Protein AF-A0A818SG12-F1 (afdb_monomer_lite)

Structure (mmCIF, N/CA/C/O backbone):
data_AF-A0A818SG12-F1
#
_entry.id   AF-A0A818SG12-F1
#
loop_
_atom_site.group_PDB
_atom_site.id
_atom_site.type_symbol
_atom_site.label_atom_id
_atom_site.label_alt_id
_atom_site.label_comp_id
_atom_site.label_asym_id
_atom_site.label_entity_id
_atom_site.label_seq_id
_atom_site.pdbx_PDB_ins_code
_atom_site.Cartn_x
_atom_site.Cartn_y
_atom_site.Cartn_z
_atom_site.occupancy
_atom_site.B_iso_or_equiv
_atom_site.auth_seq_id
_atom_site.auth_comp_id
_atom_site.auth_asym_id
_atom_site.auth_atom_id
_atom_site.pdbx_PDB_model_num
ATOM 1 N N . MET A 1 1 ? -5.123 -73.153 -20.777 1.00 33.03 1 MET A N 1
ATOM 2 C CA . MET A 1 1 ? -4.351 -72.744 -19.583 1.00 33.03 1 MET A CA 1
ATOM 3 C C . MET A 1 1 ? -4.732 -71.310 -19.245 1.00 33.03 1 MET A C 1
ATOM 5 O O . MET A 1 1 ? -4.840 -70.507 -20.161 1.00 33.03 1 MET A O 1
ATOM 9 N N . ALA A 1 2 ? -5.073 -71.072 -17.976 1.00 29.42 2 ALA A N 1
ATOM 10 C CA . ALA A 1 2 ? -5.719 -69.883 -17.397 1.00 29.42 2 ALA A CA 1
ATOM 11 C C . ALA A 1 2 ? -5.057 -68.535 -17.763 1.00 29.42 2 ALA A C 1
ATOM 13 O O . ALA A 1 2 ? -3.862 -68.502 -18.013 1.00 29.42 2 ALA A O 1
ATOM 14 N N . GLY A 1 3 ? -5.709 -67.370 -17.777 1.00 28.95 3 GLY A N 1
ATOM 15 C CA . GLY A 1 3 ? -7.097 -66.955 -17.564 1.00 28.95 3 GLY A CA 1
ATOM 16 C C . GLY A 1 3 ? -7.176 -65.451 -17.896 1.00 28.95 3 GLY A C 1
ATOM 17 O O . GLY A 1 3 ? -6.284 -64.692 -17.527 1.00 28.95 3 GLY A O 1
ATOM 18 N N . ARG A 1 4 ? -8.196 -65.013 -18.645 1.00 26.95 4 ARG A N 1
ATOM 19 C CA . ARG A 1 4 ? -8.457 -63.597 -18.974 1.00 26.95 4 ARG A CA 1
ATOM 20 C C . ARG A 1 4 ? -9.936 -63.304 -18.742 1.00 26.95 4 ARG A C 1
ATOM 22 O O . ARG A 1 4 ? -10.779 -63.873 -19.428 1.00 26.95 4 ARG A O 1
ATOM 29 N N . PHE A 1 5 ? -10.240 -62.400 -17.815 1.00 28.48 5 PHE A N 1
ATOM 30 C CA . PHE A 1 5 ? -11.577 -61.830 -17.652 1.00 28.48 5 PHE A CA 1
ATOM 31 C C . PHE A 1 5 ? -11.715 -60.564 -18.513 1.00 28.48 5 PHE A C 1
ATOM 33 O O . PHE A 1 5 ? -11.070 -59.548 -18.269 1.00 28.48 5 PHE A O 1
ATOM 40 N N . ARG A 1 6 ? -12.593 -60.639 -19.517 1.00 26.92 6 ARG A N 1
ATOM 41 C CA . ARG A 1 6 ? -13.342 -59.520 -20.107 1.00 26.92 6 ARG A CA 1
ATOM 42 C C . ARG A 1 6 ? -14.792 -59.996 -20.195 1.00 26.92 6 ARG A C 1
ATOM 44 O O . ARG A 1 6 ? -15.072 -60.935 -20.932 1.00 26.92 6 ARG A O 1
ATOM 51 N N . GLY A 1 7 ? -15.690 -59.388 -19.423 1.00 27.33 7 GLY A N 1
ATOM 52 C CA . GLY A 1 7 ? -17.123 -59.679 -19.459 1.00 27.33 7 GLY A CA 1
ATOM 53 C C . GLY A 1 7 ? -17.839 -58.796 -20.479 1.00 27.33 7 GLY A C 1
ATOM 54 O O . GLY A 1 7 ? -17.848 -57.576 -20.343 1.00 27.33 7 GLY A O 1
ATOM 55 N N . GLN A 1 8 ? -18.418 -59.430 -21.498 1.00 23.53 8 GLN A N 1
ATOM 56 C CA . GLN A 1 8 ? -19.364 -58.863 -22.460 1.00 23.53 8 GLN A CA 1
ATOM 57 C C . GLN A 1 8 ? -20.815 -59.202 -22.067 1.00 23.53 8 GLN A C 1
ATOM 59 O O . GLN A 1 8 ? -21.089 -60.211 -21.428 1.00 23.53 8 GLN A O 1
ATOM 64 N N . ARG A 1 9 ? -21.723 -58.340 -22.536 1.00 24.53 9 ARG A N 1
ATOM 65 C CA . ARG A 1 9 ? -23.198 -58.408 -22.545 1.00 24.53 9 ARG A CA 1
ATOM 66 C C . ARG A 1 9 ? -23.800 -59.720 -23.092 1.00 24.53 9 ARG A C 1
ATOM 68 O O . ARG A 1 9 ? -23.300 -60.215 -24.098 1.00 24.53 9 ARG A O 1
ATOM 75 N N . ARG A 1 10 ? -24.995 -60.104 -22.596 1.00 24.92 10 ARG A N 1
ATOM 76 C CA . ARG A 1 10 ? -26.234 -60.441 -23.370 1.00 24.92 10 ARG A CA 1
ATOM 77 C C . ARG A 1 10 ? -27.407 -60.801 -22.428 1.00 24.92 10 ARG A C 1
ATOM 79 O O . ARG A 1 10 ? -27.188 -61.557 -21.497 1.00 24.92 10 ARG A O 1
ATOM 86 N N . GLN A 1 11 ? -28.538 -60.076 -22.529 1.00 23.86 11 GLN A N 1
ATOM 87 C CA . GLN A 1 11 ? -29.882 -60.474 -23.052 1.00 23.86 11 GLN A CA 1
ATOM 88 C C . GLN A 1 11 ? -30.664 -61.425 -22.112 1.00 23.86 11 GLN A C 1
ATOM 90 O O . GLN A 1 11 ? -30.078 -62.344 -21.568 1.00 23.86 11 GLN A O 1
ATOM 95 N N . ILE A 1 12 ? -31.969 -61.264 -21.844 1.00 25.42 12 ILE A N 1
ATOM 96 C CA . ILE A 1 12 ? -33.128 -61.375 -22.760 1.00 25.42 12 ILE A CA 1
ATOM 97 C C . ILE A 1 12 ? -34.380 -60.708 -22.121 1.00 25.42 12 ILE A C 1
ATOM 99 O O . ILE A 1 12 ? -34.505 -60.649 -20.901 1.00 25.42 12 ILE A O 1
ATOM 103 N N . SER A 1 13 ? -35.299 -60.227 -22.964 1.00 23.70 13 SER A N 1
ATOM 104 C CA . SER A 1 13 ? -36.635 -59.674 -22.680 1.00 23.70 13 SER A CA 1
ATOM 105 C C . SER A 1 13 ? -37.729 -60.732 -22.440 1.00 23.70 13 SER A C 1
ATOM 107 O O . SER A 1 13 ? -37.695 -61.785 -23.069 1.00 23.70 13 SER A O 1
ATOM 109 N N . ASN A 1 14 ? -38.758 -60.409 -21.639 1.00 24.88 14 ASN A N 1
ATOM 110 C CA . ASN A 1 14 ? -40.188 -60.395 -22.032 1.00 24.88 14 ASN A CA 1
ATOM 111 C C . ASN A 1 14 ? -41.116 -60.250 -20.810 1.00 24.88 14 ASN A C 1
ATOM 113 O O . ASN A 1 14 ? -40.944 -60.953 -19.820 1.00 24.88 14 ASN A O 1
ATOM 117 N N . GLY A 1 15 ? -42.146 -59.403 -20.935 1.00 23.48 15 GLY A N 1
ATOM 118 C CA . GLY A 1 15 ? -43.311 -59.390 -20.042 1.00 23.48 15 GLY A CA 1
ATOM 119 C C . GLY A 1 15 ? -43.938 -58.007 -19.855 1.00 23.48 15 GLY A C 1
ATOM 120 O O . GLY A 1 15 ? -43.649 -57.329 -18.879 1.00 23.48 15 GLY A O 1
ATOM 121 N N . THR A 1 16 ? -44.780 -57.587 -20.797 1.00 26.23 16 THR A N 1
ATOM 122 C CA . THR A 1 16 ? -45.666 -56.411 -20.721 1.00 26.23 16 THR A CA 1
ATOM 123 C C . THR A 1 16 ? -47.009 -56.767 -20.076 1.00 26.23 16 THR A C 1
ATOM 125 O O . THR A 1 16 ? -47.623 -57.724 -20.538 1.00 26.23 16 THR A O 1
ATOM 128 N N . SER A 1 17 ? -47.490 -55.961 -19.120 1.00 24.23 17 SER A N 1
ATOM 129 C CA . SER A 1 17 ? -48.916 -55.614 -18.879 1.00 24.23 17 SER A CA 1
ATOM 130 C C . SER A 1 17 ? -49.004 -54.776 -17.591 1.00 24.23 17 SER A C 1
ATOM 132 O O . SER A 1 17 ? -48.607 -55.247 -16.532 1.00 24.23 17 SER A O 1
ATOM 134 N N . GLU A 1 18 ? -49.227 -53.467 -17.694 1.00 25.42 18 GLU A N 1
ATOM 135 C CA . GLU A 1 18 ? -50.519 -52.787 -17.462 1.00 25.42 18 GLU A CA 1
ATOM 136 C C . GLU A 1 18 ? -50.783 -52.377 -15.997 1.00 25.42 18 GLU A C 1
ATOM 138 O O . GLU A 1 18 ? -50.885 -53.204 -15.103 1.00 25.42 18 GLU A O 1
ATOM 143 N N . ASN A 1 19 ? -50.928 -51.055 -15.834 1.00 26.36 19 ASN A N 1
ATOM 144 C CA . ASN A 1 19 ? -51.823 -50.307 -14.943 1.00 26.36 19 ASN A CA 1
ATOM 145 C C . ASN A 1 19 ? -51.876 -50.629 -13.441 1.00 26.36 19 ASN A C 1
ATOM 147 O O . ASN A 1 19 ? -52.519 -51.583 -13.023 1.00 26.36 19 ASN A O 1
ATOM 151 N N . HIS A 1 20 ? -51.418 -49.669 -12.629 1.00 25.19 20 HIS A N 1
ATOM 152 C CA . HIS A 1 20 ? -52.042 -49.396 -11.333 1.00 25.19 20 HIS A CA 1
ATOM 153 C C . HIS A 1 20 ? -52.131 -47.888 -11.059 1.00 25.19 20 HIS A C 1
ATOM 155 O O . HIS A 1 20 ? -51.205 -47.268 -10.540 1.00 25.19 20 HIS A O 1
ATOM 161 N N . GLU A 1 21 ? -53.289 -47.318 -11.401 1.00 24.94 21 GLU A N 1
ATOM 162 C CA . GLU A 1 21 ? -53.890 -46.224 -10.640 1.00 24.94 21 GLU A CA 1
ATOM 163 C C . GLU A 1 21 ? -54.615 -46.790 -9.406 1.00 24.94 21 GLU A C 1
ATOM 165 O O . GLU A 1 21 ? -55.216 -47.862 -9.465 1.00 24.94 21 GLU A O 1
ATOM 170 N N . ALA A 1 22 ? -54.569 -45.991 -8.335 1.00 29.05 22 ALA A N 1
ATOM 171 C CA . ALA A 1 22 ? -55.430 -45.959 -7.151 1.00 29.05 22 ALA A CA 1
ATOM 172 C C . ALA A 1 22 ? -55.524 -47.216 -6.257 1.00 29.05 22 ALA A C 1
ATOM 174 O O . ALA A 1 22 ? -56.206 -48.183 -6.575 1.00 29.05 22 ALA A O 1
ATOM 175 N N . ASN A 1 23 ? -54.984 -47.115 -5.032 1.00 23.58 23 ASN A N 1
ATOM 176 C CA . ASN A 1 23 ? -55.841 -47.103 -3.837 1.00 23.58 23 ASN A CA 1
ATOM 177 C C . ASN A 1 23 ? -55.092 -46.774 -2.529 1.00 23.58 23 ASN A C 1
ATOM 179 O O . ASN A 1 23 ? -54.107 -47.408 -2.171 1.00 23.58 23 ASN A O 1
ATOM 183 N N . SER A 1 24 ? -55.667 -45.793 -1.824 1.00 25.17 24 SER A N 1
ATOM 184 C CA . SER A 1 24 ? -55.776 -45.631 -0.364 1.00 25.17 24 SER A CA 1
ATOM 185 C C . SER A 1 24 ? -54.529 -45.725 0.531 1.00 25.17 24 SER A C 1
ATOM 187 O O . SER A 1 24 ? -53.990 -46.792 0.811 1.00 25.17 24 SER A O 1
ATOM 189 N N . SER A 1 25 ? -54.215 -44.565 1.101 1.00 26.88 25 SER A N 1
ATOM 190 C CA . SER A 1 25 ? -53.405 -44.272 2.284 1.00 26.88 25 SER A CA 1
ATOM 191 C C . SER A 1 25 ? -53.577 -45.256 3.457 1.00 26.88 25 SER A C 1
ATOM 193 O O . SER A 1 25 ? -54.715 -45.544 3.835 1.00 26.88 25 SER A O 1
ATOM 195 N N . PRO A 1 26 ? -52.492 -45.628 4.165 1.00 26.14 26 PRO A N 1
ATOM 196 C CA . PRO A 1 26 ? -52.536 -45.915 5.590 1.00 26.14 26 PRO A CA 1
ATOM 197 C C . PRO A 1 26 ? -52.293 -44.626 6.392 1.00 26.14 26 PRO A C 1
ATOM 199 O O . PRO A 1 26 ? -51.468 -43.781 6.048 1.00 26.14 26 PRO A O 1
ATOM 202 N N . SER A 1 27 ? -53.064 -44.487 7.461 1.00 24.92 27 SER A N 1
ATOM 203 C CA . SER A 1 27 ? -53.166 -43.351 8.373 1.00 24.92 27 SER A CA 1
ATOM 204 C C . SER A 1 27 ? -51.840 -42.868 8.972 1.00 24.92 27 SER A C 1
ATOM 206 O O . SER A 1 27 ? -51.084 -43.629 9.578 1.00 24.92 27 SER A O 1
ATOM 208 N N . VAL A 1 28 ? -51.643 -41.553 8.884 1.00 31.89 28 VAL A N 1
ATOM 209 C CA . VAL A 1 28 ? -50.685 -40.743 9.643 1.00 31.89 28 VAL A CA 1
ATOM 210 C C . VAL A 1 28 ? -51.095 -40.751 11.118 1.00 31.89 28 VAL A C 1
ATOM 212 O O . VAL A 1 28 ? -51.988 -40.002 11.499 1.00 31.89 28 VAL A O 1
ATOM 215 N N . SER A 1 29 ? -50.507 -41.603 11.961 1.00 32.22 29 SER A N 1
ATOM 216 C CA . SER A 1 29 ? -50.737 -41.477 13.413 1.00 32.22 29 SER A CA 1
ATOM 217 C C . SER A 1 29 ? -49.637 -42.010 14.336 1.00 32.22 29 SER A C 1
ATOM 219 O O . SER A 1 29 ? -49.932 -42.226 15.502 1.00 32.22 29 SER A O 1
ATOM 221 N N . ASN A 1 30 ? -48.394 -42.244 13.888 1.00 31.06 30 ASN A N 1
ATOM 222 C CA . ASN A 1 30 ? -47.340 -42.735 14.804 1.00 31.06 30 ASN A CA 1
ATOM 223 C C . ASN A 1 30 ? -45.889 -42.347 14.437 1.00 31.06 30 ASN A C 1
ATOM 225 O O . ASN A 1 30 ? -44.949 -43.053 14.797 1.00 31.06 30 ASN A O 1
ATOM 229 N N . TYR A 1 31 ? -45.670 -41.226 13.743 1.00 33.19 31 TYR A N 1
ATOM 230 C CA . TYR A 1 31 ? -44.315 -40.707 13.504 1.00 33.19 31 TYR A CA 1
ATOM 231 C C . TYR A 1 31 ? -43.999 -39.617 14.541 1.00 33.19 31 TYR A C 1
ATOM 233 O O . TYR A 1 31 ? -44.421 -38.478 14.375 1.00 33.19 31 TYR A O 1
ATOM 241 N N . ASN A 1 32 ? -43.295 -39.965 15.626 1.00 41.62 32 ASN A N 1
ATOM 242 C CA . ASN A 1 32 ? -42.761 -38.999 16.595 1.00 41.62 32 ASN A CA 1
ATOM 243 C C . ASN A 1 32 ? -41.218 -38.978 16.495 1.00 41.62 32 ASN A C 1
ATOM 245 O O . ASN A 1 32 ? -40.560 -39.826 17.106 1.00 41.62 32 ASN A O 1
ATOM 249 N N . PRO A 1 33 ? -40.622 -38.048 15.719 1.00 43.25 33 PRO A N 1
ATOM 250 C CA . PRO A 1 33 ? -39.171 -37.956 15.523 1.00 43.25 33 PRO A CA 1
ATOM 251 C C . PRO A 1 33 ? -38.395 -37.776 16.837 1.00 43.25 33 PRO A C 1
ATOM 253 O O . PRO A 1 33 ? -37.299 -38.311 16.990 1.00 43.25 33 PRO A O 1
ATOM 256 N N . ILE A 1 34 ? -38.993 -37.096 17.822 1.00 42.81 34 ILE A N 1
ATOM 257 C CA . ILE A 1 34 ? -38.383 -36.795 19.128 1.00 42.81 34 ILE A CA 1
ATOM 258 C C . ILE A 1 34 ? -38.170 -38.078 19.950 1.00 42.81 34 ILE A C 1
ATOM 260 O O . ILE A 1 34 ? -37.162 -38.222 20.642 1.00 42.81 34 ILE A O 1
ATOM 264 N N . ALA A 1 35 ? -39.059 -39.067 19.813 1.00 41.09 35 ALA A N 1
ATOM 265 C CA . ALA A 1 35 ? -38.929 -40.355 20.495 1.00 41.09 35 ALA A CA 1
ATOM 266 C C . ALA A 1 35 ? -37.775 -41.222 19.948 1.00 41.09 35 ALA A C 1
ATOM 268 O O . ALA A 1 35 ? -37.229 -42.041 20.690 1.00 41.09 35 ALA A O 1
ATOM 269 N N . MET A 1 36 ? -37.379 -41.043 18.680 1.00 41.19 36 MET A N 1
ATOM 270 C CA . MET A 1 36 ? -36.192 -41.701 18.113 1.00 41.19 36 MET A CA 1
ATOM 271 C C . MET A 1 36 ? -34.887 -40.993 18.500 1.00 41.19 36 MET A C 1
ATOM 273 O O . MET A 1 36 ? -33.895 -41.672 18.756 1.00 41.19 36 MET A O 1
ATOM 277 N N . ILE A 1 37 ? -34.902 -39.661 18.626 1.00 42.12 37 ILE A N 1
ATOM 278 C CA . ILE A 1 37 ? -33.740 -38.852 19.044 1.00 42.12 37 ILE A CA 1
ATOM 279 C C . ILE A 1 37 ? -33.263 -39.238 20.459 1.00 42.12 37 ILE A C 1
ATOM 281 O O . ILE A 1 37 ? -32.062 -39.332 20.707 1.00 42.12 37 ILE A O 1
ATOM 285 N N . ASN A 1 38 ? -34.187 -39.574 21.366 1.00 41.81 38 ASN A N 1
ATOM 286 C CA . ASN A 1 38 ? -33.876 -39.942 22.755 1.00 41.81 38 ASN A CA 1
ATOM 287 C C . ASN A 1 38 ? -33.104 -41.268 22.935 1.00 41.81 38 ASN A C 1
ATOM 289 O O . ASN A 1 38 ? -32.695 -41.572 24.055 1.00 41.81 38 ASN A O 1
ATOM 293 N N . LYS A 1 39 ? -32.914 -42.087 21.888 1.00 42.59 39 LYS A N 1
ATOM 294 C CA . LYS A 1 39 ? -32.342 -43.442 22.026 1.00 42.59 39 LYS A CA 1
ATOM 295 C C . LYS A 1 39 ? -30.838 -43.567 21.742 1.00 42.59 39 LYS A C 1
ATOM 297 O O . LYS A 1 39 ? -30.300 -44.642 21.988 1.00 42.59 39 LYS A O 1
ATOM 302 N N . GLU A 1 40 ? -30.156 -42.520 21.265 1.00 44.38 40 GLU A N 1
ATOM 303 C CA . GLU A 1 40 ? -28.771 -42.646 20.758 1.00 44.38 40 GLU A CA 1
ATOM 304 C C . GLU A 1 40 ? -27.755 -41.583 21.224 1.00 44.38 40 GLU A C 1
ATOM 306 O O . GLU A 1 40 ? -26.597 -41.646 20.811 1.00 44.38 40 GLU A O 1
ATOM 311 N N . ILE A 1 41 ? -28.119 -40.609 22.064 1.00 48.19 41 ILE A N 1
ATOM 312 C CA . ILE A 1 41 ? -27.228 -39.470 22.353 1.00 48.19 41 ILE A CA 1
ATOM 313 C C . ILE A 1 41 ? -26.537 -39.628 23.716 1.00 48.19 41 ILE A C 1
ATOM 315 O O . ILE A 1 41 ? -27.154 -39.471 24.766 1.00 48.19 41 ILE A O 1
ATOM 319 N N . ASN A 1 42 ? -25.229 -39.904 23.696 1.00 53.75 42 ASN A N 1
ATOM 320 C CA . ASN A 1 42 ? -24.347 -39.758 24.858 1.00 53.75 42 ASN A CA 1
ATOM 321 C C . ASN A 1 42 ? -24.024 -38.258 25.028 1.00 53.75 42 ASN A C 1
ATOM 323 O O . ASN A 1 42 ? -23.315 -37.682 24.203 1.00 53.75 42 ASN A O 1
ATOM 327 N N . GLY A 1 43 ? -24.554 -37.610 26.072 1.00 51.44 43 GLY A N 1
ATOM 328 C CA . GLY A 1 43 ? -24.466 -36.148 26.256 1.00 51.44 43 GLY A CA 1
ATOM 329 C C . GLY A 1 43 ? -23.039 -35.580 26.336 1.00 51.44 43 GLY A C 1
ATOM 330 O O . GLY A 1 43 ? -22.792 -34.461 25.888 1.00 51.44 43 GLY A O 1
ATOM 331 N N . GLU A 1 44 ? -22.074 -36.368 26.820 1.00 53.97 44 GLU A N 1
ATOM 332 C CA . GLU A 1 44 ? -20.667 -35.957 26.965 1.00 53.97 44 GLU A CA 1
ATOM 333 C C . GLU A 1 44 ? -19.959 -35.766 25.604 1.00 53.97 44 GLU A C 1
ATOM 335 O O . GLU A 1 44 ? -19.228 -34.793 25.402 1.00 53.97 44 GLU A O 1
ATOM 340 N N . ASP A 1 45 ? -20.221 -36.651 24.633 1.00 57.78 45 ASP A N 1
ATOM 341 C CA . ASP A 1 45 ? -19.596 -36.609 23.301 1.00 57.78 45 ASP A CA 1
ATOM 342 C C . ASP A 1 45 ? -20.125 -35.429 22.470 1.00 57.78 45 ASP A C 1
ATOM 344 O O . ASP A 1 45 ? -19.361 -34.728 21.796 1.00 57.78 45 ASP A O 1
ATOM 348 N N . CYS A 1 46 ? -21.431 -35.153 22.564 1.00 54.69 46 CYS A N 1
ATOM 349 C CA . CYS A 1 46 ? -22.056 -33.994 21.926 1.00 54.69 46 CYS A CA 1
ATOM 350 C C . CYS A 1 46 ? -21.529 -32.673 22.499 1.00 54.69 46 CYS A C 1
ATOM 352 O O . CYS A 1 46 ? -21.260 -31.747 21.734 1.00 54.69 46 CYS A O 1
ATOM 354 N N . ARG A 1 47 ? -21.302 -32.597 23.814 1.00 59.34 47 ARG A N 1
ATOM 355 C CA . ARG A 1 47 ? -20.731 -31.414 24.469 1.00 59.34 47 ARG A CA 1
ATOM 356 C C . ARG A 1 47 ? -19.306 -31.120 23.991 1.00 59.34 47 ARG A C 1
ATOM 358 O O . ARG A 1 47 ? -19.000 -29.984 23.633 1.00 59.34 47 ARG A O 1
ATOM 365 N N . GLN A 1 48 ? -18.447 -32.135 23.886 1.00 62.28 48 GLN A N 1
ATOM 366 C CA . GLN A 1 48 ? -17.091 -31.957 23.344 1.00 62.28 48 GLN A CA 1
ATOM 367 C C . GLN A 1 48 ? -17.090 -31.541 21.864 1.00 62.28 48 GLN A C 1
ATOM 369 O O . GLN A 1 48 ? -16.249 -30.742 21.440 1.00 62.28 48 GLN A O 1
ATOM 374 N N . LEU A 1 49 ? -18.028 -32.067 21.070 1.00 62.22 49 LEU A N 1
ATOM 375 C CA . LEU A 1 49 ? -18.229 -31.669 19.675 1.00 62.22 49 LEU A CA 1
ATOM 376 C C . LEU A 1 49 ? -18.667 -30.203 19.561 1.00 62.22 49 LEU A C 1
ATOM 378 O O . LEU A 1 49 ? -18.092 -29.472 18.756 1.00 62.22 49 LEU A O 1
ATOM 382 N N . LEU A 1 50 ? -19.613 -29.758 20.391 1.00 60.88 50 LEU A N 1
ATOM 383 C CA . LEU A 1 50 ? -20.077 -28.367 20.444 1.00 60.88 50 LEU A CA 1
ATOM 384 C C . LEU A 1 50 ? -18.946 -27.397 20.802 1.00 60.88 50 LEU A C 1
ATOM 386 O O . LEU A 1 50 ? -18.749 -26.410 20.095 1.00 60.88 50 LEU A O 1
ATOM 390 N N . MET A 1 51 ? -18.130 -27.720 21.812 1.00 62.94 51 MET A N 1
ATOM 391 C CA . MET A 1 51 ? -16.974 -26.892 22.183 1.00 62.94 51 MET A CA 1
ATOM 392 C C . MET A 1 51 ? -15.970 -26.746 21.025 1.00 62.94 51 MET A C 1
ATOM 394 O O . MET A 1 51 ? -15.467 -25.650 20.763 1.00 62.94 51 MET A O 1
ATOM 398 N N . LYS A 1 52 ? -15.699 -27.829 20.283 1.00 65.19 52 LYS A N 1
ATOM 399 C CA . LYS A 1 52 ? -14.804 -27.795 19.112 1.00 65.19 52 LYS A CA 1
ATOM 400 C C . LYS A 1 52 ? -15.403 -27.001 17.951 1.00 65.19 52 LYS A C 1
ATOM 402 O O . LYS A 1 52 ? -14.701 -26.186 17.356 1.00 65.19 52 LYS A O 1
ATOM 407 N N . VAL A 1 53 ? -16.690 -27.196 17.659 1.00 64.75 53 VAL A N 1
ATOM 408 C CA . VAL A 1 53 ? -17.423 -26.438 16.629 1.00 64.75 53 VAL A CA 1
ATOM 409 C C . VAL A 1 53 ? -17.402 -24.945 16.944 1.00 64.75 53 VAL A C 1
ATOM 411 O O . VAL A 1 53 ? -17.139 -24.142 16.055 1.00 64.75 53 VAL A O 1
ATOM 414 N N . ASP A 1 54 ? -17.591 -24.567 18.205 1.00 61.38 54 ASP A N 1
ATOM 415 C CA . ASP A 1 54 ? -17.544 -23.175 18.646 1.00 61.38 54 ASP A CA 1
ATOM 416 C C . ASP A 1 54 ? -16.164 -22.539 18.495 1.00 61.38 54 ASP A C 1
ATOM 418 O O . ASP A 1 54 ? -16.072 -21.387 18.078 1.00 61.38 54 ASP A O 1
ATOM 422 N N . THR A 1 55 ? -15.094 -23.290 18.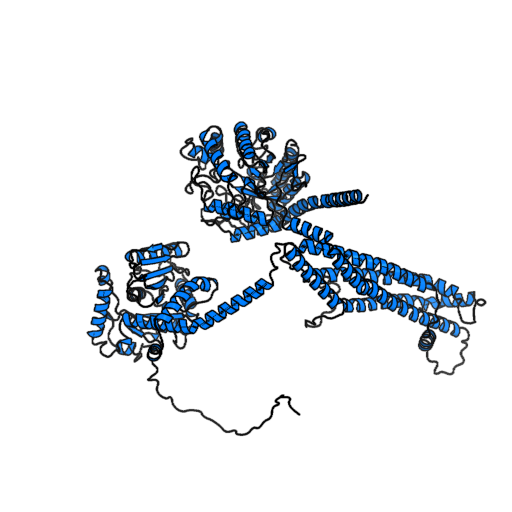771 1.00 65.44 55 THR A N 1
ATOM 423 C CA . THR A 1 55 ? -13.718 -22.814 18.540 1.00 65.44 55 THR A CA 1
ATOM 424 C C . THR A 1 55 ? -13.462 -22.586 17.045 1.00 65.44 55 THR A C 1
ATOM 426 O O . THR A 1 55 ? -12.736 -21.678 16.654 1.00 65.44 55 THR A O 1
ATOM 429 N N . MET A 1 56 ? -14.091 -23.397 16.188 1.00 63.97 56 MET A N 1
ATOM 430 C CA . MET A 1 56 ? -13.962 -23.302 14.734 1.00 63.97 56 MET A CA 1
ATOM 431 C C . MET A 1 56 ? -14.942 -22.309 14.092 1.00 63.97 56 MET A C 1
ATOM 433 O O . MET A 1 56 ? -14.712 -21.921 12.950 1.00 63.97 56 MET A O 1
ATOM 437 N N . ARG A 1 57 ? -16.007 -21.869 14.784 1.00 67.81 57 ARG A N 1
ATOM 438 C CA . ARG A 1 57 ? -17.061 -20.984 14.235 1.00 67.81 57 ARG A CA 1
ATOM 439 C C . ARG A 1 57 ? -16.495 -19.732 13.585 1.00 67.81 57 ARG A C 1
ATOM 441 O O . ARG A 1 57 ? -16.946 -19.355 12.511 1.00 67.81 57 ARG A O 1
ATOM 448 N N . GLU A 1 58 ? -15.529 -19.087 14.229 1.00 60.91 58 GLU A N 1
ATOM 449 C CA . GLU A 1 58 ? -14.936 -17.845 13.727 1.00 60.91 58 GLU A CA 1
ATOM 450 C C . GLU A 1 58 ? -14.152 -18.067 12.432 1.00 60.91 58 GLU A C 1
ATOM 452 O O . GLU A 1 58 ? -14.362 -17.358 11.451 1.00 60.91 58 GLU A O 1
ATOM 457 N N . ILE A 1 59 ? -13.333 -19.120 12.395 1.00 64.38 59 ILE A N 1
ATOM 458 C CA . ILE A 1 59 ? -12.555 -19.511 11.213 1.00 64.38 59 ILE A CA 1
ATOM 459 C C . ILE A 1 59 ? -13.494 -19.927 10.072 1.00 64.38 59 ILE A C 1
ATOM 461 O O . ILE A 1 59 ? -13.326 -19.508 8.930 1.00 64.38 59 ILE A O 1
ATOM 465 N N . LEU A 1 60 ? -14.528 -20.713 10.379 1.00 67.81 60 LEU A N 1
ATOM 466 C CA . LEU A 1 60 ? -15.514 -21.163 9.398 1.00 67.81 60 LEU A CA 1
ATOM 467 C C . LEU A 1 60 ? -16.340 -19.994 8.841 1.00 67.81 60 LEU A C 1
ATOM 469 O O . LEU A 1 60 ? -16.629 -19.983 7.646 1.00 67.81 60 LEU A O 1
ATOM 473 N N . ARG A 1 61 ? -16.653 -18.976 9.657 1.00 65.56 61 ARG A N 1
ATOM 474 C CA . ARG A 1 61 ? -17.313 -17.741 9.200 1.00 65.56 61 ARG A CA 1
ATOM 475 C C . ARG A 1 61 ? -16.446 -16.938 8.236 1.00 65.56 61 ARG A C 1
ATOM 477 O O . ARG A 1 61 ? -16.965 -16.516 7.204 1.00 65.56 61 ARG A O 1
ATOM 484 N N . LEU A 1 62 ? -15.149 -16.780 8.518 1.00 59.56 62 LEU A N 1
ATOM 485 C CA . LEU A 1 62 ? -14.202 -16.141 7.589 1.00 59.56 62 LEU A CA 1
ATOM 486 C C . LEU A 1 62 ? -14.178 -16.862 6.232 1.00 59.56 62 LEU A C 1
ATOM 488 O O . LEU A 1 62 ? -14.174 -16.229 5.179 1.00 59.56 62 LEU A O 1
ATOM 492 N N . GLU A 1 63 ? -14.279 -18.191 6.258 1.00 63.44 63 GLU A N 1
ATOM 493 C CA . GLU A 1 63 ? -14.302 -19.038 5.066 1.00 63.44 63 GLU A CA 1
ATOM 494 C C . GLU A 1 63 ? -15.690 -19.195 4.414 1.00 63.44 63 GLU A C 1
ATOM 496 O O . GLU A 1 63 ? -15.822 -19.944 3.439 1.00 63.44 63 GLU A O 1
ATOM 501 N N . LYS A 1 64 ? -16.721 -18.480 4.893 1.00 65.25 64 LYS A N 1
ATOM 502 C CA . LYS A 1 64 ? -18.121 -18.559 4.420 1.00 65.25 64 LYS A CA 1
ATOM 503 C C . LYS A 1 64 ? -18.743 -19.961 4.534 1.00 65.25 64 LYS A C 1
ATOM 505 O O . LYS A 1 64 ? -19.544 -20.369 3.692 1.00 65.25 64 LYS A O 1
ATOM 510 N N . ILE A 1 65 ? -18.375 -20.715 5.565 1.00 66.69 65 ILE A N 1
ATOM 511 C CA . ILE A 1 65 ? -18.927 -22.037 5.872 1.00 66.69 65 ILE A CA 1
ATOM 512 C C . ILE A 1 65 ? -19.916 -21.893 7.036 1.00 66.69 65 ILE A C 1
ATOM 514 O O . ILE A 1 65 ? -19.519 -21.712 8.186 1.00 66.69 65 ILE A O 1
ATOM 518 N N . SER A 1 66 ? -21.216 -21.952 6.732 1.00 60.91 66 SER A N 1
ATOM 519 C CA . SER A 1 66 ? -22.289 -21.788 7.722 1.00 60.91 66 SER A CA 1
ATOM 520 C C . SER A 1 66 ? -22.416 -23.005 8.640 1.00 60.91 66 SER A C 1
ATOM 522 O O . SER A 1 66 ? -22.343 -24.150 8.188 1.00 60.91 66 SER A O 1
ATOM 524 N N . LEU A 1 67 ? -22.654 -22.754 9.927 1.00 67.44 67 LEU A N 1
ATOM 525 C CA . LEU A 1 67 ? -22.964 -23.780 10.920 1.00 67.44 67 LEU A CA 1
ATOM 526 C C . LEU A 1 67 ? -24.466 -23.795 11.236 1.00 67.44 67 LEU A C 1
ATOM 528 O O . LEU A 1 67 ? -25.160 -22.821 10.942 1.00 67.44 67 LEU A O 1
ATOM 532 N N . PRO A 1 68 ? -24.995 -24.887 11.813 1.00 69.50 68 PRO A N 1
ATOM 533 C CA . PRO A 1 68 ? -26.385 -24.926 12.248 1.00 69.50 68 PRO A CA 1
ATOM 534 C C . PRO A 1 68 ? -26.643 -23.913 13.364 1.00 69.50 68 PRO A C 1
ATOM 536 O O . PRO A 1 68 ? -25.954 -23.899 14.390 1.00 69.50 68 PRO A O 1
ATOM 539 N N . GLU A 1 69 ? -27.649 -23.074 13.154 1.00 80.00 69 GLU A N 1
ATOM 540 C CA . GLU A 1 69 ? -28.067 -22.011 14.066 1.00 80.00 69 GLU A CA 1
ATOM 541 C C . GLU A 1 69 ? -29.594 -22.037 14.190 1.00 80.00 69 GLU A C 1
ATOM 543 O O . GLU A 1 69 ? -30.299 -22.350 13.225 1.00 80.00 69 GLU A O 1
ATOM 548 N N . ILE A 1 70 ? -30.104 -21.736 15.387 1.00 91.12 70 ILE A N 1
ATOM 549 C CA . ILE A 1 70 ? -31.539 -21.569 15.624 1.00 91.12 70 ILE A CA 1
ATOM 550 C C . ILE A 1 70 ? -31.854 -20.080 15.514 1.00 91.12 70 ILE A C 1
ATOM 552 O O . ILE A 1 70 ? -31.407 -19.278 16.332 1.00 91.12 70 ILE A O 1
ATOM 556 N N . VAL A 1 71 ? -32.627 -19.713 14.503 1.00 93.12 71 VAL A N 1
ATOM 557 C CA . VAL A 1 71 ? -32.995 -18.336 14.180 1.00 93.12 71 VAL A CA 1
ATOM 558 C C . VAL A 1 71 ? -34.378 -18.048 14.748 1.00 93.12 71 VAL A C 1
ATOM 560 O O . VAL A 1 71 ? -35.339 -18.753 14.443 1.00 93.12 71 VAL A O 1
ATOM 563 N N . VAL A 1 72 ? -34.493 -17.013 15.574 1.00 94.69 72 VAL A N 1
ATOM 564 C CA . VAL A 1 72 ? -35.744 -16.628 16.229 1.00 94.69 72 VAL A CA 1
ATOM 565 C C . VAL A 1 72 ? -36.420 -15.519 15.434 1.00 94.69 72 VAL A C 1
ATOM 567 O O . VAL A 1 72 ? -35.858 -14.440 15.241 1.00 94.69 72 VAL A O 1
ATOM 570 N N . VAL A 1 73 ? -37.647 -15.781 14.985 1.00 93.88 73 VAL A N 1
ATOM 571 C CA . VAL A 1 73 ? -38.430 -14.875 14.135 1.00 93.88 73 VAL A CA 1
ATOM 572 C C . VAL A 1 73 ? -39.850 -14.711 14.662 1.00 93.88 73 VAL A C 1
ATOM 574 O O . VAL A 1 73 ? -40.424 -15.607 15.280 1.00 93.88 73 VAL A O 1
ATOM 577 N N . GLY A 1 74 ? -40.446 -13.553 14.407 1.00 91.69 74 GLY A N 1
ATOM 578 C CA . GLY A 1 74 ? -41.826 -13.263 14.775 1.00 91.69 74 GLY A CA 1
ATOM 579 C C . GLY A 1 74 ? -42.197 -11.819 14.463 1.00 91.69 74 GLY A C 1
ATOM 580 O O . GLY A 1 74 ? -41.327 -10.984 14.199 1.00 91.69 74 GLY A O 1
ATOM 581 N N . ASP A 1 75 ? -43.492 -11.523 14.500 1.00 88.88 75 ASP A N 1
ATOM 582 C CA . ASP A 1 75 ? -43.984 -10.160 14.290 1.00 88.88 75 ASP A CA 1
ATOM 583 C C . ASP A 1 75 ? -43.570 -9.240 15.455 1.00 88.88 75 ASP A C 1
ATOM 585 O O . ASP A 1 75 ? -43.209 -9.686 16.550 1.00 88.88 75 ASP A O 1
ATOM 589 N N . GLN A 1 76 ? -43.605 -7.924 15.252 1.00 85.38 76 GLN A N 1
ATOM 590 C CA . GLN A 1 76 ? -43.286 -6.976 16.319 1.00 85.38 76 GLN A CA 1
ATOM 591 C C . GLN A 1 76 ? -44.230 -7.163 17.527 1.00 85.38 76 GLN A C 1
ATOM 593 O O . GLN A 1 76 ? -45.438 -7.353 17.390 1.00 85.38 76 GLN A O 1
ATOM 598 N N . SER A 1 77 ? -43.677 -7.091 18.743 1.00 82.62 77 SER A N 1
ATOM 599 C CA . SER A 1 77 ? -44.433 -7.131 20.008 1.00 82.62 77 SER A CA 1
ATOM 600 C C . SER A 1 77 ? -45.182 -8.441 20.305 1.00 82.62 77 SER A C 1
ATOM 602 O O . SER A 1 77 ? -46.075 -8.469 21.157 1.00 82.62 77 SER A O 1
ATOM 604 N N . VAL A 1 78 ? -44.795 -9.559 19.683 1.00 85.56 78 VAL A N 1
ATOM 605 C CA . VAL A 1 78 ? -45.352 -10.898 19.971 1.00 85.56 78 VAL A CA 1
ATOM 606 C C . VAL A 1 78 ? -44.791 -11.557 21.234 1.00 85.56 78 VAL A C 1
ATOM 608 O O . VAL A 1 78 ? -45.350 -12.542 21.696 1.00 85.56 78 VAL A O 1
ATOM 611 N N . GLY A 1 79 ? -43.734 -11.009 21.839 1.00 85.06 79 GLY A N 1
ATOM 612 C CA . GLY A 1 79 ? -43.087 -11.588 23.028 1.00 85.06 79 GLY A CA 1
ATOM 613 C C . GLY A 1 79 ? -41.796 -12.359 22.738 1.00 85.06 79 GLY A C 1
ATOM 614 O O . GLY A 1 79 ? -41.379 -13.167 23.558 1.00 85.06 79 GLY A O 1
ATOM 615 N N . LYS A 1 80 ? -41.152 -12.095 21.595 1.00 89.44 80 LYS A N 1
ATOM 616 C CA . LYS A 1 80 ? -39.865 -12.683 21.194 1.00 89.44 80 LYS A CA 1
ATOM 617 C C . LYS A 1 80 ? -38.778 -12.531 22.265 1.00 89.44 80 LYS A C 1
ATOM 619 O O . LYS A 1 80 ? -38.240 -13.529 22.729 1.00 89.44 80 LYS A O 1
ATOM 624 N N . SER A 1 81 ? -38.526 -11.301 22.722 1.00 88.00 81 SER A N 1
ATOM 625 C CA . SER A 1 81 ? -37.546 -11.038 23.785 1.00 88.00 81 SER A CA 1
ATOM 626 C C . SER A 1 81 ? -37.920 -11.741 25.089 1.00 88.00 81 SER A C 1
ATOM 628 O O . SER A 1 81 ? -37.056 -12.311 25.732 1.00 88.00 81 SER A O 1
ATOM 630 N N . SER A 1 82 ? -39.208 -11.804 25.443 1.00 88.81 82 SER A N 1
ATOM 631 C CA . SER A 1 82 ? -39.659 -12.496 26.657 1.00 88.81 82 SER A CA 1
ATOM 632 C C . SER A 1 82 ? -39.415 -14.008 26.613 1.00 88.81 82 SER A C 1
ATOM 634 O O . SER A 1 82 ? -39.073 -14.588 27.637 1.00 88.81 82 SER A O 1
ATOM 636 N N . ILE A 1 83 ? -39.537 -14.639 25.439 1.00 90.62 83 ILE A N 1
ATOM 637 C CA . ILE A 1 83 ? -39.175 -16.052 25.263 1.00 90.62 83 ILE A CA 1
ATOM 638 C C . ILE A 1 83 ? -37.662 -16.243 25.375 1.00 90.62 83 ILE A C 1
ATOM 640 O O . ILE A 1 83 ? -37.216 -17.172 26.041 1.00 90.62 83 ILE A O 1
ATOM 644 N N . LEU A 1 84 ? -36.865 -15.356 24.776 1.00 90.69 84 LEU A N 1
ATOM 645 C CA . LEU A 1 84 ? -35.408 -15.405 24.907 1.00 90.69 84 LEU A CA 1
ATOM 646 C C . LEU A 1 84 ? -34.961 -15.226 26.359 1.00 90.69 84 LEU A C 1
ATOM 648 O O . LEU A 1 84 ? -34.085 -15.957 26.811 1.00 90.69 84 LEU A O 1
ATOM 652 N N . GLU A 1 85 ? -35.586 -14.318 27.108 1.00 89.69 85 GLU A N 1
ATOM 653 C CA . GLU A 1 85 ? -35.372 -14.152 28.548 1.00 89.69 85 GLU A CA 1
ATOM 654 C C . GLU A 1 85 ? -35.768 -15.424 29.321 1.00 89.69 85 GLU A C 1
ATOM 656 O O . GLU A 1 85 ? -35.039 -15.848 30.212 1.00 89.69 85 GLU A O 1
ATOM 661 N N . ALA A 1 86 ? -36.884 -16.076 28.972 1.00 87.69 86 ALA A N 1
ATOM 662 C CA . ALA A 1 86 ? -37.306 -17.329 29.604 1.00 87.69 86 ALA A CA 1
ATOM 663 C C . ALA A 1 86 ? -36.325 -18.486 29.334 1.00 87.69 86 ALA A C 1
ATOM 665 O O . ALA A 1 86 ? -36.066 -19.293 30.227 1.00 87.69 86 ALA A O 1
ATOM 666 N N . ILE A 1 87 ? -35.750 -18.539 28.126 1.00 88.19 87 ILE A N 1
ATOM 667 C CA . ILE A 1 87 ? -34.749 -19.539 27.730 1.00 88.19 87 ILE A CA 1
ATOM 668 C C . ILE A 1 87 ? -33.399 -19.276 28.410 1.00 88.19 87 ILE A C 1
ATOM 670 O O . ILE A 1 87 ? -32.783 -20.186 28.958 1.00 88.19 87 ILE A O 1
ATOM 674 N N . SER A 1 88 ? -32.930 -18.031 28.379 1.00 87.06 88 SER A N 1
ATOM 675 C CA . SER A 1 88 ? -31.585 -17.659 28.833 1.00 87.06 88 SER A CA 1
ATOM 676 C C . SER A 1 88 ? -31.505 -17.334 30.326 1.00 87.06 88 SER A C 1
ATOM 678 O O . SER A 1 88 ? -30.436 -17.413 30.937 1.00 87.06 88 SER A O 1
ATOM 680 N N . GLY A 1 89 ? -32.625 -16.973 30.952 1.00 86.75 89 GLY A N 1
ATOM 681 C CA . GLY A 1 89 ? -32.692 -16.494 32.331 1.00 86.75 89 GLY A CA 1
ATOM 682 C C . GLY A 1 89 ? -31.898 -15.206 32.564 1.00 86.75 89 GLY A C 1
ATOM 683 O O . GLY A 1 89 ? -31.335 -15.044 33.646 1.00 86.75 89 GLY A O 1
ATOM 684 N N . ILE A 1 90 ? -31.751 -14.365 31.541 1.00 88.56 90 ILE A N 1
ATOM 685 C CA . ILE A 1 90 ? -31.185 -13.013 31.629 1.00 88.56 90 ILE A CA 1
ATOM 686 C C . ILE A 1 90 ? -32.206 -12.009 31.114 1.00 88.56 90 ILE A C 1
ATOM 688 O O . ILE A 1 90 ? -33.124 -12.376 30.381 1.00 88.56 90 ILE A O 1
ATOM 692 N N . GLU A 1 91 ? -32.049 -10.746 31.489 1.00 88.00 91 GLU A N 1
ATOM 693 C CA . GLU A 1 91 ? -32.892 -9.674 30.973 1.00 88.00 91 GLU A CA 1
ATOM 694 C C . GLU A 1 91 ? -32.317 -9.136 29.663 1.00 88.00 91 GLU A C 1
ATOM 696 O O . GLU A 1 91 ? -31.107 -8.961 29.515 1.00 88.00 91 GLU A O 1
ATOM 701 N N . LEU A 1 92 ? -33.198 -8.891 28.696 1.00 88.25 92 LEU A N 1
ATOM 702 C CA . LEU A 1 92 ? -32.863 -8.274 27.419 1.00 88.25 92 LEU A CA 1
ATOM 703 C C . LEU A 1 92 ? -33.487 -6.878 27.367 1.00 88.25 92 LEU A C 1
ATOM 705 O O . LEU A 1 92 ? -34.479 -6.623 28.057 1.00 88.25 92 LEU A O 1
ATOM 709 N N . PRO A 1 93 ? -32.930 -5.950 26.570 1.00 83.31 93 PRO A N 1
ATOM 710 C CA . PRO A 1 93 ? -33.480 -4.608 26.498 1.00 83.31 93 PRO A CA 1
ATOM 711 C C . PRO A 1 93 ? -34.930 -4.627 26.010 1.00 83.31 93 PRO A C 1
ATOM 713 O O . PRO A 1 93 ? -35.340 -5.489 25.225 1.00 83.31 93 PRO A O 1
ATOM 716 N N . ARG A 1 94 ? -35.706 -3.653 26.497 1.00 73.44 94 ARG A N 1
ATOM 717 C CA . ARG A 1 94 ? -37.110 -3.429 26.144 1.00 73.44 94 ARG A CA 1
ATOM 718 C C . ARG A 1 94 ? -37.308 -1.967 25.763 1.00 73.44 94 ARG A C 1
ATOM 720 O O . ARG A 1 94 ? -36.878 -1.075 26.485 1.00 73.44 94 ARG A O 1
ATOM 727 N N . ALA A 1 95 ? -37.977 -1.724 24.643 1.00 62.25 95 ALA A N 1
ATOM 728 C CA . ALA A 1 95 ? -38.308 -0.389 24.156 1.00 62.25 95 ALA A CA 1
ATOM 729 C C . ALA A 1 95 ? -39.724 -0.380 23.563 1.00 62.25 95 ALA A C 1
ATOM 731 O O . ALA A 1 95 ? -40.218 -1.416 23.120 1.00 62.25 95 ALA A O 1
ATOM 732 N N . GLN A 1 96 ? -40.366 0.795 23.530 1.00 52.69 96 GLN A N 1
ATOM 733 C CA . GLN A 1 96 ? -41.676 0.975 22.880 1.00 52.69 96 GLN A CA 1
ATOM 734 C C . GLN A 1 96 ? -41.606 0.807 21.344 1.00 52.69 96 GLN A C 1
ATOM 736 O O . GLN A 1 96 ? -42.609 0.457 20.725 1.00 52.69 96 GLN A O 1
ATOM 741 N N . ASN A 1 97 ? -40.420 0.987 20.744 1.00 60.59 97 ASN A N 1
ATOM 742 C CA . ASN A 1 97 ? -40.153 0.854 19.301 1.00 60.59 97 ASN A CA 1
ATOM 743 C C . ASN A 1 97 ? -39.519 -0.516 18.959 1.00 60.59 97 ASN A C 1
ATOM 745 O O . ASN A 1 97 ? -39.493 -1.413 19.802 1.00 60.59 97 ASN A O 1
ATOM 749 N N . ILE A 1 98 ? -39.013 -0.721 17.728 1.00 60.28 98 ILE A N 1
ATOM 750 C CA . ILE A 1 98 ? -38.265 -1.947 17.378 1.00 60.28 98 ILE A CA 1
ATOM 751 C C . ILE A 1 98 ? -37.076 -2.072 18.340 1.00 60.28 98 ILE A C 1
ATOM 753 O O . ILE A 1 98 ? -36.120 -1.307 18.257 1.00 60.28 98 ILE A O 1
ATOM 757 N N . CYS A 1 99 ? -37.163 -3.017 19.275 1.00 68.62 99 CYS A N 1
ATOM 758 C CA . CYS A 1 99 ? -36.172 -3.151 20.335 1.00 68.62 99 CYS A CA 1
ATOM 759 C C . CYS A 1 99 ? -34.894 -3.843 19.840 1.00 68.62 99 CYS A C 1
ATOM 761 O O . CYS A 1 99 ? -33.792 -3.350 20.063 1.00 68.62 99 CYS A O 1
ATOM 763 N N . THR A 1 100 ? -35.042 -4.949 19.105 1.00 75.75 100 THR A N 1
ATOM 764 C CA . THR A 1 100 ? -33.933 -5.631 18.423 1.00 75.75 100 THR A CA 1
ATOM 765 C C . THR A 1 100 ? -33.718 -4.968 17.059 1.00 75.75 100 THR A C 1
ATOM 767 O O . THR A 1 100 ? -34.479 -5.239 16.132 1.00 75.75 100 THR A O 1
ATOM 770 N N . ARG A 1 101 ? -32.726 -4.075 16.927 1.00 83.50 101 ARG A N 1
ATOM 771 C CA . ARG A 1 101 ? -32.392 -3.406 15.645 1.00 83.50 101 ARG A CA 1
ATOM 772 C C . ARG A 1 101 ? -31.210 -4.035 14.900 1.00 83.50 101 ARG A C 1
ATOM 774 O O . ARG A 1 101 ? -30.996 -3.730 13.733 1.00 83.50 101 ARG A O 1
ATOM 781 N N . CYS A 1 102 ? -30.482 -4.935 15.546 1.00 87.19 102 CYS A N 1
ATOM 782 C CA . CYS A 1 102 ? -29.382 -5.699 14.964 1.00 87.19 102 CYS A CA 1
ATOM 783 C C . CYS A 1 102 ? -29.608 -7.182 15.289 1.00 87.19 102 CYS A C 1
ATOM 785 O O . CYS A 1 102 ? -30.162 -7.457 16.357 1.00 87.19 102 CYS A O 1
ATOM 787 N N . PRO A 1 103 ? -29.185 -8.134 14.440 1.00 91.62 103 PRO A N 1
ATOM 788 C CA . PRO A 1 103 ? -29.135 -9.539 14.823 1.00 91.62 103 PRO A CA 1
ATOM 789 C C . PRO A 1 103 ? -28.368 -9.720 16.143 1.00 91.62 103 PRO A C 1
ATOM 791 O O . PRO A 1 103 ? -27.244 -9.237 16.270 1.00 91.62 103 PRO A O 1
ATOM 794 N N . LEU A 1 104 ? -28.958 -10.395 17.129 1.00 92.69 104 LEU A N 1
ATOM 795 C CA . LEU A 1 104 ? -28.308 -10.703 18.406 1.00 92.69 104 LEU A CA 1
ATOM 796 C C . LEU A 1 104 ? -28.061 -12.208 18.487 1.00 92.69 104 LEU A C 1
ATOM 798 O O . LEU A 1 104 ? -28.990 -12.995 18.640 1.00 92.69 104 LEU A O 1
ATOM 802 N N . GLU A 1 105 ? -26.798 -12.608 18.399 1.00 91.62 105 GLU A N 1
ATOM 803 C CA . GLU A 1 105 ? -26.394 -13.992 18.606 1.00 91.62 105 GLU A CA 1
ATOM 804 C C . GLU A 1 105 ? -26.165 -14.238 20.100 1.00 91.62 105 GLU A C 1
ATOM 806 O O . GLU A 1 105 ? -25.133 -13.859 20.660 1.00 91.62 105 GLU A O 1
ATOM 811 N N . LEU A 1 106 ? -27.148 -14.873 20.735 1.00 91.44 106 LEU A N 1
ATOM 812 C CA . LEU A 1 106 ? -27.153 -15.240 22.142 1.00 91.44 106 LEU A CA 1
ATOM 813 C C . LEU A 1 106 ? -26.671 -16.683 22.315 1.00 91.44 106 LEU A C 1
ATOM 815 O O . LEU A 1 106 ? -27.301 -17.633 21.845 1.00 91.44 106 LEU A O 1
ATOM 819 N N . ARG A 1 107 ? -25.562 -16.849 23.030 1.00 88.69 107 ARG A N 1
ATOM 820 C CA . ARG A 1 107 ? -24.966 -18.146 23.351 1.00 88.69 107 ARG A CA 1
ATOM 821 C C . ARG A 1 107 ? -25.061 -18.403 24.844 1.00 88.69 107 ARG A C 1
ATOM 823 O O . ARG A 1 107 ? -24.581 -17.604 25.639 1.00 88.69 107 ARG A O 1
ATOM 830 N N . MET A 1 108 ? -25.634 -19.535 25.215 1.00 87.75 108 MET A N 1
ATOM 831 C CA . MET A 1 108 ? -25.647 -20.032 26.584 1.00 87.75 108 MET A CA 1
ATOM 832 C C . MET A 1 108 ? -24.563 -21.092 26.719 1.00 87.75 108 MET A C 1
ATOM 834 O O . MET A 1 108 ? -24.542 -22.037 25.929 1.00 87.75 108 MET A O 1
ATOM 838 N N . LYS A 1 109 ? -23.672 -20.925 27.696 1.00 84.94 109 LYS A N 1
ATOM 839 C CA . LYS A 1 109 ? -22.587 -21.863 27.984 1.00 84.94 109 LYS A CA 1
ATOM 840 C C . LYS A 1 109 ? -22.551 -22.251 29.449 1.00 84.94 109 LYS A C 1
ATOM 842 O O . LYS A 1 109 ? -22.851 -21.443 30.330 1.00 84.94 109 LYS A O 1
ATOM 847 N N . SER A 1 110 ? -22.108 -23.474 29.711 1.00 80.94 110 SER A N 1
ATOM 848 C CA . SER A 1 110 ? -21.740 -23.881 31.065 1.00 80.94 110 SER A CA 1
ATOM 849 C C . SER A 1 110 ? -20.508 -23.100 31.537 1.00 80.94 110 SER A C 1
ATOM 851 O O . SER A 1 110 ? -19.470 -23.072 30.871 1.00 80.94 110 SER A O 1
ATOM 853 N N . ALA A 1 111 ? -20.622 -22.454 32.695 1.00 79.25 111 ALA A N 1
ATOM 854 C CA . ALA A 1 111 ? -19.503 -21.801 33.360 1.00 79.25 111 ALA A CA 1
ATOM 855 C C . ALA A 1 111 ? -18.524 -22.849 33.936 1.00 79.25 111 ALA A C 1
ATOM 857 O O . ALA A 1 111 ? -18.964 -23.916 34.375 1.00 79.25 111 ALA A O 1
ATOM 858 N N . PRO A 1 112 ? -17.206 -22.566 33.977 1.00 79.19 112 PRO A N 1
ATOM 859 C CA . PRO A 1 112 ? -16.246 -23.383 34.717 1.00 79.19 112 PRO A CA 1
ATOM 860 C C . PRO A 1 112 ? -16.696 -23.643 36.170 1.00 79.19 112 PRO A C 1
ATOM 862 O O . PRO A 1 112 ? -17.246 -22.718 36.780 1.00 79.19 112 PRO A O 1
ATOM 865 N N . PRO A 1 113 ? -16.416 -24.832 36.750 1.00 72.12 113 PRO A N 1
ATOM 866 C CA . PRO A 1 113 ? -16.930 -25.250 38.064 1.00 72.12 113 PRO A CA 1
ATOM 867 C C . PRO A 1 113 ? -16.715 -24.235 39.199 1.00 72.12 113 PRO A C 1
ATOM 869 O O . PRO A 1 113 ? -17.562 -24.105 40.078 1.00 72.12 113 PRO A O 1
ATOM 872 N N . ASP A 1 114 ? -15.619 -23.473 39.136 1.00 75.88 114 ASP A N 1
ATOM 873 C CA . ASP A 1 114 ? -15.199 -22.525 40.176 1.00 75.88 114 ASP A CA 1
ATOM 874 C C . ASP A 1 114 ? -15.550 -21.054 39.868 1.00 75.88 114 ASP A C 1
ATOM 876 O O . ASP A 1 114 ? -15.143 -20.144 40.591 1.00 75.88 114 ASP A O 1
ATOM 880 N N . SER A 1 115 ? -16.293 -20.779 38.791 1.00 76.62 115 SER A N 1
ATOM 881 C CA . SER A 1 115 ? -16.600 -19.411 38.344 1.00 76.62 115 SER A CA 1
ATOM 882 C C . SER A 1 115 ? -18.052 -19.018 38.624 1.00 76.62 115 SER A C 1
ATOM 884 O O . SER A 1 115 ? -18.962 -19.822 38.458 1.00 76.62 115 SER A O 1
ATOM 886 N N . ALA A 1 116 ? -18.296 -17.792 39.104 1.00 83.62 116 ALA A N 1
ATOM 887 C CA . ALA A 1 116 ? -19.645 -17.208 39.155 1.00 83.62 116 ALA A CA 1
ATOM 888 C C . ALA A 1 116 ? -20.196 -16.965 37.747 1.00 83.62 116 ALA A C 1
ATOM 890 O O . ALA A 1 116 ? -19.409 -16.887 36.809 1.00 83.62 116 ALA A O 1
ATOM 891 N N . ASP A 1 117 ? -21.516 -16.847 37.609 1.00 89.12 117 ASP A N 1
ATOM 892 C CA . ASP A 1 117 ? -22.142 -16.531 36.326 1.00 89.12 117 ASP A CA 1
ATOM 893 C C . ASP A 1 117 ? -21.602 -15.196 35.782 1.00 89.12 117 ASP A C 1
ATOM 895 O O . ASP A 1 117 ? -21.445 -14.229 36.526 1.00 89.12 117 ASP A O 1
ATOM 899 N N . TYR A 1 118 ? -21.292 -15.144 34.487 1.00 92.12 118 TYR A N 1
ATOM 900 C CA . TYR A 1 118 ? -20.779 -13.943 33.818 1.00 92.12 118 TYR A CA 1
ATOM 901 C C . TYR A 1 118 ? -21.187 -13.933 32.345 1.00 92.12 118 TYR A C 1
ATOM 903 O O . TYR A 1 118 ? -21.620 -14.950 31.804 1.00 92.12 118 TYR A O 1
ATOM 911 N N . ALA A 1 119 ? -21.027 -12.800 31.667 1.00 93.06 119 ALA A N 1
ATOM 912 C CA . ALA A 1 119 ? -21.257 -12.693 30.232 1.00 93.06 119 ALA A CA 1
ATOM 913 C C . ALA A 1 119 ? -20.047 -12.094 29.508 1.00 93.06 119 ALA A C 1
ATOM 915 O O . ALA A 1 119 ? -19.258 -11.359 30.100 1.00 93.06 119 ALA A O 1
ATOM 916 N N . THR A 1 120 ? -19.909 -12.381 28.218 1.00 93.44 120 THR A N 1
ATOM 917 C CA . THR A 1 120 ? -19.059 -11.616 27.302 1.00 93.44 120 THR A CA 1
ATOM 918 C C . THR A 1 120 ? -19.903 -11.048 26.175 1.00 93.44 120 THR A C 1
ATOM 920 O O . THR A 1 120 ? -20.817 -11.709 25.677 1.00 93.44 120 THR A O 1
ATOM 923 N N . ILE A 1 121 ? -19.625 -9.807 25.790 1.00 93.88 121 ILE A N 1
ATOM 924 C CA . ILE A 1 121 ? -20.342 -9.113 24.722 1.00 93.88 121 ILE A CA 1
ATOM 925 C C . ILE A 1 121 ? -19.370 -8.351 23.831 1.00 93.88 121 ILE A C 1
ATOM 927 O O . ILE A 1 121 ? -18.427 -7.736 24.326 1.00 93.88 121 ILE A O 1
ATOM 931 N N . ARG A 1 122 ? -19.601 -8.399 22.518 1.00 92.38 122 ARG A N 1
ATOM 932 C CA . ARG A 1 122 ? -18.823 -7.665 21.512 1.00 92.38 122 ARG A CA 1
ATOM 933 C C . ARG A 1 122 ? -19.666 -7.332 20.284 1.00 92.38 122 ARG A C 1
ATOM 935 O O . ARG A 1 122 ? -20.623 -8.046 19.966 1.00 92.38 122 ARG A O 1
ATOM 942 N N . CYS A 1 123 ? -19.260 -6.307 19.545 1.00 89.94 123 CYS A N 1
ATOM 943 C CA . CYS A 1 123 ? -19.769 -6.021 18.205 1.00 89.94 123 CYS A CA 1
ATOM 944 C C . CYS A 1 123 ? -18.682 -5.371 17.340 1.00 89.94 123 CYS A C 1
ATOM 946 O O . CYS A 1 123 ? -17.612 -5.028 17.827 1.00 89.94 123 CYS A O 1
ATOM 948 N N . GLU A 1 124 ? -18.927 -5.199 16.042 1.00 85.06 124 GLU A N 1
ATOM 949 C CA . GLU A 1 124 ? -17.977 -4.486 15.180 1.00 85.06 124 GLU A CA 1
ATOM 950 C C . GLU A 1 124 ? -17.735 -3.065 15.718 1.00 85.06 124 GLU A C 1
ATOM 952 O O . GLU A 1 124 ? -18.696 -2.336 15.956 1.00 85.06 124 GLU A O 1
ATOM 957 N N . GLY A 1 125 ? -16.468 -2.703 15.943 1.00 81.19 125 GLY A N 1
ATOM 958 C CA . GLY A 1 125 ? -16.073 -1.413 16.522 1.00 81.19 125 GLY A CA 1
ATOM 959 C C . GLY A 1 125 ? -16.085 -1.336 18.057 1.00 81.19 125 GLY A C 1
ATOM 960 O O . GLY A 1 125 ? -15.628 -0.330 18.595 1.00 81.19 125 GLY A O 1
ATOM 961 N N . ILE A 1 126 ? -16.547 -2.378 18.766 1.00 86.25 126 ILE A N 1
ATOM 962 C CA . ILE A 1 126 ? -16.481 -2.487 20.234 1.00 86.25 126 ILE A CA 1
ATOM 963 C C . ILE A 1 126 ? -15.842 -3.828 20.613 1.00 86.25 126 ILE A C 1
ATOM 965 O O . ILE A 1 126 ? -16.439 -4.891 20.413 1.00 86.25 126 ILE A O 1
ATOM 969 N N . ASP A 1 127 ? -14.642 -3.763 21.194 1.00 84.06 127 ASP A N 1
ATOM 970 C CA . ASP A 1 127 ? -13.907 -4.937 21.673 1.00 84.06 127 ASP A CA 1
ATOM 971 C C . ASP A 1 127 ? -14.688 -5.734 22.727 1.00 84.06 127 ASP A C 1
ATOM 973 O O . ASP A 1 127 ? -15.589 -5.226 23.401 1.00 84.06 127 ASP A O 1
ATOM 977 N N . GLU A 1 128 ? -14.329 -7.012 22.876 1.00 88.56 128 GLU A N 1
ATOM 978 C CA . GLU A 1 128 ? -15.003 -7.910 23.809 1.00 88.56 128 GLU A CA 1
ATOM 979 C C . GLU A 1 128 ? -14.885 -7.435 25.258 1.00 88.56 128 GLU A C 1
ATOM 981 O O . GLU A 1 128 ? -13.796 -7.263 25.805 1.00 88.56 128 GLU A O 1
ATOM 986 N N . ALA A 1 129 ? -16.041 -7.268 25.898 1.00 89.00 129 ALA A N 1
ATOM 987 C CA . ALA A 1 129 ? -16.154 -6.874 27.288 1.00 89.00 129 ALA A CA 1
ATOM 988 C C . ALA A 1 129 ? -16.740 -8.007 28.127 1.00 89.00 129 ALA A C 1
ATOM 990 O O . ALA A 1 129 ? -17.758 -8.606 27.772 1.00 89.00 129 ALA A O 1
ATOM 991 N N . ARG A 1 130 ? -16.120 -8.261 29.281 1.00 92.94 130 ARG A N 1
ATOM 992 C CA . ARG A 1 130 ? -16.628 -9.191 30.290 1.00 92.94 130 ARG A CA 1
ATOM 993 C C . ARG A 1 130 ? -17.545 -8.458 31.270 1.00 92.94 130 ARG A C 1
ATOM 995 O O . ARG A 1 130 ? -17.120 -7.498 31.904 1.00 92.94 130 ARG A O 1
ATOM 1002 N N . LEU A 1 131 ? -18.764 -8.960 31.427 1.00 91.75 131 LEU A N 1
ATOM 1003 C CA . LEU A 1 131 ? -19.764 -8.496 32.384 1.00 91.75 131 LEU A CA 1
ATOM 1004 C C . LEU A 1 131 ? -19.839 -9.497 33.538 1.00 91.75 131 LEU A C 1
ATOM 1006 O O . LEU A 1 131 ? -20.255 -10.638 33.343 1.00 91.75 131 LEU A O 1
ATOM 1010 N N . ASN A 1 132 ? -19.406 -9.090 34.730 1.00 90.88 132 ASN A N 1
ATOM 1011 C CA . ASN A 1 132 ? -19.525 -9.929 35.929 1.00 90.88 132 ASN A CA 1
ATOM 1012 C C . ASN A 1 132 ? -20.903 -9.789 36.595 1.00 90.88 132 ASN A C 1
ATOM 1014 O O . ASN A 1 132 ? -21.302 -10.680 37.338 1.00 90.88 132 ASN A O 1
ATOM 1018 N N . ASP A 1 133 ? -21.624 -8.697 36.321 1.00 88.69 133 ASP A N 1
ATOM 1019 C CA . ASP A 1 133 ? -23.026 -8.527 36.691 1.00 88.69 133 ASP A CA 1
ATOM 1020 C C . ASP A 1 133 ? -23.911 -8.681 35.444 1.00 88.69 133 ASP A C 1
ATOM 1022 O O . ASP A 1 133 ? -23.800 -7.927 34.476 1.00 88.69 133 ASP A O 1
ATOM 1026 N N . LEU A 1 134 ? -24.801 -9.678 35.460 1.00 88.38 134 LEU A N 1
ATOM 1027 C CA . LEU A 1 134 ? -25.724 -9.939 34.354 1.00 88.38 134 LEU A CA 1
ATOM 1028 C C . LEU A 1 134 ? -26.809 -8.855 34.227 1.00 88.38 134 LEU A C 1
ATOM 1030 O O . LEU A 1 134 ? -27.445 -8.766 33.176 1.00 88.38 134 LEU A O 1
ATOM 1034 N N . SER A 1 135 ? -27.017 -8.026 35.257 1.00 86.62 135 SER A N 1
ATOM 1035 C CA . SER A 1 135 ? -27.965 -6.905 35.221 1.00 86.62 135 SER A CA 1
ATOM 1036 C C . SER A 1 135 ? -27.540 -5.793 34.248 1.00 86.62 135 SER A C 1
ATOM 1038 O O . SER A 1 135 ? -28.380 -5.030 33.774 1.00 86.62 135 SER A O 1
ATOM 1040 N N . GLU A 1 136 ? -26.257 -5.743 33.869 1.00 89.94 136 GLU A N 1
ATOM 1041 C CA . GLU A 1 136 ? -25.710 -4.768 32.917 1.00 89.94 136 GLU A CA 1
ATOM 1042 C C . GLU A 1 136 ? -25.990 -5.128 31.446 1.00 89.94 136 GLU A C 1
ATOM 1044 O O . GLU A 1 136 ? -25.846 -4.284 30.555 1.00 89.94 136 GLU A O 1
ATOM 1049 N N . ILE A 1 137 ? -26.411 -6.368 31.164 1.00 92.38 137 ILE A N 1
ATOM 1050 C CA . ILE A 1 137 ? -26.610 -6.867 29.795 1.00 92.38 137 ILE A CA 1
ATOM 1051 C C . ILE A 1 137 ? -27.561 -5.978 28.973 1.00 92.38 137 ILE A C 1
ATOM 1053 O O . ILE A 1 137 ? -27.182 -5.611 27.857 1.00 92.38 137 ILE A O 1
ATOM 1057 N N . PRO A 1 138 ? -28.749 -5.566 29.467 1.00 90.50 138 PRO A N 1
ATOM 1058 C CA . PRO A 1 138 ? -29.654 -4.708 28.705 1.00 90.50 138 PRO A CA 1
ATOM 1059 C C . PRO A 1 138 ? -29.011 -3.396 28.250 1.00 90.50 138 PRO A C 1
ATOM 1061 O O . PRO A 1 138 ? -29.172 -2.996 27.095 1.00 90.50 138 PRO A O 1
ATOM 1064 N N . LEU A 1 139 ? -28.253 -2.746 29.140 1.00 89.75 139 LEU A N 1
ATOM 1065 C CA . LEU A 1 139 ? -27.564 -1.489 28.849 1.00 89.75 139 LEU A CA 1
ATOM 1066 C C . LEU A 1 139 ? -26.485 -1.697 27.785 1.00 89.75 139 LEU A C 1
ATOM 1068 O O . LEU A 1 139 ? -26.422 -0.947 26.811 1.00 89.75 139 LEU A O 1
ATOM 1072 N N . ARG A 1 140 ? -25.685 -2.756 27.925 1.00 90.56 140 ARG A N 1
ATOM 1073 C CA . ARG A 1 140 ? -24.568 -3.045 27.021 1.00 90.56 140 ARG A CA 1
ATOM 1074 C C . ARG A 1 140 ? -25.025 -3.480 25.628 1.00 90.56 140 ARG A C 1
ATOM 1076 O O . ARG A 1 140 ? -24.434 -3.075 24.628 1.00 90.56 140 ARG A O 1
ATOM 1083 N N . VAL A 1 141 ? -26.116 -4.245 25.542 1.00 91.81 141 VAL A N 1
ATOM 1084 C CA . VAL A 1 141 ? -26.757 -4.591 24.262 1.00 91.81 141 VAL A CA 1
ATOM 1085 C C . VAL A 1 141 ? -27.301 -3.335 23.580 1.00 91.81 141 VAL A C 1
ATOM 1087 O O . VAL A 1 141 ? -27.138 -3.182 22.368 1.00 91.81 141 VAL A O 1
ATOM 1090 N N . MET A 1 142 ? -27.901 -2.406 24.332 1.00 88.50 142 MET A N 1
ATOM 1091 C CA . MET A 1 142 ? -28.370 -1.129 23.783 1.00 88.50 142 MET A CA 1
ATOM 1092 C C . MET A 1 142 ? -27.227 -0.244 23.290 1.00 88.50 142 MET A C 1
ATOM 1094 O O . MET A 1 142 ? -27.360 0.360 22.228 1.00 88.50 142 MET A O 1
ATOM 1098 N N . GLU A 1 143 ? -26.106 -0.198 24.010 1.00 89.19 143 GLU A N 1
ATOM 1099 C CA . GLU A 1 143 ? -24.899 0.519 23.590 1.00 89.19 143 GLU A CA 1
ATOM 1100 C C . GLU A 1 143 ? -24.365 -0.023 22.256 1.00 89.19 143 GLU A C 1
ATOM 1102 O O . GLU A 1 143 ? -24.207 0.741 21.303 1.00 89.19 143 GLU A O 1
ATOM 1107 N N . CYS A 1 144 ? -24.195 -1.346 22.144 1.00 90.31 144 CYS A N 1
ATOM 1108 C CA . CYS A 1 144 ? -23.768 -1.997 20.902 1.00 90.31 144 CYS A CA 1
ATOM 1109 C C . CYS A 1 144 ? -24.767 -1.750 19.762 1.00 90.31 144 CYS A C 1
ATOM 1111 O O . CYS A 1 144 ? -24.380 -1.452 18.635 1.00 90.31 144 CYS A O 1
ATOM 1113 N N . THR A 1 145 ? -26.068 -1.824 20.054 1.00 88.81 145 THR A N 1
ATOM 1114 C CA . THR A 1 145 ? -27.124 -1.559 19.066 1.00 88.81 145 THR A CA 1
ATOM 1115 C C . THR A 1 145 ? -27.030 -0.129 18.540 1.00 88.81 145 THR A C 1
ATOM 1117 O O . THR A 1 145 ? -27.001 0.083 17.334 1.00 88.81 145 THR A O 1
ATOM 1120 N N . ASN A 1 146 ? -26.936 0.851 19.438 1.00 87.50 146 ASN A N 1
ATOM 1121 C CA . ASN A 1 146 ? -26.823 2.268 19.101 1.00 87.50 146 ASN A CA 1
ATOM 1122 C C . ASN A 1 146 ? -25.556 2.580 18.299 1.00 87.50 146 ASN A C 1
ATOM 1124 O O . ASN A 1 146 ? -25.613 3.365 17.352 1.00 87.50 146 ASN A O 1
ATOM 1128 N N . HIS A 1 147 ? -24.438 1.938 18.644 1.00 88.56 147 HIS A N 1
ATOM 1129 C CA . HIS A 1 147 ? -23.186 2.040 17.905 1.00 88.56 147 HIS A CA 1
ATOM 1130 C C . HIS A 1 147 ? -23.342 1.531 16.465 1.00 88.56 147 HIS A C 1
ATOM 1132 O O . HIS A 1 147 ? -23.054 2.255 15.513 1.00 88.56 147 HIS A O 1
ATOM 1138 N N . LEU A 1 148 ? -23.880 0.319 16.294 1.00 87.31 148 LEU A N 1
ATOM 1139 C CA . LEU A 1 148 ? -24.040 -0.317 14.984 1.00 87.31 148 LEU A CA 1
ATOM 1140 C C . LEU A 1 148 ? -25.084 0.357 14.085 1.00 87.31 148 LEU A C 1
ATOM 1142 O O . LEU A 1 148 ? -24.996 0.230 12.862 1.00 87.31 148 LEU A O 1
ATOM 1146 N N . THR A 1 149 ? -26.079 1.038 14.661 1.00 82.50 149 THR A N 1
ATOM 1147 C CA . THR A 1 149 ? -27.121 1.757 13.907 1.00 82.50 149 THR A CA 1
ATOM 1148 C C . THR A 1 149 ? -26.875 3.266 13.819 1.00 82.50 149 THR A C 1
ATOM 1150 O O . THR A 1 149 ? -27.705 3.980 13.257 1.00 82.50 149 THR A O 1
ATOM 1153 N N . GLY A 1 150 ? -25.772 3.782 14.378 1.00 74.94 150 GLY A N 1
ATOM 1154 C CA . GLY A 1 150 ? -25.448 5.214 14.377 1.00 74.94 150 GLY A CA 1
ATOM 1155 C C . GLY A 1 150 ? -26.480 6.084 15.106 1.00 74.94 150 GLY A C 1
ATOM 1156 O O . GLY A 1 150 ? -26.769 7.191 14.662 1.00 74.94 150 GLY A O 1
ATOM 1157 N N . ASN A 1 151 ? -27.090 5.570 16.181 1.00 65.44 151 ASN A N 1
ATOM 1158 C CA . ASN A 1 151 ? -28.222 6.177 16.903 1.00 65.44 151 ASN A CA 1
ATOM 1159 C C . ASN A 1 151 ? -29.499 6.415 16.064 1.00 65.44 151 ASN A C 1
ATOM 1161 O O . ASN A 1 151 ? -30.447 7.027 16.555 1.00 65.44 151 ASN A O 1
ATOM 1165 N N . LEU A 1 152 ? -29.576 5.905 14.830 1.00 62.06 152 LEU A N 1
ATOM 1166 C CA . LEU A 1 152 ? -30.763 6.010 13.976 1.00 62.06 152 LEU A CA 1
ATOM 1167 C C . LEU A 1 152 ? -31.820 4.953 14.346 1.00 62.06 152 LEU A C 1
ATOM 1169 O O . LEU A 1 152 ? -31.515 3.912 14.933 1.00 62.06 152 LEU A O 1
ATOM 1173 N N . VAL A 1 153 ? -33.077 5.183 13.950 1.00 67.56 153 VAL A N 1
ATOM 1174 C CA . VAL A 1 153 ? -34.209 4.244 14.145 1.00 67.56 153 VAL A CA 1
ATOM 1175 C C . VAL A 1 153 ? -34.144 3.033 13.183 1.00 67.56 153 VAL A C 1
ATOM 1177 O O . VAL A 1 153 ? -35.001 2.148 13.224 1.00 67.56 153 VAL A O 1
ATOM 1180 N N . ASN A 1 154 ? -33.125 2.985 12.320 1.00 73.88 154 ASN A N 1
ATOM 1181 C CA . ASN A 1 154 ? -32.906 1.939 11.320 1.00 73.88 154 ASN A CA 1
ATOM 1182 C C . ASN A 1 154 ? -32.280 0.667 11.915 1.00 73.88 154 ASN A C 1
ATOM 1184 O O . ASN A 1 154 ? -31.794 0.663 13.047 1.00 73.88 154 ASN A O 1
ATOM 1188 N N . ILE A 1 155 ? -32.307 -0.414 11.133 1.00 83.38 155 ILE A N 1
ATOM 1189 C CA . ILE A 1 155 ? -31.689 -1.702 11.472 1.00 83.38 155 ILE A CA 1
ATOM 1190 C C . ILE A 1 155 ? -30.281 -1.814 10.878 1.00 83.38 155 ILE A C 1
ATOM 1192 O O . ILE A 1 155 ? -29.964 -1.145 9.895 1.00 83.38 155 ILE A O 1
ATOM 1196 N N . SER A 1 156 ? -29.448 -2.680 11.452 1.00 86.12 156 SER A N 1
ATOM 1197 C CA . SER A 1 156 ? -28.126 -3.032 10.922 1.00 86.12 156 SER A CA 1
ATOM 1198 C C . SER A 1 156 ? -28.057 -4.528 10.640 1.00 86.12 156 SER A C 1
ATOM 1200 O O . SER A 1 156 ? -28.603 -5.329 11.395 1.00 86.12 156 SER A O 1
ATOM 1202 N N . SER A 1 157 ? -27.364 -4.924 9.571 1.00 86.31 157 SER A N 1
ATOM 1203 C CA . SER A 1 157 ? -27.080 -6.335 9.276 1.00 86.31 157 SER A CA 1
ATOM 1204 C C . SER A 1 157 ? -25.908 -6.896 10.086 1.00 86.31 157 SER A C 1
ATOM 1206 O O . SER A 1 157 ? -25.640 -8.095 10.030 1.00 86.31 157 SER A O 1
ATOM 1208 N N . LYS A 1 158 ? -25.190 -6.039 10.820 1.00 88.88 158 LYS A N 1
ATOM 1209 C CA . LYS A 1 158 ? -24.040 -6.417 11.645 1.00 88.88 158 LYS A CA 1
ATOM 1210 C C . LYS A 1 158 ? -24.524 -7.032 12.968 1.00 88.88 158 LYS A C 1
ATOM 1212 O O . LYS A 1 158 ? -25.340 -6.403 13.643 1.00 88.88 158 LYS A O 1
ATOM 1217 N N . PRO A 1 159 ? -24.058 -8.234 13.354 1.00 89.69 159 PRO A N 1
ATOM 1218 C CA . PRO A 1 159 ? -24.529 -8.905 14.560 1.00 89.69 159 PRO A CA 1
ATOM 1219 C C . PRO A 1 159 ? -23.870 -8.376 15.845 1.00 89.69 159 PRO A C 1
ATOM 1221 O O . PRO A 1 159 ? -22.724 -7.925 15.843 1.00 89.69 159 PRO A O 1
ATOM 1224 N N . ILE A 1 160 ? -24.588 -8.506 16.961 1.00 93.00 160 ILE A N 1
ATOM 1225 C CA . ILE A 1 160 ? -24.059 -8.394 18.326 1.00 93.00 160 ILE A CA 1
ATOM 1226 C C . ILE A 1 160 ? -23.849 -9.813 18.851 1.00 93.00 160 ILE A C 1
ATOM 1228 O O . ILE A 1 160 ? -24.758 -10.641 18.773 1.00 93.00 160 ILE A O 1
ATOM 1232 N N . PHE A 1 161 ? -22.672 -10.098 19.401 1.00 91.81 161 PHE A N 1
ATOM 1233 C CA . PHE A 1 161 ? -22.362 -11.405 19.975 1.00 91.81 161 PHE A CA 1
ATOM 1234 C C . PHE A 1 161 ? -22.433 -11.318 21.496 1.00 91.81 161 PHE A C 1
ATOM 1236 O O . PHE A 1 161 ? -21.665 -10.568 22.093 1.00 91.81 161 PHE A O 1
ATOM 1243 N N . LEU A 1 162 ? -23.330 -12.089 22.115 1.00 93.69 162 LEU A N 1
ATOM 1244 C CA . LEU A 1 162 ? -23.513 -12.161 23.565 1.00 93.69 162 LEU A CA 1
ATOM 1245 C C . LEU A 1 162 ? -23.385 -13.617 24.022 1.00 93.69 162 LEU A C 1
ATOM 1247 O O . LEU A 1 162 ? -24.199 -14.460 23.654 1.00 93.69 162 LEU A O 1
ATOM 1251 N N . THR A 1 163 ? -22.383 -13.916 24.845 1.00 91.44 163 THR A N 1
ATOM 1252 C CA . THR A 1 163 ? -22.206 -15.241 25.455 1.00 91.44 163 THR A CA 1
ATOM 1253 C C . THR A 1 163 ? -22.435 -15.151 26.955 1.00 91.44 163 THR A C 1
ATOM 1255 O O . THR A 1 163 ? -21.746 -14.400 27.633 1.00 91.44 163 THR A O 1
ATOM 1258 N N . VAL A 1 164 ? -23.379 -15.922 27.485 1.00 91.19 164 VAL A N 1
ATOM 1259 C CA . VAL A 1 164 ? -23.711 -15.997 28.910 1.00 91.19 164 VAL A CA 1
ATOM 1260 C C . VAL A 1 164 ? -23.216 -17.330 29.460 1.00 91.19 164 VAL A C 1
ATOM 1262 O O . VAL A 1 164 ? -23.612 -18.392 28.982 1.00 91.19 164 VAL A O 1
ATOM 1265 N N . TYR A 1 165 ? -22.370 -17.270 30.481 1.00 89.19 165 TYR A N 1
ATOM 1266 C CA . TYR A 1 165 ? -21.814 -18.417 31.185 1.00 89.19 165 TYR A CA 1
ATOM 1267 C C . TYR A 1 165 ? -22.566 -18.604 32.501 1.00 89.19 165 TYR A C 1
ATOM 1269 O O . TYR A 1 165 ? -22.538 -17.708 33.344 1.00 89.19 165 TYR A O 1
ATOM 1277 N N . LYS A 1 166 ? -23.229 -19.753 32.686 1.00 85.50 166 LYS A N 1
ATOM 1278 C CA . LYS A 1 166 ? -23.940 -20.086 33.933 1.00 85.50 166 LYS A CA 1
ATOM 1279 C C . LYS A 1 166 ? -23.541 -21.441 34.499 1.00 85.50 166 LYS A C 1
ATOM 1281 O O . LYS A 1 166 ? -23.277 -22.369 33.734 1.00 85.50 166 LYS A O 1
ATOM 1286 N N . ARG A 1 167 ? -23.532 -21.582 35.828 1.00 77.56 167 ARG A N 1
ATOM 1287 C CA . ARG A 1 167 ? -23.223 -22.869 36.493 1.00 77.56 167 ARG A CA 1
ATOM 1288 C C . ARG A 1 167 ? -24.299 -23.932 36.281 1.00 77.56 167 ARG A C 1
ATOM 1290 O O . ARG A 1 167 ? -23.972 -25.092 36.057 1.00 77.56 167 ARG A O 1
ATOM 1297 N N . ASP A 1 168 ? -25.564 -23.520 36.300 1.00 68.69 168 ASP A N 1
ATOM 1298 C CA . ASP A 1 168 ? -26.724 -24.425 36.313 1.00 68.69 168 ASP A CA 1
ATOM 1299 C C . ASP A 1 168 ? -27.213 -24.818 34.904 1.00 68.69 168 ASP A C 1
ATOM 1301 O O . ASP A 1 168 ? -28.346 -25.265 34.727 1.00 68.69 168 ASP A O 1
ATOM 1305 N N . ILE A 1 169 ? -26.381 -24.622 33.875 1.00 68.25 169 ILE A N 1
ATOM 1306 C CA . ILE A 1 169 ? -26.688 -25.012 32.494 1.00 68.25 169 ILE A CA 1
ATOM 1307 C C . ILE A 1 169 ? -25.929 -26.290 32.153 1.00 68.25 169 ILE A C 1
ATOM 1309 O O . ILE A 1 169 ? -24.700 -26.336 32.205 1.00 68.25 169 ILE A O 1
ATOM 1313 N N . HIS A 1 170 ? -26.679 -27.327 31.784 1.00 59.41 170 HIS A N 1
ATOM 1314 C CA . HIS A 1 170 ? -26.127 -28.639 31.450 1.00 59.41 170 HIS A CA 1
ATOM 1315 C C . HIS A 1 170 ? -25.729 -28.776 29.971 1.00 59.41 170 HIS A C 1
ATOM 1317 O O . HIS A 1 170 ? -24.792 -29.521 29.682 1.00 59.41 170 HIS A O 1
ATOM 1323 N N . ASP A 1 171 ? -26.351 -27.999 29.075 1.00 69.94 171 ASP A N 1
ATOM 1324 C CA . ASP A 1 171 ? -26.148 -28.063 27.625 1.00 69.94 171 ASP A CA 1
ATOM 1325 C C . ASP A 1 171 ? -25.989 -26.670 26.999 1.00 69.94 171 ASP A C 1
ATOM 1327 O O . ASP A 1 171 ? -26.734 -25.740 27.317 1.00 69.94 171 ASP A O 1
ATOM 1331 N N . ASP A 1 172 ? -25.033 -26.538 26.079 1.00 78.25 172 ASP A N 1
ATOM 1332 C CA . ASP A 1 172 ? -24.803 -25.296 25.340 1.00 78.25 172 ASP A CA 1
ATOM 1333 C C . ASP A 1 172 ? -25.927 -25.069 24.312 1.00 78.25 172 ASP A C 1
ATOM 1335 O O . ASP A 1 172 ? -26.310 -25.985 23.580 1.00 78.25 172 ASP A O 1
ATOM 1339 N N . LEU A 1 173 ? -26.432 -23.834 24.225 1.00 84.75 173 LEU A N 1
ATOM 1340 C CA . LEU A 1 173 ? -27.501 -23.443 23.298 1.00 84.75 173 LEU A CA 1
ATOM 1341 C C . LEU A 1 173 ? -27.126 -22.155 22.560 1.00 84.75 173 LEU A C 1
ATOM 1343 O O . LEU A 1 173 ? -26.649 -21.199 23.169 1.00 84.75 173 LEU A O 1
ATOM 1347 N N . THR A 1 174 ? -27.345 -22.101 21.244 1.00 86.31 174 THR A N 1
ATOM 1348 C CA . THR A 1 174 ? -27.107 -20.890 20.432 1.00 86.31 174 THR A CA 1
ATOM 1349 C C . THR A 1 174 ? -28.373 -20.452 19.712 1.00 86.31 174 THR A C 1
ATOM 1351 O O . THR A 1 174 ? -28.949 -21.225 18.948 1.00 86.31 174 THR A O 1
ATOM 1354 N N . LEU A 1 175 ? -28.766 -19.198 19.928 1.00 90.75 175 LEU A N 1
ATOM 1355 C CA . LEU A 1 175 ? -29.948 -18.571 19.343 1.00 90.75 175 LEU A CA 1
ATOM 1356 C C . LEU A 1 175 ? -29.545 -17.282 18.622 1.00 90.75 175 LEU A C 1
ATOM 1358 O O . LEU A 1 175 ? -28.767 -16.493 19.150 1.00 90.75 175 LEU A O 1
ATOM 1362 N N . VAL A 1 176 ? -30.103 -17.044 17.440 1.00 91.69 176 VAL A N 1
ATOM 1363 C CA . VAL A 1 176 ? -29.934 -15.796 16.688 1.00 91.69 176 VAL A CA 1
ATOM 1364 C C . VAL A 1 176 ? -31.261 -15.051 16.698 1.00 91.69 176 VAL A C 1
ATOM 1366 O O . VAL A 1 176 ? -32.211 -15.455 16.033 1.00 91.69 176 VAL A O 1
ATOM 1369 N N . ASP A 1 177 ? -31.341 -13.975 17.472 1.00 92.50 177 ASP A N 1
ATOM 1370 C CA . ASP A 1 177 ? -32.513 -13.111 17.541 1.00 92.50 177 ASP A CA 1
ATOM 1371 C C . ASP A 1 177 ? -32.502 -12.090 16.403 1.00 92.50 177 ASP A C 1
ATOM 1373 O O . ASP A 1 177 ? -31.560 -11.305 16.280 1.00 92.50 177 ASP A O 1
ATOM 1377 N N . LEU A 1 178 ? -33.554 -12.072 15.585 1.00 91.75 178 LEU A N 1
ATOM 1378 C CA . LEU A 1 178 ? -33.699 -11.112 14.491 1.00 91.75 178 LEU A CA 1
ATOM 1379 C C . LEU A 1 178 ? -34.685 -9.984 14.842 1.00 91.75 178 LEU A C 1
ATOM 1381 O O . LEU A 1 178 ? -35.557 -10.156 15.703 1.00 91.75 178 LEU A O 1
ATOM 1385 N N . PRO A 1 179 ? -34.584 -8.814 14.178 1.00 89.19 179 PRO A N 1
ATOM 1386 C CA . PRO A 1 179 ? -35.594 -7.765 14.285 1.00 89.19 179 PRO A CA 1
ATOM 1387 C C . PRO A 1 179 ? -37.013 -8.284 14.003 1.00 89.19 179 PRO A C 1
ATOM 1389 O O . PRO A 1 179 ? -37.231 -9.087 13.098 1.00 89.19 179 PRO A O 1
ATOM 1392 N N . GLY A 1 180 ? -37.991 -7.828 14.791 1.00 88.56 180 GLY A N 1
ATOM 1393 C CA . GLY A 1 180 ? -39.388 -8.247 14.636 1.00 88.56 180 GLY A CA 1
ATOM 1394 C C . GLY A 1 180 ? -40.039 -7.640 13.393 1.00 88.56 180 GLY A C 1
ATOM 1395 O O . GLY A 1 180 ? -39.843 -6.459 13.112 1.00 88.56 180 GLY A O 1
ATOM 1396 N N . ILE A 1 181 ? -40.848 -8.423 12.677 1.00 87.69 181 ILE A N 1
ATOM 1397 C CA . ILE A 1 181 ? -41.478 -7.995 11.420 1.00 87.69 181 ILE A CA 1
ATOM 1398 C C . ILE A 1 181 ? -42.500 -6.883 11.707 1.00 87.69 181 ILE A C 1
ATOM 1400 O O . ILE A 1 181 ? -43.435 -7.080 12.487 1.00 87.69 181 ILE A O 1
ATOM 1404 N N . THR A 1 182 ? -42.338 -5.713 11.079 1.00 82.69 182 THR A N 1
ATOM 1405 C CA . THR A 1 182 ? -43.242 -4.563 11.240 1.00 82.69 182 THR A CA 1
ATOM 1406 C C . THR A 1 182 ? -43.717 -4.008 9.904 1.00 82.69 182 THR A C 1
ATOM 1408 O O . THR A 1 182 ? -42.956 -3.944 8.943 1.00 82.69 182 THR A O 1
ATOM 1411 N N . ARG A 1 183 ? -44.994 -3.609 9.839 1.00 72.06 183 ARG A N 1
ATOM 1412 C CA . ARG A 1 183 ? -45.636 -3.041 8.635 1.00 72.06 183 ARG A CA 1
ATOM 1413 C C . ARG A 1 183 ? -45.880 -1.535 8.739 1.00 72.06 183 ARG A C 1
ATOM 1415 O O . ARG A 1 183 ? -46.262 -0.907 7.758 1.00 72.06 183 ARG A O 1
ATOM 1422 N N . THR A 1 184 ? -45.697 -0.964 9.924 1.00 66.88 184 THR A N 1
ATOM 1423 C CA . THR A 1 184 ? -45.934 0.453 10.207 1.00 66.88 184 THR A CA 1
ATOM 1424 C C . THR A 1 184 ? -44.599 1.174 10.292 1.00 66.88 184 THR A C 1
ATOM 1426 O O . THR A 1 184 ? -43.814 0.903 11.198 1.00 66.88 184 THR A O 1
ATOM 1429 N N . GLN A 1 185 ? -44.349 2.085 9.353 1.00 61.50 185 GLN A N 1
ATOM 1430 C CA . GLN A 1 185 ? -43.178 2.959 9.382 1.00 61.50 185 GLN A CA 1
ATOM 1431 C C . GLN A 1 185 ? -43.342 3.987 10.504 1.00 61.50 185 GLN A C 1
ATOM 1433 O O . GLN A 1 185 ? -44.344 4.702 10.550 1.00 61.50 185 GLN A O 1
ATOM 1438 N N . MET A 1 186 ? -42.369 4.050 11.410 1.00 67.69 186 MET A N 1
ATOM 1439 C CA . MET A 1 186 ? -42.273 5.131 12.392 1.00 67.69 186 MET A CA 1
ATOM 1440 C C . MET A 1 186 ? -41.501 6.320 11.806 1.00 67.69 186 MET A C 1
ATOM 1442 O O . MET A 1 186 ? -40.689 6.161 10.893 1.00 67.69 186 MET A O 1
ATOM 1446 N N . GLU A 1 187 ? -41.745 7.518 12.335 1.00 62.06 187 GLU A N 1
ATOM 1447 C CA . GLU A 1 187 ? -41.056 8.742 11.918 1.00 62.06 187 GLU A CA 1
ATOM 1448 C C . GLU A 1 187 ? -39.529 8.582 12.093 1.00 62.06 187 GLU A C 1
ATOM 1450 O O . GLU A 1 187 ? -39.050 8.231 13.172 1.00 62.06 187 GLU A O 1
ATOM 1455 N N . GLY A 1 188 ? -38.763 8.763 11.009 1.00 63.84 188 GLY A N 1
ATOM 1456 C CA . GLY A 1 188 ? -37.303 8.582 10.989 1.00 63.84 188 GLY A CA 1
ATOM 1457 C C . GLY A 1 188 ? -36.785 7.186 10.597 1.00 63.84 188 GLY A C 1
ATOM 1458 O O . GLY A 1 188 ? -35.568 7.005 10.541 1.00 63.84 188 GLY A O 1
ATOM 1459 N N . GLN A 1 189 ? -37.654 6.209 10.305 1.00 67.94 189 GLN A N 1
ATOM 1460 C CA . GLN A 1 189 ? -37.250 4.910 9.737 1.00 67.94 189 GLN A CA 1
ATOM 1461 C C . GLN A 1 189 ? -37.164 4.943 8.205 1.00 67.94 189 GLN A C 1
ATOM 1463 O O . GLN A 1 189 ? -37.918 5.654 7.543 1.00 67.94 189 GLN A O 1
ATOM 1468 N N . SER A 1 190 ? -36.266 4.133 7.635 1.00 71.88 190 SER A N 1
ATOM 1469 C CA . SER A 1 190 ? -36.155 3.949 6.184 1.00 71.88 190 SER A CA 1
ATOM 1470 C C . SER A 1 190 ? -37.486 3.476 5.580 1.00 71.88 190 SER A C 1
ATOM 1472 O O . SER A 1 190 ? -38.129 2.583 6.147 1.00 71.88 190 SER A O 1
ATOM 1474 N N . PRO A 1 191 ? -37.880 3.973 4.390 1.00 76.06 191 PRO A N 1
ATOM 1475 C CA . PRO A 1 191 ? -39.050 3.461 3.685 1.00 76.06 191 PRO A CA 1
ATOM 1476 C C . PRO A 1 191 ? -38.939 1.962 3.343 1.00 76.06 191 PRO A C 1
ATOM 1478 O O . PRO A 1 191 ? -39.962 1.318 3.112 1.00 76.06 191 PRO A O 1
ATOM 1481 N N . THR A 1 192 ? -37.726 1.397 3.351 1.00 82.50 192 THR A N 1
ATOM 1482 C CA . THR A 1 192 ? -37.443 -0.013 3.039 1.00 82.50 192 THR A CA 1
ATOM 1483 C C . THR A 1 192 ? -37.375 -0.942 4.250 1.00 82.50 192 THR A C 1
ATOM 1485 O O . THR A 1 192 ? -37.090 -2.124 4.084 1.00 82.50 192 THR A O 1
ATOM 1488 N N . ILE A 1 193 ? -37.669 -0.459 5.465 1.00 83.44 193 ILE A N 1
ATOM 1489 C CA . ILE A 1 193 ? -37.443 -1.211 6.713 1.00 83.44 193 ILE A CA 1
ATOM 1490 C C . ILE A 1 193 ? -38.050 -2.623 6.707 1.00 83.44 193 ILE A C 1
ATOM 1492 O O . ILE A 1 193 ? -37.446 -3.566 7.209 1.00 83.44 193 ILE A O 1
ATOM 1496 N N . TYR A 1 194 ? -39.225 -2.791 6.094 1.00 86.50 194 TYR A N 1
ATOM 1497 C CA . TYR A 1 194 ? -39.849 -4.100 5.932 1.00 86.50 194 TYR A CA 1
ATOM 1498 C C . TYR A 1 194 ? -39.004 -5.028 5.049 1.00 86.50 194 TYR A C 1
ATOM 1500 O O . TYR A 1 194 ? -38.731 -6.158 5.452 1.00 86.50 194 TYR A O 1
ATOM 1508 N N . GLN A 1 195 ? -38.564 -4.561 3.872 1.00 88.25 195 GLN A N 1
ATOM 1509 C CA . GLN A 1 195 ? -37.697 -5.352 2.993 1.00 88.25 195 GLN A CA 1
ATOM 1510 C C . GLN A 1 195 ? -36.351 -5.653 3.650 1.00 88.25 195 GLN A C 1
ATOM 1512 O O . GLN A 1 195 ? -35.845 -6.756 3.482 1.00 88.25 195 GLN A O 1
ATOM 1517 N N . ASP A 1 196 ? -35.805 -4.719 4.426 1.00 86.81 196 ASP A N 1
ATOM 1518 C CA . ASP A 1 196 ? -34.527 -4.904 5.108 1.00 86.81 196 ASP A CA 1
ATOM 1519 C C . ASP A 1 196 ? -34.632 -6.010 6.178 1.00 86.81 196 ASP A C 1
ATOM 1521 O O . ASP A 1 196 ? -33.789 -6.905 6.227 1.00 86.81 196 ASP A O 1
ATOM 1525 N N . ILE A 1 197 ? -35.711 -6.030 6.978 1.00 88.88 197 ILE A N 1
ATOM 1526 C CA . ILE A 1 197 ? -35.971 -7.100 7.963 1.00 88.88 197 ILE A CA 1
ATOM 1527 C C . ILE A 1 197 ? -36.188 -8.445 7.263 1.00 88.88 197 ILE A C 1
ATOM 1529 O O . ILE A 1 197 ? -35.616 -9.455 7.676 1.00 88.88 197 ILE A O 1
ATOM 1533 N N . VAL A 1 198 ? -36.994 -8.472 6.197 1.00 90.44 198 VAL A N 1
ATOM 1534 C CA . VAL A 1 198 ? -37.222 -9.695 5.412 1.00 90.44 198 VAL A CA 1
ATOM 1535 C C . VAL A 1 198 ? -35.911 -10.197 4.808 1.00 90.44 198 VAL A C 1
ATOM 1537 O O . VAL A 1 198 ? -35.636 -11.387 4.900 1.00 90.44 198 VAL A O 1
ATOM 1540 N N . GLY A 1 199 ? -35.066 -9.311 4.278 1.00 89.94 199 GLY A N 1
ATOM 1541 C CA . GLY A 1 199 ? -33.755 -9.656 3.729 1.00 89.94 199 GLY A CA 1
ATOM 1542 C C . GLY A 1 199 ? -32.812 -10.269 4.766 1.00 89.94 199 GLY A C 1
ATOM 1543 O O . GLY A 1 199 ? -32.109 -11.230 4.453 1.00 89.94 199 GLY A O 1
ATOM 1544 N N . LEU A 1 200 ? -32.839 -9.789 6.016 1.00 89.69 200 LEU A N 1
ATOM 1545 C CA . LEU A 1 200 ? -32.103 -10.416 7.122 1.00 89.69 200 LEU A CA 1
ATOM 1546 C C . LEU A 1 200 ? -32.621 -11.829 7.423 1.00 89.69 200 LEU A C 1
ATOM 1548 O O . LEU A 1 200 ? -31.824 -12.753 7.577 1.00 89.69 200 LEU A O 1
ATOM 1552 N N . ILE A 1 201 ? -33.946 -12.011 7.469 1.00 90.94 201 ILE A N 1
ATOM 1553 C CA . ILE A 1 201 ? -34.566 -13.325 7.701 1.00 90.94 201 ILE A CA 1
ATOM 1554 C C . ILE A 1 201 ? -34.223 -14.287 6.558 1.00 90.94 201 ILE A C 1
ATOM 1556 O O . ILE A 1 201 ? -33.736 -15.386 6.815 1.00 90.94 201 ILE A O 1
ATOM 1560 N N . GLU A 1 202 ? -34.426 -13.888 5.301 1.00 91.12 202 GLU A N 1
ATOM 1561 C CA . GLU A 1 202 ? -34.108 -14.710 4.127 1.00 91.12 202 GLU A CA 1
ATOM 1562 C C . GLU A 1 202 ? -32.614 -15.067 4.080 1.00 91.12 202 GLU A C 1
ATOM 1564 O O . GLU A 1 202 ? -32.270 -16.215 3.797 1.00 91.12 202 GLU A O 1
ATOM 1569 N N . GLY A 1 203 ? -31.734 -14.124 4.438 1.00 87.44 203 GLY A N 1
ATOM 1570 C CA . GLY A 1 203 ? -30.289 -14.331 4.514 1.00 87.44 203 GLY A CA 1
ATOM 1571 C C . GLY A 1 203 ? -29.876 -15.448 5.477 1.00 87.44 203 GLY A C 1
ATOM 1572 O O . GLY A 1 203 ? -28.946 -16.197 5.175 1.00 87.44 203 GLY A O 1
ATOM 1573 N N . CYS A 1 204 ? -30.595 -15.609 6.591 1.00 85.75 204 CYS A N 1
ATOM 1574 C CA . CYS A 1 204 ? -30.379 -16.702 7.538 1.00 85.75 204 CYS A CA 1
ATOM 1575 C C . CYS A 1 204 ? -31.096 -17.995 7.112 1.00 85.75 204 CYS A C 1
ATOM 1577 O O . CYS A 1 204 ? -30.503 -19.073 7.129 1.00 85.75 204 CYS A O 1
ATOM 1579 N N . VAL A 1 205 ? -32.369 -17.904 6.714 1.00 87.19 205 VAL A N 1
ATOM 1580 C CA . VAL A 1 205 ? -33.241 -19.068 6.476 1.00 87.19 205 VAL A CA 1
ATOM 1581 C C . VAL A 1 205 ? -32.914 -19.789 5.165 1.00 87.19 205 VAL A C 1
ATOM 1583 O O . VAL A 1 205 ? -33.167 -20.988 5.061 1.00 87.19 205 VAL A O 1
ATOM 1586 N N . GLN A 1 206 ? -32.292 -19.133 4.182 1.00 86.81 206 GLN A N 1
ATOM 1587 C CA . GLN A 1 206 ? -31.834 -19.789 2.947 1.00 86.81 206 GLN A CA 1
ATOM 1588 C C . GLN A 1 206 ? -30.840 -20.938 3.189 1.00 86.81 206 GLN A C 1
ATOM 1590 O O . GLN A 1 206 ? -30.708 -21.826 2.350 1.00 86.81 206 GLN A O 1
ATOM 1595 N N . HIS A 1 207 ? -30.134 -20.937 4.323 1.00 83.12 207 HIS A N 1
ATOM 1596 C CA . HIS A 1 207 ? -29.211 -22.007 4.673 1.00 83.12 207 HIS A CA 1
ATOM 1597 C C . HIS A 1 207 ? -29.982 -23.236 5.172 1.00 83.12 207 HIS A C 1
ATOM 1599 O O . HIS A 1 207 ? -30.715 -23.152 6.153 1.00 83.12 207 HIS A O 1
ATOM 1605 N N . GLU A 1 208 ? -29.775 -24.397 4.543 1.00 78.62 208 GLU A N 1
ATOM 1606 C CA . GLU A 1 208 ? -30.456 -25.659 4.899 1.00 78.62 208 GLU A CA 1
ATOM 1607 C C . GLU A 1 208 ? -30.181 -26.120 6.342 1.00 78.62 208 GLU A C 1
ATOM 1609 O O . GLU A 1 208 ? -30.981 -26.842 6.933 1.00 78.62 208 GLU A O 1
ATOM 1614 N N . SER A 1 209 ? -29.070 -25.670 6.932 1.00 78.12 209 SER A N 1
ATOM 1615 C CA . SER A 1 209 ? -28.690 -25.954 8.318 1.00 78.12 209 SER A CA 1
ATOM 1616 C C . SER A 1 209 ? -29.389 -25.069 9.356 1.00 78.12 209 SER A C 1
ATOM 1618 O O . SER A 1 209 ? -29.259 -25.338 10.550 1.00 78.12 209 SER A O 1
ATOM 1620 N N . ALA A 1 210 ? -30.091 -24.008 8.941 1.00 86.62 210 ALA A N 1
ATOM 1621 C CA . ALA A 1 210 ? -30.776 -23.095 9.852 1.00 86.62 210 ALA A CA 1
ATOM 1622 C C . ALA A 1 210 ? -32.126 -23.671 10.299 1.00 86.62 210 ALA A C 1
ATOM 1624 O O . ALA A 1 210 ? -32.956 -24.044 9.466 1.00 86.62 210 ALA A O 1
ATOM 1625 N N . VAL A 1 211 ? -32.355 -23.701 11.611 1.00 91.12 211 VAL A N 1
ATOM 1626 C CA . VAL A 1 211 ? -33.642 -24.053 12.227 1.00 91.12 211 VAL A CA 1
ATOM 1627 C C . VAL A 1 211 ? -34.358 -22.769 12.607 1.00 91.12 211 VAL A C 1
ATOM 1629 O O . VAL A 1 211 ? -33.735 -21.857 13.139 1.00 91.12 211 VAL A O 1
ATOM 1632 N N . VAL A 1 212 ? -35.661 -22.687 12.370 1.00 94.06 212 VAL A N 1
ATOM 1633 C CA . VAL A 1 212 ? -36.439 -21.474 12.626 1.00 94.06 212 VAL A CA 1
ATOM 1634 C C . VAL A 1 212 ? -37.368 -21.677 13.819 1.00 94.06 212 VAL A C 1
ATOM 1636 O O . VAL A 1 212 ? -38.221 -22.564 13.817 1.00 94.06 212 VAL A O 1
ATOM 1639 N N . LEU A 1 213 ? -37.211 -20.830 14.835 1.00 95.56 213 LEU A N 1
ATOM 1640 C CA . LEU A 1 213 ? -38.104 -20.725 15.982 1.00 95.56 213 LEU A CA 1
ATOM 1641 C C . LEU A 1 213 ? -39.076 -19.561 15.766 1.00 95.56 213 LEU A C 1
ATOM 1643 O O . LEU A 1 213 ? -38.708 -18.392 15.889 1.00 95.56 213 LEU A O 1
ATOM 1647 N N . HIS A 1 214 ? -40.330 -19.889 15.472 1.00 95.19 214 HIS A N 1
ATOM 1648 C CA . HIS A 1 214 ? -41.405 -18.918 15.302 1.00 95.19 214 HIS A CA 1
ATOM 1649 C C . HIS A 1 214 ? -42.011 -18.546 16.649 1.00 95.19 214 HIS A C 1
ATOM 1651 O O . HIS A 1 214 ? -42.517 -19.410 17.360 1.00 95.19 214 HIS A O 1
ATOM 1657 N N . VAL A 1 215 ? -42.035 -17.258 16.981 1.00 94.81 215 VAL A N 1
ATOM 1658 C CA . VAL A 1 215 ? -42.755 -16.756 18.156 1.00 94.81 215 VAL A CA 1
ATOM 1659 C C . VAL A 1 215 ? -44.106 -16.204 17.727 1.00 94.81 215 VAL A C 1
ATOM 1661 O O . VAL A 1 215 ? -44.175 -15.179 17.048 1.00 94.81 215 VAL A O 1
ATOM 1664 N N . ILE A 1 216 ? -45.187 -16.873 18.136 1.00 93.50 216 ILE A N 1
ATOM 1665 C CA . ILE A 1 216 ? -46.554 -16.535 17.716 1.00 93.50 216 ILE A CA 1
ATOM 1666 C C . ILE A 1 216 ? -47.456 -16.414 18.952 1.00 93.50 216 ILE A C 1
ATOM 1668 O O . ILE A 1 216 ? -47.460 -17.315 19.787 1.00 93.50 216 ILE A O 1
ATOM 1672 N N . PRO A 1 217 ? -48.232 -15.330 19.117 1.00 91.31 217 PRO A N 1
ATOM 1673 C CA . PRO A 1 217 ? -49.146 -15.212 20.245 1.00 91.31 217 PRO A CA 1
ATOM 1674 C C . PRO A 1 217 ? -50.356 -16.144 20.079 1.00 91.31 217 PRO A C 1
ATOM 1676 O O . PRO A 1 217 ? -50.830 -16.370 18.967 1.00 91.31 217 PRO A O 1
ATOM 1679 N N . SER A 1 218 ? -50.903 -16.629 21.194 1.00 88.69 218 SER A N 1
ATOM 1680 C CA . SER A 1 218 ? -52.073 -17.527 21.254 1.00 88.69 218 SER A CA 1
ATOM 1681 C C . SER A 1 218 ? -53.285 -17.046 20.437 1.00 88.69 218 SER A C 1
ATOM 1683 O O . SER A 1 218 ? -53.995 -17.855 19.833 1.00 88.69 218 SER A O 1
ATOM 1685 N N . SER A 1 219 ? -53.486 -15.726 20.355 1.00 86.06 219 SER A N 1
ATOM 1686 C CA . SER A 1 219 ? -54.586 -15.079 19.632 1.00 86.06 219 SER A CA 1
ATOM 1687 C C . SER A 1 219 ? -54.514 -15.171 18.106 1.00 86.06 219 SER A C 1
ATOM 1689 O O . SER A 1 219 ? -55.511 -14.879 17.451 1.00 86.06 219 SER A O 1
ATOM 1691 N N . VAL A 1 220 ? -53.363 -15.526 17.527 1.00 87.31 220 VAL A N 1
ATOM 1692 C CA . VAL A 1 220 ? -53.123 -15.474 16.075 1.00 87.31 220 VAL A CA 1
ATOM 1693 C C . VAL A 1 220 ? -53.031 -16.876 15.497 1.00 87.31 220 VAL A C 1
ATOM 1695 O O . VAL A 1 220 ? -52.353 -17.740 16.051 1.00 87.31 220 VAL A O 1
ATOM 1698 N N . ASP A 1 221 ? -53.713 -17.129 14.385 1.00 87.12 221 ASP A N 1
ATOM 1699 C CA . ASP A 1 221 ? -53.639 -18.402 13.661 1.00 87.12 221 ASP A CA 1
ATOM 1700 C C . ASP A 1 221 ? -52.248 -18.617 13.069 1.00 87.12 221 ASP A C 1
ATOM 1702 O O . ASP A 1 221 ? -51.720 -17.745 12.374 1.00 87.12 221 ASP A O 1
ATOM 1706 N N . PHE A 1 222 ? -51.655 -19.787 13.319 1.00 88.56 222 PHE A N 1
ATOM 1707 C CA . PHE A 1 222 ? -50.242 -20.037 13.018 1.00 88.56 222 PHE A CA 1
ATOM 1708 C C . PHE A 1 222 ? -49.952 -19.864 11.525 1.00 88.56 222 PHE A C 1
ATOM 1710 O O . PHE A 1 222 ? -49.046 -19.124 11.149 1.00 88.56 222 PHE A O 1
ATOM 1717 N N . SER A 1 223 ? -50.804 -20.435 10.671 1.00 83.50 223 SER A N 1
ATOM 1718 C CA . SER A 1 223 ? -50.717 -20.353 9.206 1.00 83.50 223 SER A CA 1
ATOM 1719 C C . SER A 1 223 ? -50.817 -18.930 8.638 1.00 83.50 223 SER A C 1
ATOM 1721 O O . SER A 1 223 ? -50.432 -18.692 7.493 1.00 83.50 223 SER A O 1
ATOM 1723 N N . THR A 1 224 ? -51.316 -17.964 9.415 1.00 85.12 224 THR A N 1
ATOM 1724 C CA . THR A 1 224 ? -51.454 -16.570 8.969 1.00 85.12 224 THR A CA 1
ATOM 1725 C C . THR A 1 224 ? -50.231 -15.708 9.280 1.00 85.12 224 THR A C 1
ATOM 1727 O O . THR A 1 224 ? -50.102 -14.638 8.674 1.00 85.12 224 THR A O 1
ATOM 1730 N N . SER A 1 225 ? -49.331 -16.183 10.155 1.00 88.31 225 SER A N 1
ATOM 1731 C CA . SER A 1 225 ? -48.127 -15.460 10.575 1.00 88.31 225 SER A CA 1
ATOM 1732 C C . SER A 1 225 ? -47.215 -15.148 9.389 1.00 88.31 225 SER A C 1
ATOM 1734 O O . SER A 1 225 ? -46.932 -16.013 8.557 1.00 88.31 225 SER A O 1
ATOM 1736 N N . GLU A 1 226 ? -46.720 -13.911 9.332 1.00 88.94 226 GLU A N 1
ATOM 1737 C CA . GLU A 1 226 ? -45.809 -13.470 8.272 1.00 88.94 226 GLU A CA 1
ATOM 1738 C C . GLU A 1 226 ? -44.499 -14.260 8.306 1.00 88.94 226 GLU A C 1
ATOM 1740 O O . GLU A 1 226 ? -43.999 -14.695 7.271 1.00 88.94 226 GLU A O 1
ATOM 1745 N N . SER A 1 227 ? -43.994 -14.531 9.513 1.00 90.62 227 SER A N 1
ATOM 1746 C CA . SER A 1 227 ? -42.772 -15.311 9.705 1.00 90.62 227 SER A CA 1
ATOM 1747 C C . SER A 1 227 ? -42.851 -16.703 9.061 1.00 90.62 227 SER A C 1
ATOM 1749 O O . SER A 1 227 ? -41.894 -17.124 8.413 1.00 90.62 227 SER A O 1
ATOM 1751 N N . ILE A 1 228 ? -44.000 -17.388 9.160 1.00 91.75 228 ILE A N 1
ATOM 1752 C CA . ILE A 1 228 ? -44.217 -18.701 8.531 1.00 91.75 228 ILE A CA 1
ATOM 1753 C C . ILE A 1 228 ? -44.263 -18.571 7.007 1.00 91.75 228 ILE A C 1
ATOM 1755 O O . ILE A 1 228 ? -43.635 -19.363 6.309 1.00 91.75 228 ILE A O 1
ATOM 1759 N N . LYS A 1 229 ? -44.949 -17.552 6.475 1.00 91.12 229 LYS A N 1
ATOM 1760 C CA . LYS A 1 229 ? -45.050 -17.328 5.022 1.00 91.12 229 LYS A CA 1
ATOM 1761 C C . LYS A 1 229 ? -43.690 -17.069 4.375 1.00 91.12 229 LYS A C 1
ATOM 1763 O O . LYS A 1 229 ? -43.409 -17.633 3.321 1.00 91.12 229 LYS A O 1
ATOM 1768 N N . ILE A 1 230 ? -42.843 -16.258 5.014 1.00 90.94 230 ILE A N 1
ATOM 1769 C CA . ILE A 1 230 ? -41.477 -15.987 4.540 1.00 90.94 230 ILE A CA 1
ATOM 1770 C C . ILE A 1 230 ? -40.659 -17.287 4.527 1.00 90.94 230 ILE A C 1
ATOM 1772 O O . ILE A 1 230 ? -40.016 -17.611 3.528 1.00 90.94 230 ILE A O 1
ATOM 1776 N N . CYS A 1 231 ? -40.717 -18.069 5.610 1.00 91.00 231 CYS A N 1
ATOM 1777 C CA . CYS A 1 231 ? -39.914 -19.286 5.746 1.00 91.00 231 CYS A CA 1
ATOM 1778 C C . CYS A 1 231 ? -40.395 -20.430 4.841 1.00 91.00 231 CYS A C 1
ATOM 1780 O O . CYS A 1 231 ? -39.576 -21.213 4.361 1.00 91.00 231 CYS A O 1
ATOM 1782 N N . GLN A 1 232 ? -41.690 -20.493 4.519 1.00 89.44 232 GLN A N 1
ATOM 1783 C CA . GLN A 1 232 ? -42.269 -21.517 3.642 1.00 89.44 232 GLN A CA 1
ATOM 1784 C C . GLN A 1 232 ? -41.634 -21.541 2.240 1.00 89.44 232 GLN A C 1
ATOM 1786 O O . GLN A 1 232 ? -41.572 -22.596 1.613 1.00 89.44 232 GLN A O 1
ATOM 1791 N N . LYS A 1 233 ? -41.105 -20.408 1.756 1.00 89.31 233 LYS A N 1
ATOM 1792 C CA . LYS A 1 233 ? -40.366 -20.320 0.483 1.00 89.31 233 LYS A CA 1
ATOM 1793 C C . LYS A 1 233 ? -39.093 -21.180 0.469 1.00 89.31 233 LYS A C 1
ATOM 1795 O O . LYS A 1 233 ? -38.714 -21.681 -0.585 1.00 89.31 233 LYS A O 1
ATOM 1800 N N . TYR A 1 234 ? -38.453 -21.352 1.625 1.00 89.94 234 TYR A N 1
ATOM 1801 C CA . TYR A 1 234 ? -37.167 -22.044 1.789 1.00 89.94 234 TYR A CA 1
ATOM 1802 C C . TYR A 1 234 ? -37.288 -23.373 2.544 1.00 89.94 234 TYR A C 1
ATOM 1804 O O . TYR A 1 234 ? -36.339 -24.154 2.586 1.00 89.94 234 TYR A O 1
ATOM 1812 N N . ASP A 1 235 ? -38.435 -23.625 3.168 1.00 89.62 235 ASP A N 1
ATOM 1813 C CA . ASP A 1 235 ? -38.782 -24.886 3.817 1.00 89.62 235 ASP A CA 1
ATOM 1814 C C . ASP A 1 235 ? -40.273 -25.206 3.589 1.00 89.62 235 ASP A C 1
ATOM 1816 O O . ASP A 1 235 ? -41.103 -25.042 4.489 1.00 89.62 235 ASP A O 1
ATOM 1820 N N . PRO A 1 236 ? -40.646 -25.652 2.370 1.00 89.12 236 PRO A N 1
ATOM 1821 C CA . PRO A 1 236 ? -42.045 -25.894 2.004 1.00 89.12 236 PRO A CA 1
ATOM 1822 C C . PRO A 1 236 ? -42.705 -27.048 2.768 1.00 89.12 236 PRO A C 1
ATOM 1824 O O . PRO A 1 236 ? -43.929 -27.168 2.755 1.00 89.12 236 PRO A O 1
ATOM 1827 N N . ARG A 1 237 ? -41.901 -27.925 3.383 1.00 87.75 237 ARG A N 1
ATOM 1828 C CA . ARG A 1 237 ? -42.350 -29.089 4.163 1.00 87.75 237 ARG A CA 1
ATOM 1829 C C . ARG A 1 237 ? -42.293 -28.859 5.673 1.00 87.75 237 ARG A C 1
ATOM 1831 O O . ARG A 1 237 ? -42.663 -29.757 6.424 1.00 87.75 237 ARG A O 1
ATOM 1838 N N . TYR A 1 238 ? -41.862 -27.674 6.103 1.00 89.62 238 TYR A N 1
ATOM 1839 C CA . TYR A 1 238 ? -41.738 -27.292 7.506 1.00 89.62 238 TYR A CA 1
ATOM 1840 C C . TYR A 1 238 ? -40.775 -28.169 8.332 1.00 89.62 238 TYR A C 1
ATOM 1842 O O . TYR A 1 238 ? -40.894 -28.263 9.553 1.00 89.62 238 TYR A O 1
ATOM 1850 N N . GLU A 1 239 ? -39.811 -28.832 7.690 1.00 88.00 239 GLU A N 1
ATOM 1851 C CA . GLU A 1 239 ? -38.931 -29.835 8.312 1.00 88.00 239 GLU A CA 1
ATOM 1852 C C . GLU A 1 239 ? -37.981 -29.241 9.368 1.00 88.00 239 GLU A C 1
ATOM 1854 O O . GLU A 1 239 ? -37.415 -29.970 10.189 1.00 88.00 239 GLU A O 1
ATOM 1859 N N . ARG A 1 240 ? -37.787 -27.918 9.352 1.00 89.94 240 ARG A N 1
ATOM 1860 C CA . ARG A 1 240 ? -36.839 -27.193 10.211 1.00 89.94 240 ARG A CA 1
ATOM 1861 C C . ARG A 1 240 ? -37.476 -25.994 10.918 1.00 89.94 240 ARG A C 1
ATOM 1863 O O . ARG A 1 240 ? -36.777 -25.048 11.270 1.00 89.94 240 ARG A O 1
ATOM 1870 N N . GLN A 1 241 ? -38.787 -26.050 11.151 1.00 92.31 241 GLN A N 1
ATOM 1871 C CA . GLN A 1 241 ? -39.564 -25.003 11.821 1.00 92.31 241 GLN A CA 1
ATOM 1872 C C . GLN A 1 241 ? -40.215 -25.529 13.107 1.00 92.31 241 GLN A C 1
ATOM 1874 O O . GLN A 1 241 ? -40.815 -26.602 13.107 1.00 92.31 241 GLN A O 1
ATOM 1879 N N . ILE A 1 242 ? -40.121 -24.757 14.192 1.00 94.19 242 ILE A N 1
ATOM 1880 C CA . ILE A 1 242 ? -40.778 -25.000 15.487 1.00 94.19 242 ILE A CA 1
ATOM 1881 C C . ILE A 1 242 ? -41.503 -23.724 15.934 1.00 94.19 242 ILE A C 1
ATOM 1883 O O . ILE A 1 242 ? -41.013 -22.620 15.701 1.00 94.19 242 ILE A O 1
ATOM 1887 N N . ILE A 1 243 ? -42.666 -23.852 16.579 1.00 94.75 243 ILE A N 1
ATOM 1888 C CA . ILE A 1 243 ? -43.426 -22.700 17.100 1.00 94.75 243 ILE A CA 1
ATOM 1889 C C . ILE A 1 243 ? -43.328 -22.638 18.625 1.00 94.75 243 ILE A C 1
ATOM 1891 O O . ILE A 1 243 ? -43.640 -23.609 19.309 1.00 94.75 243 ILE A O 1
ATOM 1895 N N . ALA A 1 244 ? -42.996 -21.469 19.165 1.00 95.12 244 ALA A N 1
ATOM 1896 C CA . ALA A 1 244 ? -43.246 -21.127 20.556 1.00 95.12 244 ALA A CA 1
ATOM 1897 C C . ALA A 1 244 ? -44.455 -20.187 20.663 1.00 95.12 244 ALA A C 1
ATOM 1899 O O . ALA A 1 244 ? -44.470 -19.083 20.108 1.00 95.12 244 ALA A O 1
ATOM 1900 N N . VAL A 1 245 ? -45.478 -20.642 21.383 1.00 93.50 245 VAL A N 1
ATOM 1901 C CA . VAL A 1 245 ? -46.747 -19.936 21.543 1.00 93.50 245 VAL A CA 1
ATOM 1902 C C . VAL A 1 245 ? -46.695 -19.060 22.788 1.00 93.50 245 VAL A C 1
ATOM 1904 O O . VAL A 1 245 ? -46.576 -19.563 23.904 1.00 93.50 245 VAL A O 1
ATOM 1907 N N . SER A 1 246 ? -46.783 -17.746 22.601 1.00 92.19 246 SER A N 1
ATOM 1908 C CA . SER A 1 246 ? -46.702 -16.748 23.672 1.00 92.19 246 SER A CA 1
ATOM 1909 C C . SER A 1 246 ? -48.084 -16.207 24.076 1.00 92.19 246 SER A C 1
ATOM 1911 O O . SER A 1 246 ? -49.092 -16.468 23.418 1.00 92.19 246 SER A O 1
ATOM 1913 N N . LYS A 1 247 ? -48.142 -15.398 25.148 1.00 88.62 247 LYS A N 1
ATOM 1914 C CA . LYS A 1 247 ? -49.357 -14.679 25.613 1.00 88.62 247 LYS A CA 1
ATOM 1915 C C . LYS A 1 247 ? -50.573 -15.587 25.859 1.00 88.62 247 LYS A C 1
ATOM 1917 O O . LYS A 1 247 ? -51.724 -15.201 25.642 1.00 88.62 247 LYS A O 1
ATOM 1922 N N . ILE A 1 248 ? -50.318 -16.816 26.290 1.00 87.50 248 ILE A N 1
ATOM 1923 C CA . ILE A 1 248 ? -51.337 -17.845 26.537 1.00 87.50 248 ILE A CA 1
ATOM 1924 C C . ILE A 1 248 ? -52.305 -17.495 27.677 1.00 87.50 248 ILE A C 1
ATOM 1926 O O . ILE A 1 248 ? -53.390 -18.053 27.758 1.00 87.50 248 ILE A O 1
ATOM 1930 N N . ASP A 1 249 ? -51.945 -16.530 28.522 1.00 82.12 249 ASP A N 1
ATOM 1931 C CA . ASP A 1 249 ? -52.754 -16.011 29.624 1.00 82.12 249 ASP A CA 1
ATOM 1932 C C . ASP A 1 249 ? -53.940 -15.148 29.168 1.00 82.12 249 ASP A C 1
ATOM 1934 O O . ASP A 1 249 ? -54.865 -14.917 29.944 1.00 82.12 249 ASP A O 1
ATOM 1938 N N . LYS A 1 250 ? -53.918 -14.649 27.925 1.00 77.75 250 LYS A N 1
ATOM 1939 C CA . LYS A 1 250 ? -54.956 -13.751 27.390 1.00 77.75 250 LYS A CA 1
ATOM 1940 C C . LYS A 1 250 ? -56.028 -14.468 26.570 1.00 77.75 250 LYS A C 1
ATOM 1942 O O . LYS A 1 250 ? -57.135 -13.948 26.443 1.00 77.75 250 LYS A O 1
ATOM 1947 N N . HIS A 1 251 ? -55.696 -15.625 25.997 1.00 74.00 251 HIS A N 1
ATOM 1948 C CA . HIS A 1 251 ? -56.570 -16.388 25.105 1.00 74.00 251 HIS A CA 1
ATOM 1949 C C . HIS A 1 251 ? -56.328 -17.890 25.296 1.00 74.00 251 HIS A C 1
ATOM 1951 O O . HIS A 1 251 ? -55.419 -18.462 24.696 1.00 74.00 251 HIS A O 1
ATOM 1957 N N . ASP A 1 252 ? -57.143 -18.515 26.143 1.00 66.75 252 ASP A N 1
ATOM 1958 C CA . ASP A 1 252 ? -57.039 -19.924 26.540 1.00 66.75 252 ASP A CA 1
ATOM 1959 C C . ASP A 1 252 ? -58.100 -20.830 25.879 1.00 66.75 252 ASP A C 1
ATOM 1961 O O . ASP A 1 252 ? -57.926 -22.043 25.785 1.00 66.75 252 ASP A O 1
ATOM 1965 N N . LYS A 1 253 ? -59.185 -20.267 25.337 1.00 71.88 253 LYS A N 1
ATOM 1966 C CA . LYS A 1 253 ? -60.221 -21.041 24.631 1.00 71.88 253 LYS A CA 1
ATOM 1967 C C . LYS A 1 253 ? -59.714 -21.596 23.294 1.00 71.88 253 LYS A C 1
ATOM 1969 O O . LYS A 1 253 ? -59.315 -20.832 22.421 1.00 71.88 253 LYS A O 1
ATOM 1974 N N . GLY A 1 254 ? -59.787 -22.919 23.123 1.00 75.25 254 GLY A N 1
ATOM 1975 C CA . GLY A 1 254 ? -59.393 -23.624 21.891 1.00 75.25 254 GLY A CA 1
ATOM 1976 C C . GLY A 1 254 ? -57.879 -23.787 21.700 1.00 75.25 254 GLY A C 1
ATOM 1977 O O . GLY A 1 254 ? -57.440 -24.332 20.689 1.00 75.25 254 GLY A O 1
ATOM 1978 N N . ILE A 1 255 ? -57.060 -23.345 22.665 1.00 81.50 255 ILE A N 1
ATOM 1979 C CA . ILE A 1 255 ? -55.597 -23.405 22.555 1.00 81.50 255 ILE A CA 1
ATOM 1980 C C . ILE A 1 255 ? -55.069 -24.846 22.589 1.00 81.50 255 ILE A C 1
ATOM 1982 O O . ILE A 1 255 ? -54.103 -25.149 21.898 1.00 81.50 255 ILE A O 1
ATOM 1986 N N . ALA A 1 256 ? -55.726 -25.747 23.329 1.00 80.62 256 ALA A N 1
ATOM 1987 C CA . ALA A 1 256 ? -55.350 -27.158 23.418 1.00 80.62 256 ALA A CA 1
ATOM 1988 C C . ALA A 1 256 ? -55.376 -27.864 22.060 1.00 80.62 256 ALA A C 1
ATOM 1990 O O . ALA A 1 256 ? -54.413 -28.534 21.691 1.00 80.62 256 ALA A O 1
ATOM 1991 N N . GLU A 1 257 ? -56.462 -27.677 21.308 1.00 81.25 257 GLU A N 1
ATOM 1992 C CA . GLU A 1 257 ? -56.627 -28.224 19.960 1.00 81.25 257 GLU A CA 1
ATOM 1993 C C . GLU A 1 257 ? -55.580 -27.605 19.025 1.00 81.25 257 GLU A C 1
ATOM 1995 O O . GLU A 1 257 ? -54.855 -28.316 18.326 1.00 81.25 257 GLU A O 1
ATOM 2000 N N . LYS A 1 258 ? -55.402 -26.280 19.115 1.00 83.62 258 LYS A N 1
ATOM 2001 C CA . LYS A 1 258 ? -54.445 -25.521 18.306 1.00 83.62 258 LYS A CA 1
ATOM 2002 C C . LYS A 1 258 ? -52.992 -25.967 18.501 1.00 83.62 258 LYS A C 1
ATOM 2004 O O . LYS A 1 258 ? -52.266 -26.079 17.514 1.00 83.62 258 LYS A O 1
ATOM 2009 N N . LEU A 1 259 ? -52.576 -26.252 19.738 1.00 84.00 259 LEU A N 1
ATOM 2010 C CA . LEU A 1 259 ? -51.238 -26.767 20.065 1.00 84.00 259 LEU A CA 1
ATOM 2011 C C . LEU A 1 259 ? -51.012 -28.185 19.528 1.00 84.00 259 LEU A C 1
ATOM 2013 O O . LEU A 1 259 ? -49.918 -28.519 19.082 1.00 84.00 259 LEU A O 1
ATOM 2017 N N . GLN A 1 260 ? -52.058 -29.008 19.524 1.00 79.81 260 GLN A N 1
ATOM 2018 C CA . GLN A 1 260 ? -52.000 -30.384 19.029 1.00 79.81 260 GLN A CA 1
ATOM 2019 C C . GLN A 1 260 ? -52.127 -30.478 17.498 1.00 79.81 260 GLN A C 1
ATOM 2021 O O . GLN A 1 260 ? -52.105 -31.574 16.944 1.00 79.81 260 GLN A O 1
ATOM 2026 N N . GLY A 1 261 ? -52.248 -29.345 16.794 1.00 76.81 261 GLY A N 1
ATOM 2027 C CA . GLY A 1 261 ? -52.432 -29.330 15.340 1.00 76.81 261 GLY A CA 1
ATOM 2028 C C . GLY A 1 261 ? -53.839 -29.752 14.902 1.00 76.81 261 GLY A C 1
ATOM 2029 O O . GLY A 1 261 ? -54.025 -30.192 13.769 1.00 76.81 261 GLY A O 1
ATOM 2030 N N . ILE A 1 262 ? -54.819 -29.656 15.803 1.00 71.12 262 ILE A N 1
ATOM 2031 C CA . ILE A 1 262 ? -56.206 -30.074 15.602 1.00 71.12 262 ILE A CA 1
ATOM 2032 C C . ILE A 1 262 ? -57.071 -28.805 15.501 1.00 71.12 262 ILE A C 1
ATOM 2034 O O . ILE A 1 262 ? -56.947 -27.885 16.304 1.00 71.12 262 ILE A O 1
ATOM 2038 N N . GLY A 1 263 ? -57.941 -28.719 14.491 1.00 66.00 263 GLY A N 1
ATOM 2039 C CA . GLY A 1 263 ? -58.882 -27.598 14.331 1.00 66.00 263 GLY A CA 1
ATOM 2040 C C . GLY A 1 263 ? -58.384 -26.418 13.480 1.00 66.00 263 GLY A C 1
ATOM 2041 O O . GLY A 1 263 ? -57.248 -26.385 12.999 1.00 66.00 263 GLY A O 1
ATOM 2042 N N . SER A 1 264 ? -59.279 -25.450 13.248 1.00 64.62 264 SER A N 1
ATOM 2043 C CA . SER A 1 264 ? -59.036 -24.273 12.401 1.00 64.62 264 SER A CA 1
ATOM 2044 C C . SER A 1 264 ? -58.013 -23.323 13.029 1.00 64.62 264 SER A C 1
ATOM 2046 O O . SER A 1 264 ? -58.156 -22.959 14.193 1.00 64.62 264 SER A O 1
ATOM 2048 N N . GLY A 1 265 ? -57.009 -22.897 12.255 1.00 67.94 265 GLY A N 1
ATOM 2049 C CA . GLY A 1 265 ? -55.980 -21.951 12.711 1.00 67.94 265 GLY A CA 1
ATOM 2050 C C . GLY A 1 265 ? -54.728 -22.590 13.330 1.00 67.94 265 GLY A C 1
ATOM 2051 O O . GLY A 1 265 ? -53.803 -21.871 13.723 1.00 67.94 265 GLY A O 1
ATOM 2052 N N . SER A 1 266 ? -54.673 -23.925 13.389 1.00 78.62 266 SER A N 1
ATOM 2053 C CA . SER A 1 266 ? -53.495 -24.702 13.790 1.00 78.62 266 SER A CA 1
ATOM 2054 C C . SER A 1 266 ? -52.551 -24.975 12.603 1.00 78.62 266 SER A C 1
ATOM 2056 O O . SER A 1 266 ? -52.917 -24.789 11.440 1.00 78.62 266 SER A O 1
ATOM 2058 N N . LEU A 1 267 ? -51.312 -25.385 12.891 1.00 82.88 267 LEU A N 1
ATOM 2059 C CA . LEU A 1 267 ? -50.333 -25.816 11.890 1.00 82.88 267 LEU A CA 1
ATOM 2060 C C . LEU A 1 267 ? -49.539 -26.996 12.454 1.00 82.88 267 LEU A C 1
ATOM 2062 O O . LEU A 1 267 ? -48.907 -26.872 13.501 1.00 82.88 267 LEU A O 1
ATOM 2066 N N . CYS A 1 268 ? -49.578 -28.136 11.766 1.00 83.56 268 CYS A N 1
ATOM 2067 C CA . CYS A 1 268 ? -48.842 -29.327 12.173 1.00 83.56 268 CYS A CA 1
ATOM 2068 C C . CYS A 1 268 ? -47.394 -29.233 11.672 1.00 83.56 268 CYS A C 1
ATOM 2070 O O . CYS A 1 268 ? -47.142 -29.351 10.473 1.00 83.56 268 CYS A O 1
ATOM 2072 N N . LEU A 1 269 ? -46.456 -28.992 12.591 1.00 86.75 269 LEU A N 1
ATOM 2073 C CA . LEU A 1 269 ? -45.022 -28.937 12.306 1.00 86.75 269 LEU A CA 1
ATOM 2074 C C . LEU A 1 269 ? -44.328 -30.232 12.759 1.00 86.75 269 LEU A C 1
ATOM 2076 O O . LEU A 1 269 ? -44.584 -30.672 13.881 1.00 86.75 269 LEU A O 1
ATOM 2080 N N . PRO A 1 270 ? -43.395 -30.800 11.972 1.00 87.25 270 PRO A N 1
ATOM 2081 C CA . PRO A 1 270 ? -42.583 -31.954 12.374 1.00 87.25 270 PRO A CA 1
ATOM 2082 C C . PRO A 1 270 ? -41.814 -31.775 13.692 1.00 87.25 270 PRO A C 1
ATOM 2084 O O . PRO A 1 270 ? -41.688 -32.729 14.455 1.00 87.25 270 PRO A O 1
ATOM 2087 N N . LEU A 1 271 ? -41.315 -30.563 13.977 1.00 88.62 271 LEU A N 1
ATOM 2088 C CA . LEU A 1 271 ? -40.640 -30.240 15.247 1.00 88.62 271 LEU A CA 1
ATOM 2089 C C . LEU A 1 271 ? -41.623 -29.817 16.360 1.00 88.62 271 LEU A C 1
ATOM 2091 O O . LEU A 1 271 ? -41.222 -29.600 17.505 1.00 88.62 271 LEU A O 1
ATOM 2095 N N . GLY A 1 272 ? -42.916 -29.737 16.036 1.00 89.88 272 GLY A N 1
ATOM 2096 C CA . GLY A 1 272 ? -44.009 -29.429 16.951 1.00 89.88 272 GLY A CA 1
ATOM 2097 C C . GLY A 1 272 ? -44.133 -27.951 17.329 1.00 89.88 272 GLY A C 1
ATOM 2098 O O . GLY A 1 272 ? -43.583 -27.051 16.688 1.00 89.88 272 GLY A O 1
ATOM 2099 N N . CYS A 1 273 ? -44.890 -27.705 18.397 1.00 91.25 273 CYS A N 1
ATOM 2100 C CA . CYS A 1 273 ? -45.002 -26.397 19.030 1.00 91.25 273 CYS A CA 1
ATOM 2101 C C . CYS A 1 273 ? -44.958 -26.518 20.560 1.00 91.25 273 CYS A C 1
ATOM 2103 O O . CYS A 1 273 ? -45.140 -27.611 21.101 1.00 91.25 273 CYS A O 1
ATOM 2105 N N . VAL A 1 274 ? -44.674 -25.416 21.257 1.00 93.50 274 VAL A N 1
ATOM 2106 C CA . VAL A 1 274 ? -44.633 -25.361 22.726 1.00 93.50 274 VAL A CA 1
ATOM 2107 C C . VAL A 1 274 ? -45.265 -24.062 23.221 1.00 93.50 274 VAL A C 1
ATOM 2109 O O . VAL A 1 274 ? -44.882 -22.978 22.788 1.00 93.50 274 VAL A O 1
ATOM 2112 N N . ALA A 1 275 ? -46.226 -24.154 24.133 1.00 92.88 275 ALA A N 1
ATOM 2113 C CA . ALA A 1 275 ? -46.819 -23.029 24.842 1.00 92.88 275 ALA A CA 1
ATOM 2114 C C . ALA A 1 275 ? -45.922 -22.574 25.993 1.00 92.88 275 ALA A C 1
ATOM 2116 O O . ALA A 1 275 ? -45.484 -23.391 26.798 1.00 92.88 275 ALA A O 1
ATOM 2117 N N . VAL A 1 276 ? -45.692 -21.265 26.095 1.00 92.56 276 VAL A N 1
ATOM 2118 C CA . VAL A 1 276 ? -44.831 -20.667 27.122 1.00 92.56 276 VAL A CA 1
ATOM 2119 C C . VAL A 1 276 ? -45.561 -19.523 27.816 1.00 92.56 276 VAL A C 1
ATOM 2121 O O . VAL A 1 276 ? -46.122 -18.632 27.164 1.00 92.56 276 VAL A O 1
ATOM 2124 N N . LEU A 1 277 ? -45.533 -19.531 29.150 1.00 90.50 277 LEU A N 1
ATOM 2125 C CA . LEU A 1 277 ? -46.004 -18.418 29.967 1.00 90.50 277 LEU A CA 1
ATOM 2126 C C . LEU A 1 277 ? -44.830 -17.484 30.274 1.00 90.50 277 LEU A C 1
ATOM 2128 O O . LEU A 1 277 ? -43.860 -17.869 30.919 1.00 90.50 277 LEU A O 1
ATOM 2132 N N . ASN A 1 278 ? -44.937 -16.230 29.840 1.00 87.81 278 ASN A N 1
ATOM 2133 C CA . ASN A 1 278 ? -43.895 -15.221 30.032 1.00 87.81 278 ASN A CA 1
ATOM 2134 C C . ASN A 1 278 ? -44.258 -14.245 31.163 1.00 87.81 278 ASN A C 1
ATOM 2136 O O . ASN A 1 278 ? -45.441 -14.016 31.417 1.00 87.81 278 ASN A O 1
ATOM 2140 N N . ARG A 1 279 ? -43.245 -13.611 31.774 1.00 85.62 279 ARG A N 1
ATOM 2141 C CA . ARG A 1 279 ? -43.429 -12.535 32.769 1.00 85.62 279 ARG A CA 1
ATOM 2142 C C . ARG A 1 279 ? -44.215 -11.361 32.175 1.00 85.62 279 ARG A C 1
ATOM 2144 O O . ARG A 1 279 ? -43.893 -10.891 31.076 1.00 85.62 279 ARG A O 1
ATOM 2151 N N . LYS A 1 280 ? -45.196 -10.847 32.916 1.00 83.25 280 LYS A N 1
ATOM 2152 C CA . LYS A 1 280 ? -45.906 -9.599 32.590 1.00 83.25 280 LYS A CA 1
ATOM 2153 C C . LYS A 1 280 ? -45.055 -8.379 32.931 1.00 83.25 280 LYS A C 1
ATOM 2155 O O . LYS A 1 280 ? -44.089 -8.481 33.682 1.00 83.25 280 LYS A O 1
ATOM 2160 N N . GLN A 1 281 ? -45.415 -7.215 32.387 1.00 78.19 281 GLN A N 1
ATOM 2161 C CA . GLN A 1 281 ? -44.679 -5.984 32.681 1.00 78.19 281 GLN A CA 1
ATOM 2162 C C . GLN A 1 281 ? -44.763 -5.638 34.173 1.00 78.19 281 GLN A C 1
ATOM 2164 O O . GLN A 1 281 ? -43.735 -5.346 34.770 1.00 78.19 281 GLN A O 1
ATOM 2169 N N . GLU A 1 282 ? -45.933 -5.810 34.803 1.00 80.56 282 GLU A N 1
ATOM 2170 C CA . GLU A 1 282 ? -46.088 -5.538 36.238 1.00 80.56 282 GLU A CA 1
ATOM 2171 C C . GLU A 1 282 ? -45.220 -6.465 37.108 1.00 80.56 282 GLU A C 1
ATOM 2173 O O . GLU A 1 282 ? -44.742 -6.070 38.166 1.00 80.56 282 GLU A O 1
ATOM 2178 N N . GLU A 1 283 ? -44.996 -7.706 36.667 1.00 82.81 283 GLU A N 1
ATOM 2179 C CA . GLU A 1 283 ? -44.177 -8.687 37.391 1.00 82.81 283 GLU A CA 1
ATOM 2180 C C . GLU A 1 283 ? -42.681 -8.392 37.277 1.00 82.81 283 GLU A C 1
ATOM 2182 O O . GLU A 1 283 ? -41.911 -8.709 38.182 1.00 82.81 283 GLU A O 1
ATOM 2187 N N . ILE A 1 284 ? -42.268 -7.774 36.175 1.00 80.44 284 ILE A N 1
ATOM 2188 C CA . ILE A 1 284 ? -40.885 -7.345 35.961 1.00 80.44 284 ILE A CA 1
ATOM 2189 C C . ILE A 1 284 ? -40.603 -6.102 36.784 1.00 80.44 284 ILE A C 1
ATOM 2191 O O . ILE A 1 284 ? -39.603 -6.063 37.492 1.00 80.44 284 ILE A O 1
ATOM 2195 N N . ASP A 1 285 ? -41.531 -5.146 36.773 1.00 79.62 285 ASP A N 1
ATOM 2196 C CA . ASP A 1 285 ? -41.451 -3.945 37.604 1.00 79.62 285 ASP A CA 1
ATOM 2197 C C . ASP A 1 285 ? -41.442 -4.309 39.106 1.00 79.62 285 ASP A C 1
ATOM 2199 O O . ASP A 1 285 ? -40.812 -3.629 39.915 1.00 79.62 285 ASP A O 1
ATOM 2203 N N . ALA A 1 286 ? -42.085 -5.423 39.481 1.00 82.81 286 ALA A N 1
ATOM 2204 C CA . ALA A 1 286 ? -42.067 -5.988 40.832 1.00 82.81 286 ALA A CA 1
ATOM 2205 C C . ALA A 1 286 ? -40.836 -6.869 41.150 1.00 82.81 286 ALA A C 1
ATOM 2207 O O . ALA A 1 286 ? -40.750 -7.406 42.255 1.00 82.81 286 ALA A O 1
ATOM 2208 N N . GLY A 1 287 ? -39.897 -7.048 40.214 1.00 81.25 287 GLY A N 1
ATOM 2209 C CA . GLY A 1 287 ? -38.659 -7.805 40.429 1.00 81.25 287 GLY A CA 1
ATOM 2210 C C . GLY A 1 287 ? -38.844 -9.320 40.583 1.00 81.25 287 GLY A C 1
ATOM 2211 O O . GLY A 1 287 ? -38.062 -9.969 41.281 1.00 81.25 287 GLY A O 1
ATOM 2212 N N . VAL A 1 288 ? -39.874 -9.912 39.965 1.00 85.44 288 VAL A N 1
ATOM 2213 C CA . VAL A 1 288 ? -40.101 -11.367 40.015 1.00 85.44 288 VAL A CA 1
ATOM 2214 C C . VAL A 1 288 ? -38.947 -12.109 39.328 1.00 85.44 288 VAL A C 1
ATOM 2216 O O . VAL A 1 288 ? -38.669 -11.914 38.140 1.00 85.44 288 VAL A O 1
ATOM 2219 N N . SER A 1 289 ? -38.290 -12.997 40.080 1.00 86.56 289 SER A N 1
ATOM 2220 C CA . SER A 1 289 ? -37.155 -13.779 39.587 1.00 86.56 289 SER A CA 1
ATOM 2221 C C . SER A 1 289 ? -37.573 -14.816 38.538 1.00 86.56 289 SER A C 1
ATOM 2223 O O . SER A 1 289 ? -38.707 -15.300 38.511 1.00 86.56 289 SER A O 1
ATOM 2225 N N . PHE A 1 290 ? -36.627 -15.220 37.687 1.00 85.56 290 PHE A N 1
ATOM 2226 C CA . PHE A 1 290 ? -36.855 -16.270 36.687 1.00 85.56 290 PHE A CA 1
ATOM 2227 C C . PHE A 1 290 ? -37.254 -17.616 37.302 1.00 85.56 290 PHE A C 1
ATOM 2229 O O . PHE A 1 290 ? -38.029 -18.360 36.709 1.00 85.56 290 PHE A O 1
ATOM 2236 N N . GLU A 1 291 ? -36.740 -17.941 38.487 1.00 85.12 291 GLU A N 1
ATOM 2237 C CA . GLU A 1 291 ? -37.075 -19.189 39.171 1.00 85.12 291 GLU A CA 1
ATOM 2238 C C . GLU A 1 291 ? -38.513 -19.184 39.701 1.00 85.12 291 GLU A C 1
ATOM 2240 O O . GLU A 1 291 ? -39.241 -20.161 39.528 1.00 85.12 291 GLU A O 1
ATOM 2245 N N . GLU A 1 292 ? -38.943 -18.060 40.276 1.00 88.50 292 GLU A N 1
ATOM 2246 C CA . GLU A 1 292 ? -40.328 -17.863 40.700 1.00 88.50 292 GLU A CA 1
ATOM 2247 C C . GLU A 1 292 ? -41.281 -17.916 39.499 1.00 88.50 292 GLU A C 1
ATOM 2249 O O . GLU A 1 292 ? -42.309 -18.591 39.553 1.00 88.50 292 GLU A O 1
ATOM 2254 N N . MET A 1 293 ? -40.908 -17.300 38.371 1.00 89.81 293 MET A N 1
ATOM 2255 C CA . MET A 1 293 ? -41.702 -17.374 37.143 1.00 89.81 293 MET A CA 1
ATOM 2256 C C . MET A 1 293 ? -41.838 -18.811 36.620 1.00 89.81 293 MET A C 1
ATOM 2258 O O . MET A 1 293 ? -42.929 -19.211 36.219 1.00 89.81 293 MET A O 1
ATOM 2262 N N . ARG A 1 294 ? -40.767 -19.615 36.662 1.00 87.88 294 ARG A N 1
ATOM 2263 C CA . ARG A 1 294 ? -40.822 -21.034 36.266 1.00 87.88 294 ARG A CA 1
ATOM 2264 C C . ARG A 1 294 ? -41.790 -21.841 37.133 1.00 87.88 294 ARG A C 1
ATOM 2266 O O . ARG A 1 294 ? -42.528 -22.669 36.603 1.00 87.88 294 ARG A O 1
ATOM 2273 N N . ARG A 1 295 ? -41.828 -21.591 38.449 1.00 89.12 295 ARG A N 1
ATOM 2274 C CA . ARG A 1 295 ? -42.803 -22.241 39.346 1.00 89.12 295 ARG A CA 1
ATOM 2275 C C . ARG A 1 295 ? -44.235 -21.836 39.002 1.00 89.12 295 ARG A C 1
ATOM 2277 O O . ARG A 1 295 ? -45.100 -22.701 38.897 1.00 89.12 295 ARG A O 1
ATOM 2284 N N . ARG A 1 296 ? -44.470 -20.546 38.747 1.00 89.06 296 ARG A N 1
ATOM 2285 C CA . ARG A 1 296 ? -45.788 -20.038 38.333 1.00 89.06 296 ARG A CA 1
ATOM 2286 C C . ARG A 1 296 ? -46.246 -20.590 36.993 1.00 89.06 296 ARG A C 1
ATOM 2288 O O . ARG A 1 296 ? -47.420 -20.899 36.846 1.00 89.06 296 ARG A O 1
ATOM 2295 N N . GLU A 1 297 ? -45.342 -20.722 36.028 1.00 92.69 297 GLU A N 1
ATOM 2296 C CA . GLU A 1 297 ? -45.638 -21.339 34.735 1.00 92.69 297 GLU A CA 1
ATOM 2297 C C . GLU A 1 297 ? -46.104 -22.790 34.911 1.00 92.69 297 GLU A C 1
ATOM 2299 O O . GLU A 1 297 ? -47.156 -23.168 34.394 1.00 92.69 297 GLU A O 1
ATOM 2304 N N . ALA A 1 298 ? -45.370 -23.584 35.695 1.00 89.31 298 ALA A N 1
ATOM 2305 C CA . ALA A 1 298 ? -45.754 -24.961 35.994 1.00 89.31 298 ALA A CA 1
ATOM 2306 C C . ALA A 1 298 ? -47.119 -25.040 36.701 1.00 89.31 298 ALA A C 1
ATOM 2308 O O . ALA A 1 298 ? -47.964 -25.863 36.341 1.00 89.31 298 ALA A O 1
ATOM 2309 N N . ASP A 1 299 ? -47.367 -24.157 37.670 1.00 90.81 299 ASP A N 1
ATOM 2310 C CA . ASP A 1 299 ? -48.647 -24.085 38.373 1.00 90.81 299 ASP A CA 1
ATOM 2311 C C . ASP A 1 299 ? -49.794 -23.641 37.454 1.00 90.81 299 ASP A C 1
ATOM 2313 O O . ASP A 1 299 ? -50.887 -24.205 37.533 1.00 90.81 299 ASP A O 1
ATOM 2317 N N . PHE A 1 300 ? -49.561 -22.688 36.548 1.00 90.56 300 PHE A N 1
ATOM 2318 C CA . PHE A 1 300 ? -50.546 -22.229 35.567 1.00 90.56 300 PHE A CA 1
ATOM 2319 C C . PHE A 1 300 ? -50.998 -23.371 34.656 1.00 90.56 300 PHE A C 1
ATOM 2321 O O . PHE A 1 300 ? -52.198 -23.614 34.536 1.00 90.56 300 PHE A O 1
ATOM 2328 N N . PHE A 1 301 ? -50.059 -24.119 34.072 1.00 91.12 301 PHE A N 1
ATOM 2329 C CA . PHE A 1 301 ? -50.399 -25.246 33.201 1.00 91.12 301 PHE A CA 1
ATOM 2330 C C . PHE A 1 301 ? -51.076 -26.395 33.951 1.00 91.12 301 PHE A C 1
ATOM 2332 O O . PHE A 1 301 ? -51.966 -27.040 33.405 1.00 91.12 301 PHE A O 1
ATOM 2339 N N . ARG A 1 302 ? -50.709 -26.626 35.218 1.00 88.31 302 ARG A N 1
ATOM 2340 C CA . ARG A 1 302 ? -51.330 -27.665 36.050 1.00 88.31 302 ARG A CA 1
ATOM 2341 C C . ARG A 1 302 ? -52.759 -27.320 36.473 1.00 88.31 302 ARG A C 1
ATOM 2343 O O . ARG A 1 302 ? -53.573 -28.220 36.653 1.00 88.31 302 ARG A O 1
ATOM 2350 N N . THR A 1 303 ? -53.044 -26.043 36.717 1.00 88.25 303 THR A N 1
ATOM 2351 C CA . THR A 1 303 ? -54.313 -25.603 37.326 1.00 88.25 303 THR A CA 1
ATOM 2352 C C . THR A 1 303 ? -55.334 -25.080 36.323 1.00 88.25 303 THR A C 1
ATOM 2354 O O . THR A 1 303 ? -56.527 -25.099 36.624 1.00 88.25 303 THR A O 1
ATOM 2357 N N . ASN A 1 304 ? -54.905 -24.625 35.143 1.00 87.75 304 ASN A N 1
ATOM 2358 C CA . ASN A 1 304 ? -55.804 -24.088 34.131 1.00 87.75 304 ASN A CA 1
ATOM 2359 C C . ASN A 1 304 ? -56.506 -25.226 33.348 1.00 87.75 304 ASN A C 1
ATOM 2361 O O . ASN A 1 304 ? -55.827 -26.001 32.666 1.00 87.75 304 ASN A O 1
ATOM 2365 N N . PRO A 1 305 ? -57.856 -25.305 33.372 1.00 86.00 305 PRO A N 1
ATOM 2366 C CA . PRO A 1 305 ? -58.620 -26.341 32.670 1.00 86.00 305 PRO A CA 1
ATOM 2367 C C . PRO A 1 305 ? -58.355 -26.420 31.162 1.00 86.00 305 PRO A C 1
ATOM 2369 O O . PRO A 1 305 ? -58.513 -27.479 30.564 1.00 86.00 305 PRO A O 1
ATOM 2372 N N . ALA A 1 306 ? -57.938 -25.316 30.534 1.00 84.06 306 ALA A N 1
ATOM 2373 C CA . ALA A 1 306 ? -57.657 -25.268 29.102 1.00 84.06 306 ALA A CA 1
ATOM 2374 C C . ALA A 1 306 ? -56.444 -26.113 28.674 1.00 84.06 306 ALA A C 1
ATOM 2376 O O . ALA A 1 306 ? -56.280 -26.354 27.482 1.00 84.06 306 ALA A O 1
ATOM 2377 N N . PHE A 1 307 ? -55.599 -26.556 29.611 1.00 87.25 307 PHE A N 1
ATOM 2378 C CA . PHE A 1 307 ? -54.379 -27.319 29.321 1.00 87.25 307 PHE A CA 1
ATOM 2379 C C . PHE A 1 307 ? -54.378 -28.727 29.928 1.00 87.25 307 PHE A C 1
ATOM 2381 O O . PHE A 1 307 ? -53.410 -29.457 29.744 1.00 87.25 307 PHE A O 1
ATOM 2388 N N . THR A 1 308 ? -55.450 -29.136 30.617 1.00 84.12 308 THR A N 1
ATOM 2389 C CA . THR A 1 308 ? -55.519 -30.431 31.322 1.00 84.12 308 THR A CA 1
ATOM 2390 C C . THR A 1 308 ? -55.318 -31.631 30.391 1.00 84.12 308 THR A C 1
ATOM 2392 O O . THR A 1 308 ? -54.636 -32.580 30.767 1.00 84.12 308 THR A O 1
ATOM 2395 N N . ASP A 1 309 ? -55.848 -31.558 29.167 1.00 83.94 309 ASP A N 1
ATOM 2396 C CA . ASP A 1 309 ? -55.744 -32.620 28.154 1.00 83.94 309 ASP A CA 1
ATOM 2397 C C . ASP A 1 309 ? -54.583 -32.403 27.162 1.00 83.94 309 ASP A C 1
ATOM 2399 O O . ASP A 1 309 ? -54.492 -33.086 26.141 1.00 83.94 309 ASP A O 1
ATOM 2403 N N . VAL A 1 310 ? -53.695 -31.433 27.418 1.00 86.00 310 VAL A N 1
ATOM 2404 C CA . VAL A 1 310 ? -52.544 -31.152 26.550 1.00 86.00 310 VAL A CA 1
ATOM 2405 C C . VAL A 1 310 ? -51.318 -31.915 27.065 1.00 86.00 310 VAL A C 1
ATOM 2407 O O . VAL A 1 310 ? -50.962 -31.769 28.235 1.00 86.00 310 VAL A O 1
ATOM 2410 N N . PRO A 1 311 ? -50.627 -32.710 26.224 1.00 88.94 311 PRO A N 1
ATOM 2411 C CA . PRO A 1 311 ? -49.447 -33.442 26.668 1.00 88.94 311 PRO A CA 1
ATOM 2412 C C . PRO A 1 311 ? -48.332 -32.507 27.156 1.00 88.94 311 PRO A C 1
ATOM 2414 O O . PRO A 1 311 ? -48.089 -31.451 26.570 1.00 88.94 311 PRO A O 1
ATOM 2417 N N . GLN A 1 312 ? -47.600 -32.934 28.189 1.00 86.75 312 GLN A N 1
ATOM 2418 C CA . GLN A 1 312 ? -46.550 -32.127 28.826 1.00 86.75 312 GLN A CA 1
ATOM 2419 C C . GLN A 1 312 ? -45.481 -31.629 27.838 1.00 86.75 312 GLN A C 1
ATOM 2421 O O . GLN A 1 312 ? -44.959 -30.535 28.011 1.00 86.75 312 GLN A O 1
ATOM 2426 N N . GLU A 1 313 ? -45.193 -32.383 26.772 1.00 87.19 313 GLU A N 1
ATOM 2427 C CA . GLU A 1 313 ? -44.216 -32.017 25.732 1.00 87.19 313 GLU A CA 1
ATOM 2428 C C . GLU A 1 313 ? -44.577 -30.742 24.940 1.00 87.19 313 GLU A C 1
ATOM 2430 O O . GLU A 1 313 ? -43.734 -30.219 24.210 1.00 87.19 313 GLU A O 1
ATOM 2435 N N . TYR A 1 314 ? -45.813 -30.245 25.056 1.00 89.12 314 TYR A N 1
ATOM 2436 C CA . TYR A 1 314 ? -46.266 -28.988 24.452 1.00 89.12 314 TYR A CA 1
ATOM 2437 C C . TYR A 1 314 ? -46.275 -27.823 25.445 1.00 89.12 314 TYR A C 1
ATOM 2439 O O . TYR A 1 314 ? -46.636 -26.719 25.047 1.00 89.12 314 TYR A O 1
ATOM 2447 N N . LEU A 1 315 ? -45.924 -28.026 26.719 1.00 92.38 315 LEU A N 1
ATOM 2448 C CA . LEU A 1 315 ? -46.171 -27.050 27.781 1.00 92.38 315 LEU A CA 1
ATOM 2449 C C . LEU A 1 315 ? -44.892 -26.687 28.543 1.00 92.38 315 LEU A C 1
ATOM 2451 O O . LEU A 1 315 ? -44.248 -27.533 29.164 1.00 92.38 315 LEU A O 1
ATOM 2455 N N . GLY A 1 316 ? -44.592 -25.391 28.573 1.00 92.44 316 GLY A N 1
ATOM 2456 C CA . GLY A 1 316 ? -43.587 -24.794 29.442 1.00 92.44 316 GLY A CA 1
ATOM 2457 C C . GLY A 1 316 ? -42.270 -24.439 28.760 1.00 92.44 316 GLY A C 1
ATOM 2458 O O . GLY A 1 316 ? -41.786 -25.122 27.855 1.00 92.44 316 GLY A O 1
ATOM 2459 N N . SER A 1 317 ? -41.638 -23.382 29.271 1.00 90.56 317 SER A N 1
ATOM 2460 C CA . SER A 1 317 ? -40.309 -22.926 28.851 1.00 90.56 317 SER A CA 1
ATOM 2461 C C . SER A 1 317 ? -39.241 -24.020 28.960 1.00 90.56 317 SER A C 1
ATOM 2463 O O . SER A 1 317 ? -38.399 -24.147 28.076 1.00 90.56 317 SER A O 1
ATOM 2465 N N . GLN A 1 318 ? -39.293 -24.856 30.001 1.00 88.88 318 GLN A N 1
ATOM 2466 C CA . GLN A 1 318 ? -38.339 -25.953 30.204 1.00 88.88 318 GLN A CA 1
ATOM 2467 C C . GLN A 1 318 ? -38.403 -27.007 29.093 1.00 88.88 318 GLN A C 1
ATOM 2469 O O . GLN A 1 318 ? -37.363 -27.472 28.633 1.00 88.88 318 GLN A O 1
ATOM 2474 N N . GLU A 1 319 ? -39.601 -27.357 28.623 1.00 89.94 319 GLU A N 1
ATOM 2475 C CA . GLU A 1 319 ? -39.757 -28.303 27.513 1.00 89.94 319 GLU A CA 1
ATOM 2476 C C . GLU A 1 319 ? -39.325 -27.688 26.180 1.00 89.94 319 GLU A C 1
ATOM 2478 O O . GLU A 1 319 ? -38.694 -28.365 25.365 1.00 89.94 319 GLU A O 1
ATOM 2483 N N . LEU A 1 320 ? -39.557 -26.384 25.980 1.00 92.19 320 LEU A N 1
ATOM 2484 C CA . LEU A 1 320 ? -39.018 -25.669 24.823 1.00 92.19 320 LEU A CA 1
ATOM 2485 C C . LEU A 1 320 ? -37.484 -25.727 24.799 1.00 92.19 320 LEU A C 1
ATOM 2487 O O . LEU A 1 320 ? -36.915 -26.097 23.776 1.00 92.19 320 LEU A O 1
ATOM 2491 N N . ILE A 1 321 ? -36.815 -25.415 25.915 1.00 89.25 321 ILE A N 1
ATOM 2492 C CA . ILE A 1 321 ? -35.345 -25.455 26.013 1.00 89.25 321 ILE A CA 1
ATOM 2493 C C . ILE A 1 321 ? -34.824 -26.854 25.673 1.00 89.25 321 ILE A C 1
ATOM 2495 O O . ILE A 1 321 ? -33.949 -26.983 24.817 1.00 89.25 321 ILE A O 1
ATOM 2499 N N . LYS A 1 322 ? -35.400 -27.904 26.278 1.00 87.12 322 LYS A N 1
ATOM 2500 C CA . LYS A 1 322 ? -35.019 -29.298 25.998 1.00 87.12 322 LYS A CA 1
ATOM 2501 C C . LYS A 1 322 ? -35.142 -29.635 24.512 1.00 87.12 322 LYS A C 1
ATOM 2503 O O . LYS A 1 322 ? -34.207 -30.185 23.934 1.00 87.12 322 LYS A O 1
ATOM 2508 N N . LYS A 1 323 ? -36.259 -29.274 23.867 1.00 89.69 323 LYS A N 1
ATOM 2509 C CA . LYS A 1 323 ? -36.446 -29.505 22.425 1.00 89.69 323 LYS A CA 1
ATOM 2510 C C . LYS A 1 323 ? -35.419 -28.749 21.585 1.00 89.69 323 LYS A C 1
ATOM 2512 O O . LYS A 1 323 ? -34.854 -29.338 20.669 1.00 89.69 323 LYS A O 1
ATOM 2517 N N . LEU A 1 324 ? -35.157 -27.477 21.887 1.00 89.62 324 LEU A N 1
ATOM 2518 C CA . LEU A 1 324 ? -34.195 -26.663 21.136 1.00 89.62 324 LEU A CA 1
ATOM 2519 C C . LEU A 1 324 ? -32.771 -27.225 21.227 1.00 89.62 324 LEU A C 1
ATOM 2521 O O . LEU A 1 324 ? -32.092 -27.302 20.205 1.00 89.62 324 LEU A O 1
ATOM 2525 N N . VAL A 1 325 ? -32.351 -27.679 22.411 1.00 85.06 325 VAL A N 1
ATOM 2526 C CA . VAL A 1 325 ? -31.052 -28.344 22.610 1.00 85.06 325 VAL A CA 1
ATOM 2527 C C . VAL A 1 325 ? -30.955 -29.617 21.764 1.00 85.06 325 VAL A C 1
ATOM 2529 O O . VAL A 1 325 ? -29.997 -29.777 21.009 1.00 85.06 325 VAL A O 1
ATOM 2532 N N . LEU A 1 326 ? -31.968 -30.490 21.818 1.00 84.81 326 LEU A N 1
ATOM 2533 C CA . LEU A 1 326 ? -31.989 -31.731 21.032 1.00 84.81 326 LEU A CA 1
ATOM 2534 C C . LEU A 1 326 ? -31.955 -31.462 19.522 1.00 84.81 326 LEU A C 1
ATOM 2536 O O . LEU A 1 326 ? -31.206 -32.107 18.790 1.00 84.81 326 LEU A O 1
ATOM 2540 N N . ILE A 1 327 ? -32.729 -30.478 19.056 1.00 86.25 327 ILE A N 1
ATOM 2541 C CA . ILE A 1 327 ? -32.749 -30.073 17.647 1.00 86.25 327 ILE A CA 1
ATOM 2542 C C . ILE A 1 327 ? -31.376 -29.539 17.222 1.00 86.25 327 ILE A C 1
ATOM 2544 O O . ILE A 1 327 ? -30.879 -29.904 16.156 1.00 86.25 327 ILE A O 1
ATOM 2548 N N . GLN A 1 328 ? -30.737 -28.699 18.041 1.00 83.00 328 GLN A N 1
ATOM 2549 C CA . GLN A 1 328 ? -29.407 -28.176 17.735 1.00 83.00 328 GLN A CA 1
ATOM 2550 C C . GLN A 1 328 ? -28.372 -29.304 17.630 1.00 83.00 328 GLN A C 1
ATOM 2552 O O . GLN A 1 328 ? -27.592 -29.333 16.675 1.00 83.00 328 GLN A O 1
ATOM 2557 N N . GLN A 1 329 ? -28.377 -30.242 18.580 1.00 78.12 329 GLN A N 1
ATOM 2558 C CA . GLN A 1 329 ? -27.455 -31.378 18.598 1.00 78.12 329 GLN A CA 1
ATOM 2559 C C . GLN A 1 329 ? -27.619 -32.271 17.360 1.00 78.12 329 GLN A C 1
ATOM 2561 O O . GLN A 1 329 ? -26.624 -32.594 16.704 1.00 78.12 329 GLN A O 1
ATOM 2566 N N . ASP A 1 330 ? -28.856 -32.613 16.993 1.00 79.31 330 ASP A N 1
ATOM 2567 C CA . ASP A 1 330 ? -29.154 -33.421 15.806 1.00 79.31 330 ASP A CA 1
ATOM 2568 C C . ASP A 1 330 ? -28.677 -32.740 14.512 1.00 79.31 330 ASP A C 1
ATOM 2570 O O . ASP A 1 330 ? -27.993 -33.343 13.677 1.00 79.31 330 ASP A O 1
ATOM 2574 N N . ARG A 1 331 ? -28.940 -31.435 14.375 1.00 79.38 331 ARG A N 1
ATOM 2575 C CA . ARG A 1 331 ? -28.532 -30.675 13.187 1.00 79.38 331 ARG A CA 1
ATOM 2576 C C . ARG A 1 331 ? -27.025 -30.522 13.077 1.00 79.38 331 ARG A C 1
ATOM 2578 O O . ARG A 1 331 ? -26.489 -30.630 11.972 1.00 79.38 331 ARG A O 1
ATOM 2585 N N . ILE A 1 332 ? -26.325 -30.326 14.192 1.00 75.75 332 ILE A N 1
ATOM 2586 C CA . ILE A 1 332 ? -24.858 -30.301 14.214 1.00 75.75 332 ILE A CA 1
ATOM 2587 C C . ILE A 1 332 ? -24.298 -31.662 13.818 1.00 75.75 332 ILE A C 1
ATOM 2589 O O . ILE A 1 332 ? -23.447 -31.714 12.930 1.00 75.75 332 ILE A O 1
ATOM 2593 N N . ARG A 1 333 ? -24.831 -32.760 14.362 1.00 75.81 333 ARG A N 1
ATOM 2594 C CA . ARG A 1 333 ? -24.423 -34.123 13.989 1.00 75.81 333 ARG A CA 1
ATOM 2595 C C . ARG A 1 333 ? -24.602 -34.392 12.491 1.00 75.81 333 ARG A C 1
ATOM 2597 O O . ARG A 1 333 ? -23.686 -34.921 11.866 1.00 75.81 333 ARG A O 1
ATOM 2604 N N . CYS A 1 334 ? -25.737 -34.006 11.909 1.00 75.25 334 CYS A N 1
ATOM 2605 C CA . CYS A 1 334 ? -26.030 -34.248 10.492 1.00 75.25 334 CYS A CA 1
ATOM 2606 C C . CYS A 1 334 ? -25.221 -33.354 9.536 1.00 75.25 334 CYS A C 1
ATOM 2608 O O . CYS A 1 334 ? -24.864 -33.786 8.443 1.00 75.25 334 CYS A O 1
ATOM 2610 N N . THR A 1 335 ? -24.915 -32.115 9.933 1.00 73.25 335 THR A N 1
ATOM 2611 C CA . THR A 1 335 ? -24.275 -31.121 9.047 1.00 73.25 335 THR A CA 1
ATOM 2612 C C . THR A 1 335 ? -22.746 -31.177 9.102 1.00 73.25 335 THR A C 1
ATOM 2614 O O . THR A 1 335 ? -22.073 -30.856 8.121 1.00 73.25 335 THR A O 1
ATOM 2617 N N . LEU A 1 336 ? -22.167 -31.601 10.231 1.00 74.50 336 LEU A N 1
ATOM 2618 C CA . LEU A 1 336 ? -20.718 -31.580 10.445 1.00 74.50 336 LEU A CA 1
ATOM 2619 C C . LEU A 1 336 ? -19.906 -32.389 9.409 1.00 74.50 336 LEU A C 1
ATOM 2621 O O . LEU A 1 336 ? -18.869 -31.883 8.977 1.00 74.50 336 LEU A O 1
ATOM 2625 N N . PRO A 1 337 ? -20.339 -33.578 8.935 1.00 78.50 337 PRO A N 1
ATOM 2626 C CA . PRO A 1 337 ? -19.628 -34.299 7.876 1.00 78.50 337 PRO A CA 1
ATOM 2627 C C . PRO A 1 337 ? -19.492 -33.488 6.579 1.00 78.50 337 PRO A C 1
ATOM 2629 O O . PRO A 1 337 ? -18.407 -33.432 6.004 1.00 78.50 337 PRO A O 1
ATOM 2632 N N . LEU A 1 338 ? -20.558 -32.792 6.169 1.00 76.81 338 LEU A N 1
ATOM 2633 C CA . LEU A 1 338 ? -20.567 -31.944 4.971 1.00 76.81 338 LEU A CA 1
ATOM 2634 C C . LEU A 1 338 ? -19.644 -30.730 5.133 1.00 76.81 338 LEU A C 1
ATOM 2636 O O . LEU A 1 338 ? -18.945 -30.337 4.200 1.00 76.81 338 LEU A O 1
ATOM 2640 N N . VAL A 1 339 ? -19.611 -30.144 6.333 1.00 75.06 339 VAL A N 1
ATOM 2641 C CA . VAL A 1 339 ? -18.671 -29.066 6.678 1.00 75.06 339 VAL A CA 1
ATOM 2642 C C . VAL A 1 339 ? -17.226 -29.555 6.559 1.00 75.06 339 VAL A C 1
ATOM 2644 O O . VAL A 1 339 ? -16.399 -28.872 5.959 1.00 75.06 339 VAL A O 1
ATOM 2647 N N . ILE A 1 340 ? -16.919 -30.752 7.070 1.00 77.31 340 ILE A N 1
ATOM 2648 C CA . ILE A 1 340 ? -15.579 -31.350 6.976 1.00 77.31 340 ILE A CA 1
ATOM 2649 C C . ILE A 1 340 ? -15.172 -31.578 5.514 1.00 77.31 340 ILE A C 1
ATOM 2651 O O . ILE A 1 340 ? -14.025 -31.298 5.162 1.00 77.31 340 ILE A O 1
ATOM 2655 N N . GLU A 1 341 ? -16.075 -32.066 4.661 1.00 81.19 341 GLU A N 1
ATOM 2656 C CA . GLU A 1 341 ? -15.794 -32.234 3.228 1.00 81.19 341 GLU A CA 1
ATOM 2657 C C . GLU A 1 341 ? -15.484 -30.900 2.545 1.00 81.19 341 GLU A C 1
ATOM 2659 O O . GLU A 1 341 ? -14.446 -30.789 1.894 1.00 81.19 341 GLU A O 1
ATOM 2664 N N . LYS A 1 342 ? -16.295 -29.860 2.783 1.00 78.25 342 LYS A N 1
ATOM 2665 C CA . LYS A 1 342 ? -16.046 -28.511 2.244 1.00 78.25 342 LYS A CA 1
ATOM 2666 C C . LYS A 1 342 ? -14.702 -27.935 2.691 1.00 78.25 342 LYS A C 1
ATOM 2668 O O . LYS A 1 342 ? -13.991 -27.327 1.895 1.00 78.25 342 LYS A O 1
ATOM 2673 N N . VAL A 1 343 ? -14.329 -28.130 3.958 1.00 79.00 343 VAL A N 1
ATOM 2674 C CA . VAL A 1 343 ? -13.020 -27.693 4.473 1.00 79.00 343 VAL A CA 1
ATOM 2675 C C . VAL A 1 343 ? -11.884 -28.446 3.776 1.00 79.00 343 VAL A C 1
ATOM 2677 O O . VAL A 1 343 ? -10.894 -27.832 3.384 1.00 79.00 343 VAL A O 1
ATOM 2680 N N . LYS A 1 344 ? -12.014 -29.764 3.582 1.00 82.50 344 LYS A N 1
ATOM 2681 C CA . LYS A 1 344 ? -11.006 -30.567 2.871 1.00 82.50 344 LYS A CA 1
ATOM 2682 C C . LYS A 1 344 ? -10.843 -30.134 1.417 1.00 82.50 344 LYS A C 1
ATOM 2684 O O . LYS A 1 344 ? -9.708 -30.035 0.960 1.00 82.50 344 LYS A O 1
ATOM 2689 N N . GLU A 1 345 ? -11.946 -29.861 0.728 1.00 85.00 345 GLU A N 1
ATOM 2690 C CA . GLU A 1 345 ? -11.944 -29.356 -0.645 1.00 85.00 345 GLU A CA 1
ATOM 2691 C C . GLU A 1 345 ? -11.196 -28.021 -0.729 1.00 85.00 345 GLU A C 1
ATOM 2693 O O . GLU A 1 345 ? -10.238 -27.904 -1.488 1.00 85.00 345 GLU A O 1
ATOM 2698 N N . LYS A 1 346 ? -11.523 -27.057 0.144 1.00 79.94 346 LYS A N 1
ATOM 2699 C CA . LYS A 1 346 ? -10.797 -25.779 0.214 1.00 79.94 346 LYS A CA 1
ATOM 2700 C C . LYS A 1 346 ? -9.303 -25.949 0.487 1.00 79.94 346 LYS A C 1
ATOM 2702 O O . LYS A 1 346 ? -8.490 -25.309 -0.172 1.00 79.94 346 LYS A O 1
ATOM 2707 N N . ILE A 1 347 ? -8.928 -26.821 1.427 1.00 82.44 347 ILE A N 1
ATOM 2708 C CA . ILE A 1 347 ? -7.516 -27.118 1.716 1.00 82.44 347 ILE A CA 1
ATOM 2709 C C . ILE A 1 347 ? -6.818 -27.684 0.477 1.00 82.44 347 ILE A C 1
ATOM 2711 O O . ILE A 1 347 ? -5.658 -27.358 0.227 1.00 82.44 347 ILE A O 1
ATOM 2715 N N . GLN A 1 348 ? -7.488 -28.549 -0.285 1.00 85.50 348 GLN A N 1
ATOM 2716 C CA . GLN A 1 348 ? -6.928 -29.095 -1.513 1.00 85.50 348 GLN A CA 1
ATOM 2717 C C . GLN A 1 348 ? -6.712 -27.995 -2.556 1.00 85.50 348 GLN A C 1
ATOM 2719 O O . GLN A 1 348 ? -5.599 -27.889 -3.065 1.00 85.50 348 GLN A O 1
ATOM 2724 N N . THR A 1 349 ? -7.713 -27.150 -2.803 1.00 84.94 349 THR A N 1
ATOM 2725 C CA . THR A 1 349 ? -7.605 -26.020 -3.735 1.00 84.94 349 THR A CA 1
ATOM 2726 C C . THR A 1 349 ? -6.460 -25.088 -3.348 1.00 84.94 349 THR A C 1
ATOM 2728 O O . THR A 1 349 ? -5.579 -24.832 -4.161 1.00 84.94 349 THR A O 1
ATOM 2731 N N . MET A 1 350 ? -6.377 -24.680 -2.078 1.00 81.38 350 MET A N 1
ATOM 2732 C CA . MET A 1 350 ? -5.285 -23.825 -1.593 1.00 81.38 350 MET A CA 1
ATOM 2733 C C . MET A 1 350 ? -3.911 -24.494 -1.724 1.00 81.38 350 MET A C 1
ATOM 2735 O O . MET A 1 350 ? -2.919 -23.834 -2.012 1.00 81.38 350 MET A O 1
ATOM 2739 N N . ARG A 1 351 ? -3.814 -25.817 -1.528 1.00 81.88 351 ARG A N 1
ATOM 2740 C CA . ARG A 1 351 ? -2.562 -26.560 -1.758 1.00 81.88 351 ARG A CA 1
ATOM 2741 C C . ARG A 1 351 ? -2.187 -26.619 -3.233 1.00 81.88 351 ARG A C 1
ATOM 2743 O O . ARG A 1 351 ? -1.001 -26.650 -3.545 1.00 81.88 351 ARG A O 1
ATOM 2750 N N . GLU A 1 352 ? -3.165 -26.714 -4.126 1.00 79.56 352 GLU A N 1
ATOM 2751 C CA . GLU A 1 352 ? -2.942 -26.683 -5.571 1.00 79.56 352 GLU A CA 1
ATOM 2752 C C . GLU A 1 352 ? -2.491 -25.293 -6.024 1.00 79.56 352 GLU A C 1
ATOM 2754 O O . GLU A 1 352 ? -1.511 -25.199 -6.756 1.00 79.56 352 GLU A O 1
ATOM 2759 N N . GLU A 1 353 ? -3.111 -24.232 -5.510 1.00 76.00 353 GLU A N 1
ATOM 2760 C CA . GLU A 1 353 ? -2.674 -22.844 -5.704 1.00 76.00 353 GLU A CA 1
ATOM 2761 C C . GLU A 1 353 ? -1.254 -22.629 -5.162 1.00 76.00 353 GLU A C 1
ATOM 2763 O O . GLU A 1 353 ? -0.389 -22.134 -5.878 1.00 76.00 353 GLU A O 1
ATOM 2768 N N . LEU A 1 354 ? -0.956 -23.109 -3.948 1.00 72.00 354 LEU A N 1
ATOM 2769 C CA . LEU A 1 354 ? 0.378 -23.011 -3.346 1.00 72.00 354 LEU A CA 1
ATOM 2770 C C . LEU A 1 354 ? 1.461 -23.702 -4.186 1.00 72.00 354 LEU A C 1
ATOM 2772 O O . LEU A 1 354 ? 2.596 -23.241 -4.212 1.00 72.00 354 LEU A O 1
ATOM 2776 N N . LYS A 1 355 ? 1.130 -24.795 -4.886 1.00 71.50 355 LYS A N 1
ATOM 2777 C CA . LYS A 1 355 ? 2.066 -25.462 -5.808 1.00 71.50 355 LYS A CA 1
ATOM 2778 C C . LYS A 1 355 ? 2.361 -24.642 -7.063 1.00 71.50 355 LYS A C 1
ATOM 2780 O O . LYS A 1 355 ? 3.384 -24.889 -7.694 1.00 71.50 355 LYS A O 1
ATOM 2785 N N . GLN A 1 356 ? 1.462 -23.744 -7.464 1.00 65.12 356 GLN A N 1
ATOM 2786 C CA . GLN A 1 356 ? 1.678 -22.858 -8.611 1.00 65.12 356 GLN A CA 1
ATOM 2787 C C . GLN A 1 356 ? 2.535 -21.644 -8.243 1.00 65.12 356 GLN A C 1
ATOM 2789 O O . GLN A 1 356 ? 3.170 -21.060 -9.119 1.00 65.12 356 GLN A O 1
ATOM 2794 N N . ILE A 1 357 ? 2.594 -21.300 -6.956 1.00 65.75 357 ILE A N 1
ATOM 2795 C CA . ILE A 1 357 ? 3.436 -20.221 -6.450 1.00 65.75 357 ILE A CA 1
ATOM 2796 C C . ILE A 1 357 ? 4.902 -20.693 -6.433 1.00 65.75 357 ILE A C 1
ATOM 2798 O O . ILE A 1 357 ? 5.199 -21.766 -5.898 1.00 65.75 357 ILE A O 1
ATOM 2802 N N . PRO A 1 358 ? 5.847 -19.913 -6.991 1.00 63.62 358 PRO A N 1
ATOM 2803 C CA . PRO A 1 358 ? 7.267 -20.243 -6.944 1.00 63.62 358 PRO A CA 1
ATOM 2804 C C . PRO A 1 358 ? 7.770 -20.417 -5.506 1.00 63.62 358 PRO A C 1
ATOM 2806 O O . PRO A 1 358 ? 7.464 -19.615 -4.624 1.00 63.62 358 PRO A O 1
ATOM 2809 N N . SER A 1 359 ? 8.596 -21.438 -5.270 1.00 60.88 359 SER A N 1
ATOM 2810 C CA . SER A 1 359 ? 9.248 -21.635 -3.974 1.00 60.88 359 SER A CA 1
ATOM 2811 C C . SER A 1 359 ? 10.179 -20.467 -3.646 1.00 60.88 359 SER A C 1
ATOM 2813 O O . SER A 1 359 ? 10.951 -20.030 -4.503 1.00 60.88 359 SER A O 1
ATOM 2815 N N . VAL A 1 360 ? 10.156 -20.008 -2.393 1.00 57.12 360 VAL A N 1
ATOM 2816 C CA . VAL A 1 360 ? 11.094 -18.995 -1.898 1.00 57.12 360 VAL A CA 1
ATOM 2817 C C . VAL A 1 360 ? 12.515 -19.556 -1.980 1.00 57.12 360 VAL A C 1
ATOM 2819 O O . VAL A 1 360 ? 12.818 -20.590 -1.389 1.00 57.12 360 VAL A O 1
ATOM 2822 N N . ILE A 1 361 ? 13.377 -18.881 -2.735 1.00 60.88 361 ILE A N 1
ATOM 2823 C CA . ILE A 1 361 ? 14.775 -19.267 -2.924 1.00 60.88 361 ILE A CA 1
ATOM 2824 C C . ILE A 1 361 ? 15.601 -18.563 -1.842 1.00 60.88 361 ILE A C 1
ATOM 2826 O O . ILE A 1 361 ? 15.783 -17.350 -1.905 1.00 60.88 361 ILE A O 1
ATOM 2830 N N . LEU A 1 362 ? 16.075 -19.311 -0.841 1.00 50.06 362 LEU A N 1
ATOM 2831 C CA . LEU A 1 362 ? 16.816 -18.759 0.304 1.00 50.06 362 LEU A CA 1
ATOM 2832 C C . LEU A 1 362 ? 18.306 -19.122 0.282 1.00 50.06 362 LEU A C 1
ATOM 2834 O O . LEU A 1 362 ? 19.108 -18.468 0.945 1.00 50.06 362 LEU A O 1
ATOM 2838 N N . THR A 1 363 ? 18.689 -20.162 -0.462 1.00 56.09 363 THR A N 1
ATOM 2839 C CA . THR A 1 363 ? 20.061 -20.683 -0.488 1.00 56.09 363 THR A CA 1
ATOM 2840 C C . THR A 1 363 ? 20.577 -20.901 -1.909 1.00 56.09 363 THR A C 1
ATOM 2842 O O . THR A 1 363 ? 19.808 -21.072 -2.853 1.00 56.09 363 THR A O 1
ATOM 2845 N N . GLU A 1 364 ? 21.902 -20.985 -2.063 1.00 57.62 364 GLU A N 1
ATOM 2846 C CA . GLU A 1 364 ? 22.553 -21.362 -3.329 1.00 57.62 364 GLU A CA 1
ATOM 2847 C C . GLU A 1 364 ? 22.039 -22.711 -3.868 1.00 57.62 364 GLU A C 1
ATOM 2849 O O . GLU A 1 364 ? 21.891 -22.904 -5.077 1.00 57.62 364 GLU A O 1
ATOM 2854 N N . THR A 1 365 ? 21.722 -23.644 -2.965 1.00 67.19 365 THR A N 1
ATOM 2855 C CA . THR A 1 365 ? 21.183 -24.959 -3.334 1.00 67.19 365 THR A CA 1
ATOM 2856 C C . THR A 1 365 ? 19.787 -24.825 -3.939 1.00 67.19 365 THR A C 1
ATOM 2858 O O . THR A 1 365 ? 19.524 -25.432 -4.980 1.00 67.19 365 THR A O 1
ATOM 2861 N N . ASP A 1 366 ? 18.933 -23.984 -3.353 1.00 63.22 366 ASP A N 1
ATOM 2862 C CA . ASP A 1 366 ? 17.587 -23.705 -3.864 1.00 63.22 366 ASP A CA 1
ATOM 2863 C C . ASP A 1 366 ? 17.653 -23.023 -5.234 1.00 63.22 366 ASP A C 1
ATOM 2865 O O . ASP A 1 366 ? 16.951 -23.429 -6.161 1.00 63.22 366 ASP A O 1
ATOM 2869 N N . THR A 1 367 ? 18.569 -22.061 -5.405 1.00 63.88 367 THR A N 1
ATOM 2870 C CA . THR A 1 367 ? 18.812 -21.389 -6.691 1.00 63.88 367 THR A CA 1
ATOM 2871 C C . THR A 1 367 ? 19.204 -22.400 -7.759 1.00 63.88 367 THR A C 1
ATOM 2873 O O . THR A 1 367 ? 18.669 -22.386 -8.868 1.00 63.88 367 THR A O 1
ATOM 2876 N N . ARG A 1 368 ? 20.113 -23.324 -7.426 1.00 67.31 368 ARG A N 1
ATOM 2877 C CA . ARG A 1 368 ? 20.578 -24.349 -8.362 1.00 67.31 368 ARG A CA 1
ATOM 2878 C C . ARG A 1 368 ? 19.462 -25.319 -8.743 1.00 67.31 368 ARG A C 1
ATOM 2880 O O . ARG A 1 368 ? 19.408 -25.754 -9.892 1.00 67.31 368 ARG A O 1
ATOM 2887 N N . ILE A 1 369 ? 18.590 -25.683 -7.806 1.00 72.00 369 ILE A N 1
ATOM 2888 C CA . ILE A 1 369 ? 17.442 -26.559 -8.076 1.00 72.00 369 ILE A CA 1
ATOM 2889 C C . ILE A 1 369 ? 16.447 -25.847 -8.999 1.00 72.00 369 ILE A C 1
ATOM 2891 O O . ILE A 1 369 ? 16.140 -26.382 -10.066 1.00 72.00 369 ILE A O 1
ATOM 2895 N N . ALA A 1 370 ? 16.032 -24.628 -8.645 1.00 70.19 370 ALA A N 1
ATOM 2896 C CA . ALA A 1 370 ? 15.075 -23.837 -9.418 1.00 70.19 370 ALA A CA 1
ATOM 2897 C C . ALA A 1 370 ? 15.582 -23.551 -10.841 1.00 70.19 370 ALA A C 1
ATOM 2899 O O . ALA A 1 370 ? 14.871 -23.765 -11.822 1.00 70.19 370 ALA A O 1
ATOM 2900 N N . PHE A 1 371 ? 16.845 -23.143 -10.979 1.00 73.44 371 PHE A N 1
ATOM 2901 C CA . PHE A 1 371 ? 17.446 -22.863 -12.281 1.00 73.44 371 PHE A CA 1
ATOM 2902 C C . PHE A 1 371 ? 17.549 -24.118 -13.160 1.00 73.44 371 PHE A C 1
ATOM 2904 O O . PHE A 1 371 ? 17.208 -24.076 -14.343 1.00 73.44 371 PHE A O 1
ATOM 2911 N N . ASN A 1 372 ? 17.949 -25.262 -12.591 1.00 74.38 372 ASN A N 1
ATOM 2912 C CA . ASN A 1 372 ? 17.992 -26.527 -13.329 1.00 74.38 372 ASN A CA 1
ATOM 2913 C C . ASN A 1 372 ? 16.605 -26.983 -13.788 1.00 74.38 372 ASN A C 1
ATOM 2915 O O . ASN A 1 372 ? 16.471 -27.561 -14.867 1.00 74.38 372 ASN A O 1
ATOM 2919 N N . GLU A 1 373 ? 15.576 -26.747 -12.980 1.00 77.00 373 GLU A N 1
ATOM 2920 C CA . GLU A 1 373 ? 14.200 -27.065 -13.339 1.00 77.00 373 GLU A CA 1
ATOM 2921 C C . GLU A 1 373 ? 13.697 -26.179 -14.486 1.00 77.00 373 GLU A C 1
ATOM 2923 O O . GLU A 1 373 ? 13.166 -26.699 -15.470 1.00 77.00 373 GLU A O 1
ATOM 2928 N N . ILE A 1 374 ? 13.962 -24.870 -14.424 1.00 77.44 374 ILE A N 1
ATOM 2929 C CA . ILE A 1 374 ? 13.650 -23.915 -15.498 1.00 77.44 374 ILE A CA 1
ATOM 2930 C C . ILE A 1 374 ? 14.351 -24.313 -16.799 1.00 77.44 374 ILE A C 1
ATOM 2932 O O . ILE A 1 374 ? 13.701 -24.419 -17.840 1.00 77.44 374 ILE A O 1
ATOM 2936 N N . LEU A 1 375 ? 15.657 -24.597 -16.755 1.00 75.00 375 LEU A N 1
ATOM 2937 C CA . LEU A 1 375 ? 16.413 -25.008 -17.940 1.00 75.00 375 LEU A CA 1
ATOM 2938 C C . LEU A 1 375 ? 15.903 -26.328 -18.521 1.00 75.00 375 LEU A C 1
ATOM 2940 O O . LEU A 1 375 ? 15.740 -26.445 -19.736 1.00 75.00 375 LEU A O 1
ATOM 2944 N N . ARG A 1 376 ? 15.609 -27.314 -17.667 1.00 77.25 376 ARG A N 1
ATOM 2945 C CA . ARG A 1 376 ? 15.046 -28.601 -18.095 1.00 77.25 376 ARG A CA 1
ATOM 2946 C C . ARG A 1 376 ? 13.694 -28.408 -18.782 1.00 77.25 376 ARG A C 1
ATOM 2948 O O . ARG A 1 376 ? 13.446 -29.021 -19.820 1.00 77.25 376 ARG A O 1
ATOM 2955 N N . ASN A 1 377 ? 12.838 -27.553 -18.228 1.00 80.31 377 ASN A N 1
ATOM 2956 C CA . ASN A 1 377 ? 11.534 -27.241 -18.803 1.00 80.31 377 ASN A CA 1
ATOM 2957 C C . ASN A 1 377 ? 11.660 -26.480 -20.127 1.00 80.31 377 ASN A C 1
ATOM 2959 O O . ASN A 1 377 ? 10.970 -26.829 -21.084 1.00 80.31 377 ASN A O 1
ATOM 2963 N N . TYR A 1 378 ? 12.578 -25.513 -20.210 1.00 79.06 378 TYR A N 1
ATOM 2964 C CA . TYR A 1 378 ? 12.855 -24.749 -21.425 1.00 79.06 378 TYR A CA 1
ATOM 2965 C C . TYR A 1 378 ? 13.346 -25.658 -22.549 1.00 79.06 378 TYR A C 1
ATOM 2967 O O . TYR A 1 378 ? 12.765 -25.675 -23.632 1.00 79.06 378 TYR A O 1
ATOM 2975 N N . ARG A 1 379 ? 14.338 -26.504 -22.257 1.00 76.19 379 ARG A N 1
ATOM 2976 C CA . ARG A 1 379 ? 14.860 -27.499 -23.195 1.00 76.19 379 ARG A CA 1
ATOM 2977 C C . ARG A 1 379 ? 13.759 -28.416 -23.718 1.00 76.19 379 ARG A C 1
ATOM 2979 O O . ARG A 1 379 ? 13.576 -28.526 -24.928 1.00 76.19 379 ARG A O 1
ATOM 2986 N N . ARG A 1 380 ? 12.994 -29.033 -22.812 1.00 78.75 380 ARG A N 1
ATOM 2987 C CA . ARG A 1 380 ? 11.900 -29.943 -23.178 1.00 78.75 380 ARG A CA 1
ATOM 2988 C C . ARG A 1 380 ? 10.880 -29.249 -24.082 1.00 78.75 380 ARG A C 1
ATOM 2990 O O . ARG A 1 380 ? 10.428 -29.833 -25.062 1.00 78.75 380 ARG A O 1
ATOM 2997 N N . ALA A 1 381 ? 10.541 -28.000 -23.772 1.00 78.75 381 ALA A N 1
ATOM 2998 C CA . ALA A 1 381 ? 9.584 -27.214 -24.539 1.00 78.75 381 ALA A CA 1
ATOM 2999 C C . ALA A 1 381 ? 10.091 -26.854 -25.951 1.00 78.75 381 ALA A C 1
ATOM 3001 O O . ALA A 1 381 ? 9.280 -26.804 -26.880 1.00 78.75 381 ALA A O 1
ATOM 3002 N N . VAL A 1 382 ? 11.399 -26.626 -26.124 1.00 78.12 382 VAL A N 1
ATOM 3003 C CA . VAL A 1 382 ? 12.040 -26.413 -27.435 1.00 78.12 382 VAL A CA 1
ATOM 3004 C C . VAL A 1 382 ? 12.092 -27.716 -28.238 1.00 78.12 382 VAL A C 1
ATOM 3006 O O . VAL A 1 382 ? 11.675 -27.728 -29.396 1.00 78.12 382 VAL A O 1
ATOM 3009 N N . GLU A 1 383 ? 12.533 -28.822 -27.630 1.00 75.75 383 GLU A N 1
ATOM 3010 C CA . GLU A 1 383 ? 12.635 -30.136 -28.285 1.00 75.75 383 GLU A CA 1
ATOM 3011 C C . GLU A 1 383 ? 11.278 -30.615 -28.822 1.00 75.75 383 GLU A C 1
ATOM 3013 O O . GLU A 1 383 ? 11.184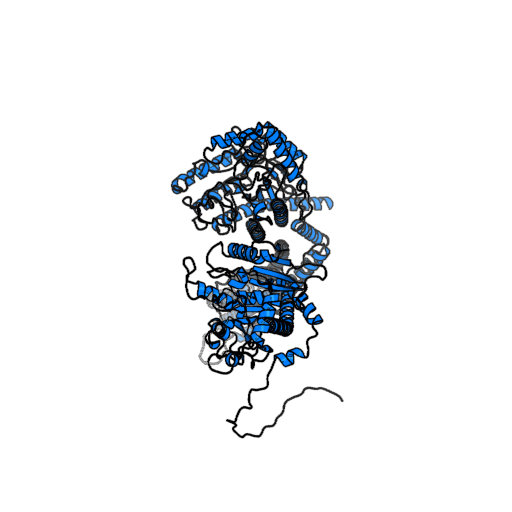 -30.995 -29.990 1.00 75.75 383 GLU A O 1
ATOM 3018 N N . GLN A 1 384 ? 10.213 -30.512 -28.020 1.00 75.06 384 GLN A N 1
ATOM 3019 C CA . GLN A 1 384 ? 8.850 -30.872 -28.434 1.00 75.06 384 GLN A CA 1
ATOM 3020 C C . GLN A 1 384 ? 8.395 -30.088 -29.674 1.00 75.06 384 GLN A C 1
ATOM 3022 O O . GLN A 1 384 ? 7.857 -30.657 -30.625 1.00 75.06 384 GLN A O 1
ATOM 3027 N N . ARG A 1 385 ? 8.667 -28.777 -29.710 1.00 74.81 385 ARG A N 1
ATOM 3028 C CA . ARG A 1 385 ? 8.259 -27.902 -30.821 1.00 74.81 385 ARG A CA 1
ATOM 3029 C C . ARG A 1 385 ? 9.065 -28.110 -32.091 1.00 74.81 385 ARG A C 1
ATOM 3031 O O . ARG A 1 385 ? 8.537 -27.903 -33.183 1.00 74.81 385 ARG A O 1
ATOM 3038 N N . VAL A 1 386 ? 10.321 -28.515 -31.953 1.00 72.69 386 VAL A N 1
ATOM 3039 C CA . VAL A 1 386 ? 11.192 -28.887 -33.068 1.00 72.69 386 VAL A CA 1
ATOM 3040 C C . VAL A 1 386 ? 10.788 -30.242 -33.656 1.00 72.69 386 VAL A C 1
ATOM 3042 O O . VAL A 1 386 ? 10.741 -30.383 -34.876 1.00 72.69 386 VAL A O 1
ATOM 3045 N N . GLN A 1 387 ? 10.472 -31.227 -32.810 1.00 70.50 387 GLN A N 1
ATOM 3046 C CA . GLN A 1 387 ? 10.106 -32.585 -33.238 1.00 70.50 387 GLN A CA 1
ATOM 3047 C C . GLN A 1 387 ? 8.682 -32.680 -33.794 1.00 70.50 387 GLN A C 1
ATOM 3049 O O . GLN A 1 387 ? 8.365 -33.613 -34.530 1.00 70.50 387 GLN A O 1
ATOM 3054 N N . GLY A 1 388 ? 7.841 -31.688 -33.505 1.00 64.81 388 GLY A N 1
ATOM 3055 C CA . GLY A 1 388 ? 6.452 -31.673 -33.945 1.00 64.81 388 GLY A CA 1
ATOM 3056 C C . GLY A 1 388 ? 5.481 -32.326 -32.959 1.00 64.81 388 GLY A C 1
ATOM 3057 O O . GLY A 1 388 ? 4.326 -32.567 -33.311 1.00 64.81 388 GLY A O 1
ATOM 3058 N N . ASP A 1 389 ? 5.936 -32.592 -31.735 1.00 65.00 389 ASP A N 1
ATOM 3059 C CA . ASP A 1 389 ? 5.162 -33.195 -30.653 1.00 65.00 389 ASP A CA 1
ATOM 3060 C C . ASP A 1 389 ? 4.338 -32.113 -29.939 1.00 65.00 389 ASP A C 1
ATOM 3062 O O . ASP A 1 389 ? 4.662 -31.663 -28.838 1.00 65.00 389 ASP A O 1
ATOM 3066 N N . TYR A 1 390 ? 3.274 -31.649 -30.599 1.00 59.12 390 TYR A N 1
ATOM 3067 C CA . TYR A 1 390 ? 2.349 -30.653 -30.050 1.00 59.12 390 TYR A CA 1
ATOM 3068 C C . TYR A 1 390 ? 1.110 -31.329 -29.442 1.00 59.12 390 TYR A C 1
ATOM 3070 O O . TYR A 1 390 ? 0.504 -32.206 -30.064 1.00 59.12 390 TYR A O 1
ATOM 3078 N N . GLU A 1 391 ? 0.650 -30.869 -28.274 1.00 46.97 391 GLU A N 1
ATOM 3079 C CA . GLU A 1 391 ? -0.725 -31.142 -27.841 1.00 46.97 391 GLU A CA 1
ATOM 3080 C C . GLU A 1 391 ? -1.690 -30.405 -28.779 1.00 46.97 391 GLU A C 1
ATOM 3082 O O . GLU A 1 391 ? -1.770 -29.175 -28.771 1.00 46.97 391 GLU A O 1
ATOM 3087 N N . ILE A 1 392 ? -2.440 -31.142 -29.603 1.00 46.03 392 ILE A N 1
ATOM 3088 C CA . ILE A 1 392 ? -3.495 -30.563 -30.443 1.00 46.03 392 ILE A CA 1
ATOM 3089 C C . ILE A 1 392 ? -4.649 -30.142 -29.525 1.00 46.03 392 ILE A C 1
ATOM 3091 O O . ILE A 1 392 ? -5.600 -30.894 -29.313 1.00 46.03 392 ILE A O 1
ATOM 3095 N N . LYS A 1 393 ? -4.590 -28.928 -28.972 1.00 43.19 393 LYS A N 1
ATOM 3096 C CA . LYS A 1 393 ? -5.775 -28.298 -28.387 1.00 43.19 393 LYS A CA 1
ATOM 3097 C C . LYS A 1 393 ? -6.679 -27.875 -29.538 1.00 43.19 393 LYS A C 1
ATOM 3099 O O . LYS A 1 393 ? -6.334 -27.012 -30.341 1.00 43.19 393 LYS A O 1
ATOM 3104 N N . SER A 1 394 ? -7.814 -28.558 -29.665 1.00 35.75 394 SER A N 1
ATOM 3105 C CA . SER A 1 394 ? -8.808 -28.308 -30.702 1.00 35.75 394 SER A CA 1
ATOM 3106 C C . SER A 1 394 ? -9.488 -26.955 -30.480 1.00 35.75 394 SER A C 1
ATOM 3108 O O . SER A 1 394 ? -10.565 -26.886 -29.888 1.00 35.75 394 SER A O 1
ATOM 3110 N N . GLU A 1 395 ? -8.891 -25.872 -30.963 1.00 37.03 395 GLU A N 1
ATOM 3111 C CA . GLU A 1 395 ? -9.634 -24.639 -31.202 1.00 37.03 395 GLU A CA 1
ATOM 3112 C C . GLU A 1 395 ? -10.047 -24.560 -32.670 1.00 37.03 395 GLU A C 1
ATOM 3114 O O . GLU A 1 395 ? -9.303 -24.878 -33.598 1.00 37.03 395 GLU A O 1
ATOM 3119 N N . LYS A 1 396 ? -11.329 -24.251 -32.842 1.00 35.25 396 LYS A N 1
ATOM 3120 C CA . LYS A 1 396 ? -12.103 -24.403 -34.066 1.00 35.25 396 LYS A CA 1
ATOM 3121 C C . LYS A 1 396 ? -11.484 -23.634 -35.235 1.00 35.25 396 LYS A C 1
ATOM 3123 O O . LYS A 1 396 ? -11.326 -22.423 -35.205 1.00 35.25 396 LYS A O 1
ATOM 3128 N N . THR A 1 397 ? -11.209 -24.404 -36.280 1.00 36.25 397 THR A N 1
ATOM 3129 C CA . THR A 1 397 ? -11.257 -24.086 -37.711 1.00 36.25 397 THR A CA 1
ATOM 3130 C C . THR A 1 397 ? -11.770 -22.697 -38.112 1.00 36.25 397 THR A C 1
ATOM 3132 O O . THR A 1 397 ? -12.938 -22.381 -37.893 1.00 36.25 397 THR A O 1
ATOM 3135 N N . GLY A 1 398 ? -10.967 -22.015 -38.934 1.00 34.06 398 GLY A N 1
ATOM 3136 C CA . GLY A 1 398 ? -11.499 -21.383 -40.141 1.00 34.06 398 GLY A CA 1
ATOM 3137 C C . GLY A 1 398 ? -11.515 -19.862 -40.186 1.00 34.06 398 GLY A C 1
ATOM 3138 O O . GLY A 1 398 ? -12.533 -19.304 -40.570 1.00 34.06 398 GLY A O 1
ATOM 3139 N N . GLU A 1 399 ? -10.393 -19.189 -39.931 1.00 28.80 399 GLU A N 1
ATOM 3140 C CA . GLU A 1 399 ? -10.209 -17.830 -40.447 1.00 28.80 399 GLU A CA 1
ATOM 3141 C C . GLU A 1 399 ? -9.018 -17.765 -41.396 1.00 28.80 399 GLU A C 1
ATOM 3143 O O . GLU A 1 399 ? -7.917 -18.246 -41.124 1.00 28.80 399 GLU A O 1
ATOM 3148 N N . LYS A 1 400 ? -9.301 -17.211 -42.577 1.00 30.88 400 LYS A N 1
ATOM 3149 C CA . LYS A 1 400 ? -8.332 -16.903 -43.621 1.00 30.88 400 LYS A CA 1
ATOM 3150 C C . LYS A 1 400 ? -7.194 -16.096 -43.004 1.00 30.88 400 LYS A C 1
ATOM 3152 O O . LYS A 1 400 ? -7.447 -15.135 -42.285 1.00 30.88 400 LYS A O 1
ATOM 3157 N N . PHE A 1 401 ? -5.965 -16.484 -43.333 1.00 32.59 401 PHE A N 1
ATOM 3158 C CA . PHE A 1 401 ? -4.729 -15.775 -43.011 1.00 32.59 401 PHE A CA 1
ATOM 3159 C C . PHE A 1 401 ? -4.838 -14.315 -43.490 1.00 32.59 401 PHE A C 1
ATOM 3161 O O . PHE A 1 401 ? -4.558 -13.996 -44.644 1.00 32.59 401 PHE A O 1
ATOM 3168 N N . ASN A 1 402 ? -5.329 -13.433 -42.621 1.00 29.59 402 ASN A N 1
ATOM 3169 C CA . ASN A 1 402 ? -5.361 -12.001 -42.856 1.00 29.59 402 ASN A CA 1
ATOM 3170 C C . ASN A 1 402 ? -3.960 -11.467 -42.579 1.00 29.59 402 ASN A C 1
ATOM 3172 O O . ASN A 1 402 ? -3.383 -11.700 -41.518 1.00 29.59 402 ASN A O 1
ATOM 3176 N N . GLN A 1 403 ? -3.431 -10.714 -43.536 1.00 36.06 403 GLN A N 1
ATOM 3177 C CA . GLN A 1 403 ? -2.073 -10.166 -43.579 1.00 36.06 403 GLN A CA 1
ATOM 3178 C C . GLN A 1 403 ? -1.771 -9.120 -42.474 1.00 36.06 403 GLN A C 1
ATOM 3180 O O . GLN A 1 403 ? -0.794 -8.388 -42.575 1.00 36.06 403 GLN A O 1
ATOM 3185 N N . HIS A 1 404 ? -2.607 -9.034 -41.433 1.00 31.34 404 HIS A N 1
ATOM 3186 C CA . HIS A 1 404 ? -2.544 -8.056 -40.341 1.00 31.34 404 HIS A CA 1
ATOM 3187 C C . HIS A 1 404 ? -2.449 -8.667 -38.929 1.00 31.34 404 HIS A C 1
ATOM 3189 O O . HIS A 1 404 ? -2.347 -7.921 -37.962 1.00 31.34 404 HIS A O 1
ATOM 3195 N N . ALA A 1 405 ? -2.417 -9.995 -38.768 1.00 33.53 405 ALA A N 1
ATOM 3196 C CA . ALA A 1 405 ? -2.243 -10.617 -37.451 1.00 33.53 405 ALA A CA 1
ATOM 3197 C C . ALA A 1 405 ? -0.754 -10.882 -37.141 1.00 33.53 405 ALA A C 1
ATOM 3199 O O . ALA A 1 405 ? -0.262 -11.993 -37.314 1.00 33.53 405 ALA A O 1
ATOM 3200 N N . ARG A 1 406 ? -0.029 -9.858 -36.672 1.00 34.72 406 ARG A N 1
ATOM 3201 C CA . ARG A 1 406 ? 1.332 -9.988 -36.102 1.00 34.72 406 ARG A CA 1
ATOM 3202 C C . ARG A 1 406 ? 1.351 -10.446 -34.628 1.00 34.72 406 ARG A C 1
ATOM 3204 O O . ARG A 1 406 ? 2.423 -10.553 -34.046 1.00 34.72 406 ARG A O 1
ATOM 3211 N N . GLU A 1 407 ? 0.198 -10.739 -34.022 1.00 35.75 407 GLU A N 1
ATOM 3212 C CA . GLU A 1 407 ? 0.081 -10.908 -32.558 1.00 35.75 407 GLU A CA 1
ATOM 3213 C C . GLU A 1 407 ? -0.196 -12.334 -32.051 1.00 35.75 407 GLU A C 1
ATOM 3215 O O . GLU A 1 407 ? -0.271 -12.550 -30.844 1.00 35.75 407 GLU A O 1
ATOM 3220 N N . LYS A 1 408 ? -0.267 -13.350 -32.917 1.00 41.88 408 LYS A N 1
ATOM 3221 C CA . LYS A 1 408 ? -0.276 -14.758 -32.479 1.00 41.88 408 LYS A CA 1
ATOM 3222 C C . LYS A 1 408 ? 0.812 -15.528 -33.213 1.00 41.88 408 LYS A C 1
ATOM 3224 O O . LYS A 1 408 ? 0.586 -16.066 -34.292 1.00 41.88 408 LYS A O 1
ATOM 3229 N N . TRP A 1 409 ? 2.009 -15.528 -32.634 1.00 50.25 409 TRP A N 1
ATOM 3230 C CA . TRP A 1 409 ? 3.108 -16.365 -33.103 1.00 50.25 409 TRP A CA 1
ATOM 3231 C C . TRP A 1 409 ? 2.735 -17.826 -32.876 1.00 50.25 409 TRP A C 1
ATOM 3233 O O . TRP A 1 409 ? 2.426 -18.239 -31.762 1.00 50.25 409 TRP A O 1
ATOM 3243 N N . ASP A 1 410 ? 2.718 -18.584 -33.960 1.00 60.16 410 ASP A N 1
ATOM 3244 C CA . ASP A 1 410 ? 2.461 -20.013 -33.964 1.00 60.16 410 ASP A CA 1
ATOM 3245 C C . ASP A 1 410 ? 3.794 -20.746 -33.777 1.00 60.16 410 ASP A C 1
ATOM 3247 O O . ASP A 1 410 ? 4.708 -20.621 -34.595 1.00 60.16 410 ASP A O 1
ATOM 3251 N N . ASP A 1 411 ? 3.916 -21.479 -32.675 1.00 60.25 411 ASP A N 1
ATOM 3252 C CA . ASP A 1 411 ? 5.136 -22.142 -32.212 1.00 60.25 411 ASP A CA 1
ATOM 3253 C C . ASP A 1 411 ? 5.404 -23.495 -32.902 1.00 60.25 411 ASP A C 1
ATOM 3255 O O . ASP A 1 411 ? 6.303 -24.245 -32.505 1.00 60.25 411 ASP A O 1
ATOM 3259 N N . ARG A 1 412 ? 4.667 -23.788 -33.984 1.00 67.81 412 ARG A N 1
ATOM 3260 C CA . ARG A 1 412 ? 4.862 -24.957 -34.849 1.00 67.81 412 ARG A CA 1
ATOM 3261 C C . ARG A 1 412 ? 6.064 -24.810 -35.783 1.00 67.81 412 ARG A C 1
ATOM 3263 O O . ARG A 1 412 ? 5.913 -24.721 -37.006 1.00 67.81 412 ARG A O 1
ATOM 3270 N N . ILE A 1 413 ? 7.262 -24.839 -35.201 1.00 68.00 413 ILE A N 1
ATOM 3271 C CA . ILE A 1 413 ? 8.531 -24.596 -35.902 1.00 68.00 413 ILE A CA 1
ATOM 3272 C C . ILE A 1 413 ? 8.679 -25.468 -37.159 1.00 68.00 413 ILE A C 1
ATOM 3274 O O . ILE A 1 413 ? 8.921 -24.955 -38.253 1.00 68.00 413 ILE A O 1
ATOM 3278 N N . ALA A 1 414 ? 8.444 -26.777 -37.042 1.00 64.31 414 ALA A N 1
ATOM 3279 C CA . ALA A 1 414 ? 8.573 -27.714 -38.160 1.00 64.31 414 ALA A CA 1
ATOM 3280 C C . ALA A 1 414 ? 7.571 -27.447 -39.306 1.00 64.31 414 ALA A C 1
ATOM 3282 O O . ALA A 1 414 ? 7.889 -27.638 -40.484 1.00 64.31 414 ALA A O 1
ATOM 3283 N N . TYR A 1 415 ? 6.355 -26.991 -38.984 1.00 68.31 415 TYR A N 1
ATOM 3284 C CA . TYR A 1 415 ? 5.318 -26.694 -39.977 1.00 68.31 415 TYR A CA 1
ATOM 3285 C C . TYR A 1 415 ? 5.661 -25.443 -40.792 1.00 68.31 415 TYR A C 1
ATOM 3287 O O . TYR A 1 415 ? 5.577 -25.456 -42.024 1.00 68.31 415 TYR A O 1
ATOM 3295 N N . HIS A 1 416 ? 6.075 -24.372 -40.116 1.00 69.19 416 HIS A N 1
ATOM 3296 C CA . HIS A 1 416 ? 6.341 -23.089 -40.762 1.00 69.19 416 HIS A CA 1
ATOM 3297 C C . HIS A 1 416 ? 7.598 -23.104 -41.622 1.00 69.19 416 HIS A C 1
ATOM 3299 O O . HIS A 1 416 ? 7.559 -22.587 -42.738 1.00 69.19 416 HIS A O 1
ATOM 3305 N N . LEU A 1 417 ? 8.654 -23.800 -41.189 1.00 67.81 417 LEU A N 1
ATOM 3306 C CA . LEU A 1 417 ? 9.847 -24.023 -42.015 1.00 67.81 417 LEU A CA 1
ATOM 3307 C C . LEU A 1 417 ? 9.515 -24.743 -43.331 1.00 67.81 417 LEU A C 1
ATOM 3309 O O . LEU A 1 417 ? 10.039 -24.400 -44.391 1.00 67.81 417 LEU A O 1
ATOM 3313 N N . LYS A 1 418 ? 8.568 -25.687 -43.301 1.00 67.88 418 LYS A N 1
ATOM 3314 C CA . LYS A 1 418 ? 8.094 -26.382 -44.504 1.00 67.88 418 LYS A CA 1
ATOM 3315 C C . LYS A 1 418 ? 7.237 -25.493 -45.410 1.00 67.88 418 LYS A C 1
ATOM 3317 O O . LYS A 1 418 ? 7.293 -25.636 -46.631 1.00 67.88 418 LYS A O 1
ATOM 3322 N N . MET A 1 419 ? 6.420 -24.607 -44.842 1.00 68.25 419 MET A N 1
ATOM 3323 C CA . MET A 1 419 ? 5.556 -23.702 -45.609 1.00 68.25 419 MET A CA 1
ATOM 3324 C C . MET A 1 419 ? 6.348 -22.587 -46.293 1.00 68.25 419 MET A C 1
ATOM 3326 O O . MET A 1 419 ? 6.142 -22.346 -47.482 1.00 68.25 419 MET A O 1
ATOM 3330 N N . ILE A 1 420 ? 7.287 -21.953 -45.590 1.00 68.56 420 ILE A N 1
ATOM 3331 C CA . ILE A 1 420 ? 8.114 -20.883 -46.161 1.00 68.56 420 ILE A CA 1
ATOM 3332 C C . ILE A 1 420 ? 9.029 -21.419 -47.277 1.00 68.56 420 ILE A C 1
ATOM 3334 O O . ILE A 1 420 ? 9.158 -20.777 -48.318 1.00 68.56 420 ILE A O 1
ATOM 3338 N N . GLY A 1 421 ? 9.548 -22.649 -47.137 1.00 68.69 421 GLY A N 1
ATOM 3339 C CA . GLY A 1 421 ? 10.321 -23.316 -48.189 1.00 68.69 421 GLY A CA 1
ATOM 3340 C C . GLY A 1 421 ? 9.534 -23.491 -49.496 1.00 68.69 421 GLY A C 1
ATOM 3341 O O . GLY A 1 421 ? 10.104 -23.380 -50.582 1.00 68.69 421 GLY A O 1
ATOM 3342 N N . LYS A 1 422 ? 8.205 -23.669 -49.422 1.00 72.19 422 LYS A N 1
ATOM 3343 C CA . LYS A 1 422 ? 7.337 -23.683 -50.614 1.00 72.19 422 LYS A CA 1
ATOM 3344 C C . LYS A 1 422 ? 7.224 -22.304 -51.265 1.00 72.19 422 LYS A C 1
ATOM 3346 O O . LYS A 1 422 ? 7.344 -22.214 -52.482 1.00 72.19 422 LYS A O 1
ATOM 3351 N N . CYS A 1 423 ? 7.043 -21.239 -50.484 1.00 73.19 423 CYS A N 1
ATOM 3352 C CA . CYS A 1 423 ? 6.976 -19.873 -51.015 1.00 73.19 423 CYS A CA 1
ATOM 3353 C C . CYS A 1 423 ? 8.286 -19.475 -51.717 1.00 73.19 423 CYS A C 1
ATOM 3355 O O . CYS A 1 423 ? 8.261 -18.960 -52.834 1.00 73.19 423 CYS A O 1
ATOM 3357 N N . THR A 1 424 ? 9.438 -19.780 -51.108 1.00 80.44 424 THR A N 1
ATOM 3358 C CA . THR A 1 424 ? 10.758 -19.540 -51.715 1.00 80.44 424 THR A CA 1
ATOM 3359 C C . THR A 1 424 ? 10.949 -20.367 -52.990 1.00 80.44 424 THR A C 1
ATOM 3361 O O . THR A 1 424 ? 11.477 -19.862 -53.981 1.00 80.44 424 THR A O 1
ATOM 3364 N N . SER A 1 425 ? 10.458 -21.611 -53.009 1.00 83.44 425 SER A N 1
ATOM 3365 C CA . SER A 1 425 ? 10.459 -22.460 -54.204 1.00 83.44 425 SER A CA 1
ATOM 3366 C C . SER A 1 425 ? 9.707 -21.817 -55.375 1.00 83.44 425 SER A C 1
ATOM 3368 O O . SER A 1 425 ? 10.235 -21.782 -56.488 1.00 83.44 425 SER A O 1
ATOM 3370 N N . GLU A 1 426 ? 8.529 -21.232 -55.143 1.00 83.94 426 GLU A N 1
ATOM 3371 C CA . GLU A 1 426 ? 7.764 -20.535 -56.187 1.00 83.94 426 GLU A CA 1
ATOM 3372 C C . GLU A 1 426 ? 8.488 -19.288 -56.727 1.00 83.94 426 GLU A C 1
ATOM 3374 O O . GLU A 1 426 ? 8.446 -19.013 -57.929 1.00 83.94 426 GLU A O 1
ATOM 3379 N N . GLU A 1 427 ? 9.168 -18.522 -55.869 1.00 85.12 427 GLU A N 1
ATOM 3380 C CA . GLU A 1 427 ? 9.950 -17.350 -56.288 1.00 85.12 427 GLU A CA 1
ATOM 3381 C C . GLU A 1 427 ? 11.157 -17.732 -57.152 1.00 85.12 427 GLU A C 1
ATOM 3383 O O . GLU A 1 427 ? 11.370 -17.142 -58.216 1.00 85.12 427 GLU A O 1
ATOM 3388 N N . ILE A 1 428 ? 11.908 -18.758 -56.742 1.00 86.56 428 ILE A N 1
ATOM 3389 C CA . ILE A 1 428 ? 13.040 -19.297 -57.509 1.00 86.56 428 ILE A CA 1
ATOM 3390 C C . ILE A 1 428 ? 12.543 -19.830 -58.859 1.00 86.56 428 ILE A C 1
ATOM 3392 O O . ILE A 1 428 ? 13.129 -19.527 -59.901 1.00 86.56 428 ILE A O 1
ATOM 3396 N N . GLN A 1 429 ? 11.419 -20.555 -58.872 1.00 87.12 429 GLN A N 1
ATOM 3397 C CA . GLN A 1 429 ? 10.808 -21.052 -60.105 1.00 87.12 429 GLN A CA 1
ATOM 3398 C C . GLN A 1 429 ? 10.432 -19.906 -61.054 1.00 87.12 429 GLN A C 1
ATOM 3400 O O . GLN A 1 429 ? 10.704 -19.984 -62.253 1.00 87.12 429 GLN A O 1
ATOM 3405 N N . LYS A 1 430 ? 9.863 -18.807 -60.536 1.00 86.88 430 LYS A N 1
ATOM 3406 C CA . LYS A 1 430 ? 9.546 -17.612 -61.337 1.00 86.88 430 LYS A CA 1
ATOM 3407 C C . LYS A 1 430 ? 10.797 -17.012 -61.976 1.00 86.88 430 LYS A C 1
ATOM 3409 O O . LYS A 1 430 ? 10.751 -16.673 -63.157 1.00 86.88 430 LYS A O 1
ATOM 3414 N N . ILE A 1 431 ? 11.911 -16.902 -61.251 1.00 86.56 431 ILE A N 1
ATOM 3415 C CA . ILE A 1 431 ? 13.174 -16.369 -61.795 1.00 86.56 431 ILE A CA 1
ATOM 3416 C C . ILE A 1 431 ? 13.695 -17.263 -62.928 1.00 86.56 431 ILE A C 1
ATOM 3418 O O . ILE A 1 431 ? 13.985 -16.769 -64.019 1.00 86.56 431 ILE A O 1
ATOM 3422 N N . LEU A 1 432 ? 13.735 -18.578 -62.708 1.00 85.31 432 LEU A N 1
ATOM 3423 C CA . LEU A 1 432 ? 14.230 -19.548 -63.689 1.00 85.31 432 LEU A CA 1
ATOM 3424 C C . LEU A 1 432 ? 13.312 -19.679 -64.919 1.00 85.31 432 LEU A C 1
ATOM 3426 O O . LEU A 1 432 ? 13.784 -19.857 -66.043 1.00 85.31 432 LEU A O 1
ATOM 3430 N N . SER A 1 433 ? 11.998 -19.513 -64.745 1.00 83.12 433 SER A N 1
ATOM 3431 C CA . SER A 1 433 ? 11.038 -19.501 -65.859 1.00 83.12 433 SER A CA 1
ATOM 3432 C C . SER A 1 433 ? 11.199 -18.284 -66.782 1.00 83.12 433 SER A C 1
ATOM 3434 O O . SER A 1 433 ? 10.932 -18.378 -67.977 1.00 83.12 433 SER A O 1
ATOM 3436 N N . LYS A 1 434 ? 11.694 -17.143 -66.270 1.00 82.69 434 LYS A N 1
ATOM 3437 C CA . LYS A 1 434 ? 11.984 -15.956 -67.097 1.00 82.69 434 LYS A CA 1
ATOM 3438 C C . LYS A 1 434 ? 13.162 -16.197 -68.038 1.00 82.69 434 LYS A C 1
ATOM 3440 O O . LYS A 1 434 ? 13.081 -15.805 -69.203 1.00 82.69 434 LYS A O 1
ATOM 3445 N N . PHE A 1 435 ? 14.208 -16.871 -67.553 1.00 79.00 435 PHE A N 1
ATOM 3446 C CA . PHE A 1 435 ? 15.359 -17.277 -68.367 1.00 79.00 435 PHE A CA 1
ATOM 3447 C C . PHE A 1 435 ? 14.947 -18.204 -69.519 1.00 79.00 435 PHE A C 1
ATOM 3449 O O . PHE A 1 435 ? 15.466 -18.096 -70.623 1.00 79.00 435 PHE A O 1
ATOM 3456 N N . THR A 1 436 ? 13.951 -19.059 -69.289 1.00 73.44 436 THR A N 1
ATOM 3457 C CA . THR A 1 436 ? 13.478 -20.062 -70.255 1.00 73.44 436 THR A CA 1
ATOM 3458 C C . THR A 1 436 ? 12.204 -19.656 -71.010 1.00 73.44 436 THR A C 1
ATOM 3460 O O . THR A 1 436 ? 11.525 -20.499 -71.603 1.00 73.44 436 THR A O 1
ATOM 3463 N N . SER A 1 437 ? 11.865 -18.362 -70.993 1.00 74.94 437 SER A N 1
ATOM 3464 C CA . SER A 1 437 ? 10.658 -17.821 -71.627 1.00 74.94 437 SER A CA 1
ATOM 3465 C C . SER A 1 437 ? 10.806 -17.640 -73.145 1.00 74.94 437 SER A C 1
ATOM 3467 O O . SER A 1 437 ? 11.893 -17.364 -73.649 1.00 74.94 437 SER A O 1
ATOM 3469 N N . GLU A 1 438 ? 9.686 -17.685 -73.879 1.00 63.75 438 GLU A N 1
ATOM 3470 C CA . GLU A 1 438 ? 9.624 -17.435 -75.338 1.00 63.75 438 GLU A CA 1
ATOM 3471 C C . GLU A 1 438 ? 10.243 -16.082 -75.755 1.00 63.75 438 GLU A C 1
ATOM 3473 O O . GLU A 1 438 ? 10.697 -15.920 -76.882 1.00 63.75 438 GLU A O 1
ATOM 3478 N N . ARG A 1 439 ? 10.347 -15.113 -74.836 1.00 63.22 439 ARG A N 1
ATOM 3479 C CA . ARG A 1 439 ? 10.965 -13.801 -75.086 1.00 63.22 439 ARG A CA 1
ATOM 3480 C C . ARG A 1 439 ? 12.486 -13.866 -75.290 1.00 63.22 439 ARG A C 1
ATOM 3482 O O . ARG A 1 439 ? 13.042 -12.971 -75.917 1.00 63.22 439 ARG A O 1
ATOM 3489 N N . GLN A 1 440 ? 13.151 -14.893 -74.760 1.00 63.50 440 GLN A N 1
ATOM 3490 C CA . GLN A 1 440 ? 14.601 -15.112 -74.885 1.00 63.50 440 GLN A CA 1
ATOM 3491 C C . GLN A 1 440 ? 14.971 -15.898 -76.151 1.00 63.50 440 GLN A C 1
ATOM 3493 O O . GLN A 1 440 ? 16.131 -15.923 -76.557 1.00 63.50 440 GLN A O 1
ATOM 3498 N N . LYS A 1 441 ? 13.971 -16.489 -76.815 1.00 65.94 441 LYS A N 1
ATOM 3499 C CA . LYS A 1 441 ? 14.114 -17.278 -78.041 1.00 65.94 441 LYS A CA 1
ATOM 3500 C C . LYS A 1 441 ? 14.918 -16.564 -79.137 1.00 65.94 441 LYS A C 1
ATOM 3502 O O . LYS A 1 441 ? 15.800 -17.218 -79.676 1.00 65.94 441 LYS A O 1
ATOM 3507 N N . PRO A 1 442 ? 14.737 -15.254 -79.421 1.00 66.19 442 PRO A N 1
ATOM 3508 C CA . PRO A 1 442 ? 15.534 -14.563 -80.437 1.00 66.19 442 PRO A CA 1
ATOM 3509 C C . PRO A 1 442 ? 17.020 -14.441 -80.069 1.00 66.19 442 PRO A C 1
ATOM 3511 O O . PRO A 1 442 ? 17.867 -14.613 -80.933 1.00 66.19 442 PRO A O 1
ATOM 3514 N N . GLN A 1 443 ? 17.347 -14.196 -78.793 1.00 66.00 443 GLN A N 1
ATOM 3515 C CA . GLN A 1 443 ? 18.738 -14.074 -78.328 1.00 66.00 443 GLN A CA 1
ATOM 3516 C C . GLN A 1 443 ? 19.454 -15.427 -78.311 1.00 66.00 443 GLN A C 1
ATOM 3518 O O . GLN A 1 443 ? 20.621 -15.512 -78.685 1.00 66.00 443 GLN A O 1
ATOM 3523 N N . VAL A 1 444 ? 18.748 -16.493 -77.917 1.00 64.88 444 VAL A N 1
ATOM 3524 C CA . VAL A 1 444 ? 19.264 -17.871 -77.957 1.00 64.88 444 VAL A CA 1
ATOM 3525 C C . VAL A 1 444 ? 19.466 -18.333 -79.404 1.00 64.88 444 VAL A C 1
ATOM 3527 O O . VAL A 1 444 ? 20.498 -18.919 -79.707 1.00 64.88 444 VAL A O 1
ATOM 3530 N N . LEU A 1 445 ? 18.525 -18.020 -80.300 1.00 65.38 445 LEU A N 1
ATOM 3531 C CA . LEU A 1 445 ? 18.616 -18.292 -81.739 1.00 65.38 445 LEU A CA 1
ATOM 3532 C C . LEU A 1 445 ? 19.793 -17.572 -82.397 1.00 65.38 445 LEU A C 1
ATOM 3534 O O . LEU A 1 445 ? 20.636 -18.219 -83.009 1.00 65.38 445 LEU A O 1
ATOM 3538 N N . GLN A 1 446 ? 19.891 -16.258 -82.187 1.00 66.38 446 GLN A N 1
ATOM 3539 C CA . GLN A 1 446 ? 20.996 -15.438 -82.678 1.00 66.38 446 GLN A CA 1
ATOM 3540 C C . GLN A 1 446 ? 22.346 -15.953 -82.155 1.00 66.38 446 GLN A C 1
ATOM 3542 O O . GLN A 1 446 ? 23.308 -16.058 -82.906 1.00 66.38 446 GLN A O 1
ATOM 3547 N N . SER A 1 447 ? 22.408 -16.366 -80.887 1.00 63.56 447 SER A N 1
ATOM 3548 C CA . SER A 1 447 ? 23.617 -16.948 -80.294 1.00 63.56 447 SER A CA 1
ATOM 3549 C C . SER A 1 447 ? 24.009 -18.296 -80.907 1.00 63.56 447 SER A C 1
ATOM 3551 O O . SER A 1 447 ? 25.198 -18.602 -80.991 1.00 63.56 447 SER A O 1
ATOM 3553 N N . ILE A 1 448 ? 23.035 -19.122 -81.308 1.00 61.75 448 ILE A N 1
ATOM 3554 C CA . ILE A 1 448 ? 23.286 -20.384 -82.016 1.00 61.75 448 ILE A CA 1
ATOM 3555 C C . ILE A 1 448 ? 23.838 -20.077 -83.415 1.00 61.75 448 ILE A C 1
ATOM 3557 O O . ILE A 1 448 ? 24.861 -20.650 -83.782 1.00 61.75 448 ILE A O 1
ATOM 3561 N N . GLU A 1 449 ? 23.224 -19.138 -84.144 1.00 63.31 449 GLU A N 1
ATOM 3562 C CA . GLU A 1 449 ? 23.634 -18.691 -85.487 1.00 63.31 449 GLU A CA 1
ATOM 3563 C C . GLU A 1 449 ? 25.040 -18.068 -85.516 1.00 63.31 449 GLU A C 1
ATOM 3565 O O . GLU A 1 449 ? 25.871 -18.461 -86.333 1.00 63.31 449 GLU A O 1
ATOM 3570 N N . GLU A 1 450 ? 25.353 -17.160 -84.588 1.00 62.31 450 GLU A N 1
ATOM 3571 C CA . GLU A 1 450 ? 26.650 -16.465 -84.505 1.00 62.31 450 GLU A CA 1
ATOM 3572 C C . GLU A 1 450 ? 27.816 -17.386 -84.099 1.00 62.31 450 GLU A C 1
ATOM 3574 O O . GLU A 1 450 ? 28.981 -17.019 -84.246 1.00 62.31 450 GLU A O 1
ATOM 3579 N N . ASN A 1 451 ? 27.522 -18.596 -83.607 1.00 59.66 451 ASN A N 1
ATOM 3580 C CA . ASN A 1 451 ? 28.516 -19.559 -83.121 1.00 59.66 451 ASN A CA 1
ATOM 3581 C C . ASN A 1 451 ? 28.453 -20.915 -83.847 1.00 59.66 451 ASN A C 1
ATOM 3583 O O . ASN A 1 451 ? 28.979 -21.915 -83.337 1.00 59.66 451 ASN A O 1
ATOM 3587 N N . TYR A 1 452 ? 27.854 -20.945 -85.046 1.00 54.53 452 TYR A N 1
ATOM 3588 C CA . TYR A 1 452 ? 27.859 -22.083 -85.974 1.00 54.53 452 TYR A CA 1
ATOM 3589 C C . TYR A 1 452 ? 29.307 -22.428 -86.382 1.00 54.53 452 TYR A C 1
ATOM 3591 O O . TYR A 1 452 ? 29.848 -21.936 -87.367 1.00 54.53 452 TYR A O 1
ATOM 3599 N N . GLY A 1 453 ? 29.973 -23.250 -85.570 1.00 54.34 453 GLY A N 1
ATOM 3600 C CA . GLY A 1 453 ? 31.375 -23.644 -85.757 1.00 54.34 453 GLY A CA 1
ATOM 3601 C C . GLY A 1 453 ? 32.109 -24.050 -84.474 1.00 54.34 453 GLY A C 1
ATOM 3602 O O . GLY A 1 453 ? 33.141 -24.708 -84.560 1.00 54.34 453 GLY A O 1
ATOM 3603 N N . GLY A 1 454 ? 31.579 -23.706 -83.291 1.00 52.94 454 GLY A N 1
ATOM 3604 C CA . GLY A 1 454 ? 32.177 -24.046 -81.987 1.00 52.94 454 GLY A CA 1
ATOM 3605 C C . GLY A 1 454 ? 31.510 -25.200 -81.217 1.00 52.94 454 GLY A C 1
ATOM 3606 O O . GLY A 1 454 ? 32.009 -25.583 -80.161 1.00 52.94 454 GLY A O 1
ATOM 3607 N N . GLY A 1 455 ? 30.395 -25.751 -81.708 1.00 53.88 455 GLY A N 1
ATOM 3608 C CA . GLY A 1 455 ? 29.603 -26.797 -81.043 1.00 53.88 455 GLY A CA 1
ATOM 3609 C C . GLY A 1 455 ? 28.885 -27.723 -82.033 1.00 53.88 455 GLY A C 1
ATOM 3610 O O . GLY A 1 455 ? 28.922 -27.496 -83.241 1.00 53.88 455 GLY A O 1
ATOM 3611 N N . LEU A 1 456 ? 28.254 -28.792 -81.528 1.00 51.97 456 LEU A N 1
ATOM 3612 C CA . LEU A 1 456 ? 27.450 -29.713 -82.345 1.00 51.97 456 LEU A CA 1
ATOM 3613 C C . LEU A 1 456 ? 26.252 -28.973 -82.980 1.00 51.97 456 LEU A C 1
ATOM 3615 O O . LEU A 1 456 ? 25.686 -28.090 -82.331 1.00 51.97 456 LEU A O 1
ATOM 3619 N N . PRO A 1 457 ? 25.813 -29.345 -84.200 1.00 48.44 457 PRO A N 1
ATOM 3620 C CA . PRO A 1 457 ? 24.615 -28.772 -84.813 1.00 48.44 457 PRO A CA 1
ATOM 3621 C C . PRO A 1 457 ? 23.420 -28.848 -83.848 1.00 48.44 457 PRO A C 1
ATOM 3623 O O . PRO A 1 457 ? 23.161 -29.912 -83.284 1.00 48.44 457 PRO A O 1
ATOM 3626 N N . ASN A 1 458 ? 22.706 -27.732 -83.661 1.00 52.22 458 ASN A N 1
ATOM 3627 C CA . ASN A 1 458 ? 21.581 -27.557 -82.722 1.00 52.22 458 ASN A CA 1
ATOM 3628 C C . ASN A 1 458 ? 21.922 -27.498 -81.213 1.00 52.22 458 ASN A C 1
ATOM 3630 O O . ASN A 1 458 ? 21.004 -27.542 -80.395 1.00 52.22 458 ASN A O 1
ATOM 3634 N N . PHE A 1 459 ? 23.195 -27.354 -80.817 1.00 55.50 459 PHE A N 1
ATOM 3635 C CA . PHE A 1 459 ? 23.590 -27.150 -79.413 1.00 55.50 459 PHE A CA 1
ATOM 3636 C C . PHE A 1 459 ? 24.380 -25.839 -79.223 1.00 55.50 459 PHE A C 1
ATOM 3638 O O . PHE A 1 459 ? 25.480 -25.716 -79.766 1.00 55.50 459 PHE A O 1
ATOM 3645 N N . PRO A 1 460 ? 23.874 -24.862 -78.438 1.00 62.16 460 PRO A N 1
ATOM 3646 C CA . PRO A 1 460 ? 24.625 -23.647 -78.135 1.00 62.16 460 PRO A CA 1
ATOM 3647 C C . PRO A 1 460 ? 25.878 -23.947 -77.298 1.00 62.16 460 PRO A C 1
ATOM 3649 O O . PRO A 1 460 ? 25.892 -24.869 -76.481 1.00 62.16 460 PRO A O 1
ATOM 3652 N N . SER A 1 461 ? 26.928 -23.138 -77.469 1.00 67.25 461 SER A N 1
ATOM 3653 C CA . SER A 1 461 ? 28.157 -23.231 -76.666 1.00 67.25 461 SER A CA 1
ATOM 3654 C C . SER A 1 461 ? 27.864 -23.047 -75.171 1.00 67.25 461 SER A C 1
ATOM 3656 O O . SER A 1 461 ? 27.162 -22.111 -74.776 1.00 67.25 461 SER A O 1
ATOM 3658 N N . SER A 1 462 ? 28.448 -23.901 -74.321 1.00 68.38 462 SER A N 1
ATOM 3659 C CA . SER A 1 462 ? 28.280 -23.854 -72.859 1.00 68.38 462 SER A CA 1
ATOM 3660 C C . SER A 1 462 ? 28.667 -22.499 -72.260 1.00 68.38 462 SER A C 1
ATOM 3662 O O . SER A 1 462 ? 28.015 -22.030 -71.329 1.00 68.38 462 SER A O 1
ATOM 3664 N N . ASN A 1 463 ? 29.676 -21.835 -72.834 1.00 71.44 463 ASN A N 1
ATOM 3665 C CA . ASN A 1 463 ? 30.139 -20.520 -72.383 1.00 71.44 463 ASN A CA 1
ATOM 3666 C C . ASN A 1 463 ? 29.078 -19.431 -72.590 1.00 71.44 463 ASN A C 1
ATOM 3668 O O . ASN A 1 463 ? 28.956 -18.518 -71.779 1.00 71.44 463 ASN A O 1
ATOM 3672 N N . ILE A 1 464 ? 28.282 -19.540 -73.652 1.00 72.75 464 ILE A N 1
ATOM 3673 C CA . ILE A 1 464 ? 27.250 -18.553 -73.984 1.00 72.75 464 ILE A CA 1
ATOM 3674 C C . ILE A 1 464 ? 26.012 -18.771 -73.123 1.00 72.75 464 ILE A C 1
ATOM 3676 O O . ILE A 1 464 ? 25.462 -17.816 -72.581 1.00 72.75 464 ILE A O 1
ATOM 3680 N N . ILE A 1 465 ? 25.614 -20.032 -72.917 1.00 74.44 465 ILE A N 1
ATOM 3681 C CA . ILE A 1 465 ? 24.531 -20.367 -71.983 1.00 74.44 465 ILE A CA 1
ATOM 3682 C C . ILE A 1 465 ? 24.864 -19.834 -70.585 1.00 74.44 465 ILE A C 1
ATOM 3684 O O . ILE A 1 465 ? 24.000 -19.261 -69.925 1.00 74.44 465 ILE A O 1
ATOM 3688 N N . GLN A 1 466 ? 26.122 -19.961 -70.154 1.00 79.69 466 GLN A N 1
ATOM 3689 C CA . GLN A 1 466 ? 26.581 -19.415 -68.882 1.00 79.69 466 GLN A CA 1
ATOM 3690 C C . GLN A 1 466 ? 26.478 -17.880 -68.828 1.00 79.69 466 GLN A C 1
ATOM 3692 O O . GLN A 1 466 ? 25.963 -17.349 -67.844 1.00 79.69 466 GLN A O 1
ATOM 3697 N N . GLN A 1 467 ? 26.886 -17.162 -69.883 1.00 77.75 467 GLN A N 1
ATOM 3698 C CA . GLN A 1 467 ? 26.739 -15.699 -69.961 1.00 77.75 467 GLN A CA 1
ATOM 3699 C C . GLN A 1 467 ? 25.271 -15.249 -69.913 1.00 77.75 467 GLN A C 1
ATOM 3701 O O . GLN A 1 467 ? 24.945 -14.291 -69.213 1.00 77.75 467 GLN A O 1
ATOM 3706 N N . LEU A 1 468 ? 24.372 -15.954 -70.608 1.00 78.50 468 LEU A N 1
ATOM 3707 C CA . LEU A 1 468 ? 22.936 -15.654 -70.614 1.00 78.50 468 LEU A CA 1
ATOM 3708 C C . LEU A 1 468 ? 22.255 -15.996 -69.279 1.00 78.50 468 LEU A C 1
ATOM 3710 O O . LEU A 1 468 ? 21.293 -15.336 -68.886 1.00 78.50 468 LEU A O 1
ATOM 3714 N N . TYR A 1 469 ? 22.743 -17.017 -68.573 1.00 83.12 469 TYR A N 1
ATOM 3715 C CA . TYR A 1 469 ? 22.213 -17.446 -67.279 1.00 83.12 469 TYR A CA 1
ATOM 3716 C C . TYR A 1 469 ? 22.644 -16.521 -66.128 1.00 83.12 469 TYR A C 1
ATOM 3718 O O . TYR A 1 469 ? 21.866 -16.293 -65.198 1.00 83.12 469 TYR A O 1
ATOM 3726 N N . GLN A 1 470 ? 23.837 -15.923 -66.206 1.00 84.62 470 GLN A N 1
ATOM 3727 C CA . GLN A 1 470 ? 24.437 -15.125 -65.129 1.00 84.62 470 GLN A CA 1
ATOM 3728 C C . GLN A 1 470 ? 23.528 -14.010 -64.548 1.00 84.62 470 GLN A C 1
ATOM 3730 O O . GLN A 1 470 ? 23.442 -13.896 -63.321 1.00 84.62 470 GLN A O 1
ATOM 3735 N N . PRO A 1 471 ? 22.791 -13.203 -65.344 1.00 85.12 471 PRO A N 1
ATOM 3736 C CA . PRO A 1 471 ? 21.895 -12.169 -64.811 1.00 85.12 471 PRO A CA 1
ATOM 3737 C C . PRO A 1 471 ? 20.700 -12.724 -64.023 1.00 85.12 471 PRO A C 1
ATOM 3739 O O . PRO A 1 471 ? 20.175 -12.048 -63.135 1.00 85.12 471 PRO A O 1
ATOM 3742 N N . TYR A 1 472 ? 20.252 -13.939 -64.349 1.00 86.75 472 TYR A N 1
ATOM 3743 C CA . TYR A 1 472 ? 19.168 -14.627 -63.647 1.00 86.75 472 TYR A CA 1
ATOM 3744 C C . TYR A 1 472 ? 19.694 -15.360 -62.417 1.00 86.75 472 TYR A C 1
ATOM 3746 O O . TYR A 1 472 ? 19.053 -15.311 -61.371 1.00 86.75 472 TYR A O 1
ATOM 3754 N N . HIS A 1 473 ? 20.890 -15.946 -62.507 1.00 88.19 473 HIS A N 1
ATOM 3755 C CA . HIS A 1 473 ? 21.597 -16.526 -61.371 1.00 88.19 473 HIS A CA 1
ATOM 3756 C C . HIS A 1 473 ? 21.779 -15.505 -60.236 1.00 88.19 473 HIS A C 1
ATOM 3758 O O . HIS A 1 473 ? 21.392 -15.773 -59.102 1.00 88.19 473 HIS A O 1
ATOM 3764 N N . LYS A 1 474 ? 22.236 -14.282 -60.550 1.00 87.75 474 LYS A N 1
ATOM 3765 C CA . LYS A 1 474 ? 22.358 -13.190 -59.563 1.00 87.75 474 LYS A CA 1
ATOM 3766 C C . LYS A 1 474 ? 21.038 -12.846 -58.862 1.00 87.75 474 LYS A C 1
ATOM 3768 O O . LYS A 1 474 ? 21.043 -12.425 -57.711 1.00 87.75 474 LYS A O 1
ATOM 3773 N N . GLN A 1 475 ? 19.892 -13.038 -59.520 1.00 90.69 475 GLN A N 1
ATOM 3774 C CA . GLN A 1 475 ? 18.581 -12.792 -58.904 1.00 90.69 475 GLN A CA 1
ATOM 3775 C C . GLN A 1 475 ? 18.190 -13.865 -57.877 1.00 90.69 475 GLN A C 1
ATOM 3777 O O . GLN A 1 475 ? 17.341 -13.582 -57.034 1.00 90.69 475 GLN A O 1
ATOM 3782 N N . LEU A 1 476 ? 18.803 -15.057 -57.912 1.00 88.69 476 LEU A N 1
ATOM 3783 C CA . LEU A 1 476 ? 18.541 -16.154 -56.968 1.00 88.69 476 LEU A CA 1
ATOM 3784 C C . LEU A 1 476 ? 19.087 -15.872 -55.564 1.00 88.69 476 LEU A C 1
ATOM 3786 O O . LEU A 1 476 ? 18.597 -16.430 -54.588 1.00 88.69 476 LEU A O 1
ATOM 3790 N N . GLU A 1 477 ? 20.059 -14.970 -55.437 1.00 89.81 477 GLU A N 1
ATOM 3791 C CA . GLU A 1 477 ? 20.664 -14.627 -54.150 1.00 89.81 477 GLU A CA 1
ATOM 3792 C C . GLU A 1 477 ? 19.648 -14.016 -53.172 1.00 89.81 477 GLU A C 1
ATOM 3794 O O . GLU A 1 477 ? 19.610 -14.369 -51.993 1.00 89.81 477 GLU A O 1
ATOM 3799 N N . LYS A 1 478 ? 18.778 -13.129 -53.668 1.00 89.25 478 LYS A N 1
ATOM 3800 C CA . LYS A 1 478 ? 17.778 -12.428 -52.853 1.00 89.25 478 LYS A CA 1
ATOM 3801 C C . LYS A 1 478 ? 16.761 -13.370 -52.180 1.00 89.25 478 LYS A C 1
ATOM 3803 O O . LYS A 1 478 ? 16.638 -13.281 -50.959 1.00 89.25 478 LYS A O 1
ATOM 3808 N N . PRO A 1 479 ? 16.037 -14.258 -52.895 1.00 87.50 479 PRO A N 1
ATOM 3809 C CA . PRO A 1 479 ? 15.083 -15.170 -52.259 1.00 87.50 479 PRO A CA 1
ATOM 3810 C C . PRO A 1 479 ? 15.759 -16.135 -51.273 1.00 87.50 479 PRO A C 1
ATOM 3812 O O . PRO A 1 479 ? 15.194 -16.403 -50.214 1.00 87.50 479 PRO A O 1
ATOM 3815 N N . CYS A 1 480 ? 16.988 -16.588 -51.553 1.00 88.38 480 CYS A N 1
ATOM 3816 C CA . CYS A 1 480 ? 17.748 -17.439 -50.633 1.00 88.38 480 CYS A CA 1
ATOM 3817 C C . CYS A 1 480 ? 18.119 -16.706 -49.332 1.00 88.38 480 CYS A C 1
ATOM 3819 O O . CYS A 1 480 ? 17.901 -17.236 -48.244 1.00 88.38 480 CYS A O 1
ATOM 3821 N N . LYS A 1 481 ? 18.621 -15.465 -49.422 1.00 89.25 481 LYS A N 1
ATOM 3822 C CA . LYS A 1 481 ? 18.931 -14.640 -48.240 1.00 89.25 481 LYS A CA 1
ATOM 3823 C C . LYS A 1 481 ? 17.686 -14.304 -47.426 1.00 89.25 481 LYS A C 1
ATOM 3825 O O . LYS A 1 481 ? 17.723 -14.375 -46.200 1.00 89.25 481 LYS A O 1
ATOM 3830 N N . ASN A 1 482 ? 16.588 -13.961 -48.098 1.00 87.06 482 ASN A N 1
ATOM 3831 C CA . ASN A 1 482 ? 15.326 -13.634 -47.440 1.00 87.06 482 ASN A CA 1
ATOM 3832 C C . ASN A 1 482 ? 14.806 -14.800 -46.595 1.00 87.06 482 ASN A C 1
ATOM 3834 O O . ASN A 1 482 ? 14.328 -14.568 -45.489 1.00 87.06 482 ASN A O 1
ATOM 3838 N N . LEU A 1 483 ? 14.932 -16.038 -47.084 1.00 85.38 483 LEU A N 1
ATOM 3839 C CA . LEU A 1 483 ? 14.546 -17.212 -46.308 1.00 85.38 483 LEU A CA 1
ATOM 3840 C C . LEU A 1 483 ? 15.377 -17.334 -45.025 1.00 85.38 483 LEU A C 1
ATOM 3842 O O . LEU A 1 483 ? 14.806 -17.503 -43.954 1.00 85.38 483 LEU A O 1
ATOM 3846 N N . VAL A 1 484 ? 16.704 -17.202 -45.109 1.00 89.25 484 VAL A N 1
ATOM 3847 C CA . VAL A 1 484 ? 17.587 -17.300 -43.931 1.00 89.25 484 VAL A CA 1
ATOM 3848 C C . VAL A 1 484 ? 17.259 -16.224 -42.888 1.00 89.25 484 VAL A C 1
ATOM 3850 O O . VAL A 1 484 ? 17.172 -16.536 -41.703 1.00 89.25 484 VAL A O 1
ATOM 3853 N N . LEU A 1 485 ? 17.026 -14.980 -43.321 1.00 88.62 485 LEU A N 1
ATOM 3854 C CA . LEU A 1 485 ? 16.627 -13.876 -42.434 1.00 88.62 485 LEU A CA 1
ATOM 3855 C C . LEU A 1 485 ? 15.258 -14.114 -41.788 1.00 88.62 485 LEU A C 1
ATOM 3857 O O . LEU A 1 485 ? 15.060 -13.825 -40.612 1.00 88.62 485 LEU A O 1
ATOM 3861 N N . TRP A 1 486 ? 14.314 -14.668 -42.546 1.00 85.75 486 TRP A N 1
ATOM 3862 C CA . TRP A 1 486 ? 12.997 -14.998 -42.018 1.00 85.75 486 TRP A CA 1
ATOM 3863 C C . TRP A 1 486 ? 13.074 -16.112 -40.964 1.00 85.75 486 TRP A C 1
ATOM 3865 O O . TRP A 1 486 ? 12.446 -16.008 -39.913 1.00 85.75 486 TRP A O 1
ATOM 3875 N N . VAL A 1 487 ? 13.877 -17.156 -41.212 1.00 84.62 487 VAL A N 1
ATOM 3876 C CA . VAL A 1 487 ? 14.097 -18.256 -40.257 1.00 84.62 487 VAL A CA 1
ATOM 3877 C C . VAL A 1 487 ? 14.741 -17.745 -38.967 1.00 84.62 487 VAL A C 1
ATOM 3879 O O . VAL A 1 487 ? 14.326 -18.148 -37.884 1.00 84.62 487 VAL A O 1
ATOM 3882 N N . GLU A 1 488 ? 15.706 -16.832 -39.063 1.00 86.38 488 GLU A N 1
ATOM 3883 C CA . GLU A 1 488 ? 16.326 -16.161 -37.915 1.00 86.38 488 GLU A CA 1
ATOM 3884 C C . GLU A 1 488 ? 15.296 -15.403 -37.061 1.00 86.38 488 GLU A C 1
ATOM 3886 O O . GLU A 1 488 ? 15.231 -15.603 -35.844 1.00 86.38 488 GLU A O 1
ATOM 3891 N N . GLU A 1 489 ? 14.480 -14.550 -37.689 1.00 85.31 489 GLU A N 1
ATOM 3892 C CA . GLU A 1 489 ? 13.459 -13.751 -37.004 1.00 85.31 489 GLU A CA 1
ATOM 3893 C C . GLU A 1 489 ? 12.410 -14.652 -36.338 1.00 85.31 489 GLU A C 1
ATOM 3895 O O . GLU A 1 489 ? 12.098 -14.492 -35.155 1.00 85.31 489 GLU A O 1
ATOM 3900 N N . TYR A 1 490 ? 11.931 -15.656 -37.074 1.00 82.75 490 TYR A N 1
ATOM 3901 C CA . TYR A 1 490 ? 10.944 -16.613 -36.593 1.00 82.75 490 TYR A CA 1
ATOM 3902 C C . TYR A 1 490 ? 11.466 -17.445 -35.415 1.00 82.75 490 TYR A C 1
ATOM 3904 O O . TYR A 1 490 ? 10.815 -17.510 -34.372 1.00 82.75 490 TYR A O 1
ATOM 3912 N N . MET A 1 491 ? 12.668 -18.018 -35.528 1.00 80.75 491 MET A N 1
ATOM 3913 C CA . MET A 1 491 ? 13.278 -18.795 -34.444 1.00 80.75 491 MET A CA 1
ATOM 3914 C C . MET A 1 491 ? 13.532 -17.937 -33.201 1.00 80.75 491 MET A C 1
ATOM 3916 O O . MET A 1 491 ? 13.269 -18.386 -32.086 1.00 80.75 491 MET A O 1
ATOM 3920 N N . THR A 1 492 ? 13.982 -16.691 -33.374 1.00 83.62 492 THR A N 1
ATOM 3921 C CA . THR A 1 492 ? 14.193 -15.756 -32.256 1.00 83.62 492 THR A CA 1
ATOM 3922 C C . THR A 1 492 ? 12.891 -15.485 -31.503 1.00 83.62 492 THR A C 1
ATOM 3924 O O . THR A 1 492 ? 12.865 -15.540 -30.272 1.00 83.62 492 THR A O 1
ATOM 3927 N N . ALA A 1 493 ? 11.800 -15.231 -32.226 1.00 79.88 493 ALA A N 1
ATOM 3928 C CA . ALA A 1 493 ? 10.496 -14.976 -31.628 1.00 79.88 493 ALA A CA 1
ATOM 3929 C C . ALA A 1 493 ? 9.910 -16.222 -30.943 1.00 79.88 493 ALA A C 1
ATOM 3931 O O . ALA A 1 493 ? 9.414 -16.127 -29.818 1.00 79.88 493 ALA A O 1
ATOM 3932 N N . CYS A 1 494 ? 10.010 -17.398 -31.572 1.00 78.19 494 CYS A N 1
ATOM 3933 C CA . CYS A 1 494 ? 9.542 -18.656 -30.990 1.00 78.19 494 CYS A CA 1
ATOM 3934 C C . CYS A 1 494 ? 10.281 -18.999 -29.693 1.00 78.19 494 CYS A C 1
ATOM 3936 O O . CYS A 1 494 ? 9.641 -19.342 -28.702 1.00 78.19 494 CYS A O 1
ATOM 3938 N N . LEU A 1 495 ? 11.610 -18.880 -29.665 1.00 80.44 495 LEU A N 1
ATOM 3939 C CA . LEU A 1 495 ? 12.397 -19.184 -28.469 1.00 80.44 495 LEU A CA 1
ATOM 3940 C C . LEU A 1 495 ? 12.116 -18.193 -27.328 1.00 80.44 495 LEU A C 1
ATOM 3942 O O . LEU A 1 495 ? 11.946 -18.615 -26.185 1.00 80.44 495 LEU A O 1
ATOM 3946 N N . ALA A 1 496 ? 11.949 -16.902 -27.638 1.00 80.56 496 ALA A N 1
ATOM 3947 C CA . ALA A 1 496 ? 11.528 -15.903 -26.655 1.00 80.56 496 ALA A CA 1
ATOM 3948 C C . ALA A 1 496 ? 10.123 -16.193 -26.089 1.00 80.56 496 ALA A C 1
ATOM 3950 O O . ALA A 1 496 ? 9.889 -16.040 -24.888 1.00 80.56 496 ALA A O 1
ATOM 3951 N N . TYR A 1 497 ? 9.192 -16.652 -26.934 1.00 81.06 497 TYR A N 1
ATOM 3952 C CA . TYR A 1 497 ? 7.859 -17.074 -26.502 1.00 81.06 497 TYR A CA 1
ATOM 3953 C C . TYR A 1 497 ? 7.923 -18.293 -25.574 1.00 81.06 497 TYR A C 1
ATOM 3955 O O . TYR A 1 497 ? 7.352 -18.261 -24.485 1.00 81.06 497 TYR A O 1
ATOM 3963 N N . ILE A 1 498 ? 8.672 -19.334 -25.953 1.00 79.38 498 ILE A N 1
ATOM 3964 C CA . ILE A 1 498 ? 8.852 -20.539 -25.130 1.00 79.38 498 ILE A CA 1
ATOM 3965 C C . ILE A 1 498 ? 9.443 -20.167 -23.767 1.00 79.38 498 ILE A C 1
ATOM 3967 O O . ILE A 1 498 ? 8.945 -20.609 -22.733 1.00 79.38 498 ILE A O 1
ATOM 3971 N N . LEU A 1 499 ? 10.450 -19.294 -23.747 1.00 80.06 499 LEU A N 1
ATOM 3972 C CA . LEU A 1 499 ? 11.071 -18.828 -22.512 1.00 80.06 499 LEU A CA 1
ATOM 3973 C C . LEU A 1 499 ? 10.069 -18.095 -21.607 1.00 80.06 499 LEU A C 1
ATOM 3975 O O . LEU A 1 499 ? 10.009 -18.368 -20.410 1.00 80.06 499 LEU A O 1
ATOM 3979 N N . LYS A 1 500 ? 9.221 -17.233 -22.183 1.00 79.50 500 LYS A N 1
ATOM 3980 C CA . LYS A 1 500 ? 8.142 -16.548 -21.455 1.00 79.50 500 LYS A CA 1
ATOM 3981 C C . LYS A 1 500 ? 7.122 -17.525 -20.859 1.00 79.50 500 LYS A C 1
ATOM 3983 O O . LYS A 1 500 ? 6.593 -17.248 -19.793 1.00 79.50 500 LYS A O 1
ATOM 3988 N N . THR A 1 501 ? 6.841 -18.647 -21.527 1.00 77.75 501 THR A N 1
ATOM 3989 C CA . THR A 1 501 ? 5.898 -19.661 -21.014 1.00 77.75 501 THR A CA 1
ATOM 3990 C C . THR A 1 501 ? 6.476 -20.550 -19.914 1.00 77.75 501 THR A C 1
ATOM 3992 O O . THR A 1 501 ? 5.718 -21.128 -19.143 1.00 77.75 501 THR A O 1
ATOM 3995 N N . VAL A 1 502 ? 7.802 -20.687 -19.853 1.00 78.12 502 VAL A N 1
ATOM 3996 C CA . VAL A 1 502 ? 8.485 -21.551 -18.879 1.00 78.12 502 VAL A CA 1
ATOM 3997 C C . VAL A 1 502 ? 8.861 -20.792 -17.606 1.00 78.12 502 VAL A C 1
ATOM 3999 O O . VAL A 1 502 ? 8.959 -21.402 -16.543 1.00 78.12 502 VAL A O 1
ATOM 4002 N N . LEU A 1 503 ? 9.070 -19.477 -17.696 1.00 77.25 503 LEU A N 1
ATOM 4003 C CA . LEU A 1 503 ? 9.402 -18.648 -16.543 1.00 77.25 503 LEU A CA 1
ATOM 4004 C C . LEU A 1 503 ? 8.145 -18.232 -15.754 1.00 77.25 503 LEU A C 1
ATOM 4006 O O . LEU A 1 503 ? 7.164 -17.797 -16.358 1.00 77.25 503 LEU A O 1
ATOM 4010 N N . PRO A 1 504 ? 8.173 -18.298 -14.412 1.00 68.56 504 PRO A N 1
ATOM 4011 C CA . PRO A 1 504 ? 7.055 -17.860 -13.580 1.00 68.56 504 PRO A CA 1
ATOM 4012 C C . PRO A 1 504 ? 6.894 -16.334 -13.633 1.00 68.56 504 PRO A C 1
ATOM 4014 O O . PRO A 1 504 ? 7.806 -15.598 -13.265 1.00 68.56 504 PRO A O 1
ATOM 4017 N N . ALA A 1 505 ? 5.737 -15.835 -14.071 1.00 63.44 505 ALA A N 1
ATOM 4018 C CA . ALA A 1 505 ? 5.513 -14.399 -14.297 1.00 63.44 505 ALA A CA 1
ATOM 4019 C C . ALA A 1 505 ? 5.667 -13.533 -13.031 1.00 63.44 505 ALA A C 1
ATOM 4021 O O . ALA A 1 505 ? 6.041 -12.369 -13.123 1.00 63.44 505 ALA A O 1
ATOM 4022 N N . GLU A 1 506 ? 5.400 -14.118 -11.866 1.00 59.34 506 GLU A N 1
ATOM 4023 C CA . GLU A 1 506 ? 5.319 -13.431 -10.572 1.00 59.34 506 GLU A CA 1
ATOM 4024 C C . GLU A 1 506 ? 6.644 -13.449 -9.792 1.00 59.34 506 GLU A C 1
ATOM 4026 O O . GLU A 1 506 ? 6.747 -12.847 -8.727 1.00 59.34 506 GLU A O 1
ATOM 4031 N N . ALA A 1 507 ? 7.676 -14.133 -10.300 1.00 58.72 507 ALA A N 1
ATOM 4032 C CA . ALA A 1 507 ? 8.958 -14.214 -9.612 1.00 58.72 507 ALA A CA 1
ATOM 4033 C C . ALA A 1 507 ? 9.866 -13.016 -9.932 1.00 58.72 507 ALA A C 1
ATOM 4035 O O . ALA A 1 507 ? 10.085 -12.666 -11.092 1.00 58.72 507 ALA A O 1
ATOM 4036 N N . THR A 1 508 ? 10.489 -12.446 -8.899 1.00 56.94 508 THR A N 1
ATOM 4037 C CA . THR A 1 508 ? 11.407 -11.295 -9.002 1.00 56.94 508 THR A CA 1
ATOM 4038 C C . THR A 1 508 ? 12.610 -11.554 -9.920 1.00 56.94 508 THR A C 1
ATOM 4040 O O . THR A 1 508 ? 13.094 -10.647 -10.596 1.00 56.94 508 THR A O 1
ATOM 4043 N N . TYR A 1 509 ? 13.064 -12.808 -10.020 1.00 63.31 509 TYR A N 1
ATOM 4044 C CA . TYR A 1 509 ? 14.185 -13.216 -10.875 1.00 63.31 509 TYR A CA 1
ATOM 4045 C C . TYR A 1 509 ? 13.816 -13.413 -12.355 1.00 63.31 509 TYR A C 1
ATOM 4047 O O . TYR A 1 509 ? 14.707 -13.633 -13.178 1.00 63.31 509 TYR A O 1
ATOM 4055 N N . THR A 1 510 ? 12.537 -13.331 -12.729 1.00 65.25 510 THR A N 1
ATOM 4056 C CA . THR A 1 510 ? 12.077 -13.654 -14.088 1.00 65.25 510 THR A CA 1
ATOM 4057 C C . THR A 1 510 ? 12.573 -12.668 -15.134 1.00 65.25 510 THR A C 1
ATOM 4059 O O . THR A 1 510 ? 13.025 -13.088 -16.200 1.00 65.25 510 THR A O 1
ATOM 4062 N N . LEU A 1 511 ? 12.541 -11.365 -14.849 1.00 63.94 511 LEU A N 1
ATOM 4063 C CA . LEU A 1 511 ? 12.962 -10.348 -15.815 1.00 63.94 511 LEU A CA 1
ATOM 4064 C C . LEU A 1 511 ? 14.482 -10.399 -16.098 1.00 63.94 511 LEU A C 1
ATOM 4066 O O . LEU A 1 511 ? 14.852 -10.462 -17.277 1.00 63.94 511 LEU A O 1
ATOM 4070 N N . PRO A 1 512 ? 15.372 -10.450 -15.079 1.00 61.94 512 PRO A N 1
ATOM 4071 C CA . PRO A 1 512 ? 16.813 -10.585 -15.305 1.00 61.94 512 PRO A CA 1
ATOM 4072 C C . PRO A 1 512 ? 17.179 -11.895 -16.011 1.00 61.94 512 PRO A C 1
ATOM 4074 O O . PRO A 1 512 ? 17.940 -11.888 -16.979 1.00 61.94 512 PRO A O 1
ATOM 4077 N N . LEU A 1 513 ? 16.590 -13.014 -15.574 1.00 69.88 513 LEU A N 1
ATOM 4078 C CA . LEU A 1 513 ? 16.867 -14.335 -16.134 1.00 69.88 513 LEU A CA 1
ATOM 4079 C C . LEU A 1 513 ? 16.396 -14.452 -17.588 1.00 69.88 513 LEU A C 1
ATOM 4081 O O . LEU A 1 513 ? 17.122 -14.960 -18.443 1.00 69.88 513 LEU A O 1
ATOM 4085 N N . SER A 1 514 ? 15.202 -13.931 -17.885 1.00 74.38 514 SER A N 1
ATOM 4086 C CA . SER A 1 514 ? 14.668 -13.874 -19.246 1.00 74.38 514 SER A CA 1
ATOM 4087 C C . SER A 1 514 ? 15.586 -13.080 -20.171 1.00 74.38 514 SER A C 1
ATOM 4089 O O . SER A 1 514 ? 15.853 -13.505 -21.294 1.00 74.38 514 SER A O 1
ATOM 4091 N N . ARG A 1 515 ? 16.113 -11.939 -19.709 1.00 73.88 515 ARG A N 1
ATOM 4092 C CA . ARG A 1 515 ? 17.020 -11.099 -20.501 1.00 73.88 515 ARG A CA 1
ATOM 4093 C C . ARG A 1 515 ? 18.295 -11.847 -20.878 1.00 73.88 515 ARG A C 1
ATOM 4095 O O . ARG A 1 515 ? 18.672 -11.842 -22.048 1.00 73.88 515 ARG A O 1
ATOM 4102 N N . GLU A 1 516 ? 18.917 -12.518 -19.915 1.00 71.81 516 GLU A N 1
ATOM 4103 C CA . GLU A 1 516 ? 20.187 -13.212 -20.133 1.00 71.81 516 GLU A CA 1
ATOM 4104 C C . GLU A 1 516 ? 20.026 -14.448 -21.025 1.00 71.81 516 GLU A C 1
ATOM 4106 O O . GLU A 1 516 ? 20.750 -14.614 -22.009 1.00 71.81 516 GLU A O 1
ATOM 4111 N N . LEU A 1 517 ? 19.007 -15.270 -20.768 1.00 75.38 517 LEU A N 1
ATOM 4112 C CA . LEU A 1 517 ? 18.706 -16.429 -21.610 1.00 75.38 517 LEU A CA 1
ATOM 4113 C C . LEU A 1 517 ? 18.317 -16.013 -23.038 1.00 75.38 517 LEU A C 1
ATOM 4115 O O . LEU A 1 517 ? 18.720 -16.672 -24.002 1.00 75.38 517 LEU A O 1
ATOM 4119 N N . ASN A 1 518 ? 17.611 -14.889 -23.204 1.00 80.88 518 ASN A N 1
ATOM 4120 C CA . ASN A 1 518 ? 17.344 -14.313 -24.522 1.00 80.88 518 ASN A CA 1
ATOM 4121 C C . ASN A 1 518 ? 18.625 -13.828 -25.216 1.00 80.88 518 ASN A C 1
ATOM 4123 O O . ASN A 1 518 ? 18.754 -14.018 -26.423 1.00 80.88 518 ASN A O 1
ATOM 4127 N N . ASN A 1 519 ? 19.579 -13.233 -24.494 1.00 78.56 519 ASN A N 1
ATOM 4128 C CA . ASN A 1 519 ? 20.863 -12.809 -25.066 1.00 78.56 519 ASN A CA 1
ATOM 4129 C C . ASN A 1 519 ? 21.678 -14.007 -25.568 1.00 78.56 519 ASN A C 1
ATOM 4131 O O . ASN A 1 519 ? 22.158 -13.993 -26.704 1.00 78.56 519 ASN A O 1
ATOM 4135 N N . ILE A 1 520 ? 21.774 -15.069 -24.761 1.00 76.62 520 ILE A N 1
ATOM 4136 C CA . ILE A 1 520 ? 22.444 -16.321 -25.140 1.00 76.62 520 ILE A CA 1
ATOM 4137 C C . ILE A 1 520 ? 21.785 -16.909 -26.390 1.00 76.62 520 ILE A C 1
ATOM 4139 O O . ILE A 1 520 ? 22.467 -17.241 -27.363 1.00 76.62 520 ILE A O 1
ATOM 4143 N N . THR A 1 521 ? 20.453 -16.979 -26.387 1.00 79.12 521 THR A N 1
ATOM 4144 C CA . THR A 1 521 ? 19.665 -17.513 -27.501 1.00 79.12 521 THR A CA 1
ATOM 4145 C C . THR A 1 521 ? 19.873 -16.700 -28.781 1.00 79.12 521 THR A C 1
ATOM 4147 O O . THR A 1 521 ? 20.177 -17.272 -29.827 1.00 79.12 521 THR A O 1
ATOM 4150 N N . LYS A 1 522 ? 19.800 -15.365 -28.706 1.00 82.88 522 LYS A N 1
ATOM 4151 C CA . LYS A 1 522 ? 20.069 -14.470 -29.843 1.00 82.88 522 LYS A CA 1
ATOM 4152 C C . LYS A 1 522 ? 21.479 -14.655 -30.396 1.00 82.88 522 LYS A C 1
ATOM 4154 O O . LYS A 1 522 ? 21.644 -14.718 -31.610 1.00 82.88 522 LYS A O 1
ATOM 4159 N N . GLY A 1 523 ? 22.485 -14.798 -29.531 1.00 81.50 523 GLY A N 1
ATOM 4160 C CA . GLY A 1 523 ? 23.864 -15.049 -29.955 1.00 81.50 523 GLY A CA 1
ATOM 4161 C C . GLY A 1 523 ? 24.028 -16.361 -30.732 1.00 81.50 523 GLY A C 1
ATOM 4162 O O . GLY A 1 523 ? 24.766 -16.410 -31.714 1.00 81.50 523 GLY A O 1
ATOM 4163 N N . ILE A 1 524 ? 23.314 -17.419 -30.334 1.00 83.00 524 ILE A N 1
ATOM 4164 C CA . ILE A 1 524 ? 23.328 -18.716 -31.034 1.00 83.00 524 ILE A CA 1
ATOM 4165 C C . ILE A 1 524 ? 22.646 -18.612 -32.398 1.00 83.00 524 ILE A C 1
ATOM 4167 O O . ILE A 1 524 ? 23.175 -19.106 -33.397 1.00 83.00 524 ILE A O 1
ATOM 4171 N N . ILE A 1 525 ? 21.486 -17.957 -32.451 1.00 85.06 525 ILE A N 1
ATOM 4172 C CA . ILE A 1 525 ? 20.729 -17.770 -33.691 1.00 85.06 525 ILE A CA 1
ATOM 4173 C C . ILE A 1 525 ? 21.516 -16.907 -34.685 1.00 85.06 525 ILE A C 1
ATOM 4175 O O . ILE A 1 525 ? 21.619 -17.274 -35.855 1.00 85.06 525 ILE A O 1
ATOM 4179 N N . GLN A 1 526 ? 22.162 -15.836 -34.217 1.00 87.00 526 GLN A N 1
ATOM 4180 C CA . GLN A 1 526 ? 23.023 -14.988 -35.044 1.00 87.00 526 GLN A CA 1
ATOM 4181 C C . GLN A 1 526 ? 24.209 -15.771 -35.628 1.00 87.00 526 GLN A C 1
ATOM 4183 O O . GLN A 1 526 ? 24.473 -15.690 -36.827 1.00 87.00 526 GLN A O 1
ATOM 4188 N N . HIS A 1 527 ? 24.884 -16.593 -34.819 1.00 86.31 527 HIS A N 1
ATOM 4189 C CA . HIS A 1 527 ? 25.969 -17.447 -35.312 1.00 86.31 527 HIS A CA 1
ATOM 4190 C C . HIS A 1 527 ? 25.478 -18.475 -36.348 1.00 86.31 527 HIS A C 1
ATOM 4192 O O . HIS A 1 527 ? 26.125 -18.704 -37.372 1.00 86.31 527 HIS A O 1
ATOM 4198 N N . SER A 1 528 ? 24.305 -19.068 -36.107 1.00 87.56 528 SER A N 1
ATOM 4199 C CA . SER A 1 528 ? 23.678 -20.032 -37.021 1.00 87.56 528 SER A CA 1
ATOM 4200 C C . SER A 1 528 ? 23.324 -19.384 -38.361 1.00 87.56 528 SER A C 1
ATOM 4202 O O . SER A 1 528 ? 23.566 -19.968 -39.416 1.00 87.56 528 SER A O 1
ATOM 4204 N N . LYS A 1 529 ? 22.826 -18.143 -38.332 1.00 91.31 529 LYS A N 1
ATOM 4205 C CA . LYS A 1 529 ? 22.552 -17.325 -39.517 1.00 91.31 529 LYS A CA 1
ATOM 4206 C C . LYS A 1 529 ? 23.815 -17.053 -40.326 1.00 91.31 529 LYS A C 1
ATOM 4208 O O . LYS A 1 529 ? 23.794 -17.270 -41.533 1.00 91.31 529 LYS A O 1
ATOM 4213 N N . GLU A 1 530 ? 24.902 -16.609 -39.698 1.00 91.88 530 GLU A N 1
ATOM 4214 C CA . GLU A 1 530 ? 26.173 -16.336 -40.389 1.00 91.88 530 GLU A CA 1
ATOM 4215 C C . GLU A 1 530 ? 26.691 -17.582 -41.118 1.00 91.88 530 GLU A C 1
ATOM 4217 O O . GLU A 1 530 ? 26.972 -17.530 -42.317 1.00 91.88 530 GLU A O 1
ATOM 4222 N N . LYS A 1 531 ? 26.702 -18.736 -40.439 1.00 91.19 531 LYS A N 1
ATOM 4223 C CA . LYS A 1 531 ? 27.131 -20.008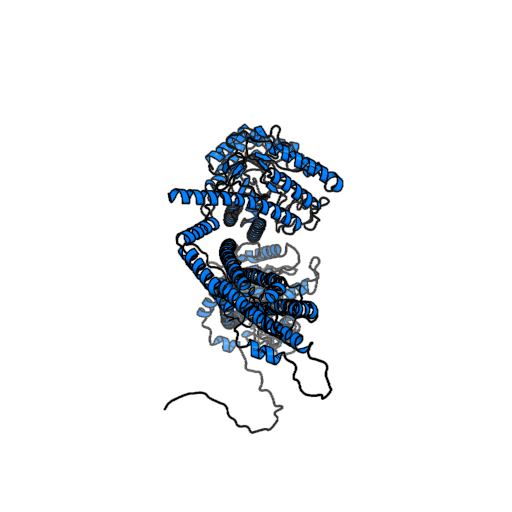 -41.039 1.00 91.19 531 LYS A CA 1
ATOM 4224 C C . LYS A 1 531 ? 26.191 -20.527 -42.121 1.00 91.19 531 LYS A C 1
ATOM 4226 O O . LYS A 1 531 ? 26.6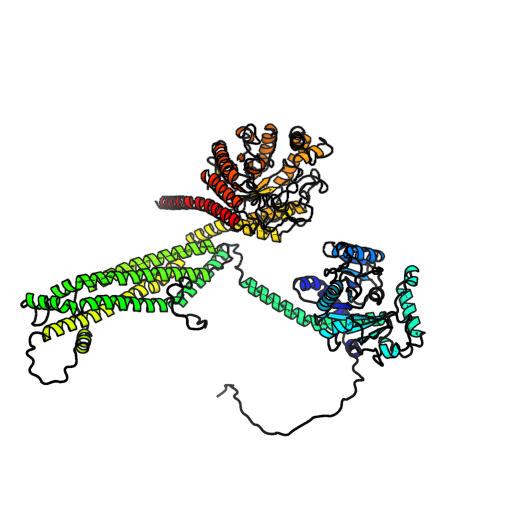47 -21.065 -43.137 1.00 91.19 531 LYS A O 1
ATOM 4231 N N . CYS A 1 532 ? 24.888 -20.326 -41.950 1.00 91.69 532 CYS A N 1
ATOM 4232 C CA . CYS A 1 532 ? 23.912 -20.642 -42.983 1.00 91.69 532 CYS A CA 1
ATOM 4233 C C . CYS A 1 532 ? 24.112 -19.754 -44.219 1.00 91.69 532 CYS A C 1
ATOM 4235 O O . CYS A 1 532 ? 24.113 -20.269 -45.333 1.00 91.69 532 CYS A O 1
ATOM 4237 N N . MET A 1 533 ? 24.342 -18.449 -44.043 1.00 92.25 533 MET A N 1
ATOM 4238 C CA . MET A 1 533 ? 24.604 -17.514 -45.144 1.00 92.25 533 MET A CA 1
ATOM 4239 C C . MET A 1 533 ? 25.886 -17.863 -45.908 1.00 92.25 533 MET A C 1
ATOM 4241 O O . MET A 1 533 ? 25.860 -17.872 -47.137 1.00 92.25 533 MET A O 1
ATOM 4245 N N . GLU A 1 534 ? 26.977 -18.204 -45.211 1.00 91.94 534 GLU A N 1
ATOM 4246 C CA . GLU A 1 534 ? 28.219 -18.695 -45.835 1.00 91.94 534 GLU A CA 1
ATOM 4247 C C . GLU A 1 534 ? 27.952 -19.938 -46.701 1.00 91.94 534 GLU A C 1
ATOM 4249 O O . GLU A 1 534 ? 28.366 -20.002 -47.859 1.00 91.94 534 GLU A O 1
ATOM 4254 N N . SER A 1 535 ? 27.197 -20.904 -46.168 1.00 92.38 535 SER A N 1
ATOM 4255 C CA . SER A 1 535 ? 26.861 -22.147 -46.876 1.00 92.38 535 SER A CA 1
ATOM 4256 C C . SER A 1 535 ? 25.962 -21.899 -48.095 1.00 92.38 535 SER A C 1
ATOM 4258 O O . SER A 1 535 ? 26.142 -22.513 -49.146 1.00 92.38 535 SER A O 1
ATOM 4260 N N . VAL A 1 536 ? 25.001 -20.976 -47.977 1.00 90.81 536 VAL A N 1
ATOM 4261 C CA . VAL A 1 536 ? 24.121 -20.564 -49.083 1.00 90.81 536 VAL A CA 1
ATOM 4262 C C . VAL A 1 536 ? 24.917 -19.860 -50.179 1.00 90.81 536 VAL A C 1
ATOM 4264 O O . VAL A 1 536 ? 24.651 -20.085 -51.359 1.00 90.81 536 VAL A O 1
ATOM 4267 N N . HIS A 1 537 ? 25.908 -19.044 -49.818 1.00 91.62 537 HIS A N 1
ATOM 4268 C CA . HIS A 1 537 ? 26.782 -18.393 -50.789 1.00 91.62 537 HIS A CA 1
ATOM 4269 C C . HIS A 1 537 ? 27.593 -19.420 -51.588 1.00 91.62 537 HIS A C 1
ATOM 4271 O O . HIS A 1 537 ? 27.531 -19.413 -52.814 1.00 91.62 537 HIS A O 1
ATOM 4277 N N . GLN A 1 538 ? 28.236 -20.374 -50.906 1.00 90.06 538 GLN A N 1
ATOM 4278 C CA . GLN A 1 538 ? 28.968 -21.473 -51.551 1.00 90.06 538 GLN A CA 1
ATOM 4279 C C . GLN A 1 538 ? 28.064 -22.313 -52.466 1.00 90.06 538 GLN A C 1
ATOM 4281 O O . GLN A 1 538 ? 28.461 -22.698 -53.566 1.00 90.06 538 GLN A O 1
ATOM 4286 N N . MET A 1 539 ? 26.826 -22.586 -52.037 1.00 90.75 539 MET A N 1
ATOM 4287 C CA . MET A 1 539 ? 25.834 -23.287 -52.856 1.00 90.75 539 MET A CA 1
ATOM 4288 C C . MET A 1 539 ? 25.525 -22.523 -54.151 1.00 90.75 539 MET A C 1
ATOM 4290 O O . MET A 1 539 ? 25.479 -23.132 -55.218 1.00 90.75 539 MET A O 1
ATOM 4294 N N . LEU A 1 540 ? 25.317 -21.206 -54.070 1.00 89.38 540 LEU A N 1
ATOM 4295 C CA . LEU A 1 540 ? 25.032 -20.379 -55.242 1.00 89.38 540 LEU A CA 1
ATOM 4296 C C . LEU A 1 540 ? 26.245 -20.297 -56.179 1.00 89.38 540 LEU A C 1
ATOM 4298 O O . LEU A 1 540 ? 26.076 -20.505 -57.374 1.00 89.38 540 LEU A O 1
ATOM 4302 N N . GLU A 1 541 ? 27.462 -20.117 -55.663 1.00 88.62 541 GLU A N 1
ATOM 4303 C CA . GLU A 1 541 ? 28.687 -20.121 -56.483 1.00 88.62 541 GLU A CA 1
ATOM 4304 C C . GLU A 1 541 ? 28.847 -21.415 -57.301 1.00 88.62 541 GLU A C 1
ATOM 4306 O O . GLU A 1 541 ? 29.244 -21.383 -58.469 1.00 88.62 541 GLU A O 1
ATOM 4311 N N . MET A 1 542 ? 28.504 -22.570 -56.719 1.00 86.00 542 MET A N 1
ATOM 4312 C CA . MET A 1 542 ? 28.528 -23.847 -57.441 1.00 86.00 542 MET A CA 1
ATOM 4313 C C . MET A 1 542 ? 27.489 -23.905 -58.570 1.00 86.00 542 MET A C 1
ATOM 4315 O O . MET A 1 542 ? 27.769 -24.479 -59.623 1.00 86.00 542 MET A O 1
ATOM 4319 N N . GLU A 1 543 ? 26.316 -23.302 -58.372 1.00 86.56 543 GLU A N 1
ATOM 4320 C CA . GLU A 1 543 ? 25.222 -23.277 -59.351 1.00 86.56 543 GLU A CA 1
ATOM 4321 C C . GLU A 1 543 ? 25.381 -22.181 -60.423 1.00 86.56 543 GLU A C 1
ATOM 4323 O O . GLU A 1 543 ? 24.604 -22.163 -61.377 1.00 86.56 543 GLU A O 1
ATOM 4328 N N . GLU A 1 544 ? 26.381 -21.291 -60.326 1.00 84.44 544 GLU A N 1
ATOM 4329 C CA . GLU A 1 544 ? 26.731 -20.337 -61.396 1.00 84.44 544 GLU A CA 1
ATOM 4330 C C . GLU A 1 544 ? 27.282 -21.060 -62.640 1.00 84.44 544 GLU A C 1
ATOM 4332 O O . GLU A 1 544 ? 27.086 -20.622 -63.779 1.00 84.44 544 GLU A O 1
ATOM 4337 N N . LYS A 1 545 ? 27.958 -22.200 -62.443 1.00 82.81 545 LYS A N 1
ATOM 4338 C CA . LYS A 1 545 ? 28.530 -23.006 -63.528 1.00 82.81 545 LYS A CA 1
ATOM 4339 C C . LYS A 1 545 ? 27.450 -23.884 -64.157 1.00 82.81 545 LYS A C 1
ATOM 4341 O O . LYS A 1 545 ? 26.910 -24.785 -63.519 1.00 82.81 545 LYS A O 1
ATOM 4346 N N . VAL A 1 546 ? 27.165 -23.659 -65.440 1.00 76.81 546 VAL A N 1
ATOM 4347 C CA . VAL A 1 546 ? 26.134 -24.412 -66.167 1.00 76.81 546 VAL A CA 1
ATOM 4348 C C . VAL A 1 546 ? 26.648 -25.801 -66.549 1.00 76.81 546 VAL A C 1
ATOM 4350 O O . VAL A 1 546 ? 27.330 -25.969 -67.558 1.00 76.81 546 VAL A O 1
ATOM 4353 N N . PHE A 1 547 ? 26.321 -26.808 -65.736 1.00 77.19 547 PHE A N 1
ATOM 4354 C CA . PHE A 1 547 ? 26.717 -28.199 -65.963 1.00 77.19 547 PHE A CA 1
ATOM 4355 C C . PHE A 1 547 ? 25.747 -29.186 -65.295 1.00 77.19 547 PHE A C 1
ATOM 4357 O O . PHE A 1 547 ? 25.298 -28.975 -64.167 1.00 77.19 547 PHE A O 1
ATOM 4364 N N . THR A 1 548 ? 25.420 -30.295 -65.968 1.00 75.50 548 THR A N 1
ATOM 4365 C CA . THR A 1 548 ? 24.636 -31.383 -65.367 1.00 75.50 548 THR A CA 1
ATOM 4366 C C . THR A 1 548 ? 25.043 -32.751 -65.908 1.00 75.50 548 THR A C 1
ATOM 4368 O O . THR A 1 548 ? 25.141 -32.956 -67.114 1.00 75.50 548 THR A O 1
ATOM 4371 N N . VAL A 1 549 ? 25.226 -33.707 -64.997 1.00 77.69 549 VAL A N 1
ATOM 4372 C CA . VAL A 1 549 ? 25.273 -35.159 -65.270 1.00 77.69 549 VAL A CA 1
ATOM 4373 C C . VAL A 1 549 ? 24.084 -35.875 -64.625 1.00 77.69 549 VAL A C 1
ATOM 4375 O O . VAL A 1 549 ? 24.078 -37.094 -64.472 1.00 77.69 549 VAL A O 1
ATOM 4378 N N . ASN A 1 550 ? 23.076 -35.112 -64.190 1.00 77.44 550 ASN A N 1
ATOM 4379 C CA . ASN A 1 550 ? 21.940 -35.643 -63.456 1.00 77.44 550 ASN A CA 1
ATOM 4380 C C . ASN A 1 550 ? 21.118 -36.583 -64.368 1.00 77.44 550 ASN A C 1
ATOM 4382 O O . ASN A 1 550 ? 20.646 -36.140 -65.422 1.00 77.44 550 ASN A O 1
ATOM 4386 N N . PRO A 1 551 ? 20.897 -37.852 -63.972 1.00 79.50 551 PRO A N 1
ATOM 4387 C CA . PRO A 1 551 ? 20.236 -38.851 -64.815 1.00 79.50 551 PRO A CA 1
ATOM 4388 C C . PRO A 1 551 ? 18.786 -38.481 -65.165 1.00 79.50 551 PRO A C 1
ATOM 4390 O O . PRO A 1 551 ? 18.255 -38.941 -66.177 1.00 79.50 551 PRO A O 1
ATOM 4393 N N . TYR A 1 552 ? 18.150 -37.609 -64.377 1.00 81.56 552 TYR A N 1
ATOM 4394 C CA . TYR A 1 552 ? 16.786 -37.145 -64.620 1.00 81.56 552 TYR A CA 1
ATOM 4395 C C . TYR A 1 552 ? 16.684 -36.085 -65.721 1.00 81.56 552 TYR A C 1
ATOM 4397 O O . TYR A 1 552 ? 15.580 -35.840 -66.206 1.00 81.56 552 TYR A O 1
ATOM 4405 N N . TYR A 1 553 ? 17.798 -35.498 -66.177 1.00 81.88 553 TYR A N 1
ATOM 4406 C CA . TYR A 1 553 ? 17.794 -34.505 -67.257 1.00 81.88 553 TYR A CA 1
ATOM 4407 C C . TYR A 1 553 ? 17.117 -35.031 -68.521 1.00 81.88 553 TYR A C 1
ATOM 4409 O O . TYR A 1 553 ? 16.180 -34.412 -69.017 1.00 81.88 553 TYR A O 1
ATOM 4417 N N . LEU A 1 554 ? 17.512 -36.218 -68.991 1.00 77.88 554 LEU A N 1
ATOM 4418 C CA . LEU A 1 554 ? 16.930 -36.819 -70.194 1.00 77.88 554 LEU A CA 1
ATOM 4419 C C . LEU A 1 554 ? 15.452 -37.191 -70.011 1.00 77.88 554 LEU A C 1
ATOM 4421 O O . LEU A 1 554 ? 14.686 -37.148 -70.971 1.00 77.88 554 LEU A O 1
ATOM 4425 N N . ALA A 1 555 ? 15.036 -37.547 -68.793 1.00 81.75 555 ALA A N 1
ATOM 4426 C CA . ALA A 1 555 ? 13.643 -37.862 -68.491 1.00 81.75 555 ALA A CA 1
ATOM 4427 C C . ALA A 1 555 ? 12.761 -36.602 -68.509 1.00 81.75 555 ALA A C 1
ATOM 4429 O O . ALA A 1 555 ? 11.693 -36.606 -69.122 1.00 81.75 555 ALA A O 1
ATOM 4430 N N . ILE A 1 556 ? 13.225 -35.512 -67.890 1.00 82.06 556 ILE A N 1
ATOM 4431 C CA . ILE A 1 556 ? 12.540 -34.211 -67.888 1.00 82.06 556 ILE A CA 1
ATOM 4432 C C . ILE A 1 556 ? 12.499 -33.639 -69.309 1.00 82.06 556 ILE A C 1
ATOM 4434 O O . ILE A 1 556 ? 11.441 -33.212 -69.761 1.00 82.06 556 ILE A O 1
ATOM 4438 N N . PHE A 1 557 ? 13.612 -33.718 -70.041 1.00 79.69 557 PHE A N 1
ATOM 4439 C CA . PHE A 1 557 ? 13.707 -33.309 -71.441 1.00 79.69 557 PHE A CA 1
ATOM 4440 C C . PHE A 1 557 ? 12.668 -34.018 -72.320 1.00 79.69 557 PHE A C 1
ATOM 4442 O O . PHE A 1 557 ? 11.906 -33.366 -73.029 1.00 79.69 557 PHE A O 1
ATOM 4449 N N . LYS A 1 558 ? 12.570 -35.353 -72.222 1.00 79.44 558 LYS A N 1
ATOM 4450 C CA . LYS A 1 558 ? 11.567 -36.140 -72.960 1.00 79.44 558 LYS A CA 1
ATOM 4451 C C . LYS A 1 558 ? 10.131 -35.782 -72.577 1.00 79.44 558 LYS A C 1
ATOM 4453 O O . LYS A 1 558 ? 9.266 -35.806 -73.439 1.00 79.44 558 LYS A O 1
ATOM 4458 N N . LYS A 1 559 ? 9.877 -35.453 -71.307 1.00 81.75 559 LYS A N 1
ATOM 4459 C CA . LYS A 1 559 ? 8.544 -35.076 -70.808 1.00 81.75 559 LYS A CA 1
ATOM 4460 C C . LYS A 1 559 ? 8.095 -33.693 -71.291 1.00 81.75 559 LYS A C 1
ATOM 4462 O O . LYS A 1 559 ? 6.902 -33.478 -71.472 1.00 81.75 559 LYS A O 1
ATOM 4467 N N . LEU A 1 560 ? 9.031 -32.760 -71.449 1.00 77.94 560 LEU A N 1
ATOM 4468 C CA . LEU A 1 560 ? 8.763 -31.403 -71.933 1.00 77.94 560 LEU A CA 1
ATOM 4469 C C . LEU A 1 560 ? 8.628 -31.335 -73.463 1.00 77.94 560 LEU A C 1
ATOM 4471 O O . LEU A 1 560 ? 8.097 -30.355 -73.981 1.00 77.94 560 LEU A O 1
ATOM 4475 N N . LYS A 1 561 ? 9.076 -32.371 -74.185 1.00 75.88 561 LYS A N 1
ATOM 4476 C CA . LYS A 1 561 ? 8.913 -32.468 -75.636 1.00 75.88 561 LYS A CA 1
ATOM 4477 C C . LYS A 1 561 ? 7.449 -32.808 -75.984 1.00 75.88 561 LYS A C 1
ATOM 4479 O O . LYS A 1 561 ? 6.920 -33.779 -75.443 1.00 75.88 561 LYS A O 1
ATOM 4484 N N . PRO A 1 562 ? 6.766 -32.036 -76.849 1.00 62.78 562 PRO A N 1
ATOM 4485 C CA . PRO A 1 562 ? 5.386 -32.331 -77.234 1.00 62.78 562 PRO A CA 1
ATOM 4486 C C . PRO A 1 562 ? 5.284 -33.683 -77.968 1.00 62.78 562 PRO A C 1
ATOM 4488 O O . PRO A 1 562 ? 6.148 -34.018 -78.776 1.00 62.78 562 PRO A O 1
ATOM 4491 N N . ASN A 1 563 ? 4.226 -34.461 -77.695 1.00 49.50 563 ASN A N 1
ATOM 4492 C CA . ASN A 1 563 ? 3.953 -35.730 -78.382 1.00 49.50 563 ASN A CA 1
ATOM 4493 C C . ASN A 1 563 ? 3.657 -35.471 -79.868 1.00 49.50 563 ASN A C 1
ATOM 4495 O O . ASN A 1 563 ? 2.571 -35.007 -80.216 1.00 49.50 563 ASN A O 1
ATOM 4499 N N . GLU A 1 564 ? 4.592 -35.813 -80.751 1.00 52.91 564 GLU A N 1
ATOM 4500 C CA . GLU A 1 564 ? 4.349 -35.870 -82.193 1.00 52.91 564 GLU A CA 1
ATOM 4501 C C . GLU A 1 564 ? 3.409 -37.043 -82.510 1.00 52.91 564 GLU A C 1
ATOM 4503 O O . GLU A 1 564 ? 3.838 -38.172 -82.730 1.00 52.91 564 GLU A O 1
ATOM 4508 N N . THR A 1 565 ? 2.102 -36.784 -82.537 1.00 37.31 565 THR A N 1
ATOM 4509 C CA . THR A 1 565 ? 1.136 -37.687 -83.178 1.00 37.31 565 THR A CA 1
ATOM 4510 C C . THR A 1 565 ? 0.128 -36.885 -84.002 1.00 37.31 565 THR A C 1
ATOM 4512 O O . THR A 1 565 ? -0.688 -36.164 -83.439 1.00 37.31 565 THR A O 1
ATOM 4515 N N . ALA A 1 566 ? 0.208 -37.090 -85.330 1.00 36.56 566 ALA A N 1
ATOM 4516 C CA . ALA A 1 566 ? -0.623 -36.587 -86.441 1.00 36.56 566 ALA A CA 1
ATOM 4517 C C . ALA A 1 566 ? -0.536 -35.061 -86.693 1.00 36.56 566 ALA A C 1
ATOM 4519 O O . ALA A 1 566 ? -0.767 -34.266 -85.798 1.00 36.56 566 ALA A O 1
ATOM 4520 N N . VAL A 1 567 ? -0.196 -34.562 -87.889 1.00 34.34 567 VAL A N 1
ATOM 4521 C CA . VAL A 1 567 ? -0.894 -34.758 -89.174 1.00 34.34 567 VAL A CA 1
ATOM 4522 C C . VAL A 1 567 ? 0.075 -34.617 -90.367 1.00 34.34 567 VAL A C 1
ATOM 4524 O O . VAL A 1 567 ? 0.935 -33.742 -90.385 1.00 34.34 567 VAL A O 1
ATOM 4527 N N . ASN A 1 568 ? -0.122 -35.461 -91.387 1.00 42.09 568 ASN A N 1
ATOM 4528 C CA . ASN A 1 568 ? 0.473 -35.375 -92.725 1.00 42.09 568 ASN A CA 1
ATOM 4529 C C . ASN A 1 568 ? 0.294 -33.983 -93.361 1.00 42.09 568 ASN A C 1
ATOM 4531 O O . ASN A 1 568 ? -0.827 -33.578 -93.662 1.00 42.09 568 ASN A O 1
ATOM 4535 N N . GLY A 1 569 ? 1.395 -33.302 -93.663 1.00 33.91 569 GLY A N 1
ATOM 4536 C CA . GLY A 1 569 ? 1.399 -32.094 -94.485 1.00 33.91 569 GLY A CA 1
ATOM 4537 C C . GLY A 1 569 ? 2.815 -31.555 -94.626 1.00 33.91 569 GLY A C 1
ATOM 4538 O O . GLY A 1 569 ? 3.479 -31.312 -93.628 1.00 33.91 569 GLY A O 1
ATOM 4539 N N . ILE A 1 570 ? 3.282 -31.432 -95.867 1.00 44.56 570 ILE A N 1
ATOM 4540 C CA . ILE A 1 570 ? 4.633 -31.014 -96.267 1.00 44.56 570 ILE A CA 1
ATOM 4541 C C . ILE A 1 570 ? 5.047 -29.749 -95.497 1.00 44.56 570 ILE A C 1
ATOM 4543 O O . ILE A 1 570 ? 4.517 -28.669 -95.748 1.00 44.56 570 ILE A O 1
ATOM 4547 N N . ALA A 1 571 ? 5.987 -29.889 -94.560 1.00 31.91 571 ALA A N 1
ATOM 4548 C CA . ALA A 1 571 ? 6.527 -28.788 -93.775 1.00 31.91 571 ALA A CA 1
ATOM 4549 C C . ALA A 1 571 ? 7.939 -28.444 -94.263 1.00 31.91 571 ALA A C 1
ATOM 4551 O O . ALA A 1 571 ? 8.882 -29.216 -94.099 1.00 31.91 571 ALA A O 1
ATOM 4552 N N . THR A 1 572 ? 8.095 -27.250 -94.829 1.00 38.84 572 THR A N 1
ATOM 4553 C CA . THR A 1 572 ? 9.368 -26.523 -94.834 1.00 38.84 572 THR A CA 1
ATOM 4554 C C . THR A 1 572 ? 9.695 -26.151 -93.383 1.00 38.84 572 THR A C 1
ATOM 4556 O O . THR A 1 572 ? 9.276 -25.102 -92.900 1.00 38.84 572 THR A O 1
ATOM 4559 N N . ALA A 1 573 ? 10.346 -27.051 -92.646 1.00 40.75 573 ALA A N 1
ATOM 4560 C CA . ALA A 1 573 ? 10.634 -26.877 -91.221 1.00 40.75 573 ALA A CA 1
ATOM 4561 C C . ALA A 1 573 ? 11.970 -27.535 -90.828 1.00 40.75 573 ALA A C 1
ATOM 4563 O O . ALA A 1 573 ? 12.003 -28.395 -89.956 1.00 40.75 573 ALA A O 1
ATOM 4564 N N . SER A 1 574 ? 13.081 -27.161 -91.472 1.00 43.94 574 SER A N 1
ATOM 4565 C CA . SER A 1 574 ? 14.420 -27.591 -91.028 1.00 43.94 574 SER A CA 1
ATOM 4566 C C . SER A 1 574 ? 15.039 -26.660 -89.981 1.00 43.94 574 SER A C 1
ATOM 4568 O O . SER A 1 574 ? 15.798 -27.133 -89.143 1.00 43.94 574 SER A O 1
ATOM 4570 N N . ASP A 1 575 ? 14.665 -25.375 -89.955 1.00 44.69 575 ASP A N 1
ATOM 4571 C CA . ASP A 1 575 ? 15.413 -24.369 -89.173 1.00 44.69 575 ASP A CA 1
ATOM 4572 C C . ASP A 1 575 ? 14.775 -24.045 -87.804 1.00 44.69 575 ASP A C 1
ATOM 4574 O O . ASP A 1 575 ? 15.424 -23.494 -86.921 1.00 44.69 575 ASP A O 1
ATOM 4578 N N . ASN A 1 576 ? 13.517 -24.447 -87.568 1.00 47.78 576 ASN A N 1
ATOM 4579 C CA . ASN A 1 576 ? 12.794 -24.178 -86.310 1.00 47.78 576 ASN A CA 1
ATOM 4580 C C . ASN A 1 576 ? 12.839 -25.325 -85.274 1.00 47.78 576 ASN A C 1
ATOM 4582 O O . ASN A 1 576 ? 12.511 -25.092 -84.108 1.00 47.78 576 ASN A O 1
ATOM 4586 N N . MET A 1 577 ? 13.223 -26.554 -85.656 1.00 49.25 577 MET A N 1
ATOM 4587 C CA . MET A 1 577 ? 13.218 -27.710 -84.734 1.00 49.25 577 MET A CA 1
ATOM 4588 C C . MET A 1 577 ? 14.396 -27.703 -83.745 1.00 49.25 577 MET A C 1
ATOM 4590 O O . MET A 1 577 ? 14.187 -27.955 -82.558 1.00 49.25 577 MET A O 1
ATOM 4594 N N . GLY A 1 578 ? 15.615 -27.367 -84.188 1.00 55.09 578 GLY A N 1
ATOM 4595 C CA . GLY A 1 578 ? 16.807 -27.347 -83.319 1.00 55.09 578 GLY A CA 1
ATOM 4596 C C . GLY A 1 578 ? 16.723 -26.311 -82.192 1.00 55.09 578 GLY A C 1
ATOM 4597 O O . GLY A 1 578 ? 17.123 -26.553 -81.055 1.00 55.09 578 GLY A O 1
ATOM 4598 N N . SER A 1 579 ? 16.095 -25.183 -82.496 1.00 56.81 579 SER A N 1
ATOM 4599 C CA . SER A 1 579 ? 15.852 -24.034 -81.623 1.00 56.81 579 SER A CA 1
ATOM 4600 C C . SER A 1 579 ? 14.870 -24.335 -80.490 1.00 56.81 579 SER A C 1
ATOM 4602 O O . SER A 1 579 ? 15.049 -23.889 -79.355 1.00 56.81 579 SER A O 1
ATOM 4604 N N . SER A 1 580 ? 13.830 -25.117 -80.799 1.00 62.97 580 SER A N 1
ATOM 4605 C CA . SER A 1 580 ? 12.842 -25.587 -79.825 1.00 62.97 580 SER A CA 1
ATOM 4606 C C . SER A 1 580 ? 13.452 -26.621 -78.875 1.00 62.97 580 SER A C 1
ATOM 4608 O O . SER A 1 580 ? 13.245 -26.537 -77.666 1.00 62.97 580 SER A O 1
ATOM 4610 N N . ASP A 1 581 ? 14.252 -27.556 -79.396 1.00 68.75 581 ASP A N 1
ATOM 4611 C CA . ASP A 1 581 ? 14.912 -28.584 -78.585 1.00 68.75 581 ASP A CA 1
ATOM 4612 C C . ASP A 1 581 ? 15.979 -27.981 -77.644 1.00 68.75 581 ASP A C 1
ATOM 4614 O O . ASP A 1 581 ? 16.071 -28.389 -76.485 1.00 68.75 581 ASP A O 1
ATOM 4618 N N . ALA A 1 582 ? 16.723 -26.951 -78.070 1.00 69.31 582 ALA A N 1
ATOM 4619 C CA . ALA A 1 582 ? 17.666 -26.234 -77.204 1.00 69.31 582 ALA A CA 1
ATOM 4620 C C . ALA A 1 582 ? 16.968 -25.516 -76.029 1.00 69.31 582 ALA A C 1
ATOM 4622 O O . ALA A 1 582 ? 17.434 -25.589 -74.888 1.00 69.31 582 ALA A O 1
ATOM 4623 N N . LEU A 1 583 ? 15.817 -24.874 -76.273 1.00 72.38 583 LEU A N 1
ATOM 4624 C CA . LEU A 1 583 ? 15.027 -24.210 -75.229 1.00 72.38 583 LEU A CA 1
ATOM 4625 C C . LEU A 1 583 ? 14.418 -25.219 -74.239 1.00 72.38 583 LEU A C 1
ATOM 4627 O O . LEU A 1 583 ? 14.453 -24.989 -73.030 1.00 72.38 583 LEU A O 1
ATOM 4631 N N . ILE A 1 584 ? 13.926 -26.359 -74.734 1.00 76.12 584 ILE A N 1
ATOM 4632 C CA . ILE A 1 584 ? 13.435 -27.471 -73.901 1.00 76.12 584 ILE A CA 1
ATOM 4633 C C . ILE A 1 584 ? 14.572 -28.050 -73.041 1.00 76.12 584 ILE A C 1
ATOM 4635 O O . ILE A 1 584 ? 14.371 -28.361 -71.865 1.00 76.12 584 ILE A O 1
ATOM 4639 N N . GLY A 1 585 ? 15.789 -28.133 -73.588 1.00 76.75 585 GLY A N 1
ATOM 4640 C CA . GLY A 1 585 ? 17.003 -28.492 -72.849 1.00 76.75 585 GLY A CA 1
ATOM 4641 C C . GLY A 1 585 ? 17.292 -27.548 -71.684 1.00 76.75 585 GLY A C 1
ATOM 4642 O O . GLY A 1 585 ? 17.496 -27.990 -70.552 1.00 76.75 585 GLY A O 1
ATOM 4643 N N . LEU A 1 586 ? 17.221 -26.238 -71.925 1.00 78.06 586 LEU A N 1
ATOM 4644 C CA . LEU A 1 586 ? 17.392 -25.226 -70.879 1.00 78.06 586 LEU A CA 1
ATOM 4645 C C . LEU A 1 586 ? 16.277 -25.285 -69.823 1.00 78.06 586 LEU A C 1
ATOM 4647 O O . LEU A 1 586 ? 16.563 -25.180 -68.632 1.00 78.06 586 LEU A O 1
ATOM 4651 N N . GLN A 1 587 ? 15.024 -25.533 -70.219 1.00 81.31 587 GLN A N 1
ATOM 4652 C CA . GLN A 1 587 ? 13.904 -25.751 -69.289 1.00 81.31 587 GLN A CA 1
ATOM 4653 C C . GLN A 1 587 ? 14.112 -26.983 -68.401 1.00 81.31 587 GLN A C 1
ATOM 4655 O O . GLN A 1 587 ? 13.878 -26.929 -67.186 1.00 81.31 587 GLN A O 1
ATOM 4660 N N . ALA A 1 588 ? 14.603 -28.083 -68.978 1.00 81.56 588 ALA A N 1
ATOM 4661 C CA . ALA A 1 588 ? 14.944 -29.285 -68.229 1.00 81.56 588 ALA A CA 1
ATOM 4662 C C . ALA A 1 588 ? 16.103 -29.034 -67.248 1.00 81.56 588 ALA A C 1
ATOM 4664 O O . ALA A 1 588 ? 16.035 -29.460 -66.094 1.00 81.56 588 ALA A O 1
ATOM 4665 N N . TYR A 1 589 ? 17.129 -28.285 -67.667 1.00 83.94 589 TYR A N 1
ATOM 4666 C CA . TYR A 1 589 ? 18.244 -27.881 -66.808 1.00 83.94 589 TYR A CA 1
ATOM 4667 C C . TYR A 1 589 ? 17.782 -27.006 -65.633 1.00 83.94 589 TYR A C 1
ATOM 4669 O O . TYR A 1 589 ? 18.076 -27.314 -64.477 1.00 83.94 589 TYR A O 1
ATOM 4677 N N . CYS A 1 590 ? 16.989 -25.965 -65.902 1.00 85.12 590 CYS A N 1
ATOM 4678 C CA . CYS A 1 590 ? 16.450 -25.073 -64.877 1.00 85.12 590 CYS A CA 1
ATOM 4679 C C . CYS A 1 590 ? 15.548 -25.791 -63.871 1.00 85.12 590 CYS A C 1
ATOM 4681 O O . CYS A 1 590 ? 15.579 -25.452 -62.693 1.00 85.12 590 CYS A O 1
ATOM 4683 N N . SER A 1 591 ? 14.795 -26.808 -64.298 1.00 83.62 591 SER A N 1
ATOM 4684 C CA . SER A 1 591 ? 13.993 -27.635 -63.383 1.00 83.62 591 SER A CA 1
ATOM 4685 C C . SER A 1 591 ? 14.869 -28.404 -62.386 1.00 83.62 591 SER A C 1
ATOM 4687 O O . SER A 1 591 ? 14.502 -28.573 -61.226 1.00 83.62 591 SER A O 1
ATOM 4689 N N . ILE A 1 592 ? 16.058 -28.840 -62.813 1.00 85.38 592 ILE A N 1
ATOM 4690 C CA . ILE A 1 592 ? 17.019 -29.542 -61.952 1.00 85.38 592 ILE A CA 1
ATOM 4691 C C . ILE A 1 592 ? 17.740 -28.572 -61.012 1.00 85.38 592 ILE A C 1
ATOM 4693 O O . ILE A 1 592 ? 17.984 -28.918 -59.859 1.00 85.38 592 ILE A O 1
ATOM 4697 N N . VAL A 1 593 ? 18.101 -27.379 -61.493 1.00 85.88 593 VAL A N 1
ATOM 4698 C CA . VAL A 1 593 ? 18.693 -26.321 -60.655 1.00 85.88 593 VAL A CA 1
ATOM 4699 C C . VAL A 1 593 ? 17.692 -25.862 -59.594 1.00 85.88 593 VAL A C 1
ATOM 4701 O O . VAL A 1 593 ? 18.049 -25.748 -58.427 1.00 85.88 593 VAL A O 1
ATOM 4704 N N . HIS A 1 594 ? 16.423 -25.672 -59.972 1.00 88.38 594 HIS A N 1
ATOM 4705 C CA . HIS A 1 594 ? 15.335 -25.338 -59.049 1.00 88.38 594 HIS A CA 1
ATOM 4706 C C . HIS A 1 594 ? 15.232 -26.348 -57.904 1.00 88.38 594 HIS A C 1
ATOM 4708 O O . HIS A 1 594 ? 15.325 -25.955 -56.744 1.00 88.38 594 HIS A O 1
ATOM 4714 N N . ALA A 1 595 ? 15.119 -27.640 -58.229 1.00 83.75 595 ALA A N 1
ATOM 4715 C CA . ALA A 1 595 ? 15.027 -28.698 -57.229 1.00 83.75 595 ALA A CA 1
ATOM 4716 C C . ALA A 1 595 ? 16.264 -28.737 -56.314 1.00 83.75 595 ALA A C 1
ATOM 4718 O O . ALA A 1 595 ? 16.122 -28.752 -55.096 1.00 83.75 595 ALA A O 1
ATOM 4719 N N . ARG A 1 596 ? 17.477 -28.668 -56.887 1.00 86.56 596 ARG A N 1
ATOM 4720 C CA . ARG A 1 596 ? 18.730 -28.677 -56.113 1.00 86.56 596 ARG A CA 1
ATOM 4721 C C . ARG A 1 596 ? 18.826 -27.511 -55.139 1.00 86.56 596 ARG A C 1
ATOM 4723 O O . ARG A 1 596 ? 19.122 -27.735 -53.971 1.00 86.56 596 ARG A O 1
ATOM 4730 N N . ILE A 1 597 ? 18.562 -26.289 -55.605 1.00 86.12 597 ILE A N 1
ATOM 4731 C CA . ILE A 1 597 ? 18.635 -25.093 -54.762 1.00 86.12 597 ILE A CA 1
ATOM 4732 C C . ILE A 1 597 ? 17.603 -25.179 -53.640 1.00 86.12 597 ILE A C 1
ATOM 4734 O O . ILE A 1 597 ? 17.951 -24.937 -52.492 1.00 86.12 597 ILE A O 1
ATOM 4738 N N . VAL A 1 598 ? 16.354 -25.542 -53.939 1.00 84.25 598 VAL A N 1
ATOM 4739 C CA . VAL A 1 598 ? 15.285 -25.602 -52.930 1.00 84.25 598 VAL A CA 1
ATOM 4740 C C . VAL A 1 598 ? 15.558 -26.683 -51.880 1.00 84.25 598 VAL A C 1
ATOM 4742 O O . VAL A 1 598 ? 15.412 -26.419 -50.682 1.00 84.25 598 VAL A O 1
ATOM 4745 N N . ASP A 1 599 ? 15.994 -27.870 -52.304 1.00 82.69 599 ASP A N 1
ATOM 4746 C CA . ASP A 1 599 ? 16.287 -28.979 -51.395 1.00 82.69 599 ASP A CA 1
ATOM 4747 C C . ASP A 1 599 ? 17.518 -28.682 -50.530 1.00 82.69 599 ASP A C 1
ATOM 4749 O O . ASP A 1 599 ? 17.462 -28.844 -49.309 1.00 82.69 599 ASP A O 1
ATOM 4753 N N . HIS A 1 600 ? 18.613 -28.199 -51.128 1.00 86.06 600 HIS A N 1
ATOM 4754 C CA . HIS A 1 600 ? 19.827 -27.849 -50.386 1.00 86.06 600 HIS A CA 1
ATOM 4755 C C . HIS A 1 600 ? 19.598 -26.668 -49.442 1.00 86.06 600 HIS A C 1
ATOM 4757 O O . HIS A 1 600 ? 20.013 -26.729 -48.289 1.00 86.06 600 HIS A O 1
ATOM 4763 N N . LEU A 1 601 ? 18.900 -25.619 -49.881 1.00 85.56 601 LEU A N 1
ATOM 4764 C CA . LEU A 1 601 ? 18.591 -24.463 -49.041 1.00 85.56 601 LEU A CA 1
ATOM 4765 C C . LEU A 1 601 ? 17.758 -24.869 -47.816 1.00 85.56 601 LEU A C 1
ATOM 4767 O O . LEU A 1 601 ? 18.068 -24.463 -46.697 1.00 85.56 601 LEU A O 1
ATOM 4771 N N . SER A 1 602 ? 16.753 -25.728 -48.009 1.00 82.25 602 SER A N 1
ATOM 4772 C CA . SER A 1 602 ? 15.936 -26.253 -46.908 1.00 82.25 602 SER A CA 1
ATOM 4773 C C . SER A 1 602 ? 16.770 -27.087 -45.928 1.00 82.25 602 SER A C 1
ATOM 4775 O O . SER A 1 602 ? 16.618 -26.946 -44.716 1.00 82.25 602 SER A O 1
ATOM 4777 N N . GLN A 1 603 ? 17.685 -27.919 -46.437 1.00 83.69 603 GLN A N 1
ATOM 4778 C CA . GLN A 1 603 ? 18.603 -28.714 -45.613 1.00 83.69 603 GLN A CA 1
ATOM 4779 C C . GLN A 1 603 ? 19.601 -27.846 -44.840 1.00 83.69 603 GLN A C 1
ATOM 4781 O O . GLN A 1 603 ? 19.893 -28.147 -43.687 1.00 83.69 603 GLN A O 1
ATOM 4786 N N . LEU A 1 604 ? 20.105 -26.764 -45.441 1.00 87.88 604 LEU A N 1
ATOM 4787 C CA . LEU A 1 604 ? 21.002 -25.821 -44.774 1.00 87.88 604 LEU A CA 1
ATOM 4788 C C . LEU A 1 604 ? 20.291 -25.095 -43.628 1.00 87.88 604 LEU A C 1
ATOM 4790 O O . LEU A 1 604 ? 20.846 -25.009 -42.534 1.00 87.88 604 LEU A O 1
ATOM 4794 N N . CYS A 1 605 ? 19.056 -24.631 -43.842 1.00 84.69 605 CYS A N 1
ATOM 4795 C CA . CYS A 1 605 ? 18.263 -24.012 -42.781 1.00 84.69 605 CYS A CA 1
ATOM 4796 C C . CYS A 1 605 ? 17.934 -25.006 -41.650 1.00 84.69 605 CYS A C 1
ATOM 4798 O O . CYS A 1 605 ? 18.117 -24.664 -40.483 1.00 84.69 605 CYS A O 1
ATOM 4800 N N . ASP A 1 606 ? 17.519 -26.239 -41.975 1.00 83.06 606 ASP A N 1
ATOM 4801 C CA . ASP A 1 606 ? 17.275 -27.308 -40.988 1.00 83.06 606 ASP A CA 1
ATOM 4802 C C . ASP A 1 606 ? 18.544 -27.635 -40.188 1.00 83.06 606 ASP A C 1
ATOM 4804 O O . ASP A 1 606 ? 18.537 -27.686 -38.957 1.00 83.06 606 ASP A O 1
ATOM 4808 N N . TYR A 1 607 ? 19.672 -27.805 -40.875 1.00 85.94 607 TYR A N 1
ATOM 4809 C CA . TYR A 1 607 ? 20.931 -28.142 -40.230 1.00 85.94 607 TYR A CA 1
ATOM 4810 C C . TYR A 1 607 ? 21.408 -27.032 -39.292 1.00 85.94 607 TYR A C 1
ATOM 4812 O O . TYR A 1 607 ? 21.681 -27.308 -38.126 1.00 85.94 607 TYR A O 1
ATOM 4820 N N . TRP A 1 608 ? 21.501 -25.787 -39.768 1.00 87.38 608 TRP A N 1
ATOM 4821 C CA . TRP A 1 608 ? 22.100 -24.704 -38.987 1.00 87.38 608 TRP A CA 1
ATOM 4822 C C . TRP A 1 608 ? 21.191 -24.198 -37.866 1.00 87.38 608 TRP A C 1
ATOM 4824 O O . TRP A 1 608 ? 21.676 -24.025 -36.752 1.00 87.38 608 TRP A O 1
ATOM 4834 N N . PHE A 1 609 ? 19.890 -24.011 -38.110 1.00 82.75 609 PHE A N 1
ATOM 4835 C CA . PHE A 1 609 ? 18.986 -23.436 -37.105 1.00 82.75 609 PHE A CA 1
ATOM 4836 C C . PHE A 1 609 ? 18.322 -24.475 -36.201 1.00 82.75 609 PHE A C 1
ATOM 4838 O O . PHE A 1 609 ? 18.019 -24.152 -35.054 1.00 82.75 609 PHE A O 1
ATOM 4845 N N . ILE A 1 610 ? 18.107 -25.706 -36.681 1.00 78.94 610 ILE A N 1
ATOM 4846 C CA . ILE A 1 610 ? 17.466 -26.756 -35.882 1.00 78.94 610 ILE A CA 1
ATOM 4847 C C . ILE A 1 610 ? 18.506 -27.716 -35.318 1.00 78.94 610 ILE A C 1
ATOM 4849 O O . ILE A 1 610 ? 18.729 -27.730 -34.113 1.00 78.94 610 ILE A O 1
ATOM 4853 N N . ARG A 1 611 ? 19.150 -28.535 -36.156 1.00 77.94 611 ARG A N 1
ATOM 4854 C CA . ARG A 1 611 ? 19.980 -29.646 -35.653 1.00 77.94 611 ARG A CA 1
ATOM 4855 C C . ARG A 1 611 ? 21.198 -29.142 -34.893 1.00 77.94 611 ARG A C 1
ATOM 4857 O O . ARG A 1 611 ? 21.431 -29.546 -33.762 1.00 77.94 611 ARG A O 1
ATOM 4864 N N . ASN A 1 612 ? 21.958 -28.245 -35.510 1.00 79.31 612 ASN A N 1
ATOM 4865 C CA . ASN A 1 612 ? 23.133 -27.643 -34.900 1.00 79.31 612 ASN A CA 1
ATOM 4866 C C . ASN A 1 612 ? 22.731 -26.564 -33.886 1.00 79.31 612 ASN A C 1
ATOM 4868 O O . ASN A 1 612 ? 23.281 -26.525 -32.794 1.00 79.31 612 ASN A O 1
ATOM 4872 N N . GLY A 1 613 ? 21.716 -25.750 -34.197 1.00 71.88 613 GLY A N 1
ATOM 4873 C CA . GLY A 1 613 ? 21.198 -24.725 -33.288 1.00 71.88 613 GLY A CA 1
ATOM 4874 C C . GLY A 1 613 ? 20.768 -25.282 -31.926 1.00 71.88 613 GLY A C 1
ATOM 4875 O O . GLY A 1 613 ? 21.179 -24.749 -30.898 1.00 71.88 613 GLY A O 1
ATOM 4876 N N . VAL A 1 614 ? 20.025 -26.395 -31.900 1.00 69.31 614 VAL A N 1
ATOM 4877 C CA . VAL A 1 614 ? 19.614 -27.074 -30.656 1.00 69.31 614 VAL A CA 1
ATOM 4878 C C . VAL A 1 614 ? 20.808 -27.712 -29.940 1.00 69.31 614 VAL A C 1
ATOM 4880 O O . VAL A 1 614 ? 20.916 -27.583 -28.726 1.00 69.31 614 VAL A O 1
ATOM 4883 N N . LEU A 1 615 ? 21.747 -28.336 -30.662 1.00 69.94 615 LEU A N 1
ATOM 4884 C CA . LEU A 1 615 ? 22.958 -28.917 -30.060 1.00 69.94 615 LEU A CA 1
ATOM 4885 C C . LEU A 1 615 ? 23.870 -27.854 -29.427 1.00 69.94 615 LEU A C 1
ATOM 4887 O O . LEU A 1 615 ? 24.404 -28.054 -28.336 1.00 69.94 615 LEU A O 1
ATOM 4891 N N . VAL A 1 616 ? 24.045 -26.714 -30.095 1.00 72.00 616 VAL A N 1
ATOM 4892 C CA . VAL A 1 616 ? 24.828 -25.579 -29.589 1.00 72.00 616 VAL A CA 1
ATOM 4893 C C . VAL A 1 616 ? 24.103 -24.900 -28.432 1.00 72.00 616 VAL A C 1
ATOM 4895 O O . VAL A 1 616 ? 24.762 -24.483 -27.482 1.00 72.00 616 VAL A O 1
ATOM 4898 N N . LEU A 1 617 ? 22.770 -24.818 -28.471 1.00 69.06 617 LEU A N 1
ATOM 4899 C CA . LEU A 1 617 ? 21.955 -24.348 -27.352 1.00 69.06 617 LEU A CA 1
ATOM 4900 C C . LEU A 1 617 ? 22.123 -25.254 -26.132 1.00 69.06 617 LEU A C 1
ATOM 4902 O O . LEU A 1 617 ? 22.449 -24.751 -25.063 1.00 69.06 617 LEU A O 1
ATOM 4906 N N . ASP A 1 618 ? 22.019 -26.571 -26.297 1.00 67.31 618 ASP A N 1
ATOM 4907 C CA . ASP A 1 618 ? 22.272 -27.544 -25.231 1.00 67.31 618 ASP A CA 1
ATOM 4908 C C . ASP A 1 618 ? 23.694 -27.410 -24.667 1.00 67.31 618 ASP A C 1
ATOM 4910 O O . ASP A 1 618 ? 23.887 -27.373 -23.452 1.00 67.31 618 ASP A O 1
ATOM 4914 N N . GLY A 1 619 ? 24.704 -27.292 -25.532 1.00 68.00 619 GLY A N 1
ATOM 4915 C CA . GLY A 1 619 ? 26.092 -27.097 -25.116 1.00 68.00 619 GLY A CA 1
ATOM 4916 C C . GLY A 1 619 ? 26.297 -25.792 -24.345 1.00 68.00 619 GLY A C 1
ATOM 4917 O O . GLY A 1 619 ? 26.894 -25.802 -23.271 1.00 68.00 619 GLY A O 1
ATOM 4918 N N . ARG A 1 620 ? 25.761 -24.675 -24.853 1.00 68.00 620 ARG A N 1
ATOM 4919 C CA . ARG A 1 620 ? 25.930 -23.348 -24.247 1.00 68.00 620 ARG A CA 1
ATOM 4920 C C . ARG A 1 620 ? 25.133 -23.160 -22.966 1.00 68.00 620 ARG A C 1
ATOM 4922 O O . ARG A 1 620 ? 25.651 -22.535 -22.046 1.00 68.00 620 ARG A O 1
ATOM 4929 N N . LEU A 1 621 ? 23.926 -23.717 -22.874 1.00 64.94 621 LEU A N 1
ATOM 4930 C CA . LEU A 1 621 ? 23.147 -23.728 -21.633 1.00 64.94 621 LEU A CA 1
ATOM 4931 C C . LEU A 1 621 ? 23.840 -24.575 -20.555 1.00 64.94 621 LEU A C 1
ATOM 4933 O O . LEU A 1 621 ? 23.845 -24.187 -19.390 1.00 64.94 621 LEU A O 1
ATOM 4937 N N . ASN A 1 622 ? 24.504 -25.672 -20.939 1.00 62.56 622 ASN A N 1
ATOM 4938 C CA . ASN A 1 622 ? 25.306 -26.482 -20.017 1.00 62.56 622 ASN A CA 1
ATOM 4939 C C . ASN A 1 622 ? 26.635 -25.821 -19.614 1.00 62.56 622 ASN A C 1
ATOM 4941 O O . ASN A 1 622 ? 27.098 -26.031 -18.498 1.00 62.56 622 ASN A O 1
ATOM 4945 N N . THR A 1 623 ? 27.260 -25.009 -20.473 1.00 60.78 623 THR A N 1
ATOM 4946 C CA . THR A 1 623 ? 28.464 -24.240 -20.096 1.00 60.78 623 THR A CA 1
ATOM 4947 C C . THR A 1 623 ? 28.142 -22.953 -19.342 1.00 60.78 623 THR A C 1
ATOM 4949 O O . THR A 1 623 ? 28.955 -22.524 -18.534 1.00 60.78 623 THR A O 1
ATOM 4952 N N . ALA A 1 624 ? 26.950 -22.373 -19.534 1.00 52.81 624 ALA A N 1
ATOM 4953 C CA . ALA A 1 624 ? 26.427 -21.272 -18.717 1.00 52.81 624 ALA A CA 1
ATOM 4954 C C . ALA A 1 624 ? 26.166 -21.688 -17.252 1.00 52.81 624 ALA A C 1
ATOM 4956 O O . ALA A 1 624 ? 25.928 -20.841 -16.397 1.00 52.81 624 ALA A O 1
ATOM 4957 N N . LEU A 1 625 ? 26.245 -22.991 -16.961 1.00 48.06 625 LEU A N 1
ATOM 4958 C CA . LEU A 1 625 ? 26.264 -23.588 -15.625 1.00 48.06 625 LEU A CA 1
ATOM 4959 C C . LEU A 1 625 ? 27.692 -23.783 -15.074 1.00 48.06 625 LEU A C 1
ATOM 4961 O O . LEU A 1 625 ? 27.879 -24.538 -14.119 1.00 48.06 625 LEU A O 1
ATOM 4965 N N . SER A 1 626 ? 28.725 -23.156 -15.655 1.00 53.78 626 SER A N 1
ATOM 4966 C CA . SER A 1 626 ? 30.061 -23.175 -15.046 1.00 53.78 626 SER A CA 1
ATOM 4967 C C . SER A 1 626 ? 29.988 -22.593 -13.624 1.00 53.78 626 SER A C 1
ATOM 4969 O O . SER A 1 626 ? 29.195 -21.682 -13.398 1.00 53.78 626 SER A O 1
ATOM 4971 N N . PRO A 1 627 ? 30.799 -23.048 -12.648 1.00 50.50 627 PRO A N 1
ATOM 4972 C CA . PRO A 1 627 ? 30.809 -22.457 -11.307 1.00 50.50 627 PRO A CA 1
ATOM 4973 C C . PRO A 1 627 ? 31.016 -20.935 -11.318 1.00 50.50 627 PRO A C 1
ATOM 4975 O O . PRO A 1 627 ? 30.493 -20.249 -10.452 1.00 50.50 627 PRO A O 1
ATOM 4978 N N . ALA A 1 628 ? 31.726 -20.397 -12.316 1.00 50.75 628 ALA A N 1
ATOM 4979 C CA . ALA A 1 628 ? 31.952 -18.964 -12.484 1.00 50.75 628 ALA A CA 1
ATOM 4980 C C . ALA A 1 628 ? 30.716 -18.216 -13.014 1.00 50.75 628 ALA A C 1
ATOM 4982 O O . ALA A 1 628 ? 30.464 -17.089 -12.596 1.00 50.75 628 ALA A O 1
ATOM 4983 N N . ASP A 1 629 ? 29.926 -18.828 -13.898 1.00 50.91 629 ASP A N 1
ATOM 4984 C CA . ASP A 1 629 ? 28.679 -18.238 -14.391 1.00 50.91 629 ASP A CA 1
ATOM 4985 C C . ASP A 1 629 ? 27.537 -18.451 -13.395 1.00 50.91 629 ASP A C 1
ATOM 4987 O O . ASP A 1 629 ? 26.796 -17.512 -13.144 1.00 50.91 629 ASP A O 1
ATOM 4991 N N . LEU A 1 630 ? 27.472 -19.598 -12.708 1.00 50.03 630 LEU A N 1
ATOM 4992 C CA . LEU A 1 630 ? 26.655 -19.800 -11.505 1.00 50.03 630 LEU A CA 1
ATOM 4993 C C . LEU A 1 630 ? 27.011 -18.787 -10.420 1.00 50.03 630 LEU A C 1
ATOM 4995 O O . LEU A 1 630 ? 26.102 -18.278 -9.788 1.00 50.03 630 LEU A O 1
ATOM 4999 N N . LEU A 1 631 ? 28.288 -18.434 -10.238 1.00 47.25 631 LEU A N 1
ATOM 5000 C CA . LEU A 1 631 ? 28.697 -17.366 -9.328 1.00 47.25 631 LEU A CA 1
ATOM 5001 C C . LEU A 1 631 ? 28.270 -15.990 -9.848 1.00 47.25 631 LEU A C 1
ATOM 5003 O O . LEU A 1 631 ? 27.819 -15.192 -9.047 1.00 47.25 631 LEU A O 1
ATOM 5007 N N . LYS A 1 632 ? 28.316 -15.702 -11.157 1.00 51.69 632 LYS A N 1
ATOM 5008 C CA . LYS A 1 632 ? 27.704 -14.478 -11.719 1.00 51.69 632 LYS A CA 1
ATOM 5009 C C . LYS A 1 632 ? 26.191 -14.464 -11.540 1.00 51.69 632 LYS A C 1
ATOM 5011 O O . LYS A 1 632 ? 25.649 -13.406 -11.269 1.00 51.69 632 LYS A O 1
ATOM 5016 N N . PHE A 1 633 ? 25.515 -15.603 -11.665 1.00 50.09 633 PHE A N 1
ATOM 5017 C CA . PHE A 1 633 ? 24.077 -15.739 -11.448 1.00 50.09 633 PHE A CA 1
ATOM 5018 C C . PHE A 1 633 ? 23.735 -15.620 -9.970 1.00 50.09 633 PHE A C 1
ATOM 5020 O O . PHE A 1 633 ? 22.797 -14.914 -9.657 1.00 50.09 633 PHE A O 1
ATOM 5027 N N . VAL A 1 634 ? 24.513 -16.214 -9.066 1.00 45.50 634 VAL A N 1
ATOM 5028 C CA . VAL A 1 634 ? 24.410 -16.059 -7.611 1.00 45.50 634 VAL A CA 1
ATOM 5029 C C . VAL A 1 634 ? 24.766 -14.635 -7.209 1.00 45.50 634 VAL A C 1
ATOM 5031 O O . VAL A 1 634 ? 24.109 -14.102 -6.343 1.00 45.50 634 VAL A O 1
ATOM 5034 N N . VAL A 1 635 ? 25.715 -13.966 -7.863 1.00 45.66 635 VAL A N 1
ATOM 5035 C CA . VAL A 1 635 ? 26.053 -12.557 -7.621 1.00 45.66 635 VAL A CA 1
ATOM 5036 C C . VAL A 1 635 ? 24.995 -11.631 -8.209 1.00 45.66 635 VAL A C 1
ATOM 5038 O O . VAL A 1 635 ? 24.647 -10.678 -7.546 1.00 45.66 635 VAL A O 1
ATOM 5041 N N . LEU A 1 636 ? 24.404 -11.905 -9.373 1.00 42.50 636 LEU A N 1
ATOM 5042 C CA . LEU A 1 636 ? 23.259 -11.160 -9.920 1.00 42.50 636 LEU A CA 1
ATOM 5043 C C . LEU A 1 636 ? 21.978 -11.419 -9.115 1.00 42.50 636 LEU A C 1
ATOM 5045 O O . LEU A 1 636 ? 21.148 -10.530 -8.984 1.00 42.50 636 LEU A O 1
ATOM 5049 N N . PHE A 1 637 ? 21.834 -12.618 -8.552 1.00 43.53 637 PHE A N 1
ATOM 5050 C CA . PHE A 1 637 ? 20.722 -13.047 -7.707 1.00 43.53 637 PHE A CA 1
ATOM 5051 C C . PHE A 1 637 ? 20.864 -12.533 -6.274 1.00 43.53 637 PHE A C 1
ATOM 5053 O O . PHE A 1 637 ? 19.873 -12.130 -5.684 1.00 43.53 637 PHE A O 1
ATOM 5060 N N . ILE A 1 638 ? 22.084 -12.475 -5.737 1.00 38.25 638 ILE A N 1
ATOM 5061 C CA . ILE A 1 638 ? 22.427 -11.751 -4.515 1.00 38.25 638 ILE A CA 1
ATOM 5062 C C . ILE A 1 638 ? 22.266 -10.265 -4.807 1.00 38.25 638 ILE A C 1
ATOM 5064 O O . ILE A 1 638 ? 21.537 -9.632 -4.096 1.00 38.25 638 ILE A O 1
ATOM 5068 N N . ILE A 1 639 ? 22.746 -9.677 -5.898 1.00 40.44 639 ILE A N 1
ATOM 5069 C CA . ILE A 1 639 ? 22.470 -8.261 -6.214 1.00 40.44 639 ILE A CA 1
ATOM 5070 C C . ILE A 1 639 ? 20.951 -7.989 -6.339 1.00 40.44 639 ILE A C 1
ATOM 5072 O O . ILE A 1 639 ? 20.499 -6.924 -5.927 1.00 40.44 639 ILE A O 1
ATOM 5076 N N . ALA A 1 640 ? 20.153 -8.955 -6.812 1.00 37.16 640 ALA A N 1
ATOM 5077 C CA . ALA A 1 640 ? 18.691 -8.856 -6.890 1.00 37.16 640 ALA A CA 1
ATOM 5078 C C . ALA A 1 640 ? 17.935 -9.166 -5.574 1.00 37.16 640 ALA A C 1
ATOM 5080 O O . ALA A 1 640 ? 16.832 -8.662 -5.401 1.00 37.16 640 ALA A O 1
ATOM 5081 N N . ASN A 1 641 ? 18.494 -9.954 -4.644 1.00 35.72 641 ASN A N 1
ATOM 5082 C CA . ASN A 1 641 ? 17.862 -10.358 -3.365 1.00 35.72 641 ASN A CA 1
ATOM 5083 C C . ASN A 1 641 ? 18.718 -10.050 -2.114 1.00 35.72 641 ASN A C 1
ATOM 5085 O O . ASN A 1 641 ? 18.477 -10.563 -1.027 1.00 35.72 641 ASN A O 1
ATOM 5089 N N . GLY A 1 642 ? 19.758 -9.246 -2.265 1.00 35.00 642 GLY A N 1
ATOM 5090 C CA . GLY A 1 642 ? 20.905 -9.182 -1.360 1.00 35.00 642 GLY A CA 1
ATOM 5091 C C . GLY A 1 642 ? 21.979 -8.208 -1.855 1.00 35.00 642 GLY A C 1
ATOM 5092 O O . GLY A 1 642 ? 23.169 -8.415 -1.620 1.00 35.00 642 GLY A O 1
ATOM 5093 N N . GLN A 1 643 ? 21.588 -7.101 -2.498 1.00 39.69 643 GLN A N 1
ATOM 5094 C CA . GLN A 1 643 ? 22.242 -5.893 -2.030 1.00 39.69 643 GLN A CA 1
ATOM 5095 C C . GLN A 1 643 ? 21.877 -5.830 -0.552 1.00 39.69 643 GLN A C 1
ATOM 5097 O O . GLN A 1 643 ? 20.707 -5.658 -0.209 1.00 39.69 643 GLN A O 1
ATOM 5102 N N . SER A 1 644 ? 22.868 -5.988 0.332 1.00 41.75 644 SER A N 1
ATOM 5103 C CA . SER A 1 644 ? 22.809 -5.208 1.558 1.00 41.75 644 SER A CA 1
ATOM 5104 C C . SER A 1 644 ? 22.474 -3.811 1.074 1.00 41.75 644 SER A C 1
ATOM 5106 O O . SER A 1 644 ? 23.246 -3.235 0.307 1.00 41.75 644 SER A O 1
ATOM 5108 N N . SER A 1 645 ? 21.257 -3.369 1.350 1.00 55.66 645 SER A N 1
ATOM 5109 C CA . SER A 1 645 ? 20.797 -2.063 0.940 1.00 55.66 645 SER A CA 1
ATOM 5110 C C . SER A 1 645 ? 21.890 -1.084 1.390 1.00 55.66 645 SER A C 1
ATOM 5112 O O . SER A 1 645 ? 22.227 -1.012 2.566 1.00 55.66 645 SER A O 1
ATOM 5114 N N . SER A 1 646 ? 22.615 -0.493 0.442 1.00 80.69 646 SER A N 1
ATOM 5115 C CA . SER A 1 646 ? 23.716 0.398 0.802 1.00 80.69 646 SER A CA 1
ATOM 5116 C C . SER A 1 646 ? 23.125 1.722 1.253 1.00 80.69 646 SER A C 1
ATOM 5118 O O . SER A 1 646 ? 22.038 2.101 0.809 1.00 80.69 646 SER A O 1
ATOM 5120 N N . PHE A 1 647 ? 23.824 2.416 2.143 1.00 91.69 647 PHE A N 1
ATOM 5121 C CA . PHE A 1 647 ? 23.472 3.786 2.484 1.00 91.69 647 PHE A CA 1
ATOM 5122 C C . PHE A 1 647 ? 23.705 4.690 1.273 1.00 91.69 647 PHE A C 1
ATOM 5124 O O . PHE A 1 647 ? 24.636 4.468 0.495 1.00 91.69 647 PHE A O 1
ATOM 5131 N N . VAL A 1 648 ? 22.847 5.696 1.118 1.00 94.25 648 VAL A N 1
ATOM 5132 C CA . VAL A 1 648 ? 23.080 6.780 0.162 1.00 94.25 648 VAL A CA 1
ATOM 5133 C C . VAL A 1 648 ? 24.153 7.692 0.752 1.00 94.25 648 VAL A C 1
ATOM 5135 O O . VAL A 1 648 ? 24.071 8.074 1.918 1.00 94.25 648 VAL A O 1
ATOM 5138 N N . THR A 1 649 ? 25.158 8.032 -0.044 1.00 94.75 649 THR A N 1
ATOM 5139 C CA . THR A 1 649 ? 26.294 8.872 0.349 1.00 94.75 649 THR A CA 1
ATOM 5140 C C . THR A 1 649 ? 26.378 10.120 -0.521 1.00 94.75 649 THR A C 1
ATOM 5142 O O . THR A 1 649 ? 25.699 10.221 -1.539 1.00 94.75 649 THR A O 1
ATOM 5145 N N . VAL A 1 650 ? 27.204 11.089 -0.124 1.00 93.44 650 VAL A N 1
ATOM 5146 C CA . VAL A 1 650 ? 27.533 12.251 -0.959 1.00 93.44 650 VAL A CA 1
ATOM 5147 C C . VAL A 1 650 ? 28.934 12.079 -1.521 1.00 93.44 650 VAL A C 1
ATOM 5149 O O . VAL A 1 650 ? 29.903 12.010 -0.767 1.00 93.44 650 VAL A O 1
ATOM 5152 N N . GLU A 1 651 ? 29.049 12.053 -2.845 1.00 87.62 651 GLU A N 1
ATOM 5153 C CA . GLU A 1 651 ? 30.326 11.981 -3.555 1.00 87.62 651 GLU A CA 1
ATOM 5154 C C . GLU A 1 651 ? 30.307 12.938 -4.749 1.00 87.62 651 GLU A C 1
ATOM 5156 O O . GLU A 1 651 ? 29.306 13.063 -5.450 1.00 87.62 651 GLU A O 1
ATOM 5161 N N . ASN A 1 652 ? 31.418 13.641 -4.991 1.00 81.75 652 ASN A N 1
ATOM 5162 C CA . ASN A 1 652 ? 31.578 14.568 -6.124 1.00 81.75 652 ASN A CA 1
ATOM 5163 C C . ASN A 1 652 ? 30.457 15.624 -6.271 1.00 81.75 652 ASN A C 1
ATOM 5165 O O . ASN A 1 652 ? 30.169 16.074 -7.378 1.00 81.75 652 ASN A O 1
ATOM 5169 N N . GLY A 1 653 ? 29.832 16.034 -5.162 1.00 82.56 653 GLY A N 1
ATOM 5170 C CA . GLY A 1 653 ? 28.745 17.018 -5.166 1.00 82.56 653 GLY A CA 1
ATOM 5171 C C . GLY A 1 653 ? 27.377 16.468 -5.593 1.00 82.56 653 GLY A C 1
ATOM 5172 O O . GLY A 1 653 ? 26.455 17.258 -5.776 1.00 82.56 653 GLY A O 1
ATOM 5173 N N . GLY A 1 654 ? 27.226 15.144 -5.720 1.00 88.06 654 GLY A N 1
ATOM 5174 C CA . GLY A 1 654 ? 25.957 14.456 -5.972 1.00 88.06 654 GLY A CA 1
ATOM 5175 C C . GLY A 1 654 ? 25.644 13.392 -4.916 1.00 88.06 654 GLY A C 1
ATOM 5176 O O . GLY A 1 654 ? 26.499 13.027 -4.108 1.00 88.06 654 GLY A O 1
ATOM 5177 N N . LEU A 1 655 ? 24.403 12.900 -4.917 1.00 93.44 655 LEU A N 1
ATOM 5178 C CA . LEU A 1 655 ? 24.023 11.723 -4.136 1.00 93.44 655 LEU A CA 1
ATOM 5179 C C . LEU A 1 655 ? 24.479 10.462 -4.873 1.00 93.44 655 LEU A C 1
ATOM 5181 O O . LEU A 1 655 ? 24.283 10.359 -6.083 1.00 93.44 655 LEU A O 1
ATOM 5185 N N . THR A 1 656 ? 25.045 9.493 -4.156 1.00 90.19 656 THR A N 1
ATOM 5186 C CA . THR A 1 656 ? 25.464 8.206 -4.713 1.00 90.19 656 THR A CA 1
ATOM 5187 C C . THR A 1 656 ? 24.913 7.031 -3.917 1.00 90.19 656 THR A C 1
ATOM 5189 O O . THR A 1 656 ? 24.760 7.086 -2.701 1.00 90.19 656 THR A O 1
ATOM 5192 N N . LEU A 1 657 ? 24.599 5.942 -4.613 1.00 87.50 657 LEU A N 1
ATOM 5193 C CA . LEU A 1 657 ? 24.169 4.674 -4.040 1.00 87.50 657 LEU A CA 1
ATOM 5194 C C . LEU A 1 657 ? 24.954 3.560 -4.735 1.00 87.50 657 LEU A C 1
ATOM 5196 O O . LEU A 1 657 ? 24.880 3.411 -5.952 1.00 87.50 657 LEU A O 1
ATOM 5200 N N . ASN A 1 658 ? 25.726 2.781 -3.973 1.00 81.00 658 ASN A N 1
ATOM 5201 C CA . ASN A 1 658 ? 26.664 1.783 -4.513 1.00 81.00 658 ASN A CA 1
ATOM 5202 C C . ASN A 1 658 ? 27.678 2.367 -5.520 1.00 81.00 658 ASN A C 1
ATOM 5204 O O . ASN A 1 658 ? 27.943 1.756 -6.557 1.00 81.00 658 ASN A O 1
ATOM 5208 N N . ASN A 1 659 ? 28.236 3.547 -5.226 1.00 76.19 659 ASN A N 1
ATOM 5209 C CA . ASN A 1 659 ? 29.179 4.272 -6.093 1.00 76.19 659 ASN A CA 1
ATOM 5210 C C . ASN A 1 659 ? 28.599 4.640 -7.475 1.00 76.19 659 ASN A C 1
ATOM 5212 O O . ASN A 1 659 ? 29.339 4.801 -8.447 1.00 76.19 659 ASN A O 1
ATOM 5216 N N . GLN A 1 660 ? 27.272 4.728 -7.585 1.00 80.50 660 GLN A N 1
ATOM 5217 C CA . GLN A 1 660 ? 26.571 5.210 -8.772 1.00 80.50 660 GLN A CA 1
ATOM 5218 C C . GLN A 1 660 ? 25.739 6.435 -8.422 1.00 80.50 660 GLN A C 1
ATOM 5220 O O . GLN A 1 660 ? 25.197 6.495 -7.321 1.00 80.50 660 GLN A O 1
ATOM 5225 N N . ASP A 1 661 ? 25.602 7.371 -9.362 1.00 85.81 661 ASP A N 1
ATOM 5226 C CA . ASP A 1 661 ? 24.725 8.534 -9.213 1.00 85.81 661 ASP A CA 1
ATOM 5227 C C . ASP A 1 661 ? 23.311 8.085 -8.825 1.00 85.81 661 ASP A C 1
ATOM 5229 O O . ASP A 1 661 ? 22.661 7.319 -9.544 1.00 85.81 661 ASP A O 1
ATOM 5233 N N . TYR A 1 662 ? 22.844 8.566 -7.677 1.00 89.75 662 TYR A N 1
ATOM 5234 C CA . TYR A 1 662 ? 21.528 8.276 -7.136 1.00 89.75 662 TYR A CA 1
ATOM 5235 C C . TYR A 1 662 ? 20.592 9.446 -7.421 1.00 89.75 662 TYR A C 1
ATOM 5237 O O . TYR A 1 662 ? 20.523 10.426 -6.678 1.00 89.75 662 TYR A O 1
ATOM 5245 N N . MET A 1 663 ? 19.874 9.330 -8.534 1.00 90.19 663 MET A N 1
ATOM 5246 C CA . MET A 1 663 ? 18.800 10.238 -8.910 1.00 90.19 663 MET A CA 1
ATOM 5247 C C . MET A 1 663 ? 17.468 9.506 -8.775 1.00 90.19 663 MET A C 1
ATOM 5249 O O . MET A 1 663 ? 17.324 8.408 -9.309 1.00 90.19 663 MET A O 1
ATOM 5253 N N . TYR A 1 664 ? 16.498 10.124 -8.105 1.00 94.06 664 TYR A N 1
ATOM 5254 C CA . TYR A 1 664 ? 15.209 9.503 -7.820 1.00 94.06 664 TYR A CA 1
ATOM 5255 C C . TYR A 1 664 ? 14.026 10.403 -8.170 1.00 94.06 664 TYR A C 1
ATOM 5257 O O . TYR A 1 664 ? 14.136 11.634 -8.177 1.00 94.06 664 TYR A O 1
ATOM 5265 N N . ILE A 1 665 ? 12.891 9.750 -8.422 1.00 96.56 665 ILE A N 1
ATOM 5266 C CA . ILE A 1 665 ? 11.565 10.358 -8.351 1.00 96.56 665 ILE A CA 1
ATOM 5267 C C . ILE A 1 665 ? 10.894 9.777 -7.112 1.00 96.56 665 ILE A C 1
ATOM 5269 O O . ILE A 1 665 ? 10.714 8.568 -7.005 1.00 96.56 665 ILE A O 1
ATOM 5273 N N . GLY A 1 666 ? 10.526 10.636 -6.179 1.00 97.38 666 GLY A N 1
ATOM 5274 C CA . GLY A 1 666 ? 9.865 10.259 -4.946 1.00 97.38 666 GLY A CA 1
ATOM 5275 C C . GLY A 1 666 ? 8.572 11.033 -4.714 1.00 97.38 666 GLY A C 1
ATOM 5276 O O . GLY A 1 666 ? 8.101 11.782 -5.579 1.00 97.38 666 GLY A O 1
ATOM 5277 N N . THR A 1 667 ? 7.966 10.845 -3.547 1.00 98.31 667 THR A N 1
ATOM 5278 C CA . THR A 1 667 ? 6.740 11.553 -3.168 1.00 98.31 667 THR A CA 1
ATOM 5279 C C . THR A 1 667 ? 6.659 11.818 -1.674 1.00 98.31 667 THR A C 1
ATOM 5281 O O . THR A 1 667 ? 7.186 11.066 -0.850 1.00 98.31 667 THR A O 1
ATOM 5284 N N . ASN A 1 668 ? 5.938 12.877 -1.319 1.00 97.69 668 ASN A N 1
ATOM 5285 C CA . ASN A 1 668 ? 5.515 13.092 0.053 1.00 97.69 668 ASN A CA 1
ATOM 5286 C C . ASN A 1 668 ? 4.440 12.066 0.427 1.00 97.69 668 ASN A C 1
ATOM 5288 O O . ASN A 1 668 ? 3.407 11.934 -0.232 1.00 97.69 668 ASN A O 1
ATOM 5292 N N . PHE A 1 669 ? 4.711 11.335 1.503 1.00 97.69 669 PHE A N 1
ATOM 5293 C CA . PHE A 1 669 ? 3.869 10.280 2.056 1.00 97.69 669 PHE A CA 1
ATOM 5294 C C . PHE A 1 669 ? 3.844 10.404 3.587 1.00 97.69 669 PHE A C 1
ATOM 5296 O O . PHE A 1 669 ? 4.022 9.441 4.336 1.00 97.69 669 PHE A O 1
ATOM 5303 N N . TRP A 1 670 ? 3.662 11.645 4.051 1.00 95.75 670 TRP A N 1
ATOM 5304 C CA . TRP A 1 670 ? 3.821 12.067 5.443 1.00 95.75 670 TRP A CA 1
ATOM 5305 C C . TRP A 1 670 ? 2.944 11.269 6.419 1.00 95.75 670 TRP A C 1
ATOM 5307 O O . TRP A 1 670 ? 3.377 10.969 7.528 1.00 95.75 670 TRP A O 1
ATOM 5317 N N . TYR A 1 671 ? 1.753 10.849 5.989 1.00 96.19 671 TYR A N 1
ATOM 5318 C CA . TYR A 1 671 ? 0.804 10.060 6.779 1.00 96.19 671 TYR A CA 1
ATOM 5319 C C . TYR A 1 671 ? 1.109 8.553 6.806 1.00 96.19 671 TYR A C 1
ATOM 5321 O O . TYR A 1 671 ? 0.352 7.785 7.404 1.00 96.19 671 TYR A O 1
ATOM 5329 N N . GLY A 1 672 ? 2.186 8.093 6.161 1.00 97.38 672 GLY A N 1
ATOM 5330 C CA . GLY A 1 672 ? 2.463 6.671 5.964 1.00 97.38 672 GLY A CA 1
ATOM 5331 C C . GLY A 1 672 ? 2.497 5.856 7.261 1.00 97.38 672 GLY A C 1
ATOM 5332 O O . GLY A 1 672 ? 1.933 4.764 7.304 1.00 97.38 672 GLY A O 1
ATOM 5333 N N . ALA A 1 673 ? 3.091 6.390 8.336 1.00 97.69 673 ALA A N 1
ATOM 5334 C CA . ALA A 1 673 ? 3.112 5.726 9.643 1.00 97.69 673 ALA A CA 1
ATOM 5335 C C . ALA A 1 673 ? 1.697 5.562 10.230 1.00 97.69 673 ALA A C 1
ATOM 5337 O O . ALA A 1 673 ? 1.351 4.503 10.751 1.00 97.69 673 ALA A O 1
ATOM 5338 N N . ASN A 1 674 ? 0.843 6.578 10.085 1.00 97.44 674 ASN A N 1
ATOM 5339 C CA . ASN A 1 674 ? -0.550 6.532 10.519 1.00 97.44 674 ASN A CA 1
ATOM 5340 C C . ASN A 1 674 ? -1.382 5.549 9.691 1.00 97.44 674 ASN A C 1
ATOM 5342 O O . ASN A 1 674 ? -2.154 4.782 10.261 1.00 97.44 674 ASN A O 1
ATOM 5346 N N . LEU A 1 675 ? -1.185 5.505 8.370 1.00 97.62 675 LEU A N 1
ATOM 5347 C CA . LEU A 1 675 ? -1.835 4.513 7.511 1.00 97.62 675 LEU A CA 1
ATOM 5348 C C . LEU A 1 675 ? -1.363 3.085 7.832 1.00 97.62 675 LEU A C 1
ATOM 5350 O O . LEU A 1 675 ? -2.136 2.136 7.737 1.00 97.62 675 LEU A O 1
ATOM 5354 N N . ALA A 1 676 ? -0.107 2.916 8.235 1.00 97.88 676 ALA A N 1
ATOM 5355 C CA . ALA A 1 676 ? 0.457 1.629 8.628 1.00 97.88 676 ALA A CA 1
ATOM 5356 C C . ALA A 1 676 ? 0.053 1.170 10.043 1.00 97.88 676 ALA A C 1
ATOM 5358 O O . ALA A 1 676 ? 0.255 -0.002 10.383 1.00 97.88 676 ALA A O 1
ATOM 5359 N N . SER A 1 677 ? -0.501 2.071 10.860 1.00 96.50 677 SER A N 1
ATOM 5360 C CA . SER A 1 677 ? -0.879 1.815 12.252 1.00 96.50 677 SER A CA 1
ATOM 5361 C C . SER A 1 677 ? -1.884 0.665 12.378 1.00 96.50 677 SER A C 1
ATOM 5363 O O . SER A 1 677 ? -2.714 0.435 11.499 1.00 96.50 677 SER A O 1
ATOM 5365 N N . GLN A 1 678 ? -1.825 -0.071 13.488 1.00 91.00 678 GLN A N 1
ATOM 5366 C CA . GLN A 1 678 ? -2.898 -0.992 13.895 1.00 91.00 678 GLN A CA 1
ATOM 5367 C C . GLN A 1 678 ? -4.020 -0.286 14.677 1.00 91.00 678 GLN A C 1
ATOM 5369 O O . GLN A 1 678 ? -5.039 -0.900 14.984 1.00 91.00 678 GLN A O 1
ATOM 5374 N N . GLY A 1 679 ? -3.825 0.990 15.015 1.00 89.75 679 GLY A N 1
ATOM 5375 C CA . GLY A 1 679 ? -4.785 1.821 15.726 1.00 89.75 679 GLY A CA 1
ATOM 5376 C C . GLY A 1 679 ? -5.800 2.514 14.806 1.00 89.75 679 GLY A C 1
ATOM 5377 O O . GLY A 1 679 ? -5.877 2.238 13.605 1.00 89.75 679 GLY A O 1
ATOM 5378 N N . PRO A 1 680 ? -6.601 3.444 15.359 1.00 86.31 680 PRO A N 1
ATOM 5379 C CA . PRO A 1 680 ? -7.634 4.154 14.609 1.00 86.31 680 PRO A CA 1
ATOM 5380 C C . PRO A 1 680 ? -7.080 4.895 13.382 1.00 86.31 680 PRO A C 1
ATOM 5382 O O . PRO A 1 680 ? -6.129 5.663 13.500 1.00 86.31 680 PRO A O 1
ATOM 5385 N N . GLY A 1 681 ? -7.717 4.701 12.224 1.00 86.31 681 GLY A N 1
ATOM 5386 C CA . GLY A 1 681 ? -7.311 5.301 10.943 1.00 86.31 681 GLY A CA 1
ATOM 5387 C C . GLY A 1 681 ? -6.293 4.476 10.144 1.00 86.31 681 GLY A C 1
ATOM 5388 O O . GLY A 1 681 ? -6.053 4.775 8.976 1.00 86.31 681 GLY A O 1
ATOM 5389 N N . GLY A 1 682 ? -5.729 3.420 10.734 1.00 95.75 682 GLY A N 1
ATOM 5390 C CA . GLY A 1 682 ? -4.804 2.517 10.060 1.00 95.75 682 GLY A CA 1
ATOM 5391 C C . GLY A 1 682 ? -5.468 1.613 9.015 1.00 95.75 682 GLY A C 1
ATOM 5392 O O . GLY A 1 682 ? -6.576 1.112 9.201 1.00 95.75 682 GLY A O 1
ATOM 5393 N N . ASN A 1 683 ? -4.771 1.376 7.904 1.00 97.12 683 ASN A N 1
ATOM 5394 C CA . ASN A 1 683 ? -5.187 0.505 6.809 1.00 97.12 683 ASN A CA 1
ATOM 5395 C C . ASN A 1 683 ? -3.963 -0.101 6.090 1.00 97.12 683 ASN A C 1
ATOM 5397 O O . ASN A 1 683 ? -3.591 0.288 4.981 1.00 97.12 683 ASN A O 1
ATOM 5401 N N . ARG A 1 684 ? -3.344 -1.111 6.716 1.00 96.81 684 ARG A N 1
ATOM 5402 C CA . ARG A 1 684 ? -2.196 -1.842 6.144 1.00 96.81 684 ARG A CA 1
ATOM 5403 C C . ARG A 1 684 ? -2.466 -2.477 4.773 1.00 96.81 684 ARG A C 1
ATOM 5405 O O . ARG A 1 684 ? -1.576 -2.414 3.930 1.00 96.81 684 ARG A O 1
ATOM 5412 N N . PRO A 1 685 ? -3.645 -3.069 4.489 1.00 95.75 685 PRO A N 1
ATOM 5413 C CA . PRO A 1 685 ? -3.930 -3.573 3.148 1.00 95.75 685 PRO A CA 1
ATOM 5414 C C . PRO A 1 685 ? -3.860 -2.485 2.072 1.00 95.75 685 PRO A C 1
ATOM 5416 O O . PRO A 1 685 ? -3.314 -2.742 1.001 1.00 95.75 685 PRO A O 1
ATOM 5419 N N . ARG A 1 686 ? -4.389 -1.284 2.353 1.00 97.44 686 ARG A N 1
ATOM 5420 C CA . ARG A 1 686 ? -4.254 -0.122 1.462 1.00 97.44 686 ARG A CA 1
ATOM 5421 C C . ARG A 1 686 ? -2.788 0.271 1.311 1.00 97.44 686 ARG A C 1
ATOM 5423 O O . ARG A 1 686 ? -2.326 0.385 0.183 1.00 97.44 686 ARG A O 1
ATOM 5430 N N . LEU A 1 687 ? -2.051 0.380 2.418 1.00 98.00 687 LEU A N 1
ATOM 5431 C CA . LEU A 1 687 ? -0.624 0.701 2.386 1.00 98.00 687 LEU A CA 1
ATOM 5432 C C . LEU A 1 687 ? 0.163 -0.233 1.456 1.00 98.00 687 LEU A C 1
ATOM 5434 O O . LEU A 1 687 ? 0.912 0.243 0.614 1.00 98.00 687 LEU A O 1
ATOM 5438 N N . LEU A 1 688 ? -0.006 -1.553 1.587 1.00 96.06 688 LEU A N 1
ATOM 5439 C CA . LEU A 1 688 ? 0.732 -2.524 0.769 1.00 96.06 688 LEU A CA 1
ATOM 5440 C C . LEU A 1 688 ? 0.466 -2.325 -0.728 1.00 96.06 688 LEU A C 1
ATOM 5442 O O . LEU A 1 688 ? 1.412 -2.282 -1.511 1.00 96.06 688 LEU A O 1
ATOM 5446 N N . ARG A 1 689 ? -0.803 -2.129 -1.113 1.00 97.69 689 ARG A N 1
ATOM 5447 C CA . ARG A 1 689 ? -1.176 -1.852 -2.509 1.00 97.69 689 ARG A CA 1
ATOM 5448 C C . ARG A 1 689 ? -0.615 -0.522 -3.003 1.00 97.69 689 ARG A C 1
ATOM 5450 O O . ARG A 1 689 ? -0.183 -0.434 -4.150 1.00 97.69 689 ARG A O 1
ATOM 5457 N N . GLU A 1 690 ? -0.607 0.503 -2.156 1.00 96.94 690 GLU A N 1
ATOM 5458 C CA . GLU A 1 690 ? -0.039 1.810 -2.486 1.00 96.94 690 GLU A CA 1
ATOM 5459 C C . GLU A 1 690 ? 1.478 1.740 -2.679 1.00 96.94 690 GLU A C 1
ATOM 5461 O O . GLU A 1 690 ? 1.974 2.261 -3.676 1.00 96.94 690 GLU A O 1
ATOM 5466 N N . LEU A 1 691 ? 2.200 1.027 -1.809 1.00 96.69 691 LEU A N 1
ATOM 5467 C CA . LEU A 1 691 ? 3.637 0.785 -1.955 1.00 96.69 691 LEU A CA 1
ATOM 5468 C C . LEU A 1 691 ? 3.953 -0.036 -3.212 1.00 96.69 691 LEU A C 1
ATOM 5470 O O . LEU A 1 691 ? 4.876 0.311 -3.945 1.00 96.69 691 LEU A O 1
ATOM 5474 N N . ASP A 1 692 ? 3.179 -1.084 -3.510 1.00 92.69 692 ASP A N 1
ATOM 5475 C CA . ASP A 1 692 ? 3.335 -1.863 -4.748 1.00 92.69 692 ASP A CA 1
ATOM 5476 C C . ASP A 1 692 ? 3.127 -0.992 -5.989 1.00 92.69 692 ASP A C 1
ATOM 5478 O O . ASP A 1 692 ? 3.889 -1.066 -6.956 1.00 92.69 692 ASP A O 1
ATOM 5482 N N . ARG A 1 693 ? 2.114 -0.121 -5.955 1.00 94.00 693 ARG A N 1
ATOM 5483 C CA . ARG A 1 693 ? 1.807 0.782 -7.062 1.00 94.00 693 ARG A CA 1
ATOM 5484 C C . ARG A 1 693 ? 2.903 1.825 -7.252 1.00 94.00 693 ARG A C 1
ATOM 5486 O O . ARG A 1 693 ? 3.377 1.971 -8.376 1.00 94.00 693 ARG A O 1
ATOM 5493 N N . LEU A 1 694 ? 3.348 2.488 -6.185 1.00 95.44 694 LEU A N 1
ATOM 5494 C CA . LEU A 1 694 ? 4.463 3.440 -6.225 1.00 95.44 694 LEU A CA 1
ATOM 5495 C C . LEU A 1 694 ? 5.740 2.778 -6.756 1.00 95.44 694 LEU A C 1
ATOM 5497 O O . LEU A 1 694 ? 6.353 3.292 -7.691 1.00 95.44 694 LEU A O 1
ATOM 5501 N N . HIS A 1 695 ? 6.070 1.582 -6.264 1.00 92.38 695 HIS A N 1
ATOM 5502 C CA . HIS A 1 695 ? 7.222 0.824 -6.746 1.00 92.38 695 HIS A CA 1
ATOM 5503 C C . HIS A 1 695 ? 7.105 0.494 -8.242 1.00 92.38 695 HIS A C 1
ATOM 5505 O O . HIS A 1 695 ? 8.056 0.679 -8.997 1.00 92.38 695 HIS A O 1
ATOM 5511 N N . SER A 1 696 ? 5.919 0.086 -8.708 1.00 88.69 696 SER A N 1
ATOM 5512 C CA . SER A 1 696 ? 5.670 -0.199 -10.131 1.00 88.69 696 SER A CA 1
ATOM 5513 C C . SER A 1 696 ? 5.773 1.031 -11.045 1.00 88.69 696 SER A C 1
ATOM 5515 O O . SER A 1 696 ? 5.982 0.895 -12.253 1.00 88.69 696 SER A O 1
ATOM 5517 N N . LEU A 1 697 ? 5.620 2.235 -10.486 1.00 88.56 697 LEU A N 1
ATOM 5518 C CA . LEU A 1 697 ? 5.836 3.500 -11.187 1.00 88.56 697 LEU A CA 1
ATOM 5519 C C . LEU A 1 697 ? 7.319 3.891 -11.223 1.00 88.56 697 LEU A C 1
ATOM 5521 O O . LEU A 1 697 ? 7.664 4.825 -11.934 1.00 88.56 697 LEU A O 1
ATOM 5525 N N . GLY A 1 698 ? 8.190 3.182 -10.499 1.00 88.50 698 GLY A N 1
ATOM 5526 C CA . GLY A 1 698 ? 9.591 3.555 -10.311 1.00 88.50 698 GLY A CA 1
ATOM 5527 C C . GLY A 1 698 ? 9.792 4.642 -9.253 1.00 88.50 698 GLY A C 1
ATOM 5528 O O . GLY A 1 698 ? 10.854 5.251 -9.222 1.00 88.50 698 GLY A O 1
ATOM 5529 N N . VAL A 1 699 ? 8.788 4.894 -8.403 1.00 94.69 699 VAL A N 1
ATOM 5530 C CA . VAL A 1 699 ? 8.931 5.785 -7.248 1.00 94.69 699 VAL A CA 1
ATOM 5531 C C . VAL A 1 699 ? 9.666 5.024 -6.150 1.00 94.69 699 VAL A C 1
ATOM 5533 O O . VAL A 1 699 ? 9.147 4.040 -5.623 1.00 94.69 699 VAL A O 1
ATOM 5536 N N . ASP A 1 700 ? 10.875 5.459 -5.817 1.00 89.56 700 ASP A N 1
ATOM 5537 C CA . ASP A 1 700 ? 11.799 4.751 -4.924 1.00 89.56 700 ASP A CA 1
ATOM 5538 C C . ASP A 1 700 ? 12.216 5.569 -3.688 1.00 89.56 700 ASP A C 1
ATOM 5540 O O . ASP A 1 700 ? 12.922 5.045 -2.828 1.00 89.56 700 ASP A O 1
ATOM 5544 N N . ASN A 1 701 ? 11.728 6.804 -3.530 1.00 97.38 701 ASN A N 1
ATOM 5545 C CA . ASN A 1 701 ? 11.913 7.620 -2.326 1.00 97.38 701 ASN A CA 1
ATOM 5546 C C . ASN A 1 701 ? 10.568 8.108 -1.762 1.00 97.38 701 ASN A C 1
ATOM 5548 O O . ASN A 1 701 ? 9.730 8.614 -2.506 1.00 97.38 701 ASN A O 1
ATOM 5552 N N . LEU A 1 702 ? 10.357 7.959 -0.452 1.00 98.50 702 LEU A N 1
ATOM 5553 C CA . LEU A 1 702 ? 9.183 8.464 0.260 1.00 98.50 702 LEU A CA 1
ATOM 5554 C C . LEU A 1 702 ? 9.616 9.410 1.380 1.00 98.50 702 LEU A C 1
ATOM 5556 O O . LEU A 1 702 ? 10.434 9.048 2.229 1.00 98.50 702 LEU A O 1
ATOM 5560 N N . ARG A 1 703 ? 9.020 10.599 1.428 1.00 98.12 703 ARG A N 1
ATOM 5561 C CA . ARG A 1 703 ? 9.217 11.553 2.523 1.00 98.12 703 ARG A CA 1
ATOM 5562 C C . ARG A 1 703 ? 8.121 11.393 3.574 1.00 98.12 703 ARG A C 1
ATOM 5564 O O . ARG A 1 703 ? 6.936 11.503 3.259 1.00 98.12 703 ARG A O 1
ATOM 5571 N N . LEU A 1 704 ? 8.517 11.069 4.804 1.00 97.94 704 LEU A N 1
ATOM 5572 C CA . LEU A 1 704 ? 7.650 10.599 5.888 1.00 97.94 704 LEU A CA 1
ATOM 5573 C C . LEU A 1 704 ? 7.674 11.567 7.076 1.00 97.94 704 LEU A C 1
ATOM 5575 O O . LEU A 1 704 ? 8.729 12.110 7.401 1.00 97.94 704 LEU A O 1
ATOM 5579 N N . GLN A 1 705 ? 6.551 11.708 7.790 1.00 96.88 705 GLN A N 1
ATOM 5580 C CA . GLN A 1 705 ? 6.534 12.407 9.077 1.00 96.88 705 GLN A CA 1
ATOM 5581 C C . GLN A 1 705 ? 6.944 11.435 10.189 1.00 96.88 705 GLN A C 1
ATOM 5583 O O . GLN A 1 705 ? 6.272 10.435 10.443 1.00 96.88 705 GLN A O 1
ATOM 5588 N N . ALA A 1 706 ? 8.038 11.752 10.874 1.00 95.88 706 ALA A N 1
ATOM 5589 C CA . ALA A 1 706 ? 8.587 11.001 12.001 1.00 95.88 706 ALA A CA 1
ATOM 5590 C C . ALA A 1 706 ? 8.436 11.741 13.345 1.00 95.88 706 ALA A C 1
ATOM 5592 O O . ALA A 1 706 ? 9.062 11.349 14.325 1.00 95.88 706 ALA A O 1
ATOM 5593 N N . GLY A 1 707 ? 7.593 12.780 13.385 1.00 89.56 707 GLY A N 1
ATOM 5594 C CA . GLY A 1 707 ? 7.238 13.542 14.583 1.00 89.56 707 GLY A CA 1
ATOM 5595 C C . GLY A 1 707 ? 5.919 14.295 14.396 1.00 89.56 707 GLY A C 1
ATOM 5596 O O . GLY A 1 707 ? 5.872 15.304 13.704 1.00 89.56 707 GLY A O 1
ATOM 5597 N N . SER A 1 708 ? 4.823 13.777 14.952 1.00 94.50 708 SER A N 1
ATOM 5598 C CA . SER A 1 708 ? 3.568 14.522 15.118 1.00 94.50 708 SER A CA 1
ATOM 5599 C C . SER A 1 708 ? 3.253 14.622 16.606 1.00 94.50 708 SER A C 1
ATOM 5601 O O . SER A 1 708 ? 3.262 13.621 17.320 1.00 94.50 708 SER A O 1
ATOM 5603 N N . GLU A 1 709 ? 3.035 15.835 17.090 1.00 96.06 709 GLU A N 1
ATOM 5604 C CA . GLU A 1 709 ? 3.166 16.230 18.483 1.00 96.06 709 GLU A CA 1
ATOM 5605 C C . GLU A 1 709 ? 1.869 16.780 19.069 1.00 96.06 709 GLU A C 1
ATOM 5607 O O . GLU A 1 709 ? 1.152 17.555 18.444 1.00 96.06 709 GLU A O 1
ATOM 5612 N N . GLY A 1 710 ? 1.627 16.476 20.342 1.00 93.75 710 GLY A N 1
ATOM 5613 C CA . GLY A 1 710 ? 0.558 17.065 21.139 1.00 93.75 710 GLY A CA 1
ATOM 5614 C C . GLY A 1 710 ? -0.703 16.209 21.190 1.00 93.75 710 GLY A C 1
ATOM 5615 O O . GLY A 1 710 ? -0.867 15.273 20.404 1.00 93.75 710 GLY A O 1
ATOM 5616 N N . PRO A 1 711 ? -1.634 16.527 22.099 1.00 92.81 711 PRO A N 1
ATOM 5617 C CA . PRO A 1 711 ? -2.773 15.664 22.361 1.00 92.81 711 PRO A CA 1
ATOM 5618 C C . PRO A 1 711 ? -3.728 15.609 21.164 1.00 92.81 711 PRO A C 1
ATOM 5620 O O . PRO A 1 711 ? -3.926 16.597 20.457 1.00 92.81 711 PRO A O 1
ATOM 5623 N N . ASN A 1 712 ? -4.383 14.460 20.981 1.00 91.69 712 ASN A N 1
ATOM 5624 C CA . ASN A 1 712 ? -5.354 14.212 19.902 1.00 91.69 712 ASN A CA 1
ATOM 5625 C C . ASN A 1 712 ? -6.607 15.113 19.956 1.00 91.69 712 ASN A C 1
ATOM 5627 O O . ASN A 1 712 ? -7.469 15.021 19.085 1.00 91.69 712 ASN A O 1
ATOM 5631 N N . THR A 1 713 ? -6.743 15.933 21.000 1.00 90.94 713 THR A N 1
ATOM 5632 C CA . THR A 1 713 ? -7.828 16.904 21.187 1.00 90.94 713 THR A CA 1
ATOM 5633 C C . THR A 1 713 ? -7.549 18.260 20.542 1.00 90.94 713 THR A C 1
ATOM 5635 O O . THR A 1 713 ? -8.474 19.060 20.429 1.00 90.94 713 THR A O 1
ATOM 5638 N N . GLU A 1 714 ? -6.304 18.546 20.154 1.00 89.56 714 GLU A N 1
ATOM 5639 C CA . GLU A 1 714 ? -5.971 19.813 19.496 1.00 89.56 714 GLU A CA 1
ATOM 5640 C C . GLU A 1 714 ? -6.500 19.841 18.055 1.00 89.56 714 GLU A C 1
ATOM 5642 O O . GLU A 1 714 ? -6.490 18.817 17.363 1.00 89.56 714 GLU A O 1
ATOM 5647 N N . PRO A 1 715 ? -6.969 21.004 17.581 1.00 88.62 715 PRO A N 1
ATOM 5648 C CA . PRO A 1 715 ? -7.577 21.118 16.267 1.00 88.62 715 PRO A CA 1
ATOM 5649 C C . PRO A 1 715 ? -6.531 21.090 15.141 1.00 88.62 715 PRO A C 1
ATOM 5651 O O . PRO A 1 715 ? -5.349 21.359 15.352 1.00 88.62 715 PRO A O 1
ATOM 5654 N N . TRP A 1 716 ? -7.000 20.819 13.916 1.00 85.31 716 TRP A N 1
ATOM 5655 C CA . TRP A 1 716 ? -6.225 20.912 12.665 1.00 85.31 716 TRP A CA 1
ATOM 5656 C C . TRP A 1 716 ? -5.001 20.002 12.570 1.00 85.31 716 TRP A C 1
ATOM 5658 O O . TRP A 1 716 ? -4.156 20.222 11.708 1.00 85.31 716 TRP A O 1
ATOM 5668 N N . ARG A 1 717 ? -4.904 18.983 13.428 1.00 89.38 717 ARG A N 1
ATOM 5669 C CA . ARG A 1 717 ? -3.763 18.071 13.502 1.00 89.38 717 ARG A CA 1
ATOM 5670 C C . ARG A 1 717 ? -4.067 16.703 12.904 1.00 89.38 717 ARG A C 1
ATOM 5672 O O . ARG A 1 717 ? -5.215 16.260 12.916 1.00 89.38 717 ARG A O 1
ATOM 5679 N N . ILE A 1 718 ? -3.030 16.003 12.444 1.00 92.06 718 ILE A N 1
ATOM 5680 C CA . ILE A 1 718 ? -3.121 14.561 12.207 1.00 92.06 718 ILE A CA 1
ATOM 5681 C C . ILE A 1 718 ? -3.408 13.825 13.519 1.00 92.06 718 ILE A C 1
ATOM 5683 O O . ILE A 1 718 ? -2.753 14.040 14.537 1.00 92.06 718 ILE A O 1
ATOM 5687 N N . VAL A 1 719 ? -4.405 12.944 13.481 1.00 93.00 719 VAL A N 1
ATOM 5688 C CA . VAL A 1 719 ? -4.829 12.136 14.625 1.00 93.00 719 VAL A CA 1
ATOM 5689 C C . VAL A 1 719 ? -4.891 10.664 14.203 1.00 93.00 719 VAL A C 1
ATOM 5691 O O . VAL A 1 719 ? -5.557 10.365 13.209 1.00 93.00 719 VAL A O 1
ATOM 5694 N N . PRO A 1 720 ? -4.277 9.729 14.953 1.00 94.62 720 PRO A N 1
ATOM 5695 C CA . PRO A 1 720 ? -3.508 9.947 16.187 1.00 94.62 720 PRO A CA 1
ATOM 5696 C C . PRO A 1 720 ? -2.144 10.628 15.959 1.00 94.62 720 PRO A C 1
ATOM 5698 O O . PRO A 1 720 ? -1.486 10.388 14.949 1.00 94.62 720 PRO A O 1
ATOM 5701 N N . SER A 1 721 ? -1.709 11.467 16.900 1.00 95.00 721 SER A N 1
ATOM 5702 C CA . SER A 1 721 ? -0.341 11.991 16.937 1.00 95.00 721 SER A CA 1
ATOM 5703 C C . SER A 1 721 ? 0.641 10.918 17.419 1.00 95.00 721 SER A C 1
ATOM 5705 O O . SER A 1 721 ? 0.297 10.050 18.221 1.00 95.00 721 SER A O 1
ATOM 5707 N N . MET A 1 722 ? 1.879 10.966 16.928 1.00 97.06 722 MET A N 1
ATOM 5708 C CA . MET A 1 722 ? 2.937 10.030 17.310 1.00 97.06 722 MET A CA 1
ATOM 5709 C C . MET A 1 722 ? 3.412 10.269 18.745 1.00 97.06 722 MET A C 1
ATOM 5711 O O . MET A 1 722 ? 3.718 9.316 19.457 1.00 97.06 722 MET A O 1
ATOM 5715 N N . GLN A 1 723 ? 3.477 11.530 19.169 1.00 97.62 723 GLN A N 1
ATOM 5716 C CA . GLN A 1 723 ? 3.901 11.953 20.496 1.00 97.62 723 GLN A CA 1
ATOM 5717 C C . GLN A 1 723 ? 2.804 12.807 21.155 1.00 97.62 723 GLN A C 1
ATOM 5719 O O . GLN A 1 723 ? 2.852 14.038 21.083 1.00 97.62 723 GLN A O 1
ATOM 5724 N N . PRO A 1 724 ? 1.803 12.191 21.811 1.00 96.56 724 PRO A N 1
ATOM 5725 C CA . PRO A 1 724 ? 0.720 12.933 22.455 1.00 96.56 724 PRO A CA 1
ATOM 5726 C C . PRO A 1 724 ? 1.185 13.868 23.582 1.00 96.56 724 PRO A C 1
ATOM 5728 O O . PRO A 1 724 ? 0.615 14.943 23.772 1.00 96.56 724 PRO A O 1
ATOM 5731 N N . GLU A 1 725 ? 2.239 13.482 24.306 1.00 96.50 725 GLU A N 1
ATOM 5732 C CA . GLU A 1 725 ? 2.847 14.242 25.406 1.00 96.50 725 GLU A CA 1
ATOM 5733 C C . GLU A 1 725 ? 4.382 14.126 25.356 1.00 96.50 725 GLU A C 1
ATOM 5735 O O . GLU A 1 725 ? 4.900 13.153 24.802 1.00 96.50 725 GLU A O 1
ATOM 5740 N N . PRO A 1 726 ? 5.151 15.056 25.957 1.00 95.75 726 PRO A N 1
ATOM 5741 C CA . PRO A 1 726 ? 6.611 15.008 25.916 1.00 95.75 726 PRO A CA 1
ATOM 5742 C C . PRO A 1 726 ? 7.169 13.677 26.432 1.00 95.75 726 PRO A C 1
ATOM 5744 O O . PRO A 1 726 ? 7.033 13.344 27.608 1.00 95.75 726 PRO A O 1
ATOM 5747 N N . GLY A 1 727 ? 7.836 12.925 25.555 1.00 94.12 727 GLY A N 1
ATOM 5748 C CA . GLY A 1 727 ? 8.423 11.621 25.886 1.00 94.12 727 GLY A CA 1
ATOM 5749 C C . GLY A 1 727 ? 7.431 10.453 25.993 1.00 94.12 727 GLY A C 1
ATOM 5750 O O . GLY A 1 727 ? 7.871 9.339 26.265 1.00 94.12 727 GLY A O 1
ATOM 5751 N N . SER A 1 728 ? 6.137 10.682 25.751 1.00 97.19 728 SER A N 1
ATOM 5752 C CA . SER A 1 728 ? 5.099 9.650 25.672 1.00 97.19 728 SER A CA 1
ATOM 5753 C C . SER A 1 728 ? 4.659 9.476 24.223 1.00 97.19 728 SER A C 1
ATOM 5755 O O . SER A 1 728 ? 4.380 10.462 23.541 1.00 97.19 728 SER A O 1
ATOM 5757 N N . TYR A 1 729 ? 4.600 8.235 23.748 1.00 97.88 729 TYR A N 1
ATOM 5758 C CA . TYR A 1 729 ? 4.377 7.932 22.339 1.00 97.88 729 TYR A CA 1
ATOM 5759 C C . TYR A 1 729 ? 3.183 7.009 22.128 1.00 97.88 729 TYR A C 1
ATOM 5761 O O . TYR A 1 729 ? 2.910 6.131 22.946 1.00 97.88 729 TYR A O 1
ATOM 5769 N N . ASP A 1 730 ? 2.500 7.189 21.001 1.00 97.38 730 ASP A N 1
ATOM 5770 C CA . ASP A 1 730 ? 1.478 6.257 20.541 1.00 97.38 730 ASP A CA 1
ATOM 5771 C C . ASP A 1 730 ? 2.152 5.027 19.912 1.00 97.38 730 ASP A C 1
ATOM 5773 O O . ASP A 1 730 ? 2.711 5.075 18.812 1.00 97.38 730 ASP A O 1
ATOM 5777 N N . GLU A 1 731 ? 2.115 3.907 20.635 1.00 96.88 731 GLU A N 1
ATOM 5778 C CA . GLU A 1 731 ? 2.748 2.655 20.207 1.00 96.88 731 GLU A CA 1
ATOM 5779 C C . GLU A 1 731 ? 2.165 2.099 18.903 1.00 96.88 731 GLU A C 1
ATOM 5781 O O . GLU A 1 731 ? 2.875 1.408 18.173 1.00 96.88 731 GLU A O 1
ATOM 5786 N N . ALA A 1 732 ? 0.908 2.405 18.564 1.00 97.19 732 ALA A N 1
ATOM 5787 C CA . ALA A 1 732 ? 0.312 1.941 17.316 1.00 97.19 732 ALA A CA 1
ATOM 5788 C C . ALA A 1 732 ? 0.854 2.728 16.113 1.00 97.19 732 ALA A C 1
ATOM 5790 O O . ALA A 1 732 ? 1.116 2.143 15.062 1.00 97.19 732 ALA A O 1
ATOM 5791 N N . VAL A 1 733 ? 1.071 4.041 16.252 1.00 97.62 733 VAL A N 1
ATOM 5792 C CA . VAL A 1 733 ? 1.724 4.856 15.209 1.00 97.62 733 VAL A CA 1
ATOM 5793 C C . VAL A 1 733 ? 3.196 4.468 15.047 1.00 97.62 733 VAL A C 1
ATOM 5795 O O . VAL A 1 733 ? 3.677 4.350 13.921 1.00 97.62 733 VAL A O 1
ATOM 5798 N N . LEU A 1 734 ? 3.907 4.210 16.149 1.00 98.00 734 LEU A N 1
ATOM 5799 C CA . LEU A 1 734 ? 5.296 3.738 16.109 1.00 98.00 734 LEU A CA 1
ATOM 5800 C C . LEU A 1 734 ? 5.432 2.347 15.470 1.00 98.00 734 LEU A C 1
ATOM 5802 O O . LEU A 1 734 ? 6.327 2.126 14.657 1.00 98.00 734 LEU A O 1
ATOM 5806 N N . ASP A 1 735 ? 4.529 1.421 15.800 1.00 97.94 735 ASP A N 1
ATOM 5807 C CA . ASP A 1 735 ? 4.383 0.136 15.109 1.00 97.94 735 ASP A CA 1
ATOM 5808 C C . ASP A 1 735 ? 4.135 0.322 13.607 1.00 97.94 735 ASP A C 1
ATOM 5810 O O . ASP A 1 735 ? 4.716 -0.395 12.791 1.00 97.94 735 ASP A O 1
ATOM 5814 N N . GLY A 1 736 ? 3.289 1.289 13.249 1.00 98.38 736 GLY A N 1
ATOM 5815 C CA . GLY A 1 736 ? 3.040 1.661 11.866 1.00 98.38 736 GLY A CA 1
ATOM 5816 C C . GLY A 1 736 ? 4.309 2.127 11.155 1.00 98.38 736 GLY A C 1
ATOM 5817 O O . GLY A 1 736 ? 4.592 1.658 10.055 1.00 98.38 736 GLY A O 1
ATOM 5818 N N . LEU A 1 737 ? 5.118 2.979 11.788 1.00 98.62 737 LEU A N 1
ATOM 5819 C CA . LEU A 1 737 ? 6.398 3.415 11.225 1.00 98.62 737 LEU A CA 1
ATOM 5820 C C . LEU A 1 737 ? 7.368 2.237 11.013 1.00 98.62 737 LEU A C 1
ATOM 5822 O O . LEU A 1 737 ? 7.947 2.114 9.933 1.00 98.62 737 LEU A O 1
ATOM 5826 N N . ASP A 1 738 ? 7.490 1.336 11.994 1.00 98.50 738 ASP A N 1
ATOM 5827 C CA . ASP A 1 738 ? 8.301 0.116 11.868 1.00 98.50 738 ASP A CA 1
ATOM 5828 C C . ASP A 1 738 ? 7.819 -0.758 10.698 1.00 98.50 738 ASP A C 1
ATOM 5830 O O . ASP A 1 738 ? 8.619 -1.232 9.886 1.00 98.50 738 ASP A O 1
ATOM 5834 N N . PHE A 1 739 ? 6.503 -0.961 10.589 1.00 98.56 739 PHE A N 1
ATOM 5835 C CA . PHE A 1 739 ? 5.904 -1.759 9.521 1.00 98.56 739 PHE A CA 1
ATOM 5836 C C . PHE A 1 739 ? 6.125 -1.125 8.144 1.00 98.56 739 PHE A C 1
ATOM 5838 O O . PHE A 1 739 ? 6.487 -1.821 7.198 1.00 98.56 739 PHE A O 1
ATOM 5845 N N . LEU A 1 740 ? 5.950 0.193 8.035 1.00 98.69 740 LEU A N 1
ATOM 5846 C CA . LEU A 1 740 ? 6.173 0.942 6.803 1.00 98.69 740 LEU A CA 1
ATOM 5847 C C . LEU A 1 740 ? 7.617 0.800 6.318 1.00 98.69 740 LEU A C 1
ATOM 5849 O O . LEU A 1 740 ? 7.829 0.399 5.177 1.00 98.69 740 LEU A O 1
ATOM 5853 N N . LEU A 1 741 ? 8.605 1.070 7.177 1.00 98.38 741 LEU A N 1
ATOM 5854 C CA . LEU A 1 741 ? 10.022 0.947 6.816 1.00 98.38 741 LEU A CA 1
ATOM 5855 C C . LEU A 1 741 ? 10.379 -0.494 6.427 1.00 98.38 741 LEU A C 1
ATOM 5857 O O . LEU A 1 741 ? 11.092 -0.718 5.449 1.00 98.38 741 LEU A O 1
ATOM 5861 N N . TYR A 1 742 ? 9.821 -1.481 7.131 1.00 96.75 742 TYR A N 1
ATOM 5862 C CA . TYR A 1 742 ? 9.996 -2.891 6.795 1.00 96.75 742 TYR A CA 1
ATOM 5863 C C . TYR A 1 742 ? 9.439 -3.240 5.402 1.00 96.75 742 TYR A C 1
ATOM 5865 O O . TYR A 1 742 ? 10.084 -3.951 4.631 1.00 96.75 742 TYR A O 1
ATOM 5873 N N . GLU A 1 743 ? 8.267 -2.719 5.040 1.00 96.38 743 GLU A N 1
ATOM 5874 C CA . GLU A 1 743 ? 7.655 -2.943 3.726 1.00 96.38 743 GLU A CA 1
ATOM 5875 C C . GLU A 1 743 ? 8.323 -2.138 2.600 1.00 96.38 743 GLU A C 1
ATOM 5877 O O . GLU A 1 743 ? 8.435 -2.630 1.474 1.00 96.38 743 GLU A O 1
ATOM 5882 N N . MET A 1 744 ? 8.824 -0.938 2.894 1.00 96.62 744 MET A N 1
ATOM 5883 C CA . MET A 1 744 ? 9.658 -0.155 1.977 1.00 96.62 744 MET A CA 1
ATOM 5884 C C . MET A 1 744 ? 10.966 -0.885 1.658 1.00 96.62 744 MET A C 1
ATOM 5886 O O . MET A 1 744 ? 11.362 -0.955 0.494 1.00 96.62 744 MET A O 1
ATOM 5890 N N . ASN A 1 745 ? 11.604 -1.491 2.665 1.00 91.94 745 ASN A N 1
ATOM 5891 C CA . ASN A 1 745 ? 12.839 -2.259 2.503 1.00 91.94 745 ASN A CA 1
ATOM 5892 C C . ASN A 1 745 ? 12.681 -3.405 1.490 1.00 91.94 745 ASN A C 1
ATOM 5894 O O . ASN A 1 745 ? 13.514 -3.549 0.595 1.00 91.94 745 ASN A O 1
ATOM 5898 N N . LYS A 1 746 ? 11.566 -4.149 1.552 1.00 84.81 746 LYS A N 1
ATOM 5899 C CA . LYS A 1 746 ? 11.248 -5.230 0.596 1.00 84.81 746 LYS A CA 1
ATOM 5900 C C . LYS A 1 746 ? 11.183 -4.761 -0.859 1.00 84.81 746 LYS A C 1
ATOM 5902 O O . LYS A 1 746 ? 11.407 -5.558 -1.764 1.00 84.81 746 LYS A O 1
ATOM 5907 N N . ARG A 1 747 ? 10.863 -3.484 -1.075 1.00 88.50 747 ARG A N 1
ATOM 5908 C CA . ARG A 1 747 ? 10.730 -2.834 -2.388 1.00 88.50 747 ARG A CA 1
ATOM 5909 C C . ARG A 1 747 ? 11.941 -1.963 -2.733 1.00 88.50 747 ARG A C 1
ATOM 5911 O O . ARG A 1 747 ? 11.897 -1.227 -3.711 1.00 88.50 747 ARG A O 1
ATOM 5918 N N . GLN A 1 748 ? 13.007 -2.030 -1.928 1.00 86.25 748 GLN A N 1
ATOM 5919 C CA . GLN A 1 748 ? 14.226 -1.226 -2.074 1.00 86.25 748 GLN A CA 1
ATOM 5920 C C . GLN A 1 748 ? 13.976 0.293 -2.096 1.00 86.25 748 GLN A C 1
ATOM 5922 O O . GLN A 1 748 ? 14.774 1.049 -2.646 1.00 86.25 748 GLN A O 1
ATOM 5927 N N . MET A 1 749 ? 12.888 0.742 -1.468 1.00 94.12 749 MET A N 1
ATOM 5928 C CA . MET A 1 749 ? 12.562 2.158 -1.331 1.00 94.12 749 MET A CA 1
ATOM 5929 C C . MET A 1 749 ? 13.387 2.814 -0.217 1.00 94.12 749 MET A C 1
ATOM 5931 O O . MET A 1 749 ? 13.849 2.149 0.716 1.00 94.12 749 MET A O 1
ATOM 5935 N N . ARG A 1 750 ? 13.542 4.135 -0.305 1.00 96.88 750 ARG A N 1
ATOM 5936 C CA . ARG A 1 750 ? 14.274 4.993 0.631 1.00 96.88 750 ARG A CA 1
ATOM 5937 C C . ARG A 1 750 ? 13.343 5.966 1.339 1.00 96.88 750 ARG A C 1
ATOM 5939 O O . ARG A 1 750 ? 12.402 6.462 0.736 1.00 96.88 750 ARG A O 1
ATOM 5946 N N . ALA A 1 751 ? 13.621 6.249 2.604 1.00 98.44 751 ALA A N 1
ATOM 5947 C CA . ALA A 1 751 ? 12.855 7.167 3.431 1.00 98.44 751 ALA A CA 1
ATOM 5948 C C . ALA A 1 751 ? 13.646 8.446 3.729 1.00 98.44 751 ALA A C 1
ATOM 5950 O O . ALA A 1 751 ? 14.798 8.376 4.172 1.00 98.44 751 ALA A O 1
ATOM 5951 N N . VAL A 1 752 ? 13.002 9.597 3.546 1.00 98.56 752 VAL A N 1
ATOM 5952 C CA . VAL A 1 752 ? 13.392 10.865 4.180 1.00 98.56 752 VAL A CA 1
ATOM 5953 C C . VAL A 1 752 ? 12.542 11.015 5.439 1.00 98.56 752 VAL A C 1
ATOM 5955 O O . VAL A 1 752 ? 11.316 11.071 5.361 1.00 98.56 752 VAL A O 1
ATOM 5958 N N . MET A 1 753 ? 13.188 11.017 6.603 1.00 98.44 753 MET A N 1
ATOM 5959 C CA . MET A 1 753 ? 12.532 11.038 7.909 1.00 98.44 753 MET A CA 1
ATOM 5960 C C . MET A 1 753 ? 12.474 12.469 8.444 1.00 98.44 753 MET A C 1
ATOM 5962 O O . MET A 1 753 ? 13.463 12.965 8.986 1.00 98.44 753 MET A O 1
ATOM 5966 N N . CYS A 1 754 ? 11.318 13.118 8.303 1.00 98.06 754 CYS A N 1
ATOM 5967 C CA . CYS A 1 754 ? 11.067 14.468 8.799 1.00 98.06 754 CYS A CA 1
ATOM 5968 C C . CYS A 1 754 ? 10.767 14.444 10.303 1.00 98.06 754 CYS A C 1
ATOM 5970 O O . CYS A 1 754 ? 9.722 13.952 10.731 1.00 98.06 754 CYS A O 1
ATOM 5972 N N . LEU A 1 755 ? 11.702 14.932 11.122 1.00 98.06 755 LEU A N 1
ATOM 5973 C CA . LEU A 1 755 ? 11.661 14.771 12.583 1.00 98.06 755 LEU A CA 1
ATOM 5974 C C . LEU A 1 755 ? 10.793 15.809 13.303 1.00 98.06 755 LEU A C 1
ATOM 5976 O O . LEU A 1 755 ? 10.458 15.615 14.467 1.00 98.06 755 LEU A O 1
ATOM 5980 N N . ASN A 1 756 ? 10.458 16.916 12.645 1.00 96.00 756 ASN A N 1
ATOM 5981 C CA . ASN A 1 756 ? 9.620 17.979 13.198 1.00 96.00 756 ASN A CA 1
ATOM 5982 C C . ASN A 1 756 ? 8.897 18.712 12.067 1.00 96.00 756 ASN A C 1
ATOM 5984 O O . ASN A 1 756 ? 9.197 18.510 10.895 1.00 96.00 756 ASN A O 1
ATOM 5988 N N . ASN A 1 757 ? 7.978 19.608 12.389 1.00 95.00 757 ASN A N 1
ATOM 5989 C CA . ASN A 1 757 ? 7.305 20.429 11.394 1.00 95.00 757 ASN A CA 1
ATOM 5990 C C . ASN A 1 757 ? 7.191 21.872 11.871 1.00 95.00 757 ASN A C 1
ATOM 5992 O O . ASN A 1 757 ? 6.986 22.139 13.057 1.00 95.00 757 ASN A O 1
ATOM 5996 N N . PHE A 1 758 ? 7.276 22.822 10.944 1.00 92.75 758 PHE A N 1
ATOM 5997 C CA . PHE A 1 758 ? 6.935 24.200 11.258 1.00 92.75 758 PHE A CA 1
ATOM 5998 C C . PHE A 1 758 ? 5.421 24.394 11.414 1.00 92.75 758 PHE A C 1
ATOM 6000 O O . PHE A 1 758 ? 4.965 25.193 12.238 1.00 92.75 758 PHE A O 1
ATOM 6007 N N . TRP A 1 759 ? 4.627 23.656 10.640 1.00 90.94 759 TRP A N 1
ATOM 6008 C CA . TRP A 1 759 ? 3.190 23.855 10.523 1.00 90.94 759 TRP A CA 1
ATOM 6009 C C . TRP A 1 759 ? 2.392 23.112 11.596 1.00 90.94 759 TRP A C 1
ATOM 6011 O O . TRP A 1 759 ? 2.729 22.017 12.042 1.00 90.94 759 TRP A O 1
ATOM 6021 N N . HIS A 1 760 ? 1.274 23.714 11.998 1.00 90.12 760 HIS A N 1
ATOM 6022 C CA . HIS A 1 760 ? 0.489 23.282 13.156 1.00 90.12 760 HIS A CA 1
ATOM 6023 C C . HIS A 1 760 ? -0.246 21.953 12.950 1.00 90.12 760 HIS A C 1
ATOM 6025 O O . HIS A 1 760 ? -0.763 21.387 13.917 1.00 90.12 760 HIS A O 1
ATOM 6031 N N . TRP A 1 761 ? -0.279 21.450 11.713 1.00 91.94 761 TRP A N 1
ATOM 6032 C CA . TRP A 1 761 ? -0.957 20.209 11.367 1.00 91.94 761 TRP A CA 1
ATOM 6033 C C . TRP A 1 761 ? -0.270 18.958 11.907 1.00 91.94 761 TRP A C 1
ATOM 6035 O O . TRP A 1 761 ? -0.929 17.932 12.066 1.00 91.94 761 TRP A O 1
ATOM 6045 N N . SER A 1 762 ? 1.020 19.025 12.241 1.00 93.19 762 SER A N 1
ATOM 6046 C CA . SER A 1 762 ? 1.661 17.985 13.049 1.00 93.19 762 SER A CA 1
ATOM 6047 C C . SER A 1 762 ? 1.642 18.336 14.536 1.00 93.19 762 SER A C 1
ATOM 6049 O O . SER A 1 762 ? 1.729 17.434 15.348 1.00 93.19 762 SER A O 1
ATOM 6051 N N . GLY A 1 763 ? 1.472 19.614 14.897 1.00 93.44 763 GLY A N 1
ATOM 6052 C CA . GLY A 1 763 ? 1.759 20.172 16.223 1.00 93.44 763 GLY A CA 1
ATOM 6053 C C . GLY A 1 763 ? 3.092 20.919 16.216 1.00 93.44 763 GLY A C 1
ATOM 6054 O O . GLY A 1 763 ? 3.125 22.121 16.495 1.00 93.44 763 GLY A O 1
ATOM 6055 N N . GLY A 1 764 ? 4.158 20.224 15.825 1.00 94.38 764 GLY A N 1
ATOM 6056 C CA . GLY A 1 764 ? 5.430 20.785 15.387 1.00 94.38 764 GLY A CA 1
ATOM 6057 C C . GLY A 1 764 ? 6.134 21.652 16.429 1.00 94.38 764 GLY A C 1
ATOM 6058 O O . GLY A 1 764 ? 5.941 21.509 17.643 1.00 94.38 764 GLY A O 1
ATOM 6059 N N . PHE A 1 765 ? 6.918 22.626 15.959 1.00 95.88 765 PHE A N 1
ATOM 6060 C CA . PHE A 1 765 ? 7.594 23.607 16.819 1.00 95.88 765 PHE A CA 1
ATOM 6061 C C . PHE A 1 765 ? 6.642 24.317 17.784 1.00 95.88 765 PHE A C 1
ATOM 6063 O O . PHE A 1 765 ? 6.987 24.514 18.952 1.00 95.88 765 PHE A O 1
ATOM 6070 N N . GLY A 1 766 ? 5.431 24.654 17.333 1.00 95.25 766 GLY A N 1
ATOM 6071 C CA . GLY A 1 766 ? 4.422 25.294 18.172 1.00 95.25 766 GLY A CA 1
ATOM 6072 C C . GLY A 1 766 ? 4.063 24.455 19.404 1.00 95.25 766 GLY A C 1
ATOM 6073 O O . GLY A 1 766 ? 3.936 24.992 20.507 1.00 95.25 766 GLY A O 1
ATOM 6074 N N . GLN A 1 767 ? 3.975 23.132 19.257 1.00 96.88 767 GLN A N 1
ATOM 6075 C CA . GLN A 1 767 ? 3.664 22.239 20.372 1.00 96.88 767 GLN A CA 1
ATOM 6076 C C . GLN A 1 767 ? 4.820 22.132 21.374 1.00 96.88 767 GLN A C 1
ATOM 6078 O O . GLN A 1 767 ? 4.582 22.135 22.585 1.00 96.88 767 GLN A O 1
ATOM 6083 N N . TYR A 1 768 ? 6.069 22.131 20.902 1.00 97.81 768 TYR A N 1
ATOM 6084 C CA . TYR A 1 768 ? 7.240 22.190 21.782 1.00 97.81 768 TYR A CA 1
ATOM 6085 C C . TYR A 1 768 ? 7.329 23.510 22.561 1.00 97.81 768 TYR A C 1
ATOM 6087 O O . TYR A 1 768 ? 7.741 23.500 23.723 1.00 97.81 768 TYR A O 1
ATOM 6095 N N . VAL A 1 769 ? 6.900 24.637 21.977 1.00 97.81 769 VAL A N 1
ATOM 6096 C CA . VAL A 1 769 ? 6.785 25.923 22.693 1.00 97.81 769 VAL A CA 1
ATOM 6097 C C . VAL A 1 769 ? 5.778 25.820 23.841 1.00 97.81 769 VAL A C 1
ATOM 6099 O O . VAL A 1 769 ? 6.076 26.269 24.951 1.00 97.81 769 VAL A O 1
ATOM 6102 N N . VAL A 1 770 ? 4.615 25.203 23.609 1.00 97.12 770 VAL A N 1
ATOM 6103 C CA . VAL A 1 770 ? 3.597 24.987 24.654 1.00 97.12 770 VAL A CA 1
ATOM 6104 C C . VAL A 1 770 ? 4.126 24.069 25.754 1.00 97.12 770 VAL A C 1
ATOM 6106 O O . VAL A 1 770 ? 4.081 24.424 26.930 1.00 97.12 770 VAL A O 1
ATOM 6109 N N . TRP A 1 771 ? 4.710 22.923 25.399 1.00 97.75 771 TRP A N 1
ATOM 6110 C CA . TRP A 1 771 ? 5.265 21.980 26.376 1.00 97.75 771 TRP A CA 1
ATOM 6111 C C . TRP A 1 771 ? 6.434 22.542 27.191 1.00 97.75 771 TRP A C 1
ATOM 6113 O O . TRP A 1 771 ? 6.640 22.144 28.337 1.00 97.75 771 TRP A O 1
ATOM 6123 N N . ALA A 1 772 ? 7.185 23.490 26.631 1.00 97.62 772 ALA A N 1
ATOM 6124 C CA . ALA A 1 772 ? 8.238 24.206 27.341 1.00 97.62 772 ALA A CA 1
ATOM 6125 C C . ALA A 1 772 ? 7.713 25.309 28.283 1.00 97.62 772 ALA A C 1
ATOM 6127 O O . ALA A 1 772 ? 8.519 25.985 28.921 1.00 97.62 772 ALA A O 1
ATOM 6128 N N . GLY A 1 773 ? 6.393 25.514 28.370 1.00 95.31 773 GLY A N 1
ATOM 6129 C CA . GLY A 1 773 ? 5.782 26.584 29.161 1.00 95.31 773 GLY A CA 1
ATOM 6130 C C . GLY A 1 773 ? 5.897 27.966 28.513 1.00 95.31 773 GLY A C 1
ATOM 6131 O O . GLY A 1 773 ? 5.710 28.981 29.179 1.00 95.31 773 GLY A O 1
ATOM 6132 N N . GLY A 1 774 ? 6.212 28.031 27.215 1.00 92.06 774 GLY A N 1
ATOM 6133 C CA . GLY A 1 774 ? 6.284 29.284 26.465 1.00 92.06 774 GLY A CA 1
ATOM 6134 C C . GLY A 1 774 ? 4.911 29.908 26.197 1.00 92.06 774 GLY A C 1
ATOM 6135 O O . GLY A 1 774 ? 4.825 31.115 25.954 1.00 92.06 774 GLY A O 1
ATOM 6136 N N . ALA A 1 775 ? 3.842 29.111 26.236 1.00 92.75 775 ALA A N 1
ATOM 6137 C CA . ALA A 1 775 ? 2.455 29.547 26.111 1.00 92.75 775 ALA A CA 1
ATOM 6138 C C . ALA A 1 775 ? 1.493 28.462 26.614 1.00 92.75 775 ALA A C 1
ATOM 6140 O O . ALA A 1 775 ? 1.880 27.305 26.746 1.00 92.75 775 ALA A O 1
ATOM 6141 N N . ASN A 1 776 ? 0.230 28.834 26.839 1.00 90.38 776 ASN A N 1
ATOM 6142 C CA . ASN A 1 776 ? -0.813 27.891 27.253 1.00 90.38 776 ASN A CA 1
ATOM 6143 C C . ASN A 1 776 ? -1.413 27.098 26.080 1.00 90.38 776 ASN A C 1
ATOM 6145 O O . ASN A 1 776 ? -1.915 26.000 26.288 1.00 90.38 776 ASN A O 1
ATOM 6149 N N . SER A 1 777 ? -1.392 27.651 24.866 1.00 91.38 777 SER A N 1
ATOM 6150 C CA . SER A 1 777 ? -1.933 27.016 23.662 1.00 91.38 777 SER A CA 1
ATOM 6151 C C . SER A 1 777 ? -1.248 27.561 22.409 1.00 91.38 777 SER A C 1
ATOM 6153 O O . SER A 1 777 ? -0.677 28.656 22.426 1.00 91.38 777 SER A O 1
ATOM 6155 N N . ILE A 1 778 ? -1.324 26.800 21.318 1.00 91.50 778 ILE A N 1
ATOM 6156 C CA . ILE A 1 778 ? -0.905 27.246 19.984 1.00 91.50 778 ILE A CA 1
ATOM 6157 C C . ILE A 1 778 ? -1.960 28.237 19.450 1.00 91.50 778 ILE A C 1
ATOM 6159 O O . ILE A 1 778 ? -3.157 28.021 19.673 1.00 91.50 778 ILE A O 1
ATOM 6163 N N . PRO A 1 779 ? -1.568 29.323 18.755 1.00 88.81 779 PRO A N 1
ATOM 6164 C CA . PRO A 1 779 ? -2.507 30.259 18.139 1.00 88.81 779 PRO A CA 1
ATOM 6165 C C . PRO A 1 779 ? -3.138 29.657 16.867 1.00 88.81 779 PRO A C 1
ATOM 6167 O O . PRO A 1 779 ? -2.771 29.997 15.745 1.00 88.81 779 PRO A O 1
ATOM 6170 N N . TYR A 1 780 ? -4.081 28.731 17.058 1.00 81.56 780 TYR A N 1
ATOM 6171 C CA . TYR A 1 780 ? -4.919 28.144 16.006 1.00 81.56 780 TYR A CA 1
ATOM 6172 C C . TYR A 1 780 ? -5.900 29.187 15.415 1.00 81.56 780 TYR A C 1
ATOM 6174 O O . TYR A 1 780 ? -6.264 30.144 16.097 1.00 81.56 780 TYR A O 1
ATOM 6182 N N . PRO A 1 781 ? -6.333 29.012 14.152 1.00 66.94 781 PRO A N 1
ATOM 6183 C CA . PRO A 1 781 ? -6.016 29.866 12.998 1.00 66.94 781 PRO A CA 1
ATOM 6184 C C . PRO A 1 781 ? -6.560 31.308 13.033 1.00 66.94 781 PRO A C 1
ATOM 6186 O O . PRO A 1 781 ? -7.611 31.579 13.608 1.00 66.94 781 PRO A O 1
ATOM 6189 N N . GLY A 1 782 ? -5.865 32.217 12.326 1.00 63.41 782 GLY A N 1
ATOM 6190 C CA . GLY A 1 782 ? -6.319 33.594 12.062 1.00 63.41 782 GLY A CA 1
ATOM 6191 C C . GLY A 1 782 ? -5.250 34.572 11.544 1.00 63.41 782 GLY A C 1
ATOM 6192 O O . GLY A 1 782 ? -5.602 35.534 10.867 1.00 63.41 782 GLY A O 1
ATOM 6193 N N . ASP A 1 783 ? -3.963 34.321 11.815 1.00 75.88 783 ASP A N 1
ATOM 6194 C CA . ASP A 1 783 ? -2.838 35.168 11.382 1.00 75.88 783 ASP A CA 1
ATOM 6195 C C . ASP A 1 783 ? -1.561 34.318 11.205 1.00 75.88 783 ASP A C 1
ATOM 6197 O O . ASP A 1 783 ? -1.018 33.777 12.174 1.00 75.88 783 ASP A O 1
ATOM 6201 N N . TYR A 1 784 ? -1.105 34.173 9.955 1.00 76.94 784 TYR A N 1
ATOM 6202 C CA . TYR A 1 784 ? 0.093 33.400 9.606 1.00 76.94 784 TYR A CA 1
ATOM 6203 C C . TYR A 1 784 ? 1.371 34.009 10.189 1.00 76.94 784 TYR A C 1
ATOM 6205 O O . TYR A 1 784 ? 2.228 33.262 10.662 1.00 76.94 784 TYR A O 1
ATOM 6213 N N . ASP A 1 785 ? 1.480 35.338 10.231 1.00 82.31 785 ASP A N 1
ATOM 6214 C CA . ASP A 1 785 ? 2.657 36.020 10.772 1.00 82.31 785 ASP A CA 1
ATOM 6215 C C . ASP A 1 785 ? 2.739 35.817 12.289 1.00 82.31 785 ASP A C 1
ATOM 6217 O O . ASP A 1 785 ? 3.819 35.576 12.841 1.00 82.31 785 ASP A O 1
ATOM 6221 N N . ALA A 1 786 ? 1.591 35.857 12.974 1.00 86.88 786 ALA A N 1
ATOM 6222 C CA . ALA A 1 786 ? 1.517 35.575 14.404 1.00 86.88 786 ALA A CA 1
ATOM 6223 C C . ALA A 1 786 ? 1.897 34.122 14.725 1.00 86.88 786 ALA A C 1
ATOM 6225 O O . ALA A 1 786 ? 2.633 33.884 15.688 1.00 86.88 786 ALA A O 1
ATOM 6226 N N . TYR A 1 787 ? 1.435 33.156 13.923 1.00 90.00 787 TYR A N 1
ATOM 6227 C CA . TYR A 1 787 ? 1.829 31.755 14.076 1.00 90.00 787 TYR A CA 1
ATOM 6228 C C . TYR A 1 787 ? 3.325 31.556 13.799 1.00 90.00 787 TYR A C 1
ATOM 6230 O O . TYR A 1 787 ? 4.004 30.877 14.568 1.00 90.00 787 TYR A O 1
ATOM 6238 N N . GLU A 1 788 ? 3.867 32.190 12.755 1.00 89.00 788 GLU A N 1
ATOM 6239 C CA . GLU A 1 788 ? 5.289 32.095 12.430 1.00 89.00 788 GLU A CA 1
ATOM 6240 C C . GLU A 1 788 ? 6.162 32.622 13.578 1.00 89.00 788 GLU A C 1
ATOM 6242 O O . GLU A 1 788 ? 7.095 31.949 14.027 1.00 89.00 788 GLU A O 1
ATOM 6247 N N . LEU A 1 789 ? 5.827 33.808 14.096 1.00 90.44 789 LEU A N 1
ATOM 6248 C CA . LEU A 1 789 ? 6.487 34.407 15.255 1.00 90.44 789 LEU A CA 1
ATOM 6249 C C . LEU A 1 789 ? 6.385 33.513 16.490 1.00 90.44 789 LEU A C 1
ATOM 6251 O O . LEU A 1 789 ? 7.359 33.372 17.226 1.00 90.44 789 LEU A O 1
ATOM 6255 N N . PHE A 1 790 ? 5.218 32.912 16.717 1.00 94.06 790 PHE A N 1
ATOM 6256 C CA . PHE A 1 790 ? 4.990 32.010 17.835 1.00 94.06 790 PHE A CA 1
ATOM 6257 C C . PHE A 1 790 ? 5.871 30.761 17.750 1.00 94.06 790 PHE A C 1
ATOM 6259 O O . PHE A 1 790 ? 6.590 30.462 18.704 1.00 94.06 790 PHE A O 1
ATOM 6266 N N . SER A 1 791 ? 5.847 30.058 16.617 1.00 93.69 791 SER A N 1
ATOM 6267 C CA . SER A 1 791 ? 6.597 28.816 16.413 1.00 93.69 791 SER A CA 1
ATOM 6268 C C . SER A 1 791 ? 8.107 29.048 16.433 1.00 93.69 791 SER A C 1
ATOM 6270 O O . SER A 1 791 ? 8.840 28.239 16.998 1.00 93.69 791 SER A O 1
ATOM 6272 N N . ALA A 1 792 ? 8.588 30.190 15.928 1.00 92.88 792 ALA A N 1
ATOM 6273 C CA . ALA A 1 792 ? 10.006 30.552 15.973 1.00 92.88 792 ALA A CA 1
ATOM 6274 C C . ALA A 1 792 ? 10.568 30.701 17.403 1.00 92.88 792 ALA A C 1
ATOM 6276 O O . ALA A 1 792 ? 11.774 30.545 17.607 1.00 92.88 792 ALA A O 1
ATOM 6277 N N . ARG A 1 793 ? 9.720 30.918 18.422 1.00 95.69 793 ARG A N 1
ATOM 6278 C CA . ARG A 1 793 ? 10.145 30.930 19.838 1.00 95.69 793 ARG A CA 1
ATOM 6279 C C . ARG A 1 793 ? 10.710 29.590 20.299 1.00 95.69 793 ARG A C 1
ATOM 6281 O O . ARG A 1 793 ? 11.392 29.545 21.319 1.00 95.69 793 ARG A O 1
ATOM 6288 N N . PHE A 1 794 ? 10.463 28.509 19.560 1.00 97.69 794 PHE A N 1
ATOM 6289 C CA . PHE A 1 794 ? 11.094 27.212 19.786 1.00 97.69 794 PHE A CA 1
ATOM 6290 C C . PHE A 1 794 ? 12.617 27.339 19.941 1.00 97.69 794 PHE A C 1
ATOM 6292 O O . PHE A 1 794 ? 13.181 26.793 20.888 1.00 97.69 794 PHE A O 1
ATOM 6299 N N . TYR A 1 795 ? 13.273 28.131 19.084 1.00 95.62 795 TYR A N 1
ATOM 6300 C CA . TYR A 1 795 ? 14.727 28.317 19.127 1.00 95.62 795 TYR A CA 1
ATOM 6301 C C . TYR A 1 795 ? 15.208 29.105 20.356 1.00 95.62 795 TYR A C 1
ATOM 6303 O O . TYR A 1 795 ? 16.370 28.998 20.743 1.00 95.62 795 TYR A O 1
ATOM 6311 N N . GLU A 1 796 ? 14.334 29.915 20.957 1.00 95.06 796 GLU A N 1
ATOM 6312 C CA . GLU A 1 796 ? 14.643 30.783 22.100 1.00 95.06 796 GLU A CA 1
ATOM 6313 C C . GLU A 1 796 ? 14.460 30.069 23.444 1.00 95.06 796 GLU A C 1
ATOM 6315 O O . GLU A 1 796 ? 14.948 30.548 24.467 1.00 95.06 796 GLU A O 1
ATOM 6320 N N . LEU A 1 797 ? 13.752 28.935 23.456 1.00 96.94 797 LEU A N 1
ATOM 6321 C CA . LEU A 1 797 ? 13.403 28.185 24.657 1.00 96.94 797 LEU A CA 1
ATOM 6322 C C . LEU A 1 797 ? 14.307 26.949 24.789 1.00 96.94 797 LEU A C 1
ATOM 6324 O O . LEU A 1 797 ? 14.046 25.933 24.141 1.00 96.94 797 LEU A O 1
ATOM 6328 N N . PRO A 1 798 ? 15.318 26.955 25.687 1.00 97.19 798 PRO A N 1
ATOM 6329 C CA . PRO A 1 798 ? 16.224 25.816 25.849 1.00 97.19 798 PRO A CA 1
ATOM 6330 C C . PRO A 1 798 ? 15.489 24.513 26.167 1.00 97.19 798 PRO A C 1
ATOM 6332 O O . PRO A 1 798 ? 15.864 23.454 25.674 1.00 97.19 798 PRO A O 1
ATOM 6335 N N . ARG A 1 799 ? 14.397 24.601 26.940 1.00 97.75 799 ARG A N 1
ATOM 6336 C CA . ARG A 1 799 ? 13.556 23.448 27.268 1.00 97.75 799 ARG A CA 1
ATOM 6337 C C . ARG A 1 799 ? 12.846 22.871 26.040 1.00 97.75 799 ARG A C 1
ATOM 6339 O O . ARG A 1 799 ? 12.722 21.657 25.951 1.00 97.75 799 ARG A O 1
ATOM 6346 N N . ALA A 1 800 ? 12.405 23.703 25.096 1.00 98.00 800 ALA A N 1
ATOM 6347 C CA . ALA A 1 800 ? 11.755 23.229 23.873 1.00 98.00 800 ALA A CA 1
ATOM 6348 C C . ALA A 1 800 ? 12.748 22.439 23.005 1.00 98.00 800 ALA A C 1
ATOM 6350 O O . ALA A 1 800 ? 12.461 21.314 22.597 1.00 98.00 800 ALA A O 1
ATOM 6351 N N . VAL A 1 801 ? 13.956 22.985 22.823 1.00 97.81 801 VAL A N 1
ATOM 6352 C CA . VAL A 1 801 ? 15.057 22.318 22.110 1.00 97.81 801 VAL A CA 1
ATOM 6353 C C . VAL A 1 801 ? 15.483 21.024 22.813 1.00 97.81 801 VAL A C 1
ATOM 6355 O O . VAL A 1 801 ? 15.730 20.020 22.151 1.00 97.81 801 VAL A O 1
ATOM 6358 N N . GLU A 1 802 ? 15.542 21.009 24.147 1.00 97.94 802 GLU A N 1
ATOM 6359 C CA . GLU A 1 802 ? 15.845 19.804 24.931 1.00 97.94 802 GLU A CA 1
ATOM 6360 C C . GLU A 1 802 ? 14.802 18.698 24.707 1.00 97.94 802 GLU A C 1
ATOM 6362 O O . GLU A 1 802 ? 15.166 17.553 24.438 1.00 97.94 802 GLU A O 1
ATOM 6367 N N . LEU A 1 803 ? 13.509 19.033 24.776 1.00 98.25 803 LEU A N 1
ATOM 6368 C CA . LEU A 1 803 ? 12.423 18.082 24.528 1.00 98.25 803 LEU A CA 1
ATOM 6369 C C . LEU A 1 803 ? 12.493 17.502 23.111 1.00 98.25 803 LEU A C 1
ATOM 6371 O O . LEU A 1 803 ? 12.346 16.292 22.941 1.00 98.25 803 LEU A O 1
ATOM 6375 N N . PHE A 1 804 ? 12.786 18.336 22.114 1.00 98.25 804 PHE A N 1
ATOM 6376 C CA . PHE A 1 804 ? 12.971 17.873 20.743 1.00 98.25 804 PHE A CA 1
ATOM 6377 C C . PHE A 1 804 ? 14.213 16.982 20.589 1.00 98.25 804 PHE A C 1
ATOM 6379 O O . PHE A 1 804 ? 14.150 15.927 19.963 1.00 98.25 804 PHE A O 1
ATOM 6386 N N . ASN A 1 805 ? 15.333 17.320 21.229 1.00 98.06 805 ASN A N 1
ATOM 6387 C CA . ASN A 1 805 ? 16.521 16.462 21.223 1.00 98.06 805 ASN A CA 1
ATOM 6388 C C . ASN A 1 805 ? 16.254 15.098 21.887 1.00 98.06 805 ASN A C 1
ATOM 6390 O O . ASN A 1 805 ? 16.823 14.089 21.467 1.00 98.06 805 ASN A O 1
ATOM 6394 N N . ASN A 1 806 ? 15.376 15.039 22.893 1.00 98.25 806 ASN A N 1
ATOM 6395 C CA . ASN A 1 806 ? 14.923 13.773 23.473 1.00 98.25 806 ASN A CA 1
ATOM 6396 C C . ASN A 1 806 ? 14.069 12.971 22.481 1.00 98.25 806 ASN A C 1
ATOM 6398 O O . ASN A 1 806 ? 14.210 11.750 22.414 1.00 98.25 806 ASN A O 1
ATOM 6402 N N . HIS A 1 807 ? 13.233 13.642 21.684 1.00 98.25 807 HIS A N 1
ATOM 6403 C CA . HIS A 1 807 ? 12.484 13.010 20.599 1.00 98.25 807 HIS A CA 1
ATOM 6404 C C . HIS A 1 807 ? 13.405 12.423 19.522 1.00 98.25 807 HIS A C 1
ATOM 6406 O O . HIS A 1 807 ? 13.286 11.240 19.203 1.00 98.25 807 HIS A O 1
ATOM 6412 N N . ILE A 1 808 ? 14.401 13.191 19.066 1.00 98.50 808 ILE A N 1
ATOM 6413 C CA . ILE A 1 808 ? 15.443 12.710 18.148 1.00 98.50 808 ILE A CA 1
ATOM 6414 C C . ILE A 1 808 ? 16.115 11.458 18.708 1.00 98.50 808 ILE A C 1
ATOM 6416 O O . ILE A 1 808 ? 16.202 10.438 18.030 1.00 98.50 808 ILE A O 1
ATOM 6420 N N . GLN A 1 809 ? 16.583 11.515 19.958 1.00 98.25 809 GLN A N 1
ATOM 6421 C CA . GLN A 1 809 ? 17.249 10.371 20.572 1.00 98.25 809 GLN A CA 1
ATOM 6422 C C . GLN A 1 809 ? 16.344 9.147 20.658 1.00 98.25 809 GLN A C 1
ATOM 6424 O O . GLN A 1 809 ? 16.838 8.037 20.489 1.00 98.25 809 GLN A O 1
ATOM 6429 N N . PHE A 1 810 ? 15.055 9.339 20.929 1.00 98.38 810 PHE A N 1
ATOM 6430 C CA . PHE A 1 810 ? 14.100 8.248 20.984 1.00 98.38 810 PHE A CA 1
ATOM 6431 C C . PHE A 1 810 ? 13.901 7.616 19.607 1.00 98.38 810 PHE A C 1
ATOM 6433 O O . PHE A 1 810 ? 14.135 6.419 19.490 1.00 98.38 810 PHE A O 1
ATOM 6440 N N . ILE A 1 811 ? 13.533 8.398 18.582 1.00 98.31 811 ILE A N 1
ATOM 6441 C CA . ILE A 1 811 ? 13.228 7.899 17.228 1.00 98.31 811 ILE A CA 1
ATOM 6442 C C . ILE A 1 811 ? 14.462 7.298 16.554 1.00 98.31 811 ILE A C 1
ATOM 6444 O O . ILE A 1 811 ? 14.404 6.185 16.040 1.00 98.31 811 ILE A O 1
ATOM 6448 N N . VAL A 1 812 ? 15.599 7.993 16.586 1.00 98.25 812 VAL A N 1
ATOM 6449 C CA . VAL A 1 812 ? 16.810 7.556 15.876 1.00 98.25 812 VAL A CA 1
ATOM 6450 C C . VAL A 1 812 ? 17.389 6.275 16.479 1.00 98.25 812 VAL A C 1
ATOM 6452 O O . VAL A 1 812 ? 17.915 5.444 15.748 1.00 98.25 812 VAL A O 1
ATOM 6455 N N . LYS A 1 813 ? 17.274 6.077 17.800 1.00 96.94 813 LYS A N 1
ATOM 6456 C CA . LYS A 1 813 ? 17.762 4.865 18.485 1.00 96.94 813 LYS A CA 1
ATOM 6457 C C . LYS A 1 813 ? 16.754 3.709 18.474 1.00 96.94 813 LYS A C 1
ATOM 6459 O O . LYS A 1 813 ? 17.004 2.703 19.141 1.00 96.94 813 LYS A O 1
ATOM 6464 N N . ARG A 1 814 ? 15.611 3.834 17.788 1.00 97.44 814 ARG A N 1
ATOM 6465 C CA . ARG A 1 814 ? 14.635 2.739 17.704 1.00 97.44 814 ARG A CA 1
ATOM 6466 C C . ARG A 1 814 ? 15.221 1.551 16.955 1.00 97.44 814 ARG A C 1
ATOM 6468 O O . ARG A 1 814 ? 16.013 1.704 16.029 1.00 97.44 814 ARG A O 1
ATOM 6475 N N . THR A 1 815 ? 14.756 0.368 17.329 1.00 97.38 815 THR A N 1
ATOM 6476 C CA . THR A 1 815 ? 14.968 -0.864 16.571 1.00 97.38 815 THR A CA 1
ATOM 6477 C C . THR A 1 815 ? 13.646 -1.258 15.951 1.00 97.38 815 THR A C 1
ATOM 6479 O O . THR A 1 815 ? 12.656 -1.411 16.666 1.00 97.38 815 THR A O 1
ATOM 6482 N N . ASN A 1 816 ? 13.635 -1.434 14.634 1.00 96.19 816 ASN A N 1
ATOM 6483 C CA . ASN A 1 816 ? 12.453 -1.869 13.916 1.00 96.19 816 ASN A CA 1
ATOM 6484 C C . ASN A 1 816 ? 12.059 -3.274 14.389 1.00 96.19 816 ASN A C 1
ATOM 6486 O O . ASN A 1 816 ? 12.833 -4.227 14.272 1.00 96.19 816 ASN A O 1
ATOM 6490 N N . LYS A 1 817 ? 10.844 -3.428 14.914 1.00 93.25 817 LYS A N 1
ATOM 6491 C CA . LYS A 1 817 ? 10.408 -4.699 15.510 1.00 93.25 817 LYS A CA 1
ATOM 6492 C C . LYS A 1 817 ? 10.174 -5.845 14.517 1.00 93.25 817 LYS A C 1
ATOM 6494 O O . LYS A 1 817 ? 10.065 -6.990 14.947 1.00 93.25 817 LYS A O 1
ATOM 6499 N N . TYR A 1 818 ? 10.064 -5.564 13.217 1.00 89.69 818 TYR A N 1
ATOM 6500 C CA . TYR A 1 818 ? 9.759 -6.570 12.190 1.00 89.69 818 TYR A CA 1
ATOM 6501 C C . TYR A 1 818 ? 11.001 -7.265 11.631 1.00 89.69 818 TYR A C 1
ATOM 6503 O O . TYR A 1 818 ? 10.934 -8.438 11.269 1.00 89.69 818 TYR A O 1
ATOM 6511 N N . ASN A 1 819 ? 12.131 -6.561 11.566 1.00 86.50 819 ASN A N 1
ATOM 6512 C CA . ASN A 1 819 ? 13.404 -7.096 11.069 1.00 86.50 819 ASN A CA 1
ATOM 6513 C C . ASN A 1 819 ? 14.534 -7.045 12.115 1.00 86.50 819 ASN A C 1
ATOM 6515 O O . ASN A 1 819 ? 15.618 -7.562 11.857 1.00 86.50 819 ASN A O 1
ATOM 6519 N N . ASN A 1 820 ? 14.278 -6.465 13.292 1.00 88.00 820 ASN A N 1
ATOM 6520 C CA . ASN A 1 820 ? 15.233 -6.290 14.385 1.00 88.00 820 ASN A CA 1
ATOM 6521 C C . ASN A 1 820 ? 16.484 -5.470 13.999 1.00 88.00 820 ASN A C 1
ATOM 6523 O O . ASN A 1 820 ? 17.550 -5.640 14.593 1.00 88.00 820 ASN A O 1
ATOM 6527 N N . ILE A 1 821 ? 16.361 -4.587 13.002 1.00 89.94 821 ILE A N 1
ATOM 6528 C CA . ILE A 1 821 ? 17.424 -3.677 12.562 1.00 89.94 821 ILE A CA 1
ATOM 6529 C C . ILE A 1 821 ? 17.263 -2.341 13.298 1.00 89.94 821 ILE A C 1
ATOM 6531 O O . ILE A 1 821 ? 16.171 -1.773 13.354 1.00 89.94 821 ILE A O 1
ATOM 6535 N N . SER A 1 822 ? 18.350 -1.841 13.895 1.00 96.19 822 SER A N 1
ATOM 6536 C CA . SER A 1 822 ? 18.386 -0.480 14.455 1.00 96.19 822 SER A CA 1
ATOM 6537 C C . SER A 1 822 ? 18.153 0.531 13.340 1.00 96.19 822 SER A C 1
ATOM 6539 O O . SER A 1 822 ? 18.762 0.396 12.287 1.00 96.19 822 SER A O 1
ATOM 6541 N N . TYR A 1 823 ? 17.369 1.582 13.564 1.00 98.06 823 TYR A N 1
ATOM 6542 C CA . TYR A 1 823 ? 17.160 2.640 12.569 1.00 98.06 823 TYR A CA 1
ATOM 6543 C C . TYR A 1 823 ? 18.489 3.264 12.115 1.00 98.06 823 TYR A C 1
ATOM 6545 O O . TYR A 1 823 ? 18.658 3.561 10.938 1.00 98.06 823 TYR A O 1
ATOM 6553 N N . THR A 1 824 ? 19.477 3.374 13.010 1.00 97.12 824 THR A N 1
ATOM 6554 C CA . THR A 1 824 ? 20.842 3.833 12.682 1.00 97.12 824 THR A CA 1
ATOM 6555 C C . THR A 1 824 ? 21.605 2.891 11.747 1.00 97.12 824 THR A C 1
ATOM 6557 O O . THR A 1 824 ? 22.563 3.302 11.101 1.00 97.12 824 THR A O 1
ATOM 6560 N N . GLU A 1 825 ? 21.185 1.635 11.665 1.00 95.69 825 GLU A N 1
ATOM 6561 C CA . GLU A 1 825 ? 21.759 0.583 10.828 1.00 95.69 825 GLU A CA 1
ATOM 6562 C C . GLU A 1 825 ? 20.833 0.200 9.666 1.00 95.69 825 GLU A C 1
ATOM 6564 O O . GLU A 1 825 ? 21.193 -0.675 8.881 1.00 95.69 825 GLU A O 1
ATOM 6569 N N . ASP A 1 826 ? 19.670 0.849 9.539 1.00 95.69 826 ASP A N 1
ATOM 6570 C CA . ASP A 1 826 ? 18.706 0.580 8.483 1.00 95.69 826 ASP A CA 1
ATOM 6571 C C . ASP A 1 826 ? 18.960 1.503 7.278 1.00 95.69 826 ASP A C 1
ATOM 6573 O O . ASP A 1 826 ? 18.668 2.702 7.332 1.00 95.69 826 ASP A O 1
ATOM 6577 N N . PRO A 1 827 ? 19.492 0.970 6.171 1.00 94.38 827 PRO A N 1
ATOM 6578 C CA . PRO A 1 827 ? 19.738 1.737 4.955 1.00 94.38 827 PRO A CA 1
ATOM 6579 C C . PRO A 1 827 ? 18.454 2.167 4.235 1.00 94.38 827 PRO A C 1
ATOM 6581 O O . PRO A 1 827 ? 18.509 3.047 3.376 1.00 94.38 827 PRO A O 1
ATOM 6584 N N . THR A 1 828 ? 17.288 1.592 4.555 1.00 96.56 828 THR A N 1
ATOM 6585 C CA . THR A 1 828 ? 16.004 2.111 4.060 1.00 96.56 828 THR A CA 1
ATOM 6586 C C . THR A 1 828 ? 15.797 3.558 4.490 1.00 96.56 828 THR A C 1
ATOM 6588 O O . THR A 1 828 ? 15.210 4.323 3.734 1.00 96.56 828 THR A O 1
ATOM 6591 N N . ILE A 1 829 ? 16.343 3.982 5.631 1.00 98.44 829 ILE A N 1
ATOM 6592 C CA . ILE A 1 829 ? 16.387 5.396 6.005 1.00 98.44 829 ILE A CA 1
ATOM 6593 C C . ILE A 1 829 ? 17.550 6.055 5.259 1.00 98.44 829 ILE A C 1
ATOM 6595 O O . ILE A 1 829 ? 18.717 5.852 5.591 1.00 98.44 829 ILE A O 1
ATOM 6599 N N . MET A 1 830 ? 17.229 6.854 4.241 1.00 97.81 830 MET A N 1
ATOM 6600 C CA . MET A 1 830 ? 18.226 7.609 3.482 1.00 97.81 830 MET A CA 1
ATOM 6601 C C . MET A 1 830 ? 18.712 8.817 4.279 1.00 97.81 830 MET A C 1
ATOM 6603 O O . MET A 1 830 ? 19.919 9.057 4.344 1.00 97.81 830 MET A O 1
ATOM 6607 N N . SER A 1 831 ? 17.790 9.588 4.862 1.00 98.31 831 SER A N 1
ATOM 6608 C CA . SER A 1 831 ? 18.157 10.825 5.544 1.00 98.31 831 SER A CA 1
ATOM 6609 C C . SER A 1 831 ? 17.260 11.205 6.709 1.00 98.31 831 SER A C 1
ATOM 6611 O O . SER A 1 831 ? 16.061 10.929 6.708 1.00 98.31 831 SER A O 1
ATOM 6613 N N . TRP A 1 832 ? 17.855 11.929 7.652 1.00 98.69 832 TRP A N 1
ATOM 6614 C CA . TRP A 1 832 ? 17.180 12.637 8.731 1.00 98.69 832 TRP A CA 1
ATOM 6615 C C . TRP A 1 832 ? 17.020 14.106 8.358 1.00 98.69 832 TRP A C 1
ATOM 6617 O O . TRP A 1 832 ? 18.002 14.819 8.153 1.00 98.69 832 TRP A O 1
ATOM 6627 N N . GLU A 1 833 ? 15.781 14.559 8.279 1.00 98.31 833 GLU A N 1
ATOM 6628 C CA . GLU A 1 833 ? 15.458 15.954 8.024 1.00 98.31 833 GLU A CA 1
ATOM 6629 C C . GLU A 1 833 ? 15.093 16.638 9.344 1.00 98.31 833 GLU A C 1
ATOM 6631 O O . GLU A 1 833 ? 14.279 16.121 10.117 1.00 98.31 833 GLU A O 1
ATOM 6636 N N . LEU A 1 834 ? 15.724 17.787 9.621 1.00 97.62 834 LEU A N 1
ATOM 6637 C CA . LEU A 1 834 ? 15.552 18.495 10.892 1.00 97.62 834 LEU A CA 1
ATOM 6638 C C . LEU A 1 834 ? 14.094 18.888 11.139 1.00 97.62 834 LEU A C 1
ATOM 6640 O O . LEU A 1 834 ? 13.582 18.666 12.238 1.00 97.62 834 LEU A O 1
ATOM 6644 N N . ALA A 1 835 ? 13.459 19.502 10.143 1.00 96.88 835 ALA A N 1
ATOM 6645 C CA . ALA A 1 835 ? 12.059 19.883 10.183 1.00 96.88 835 ALA A CA 1
ATOM 6646 C C . ALA A 1 835 ? 11.542 20.205 8.779 1.00 96.88 835 ALA A C 1
ATOM 6648 O O . ALA A 1 835 ? 12.294 20.705 7.951 1.00 96.88 835 ALA A O 1
ATOM 6649 N N . ASN A 1 836 ? 10.241 20.050 8.566 1.00 95.81 836 ASN A N 1
ATOM 6650 C CA . ASN A 1 836 ? 9.583 20.578 7.379 1.00 95.81 836 ASN A CA 1
ATOM 6651 C C . ASN A 1 836 ? 9.417 22.108 7.464 1.00 95.81 836 ASN A C 1
ATOM 6653 O O . ASN A 1 836 ? 8.783 22.609 8.398 1.00 95.81 836 ASN A O 1
ATOM 6657 N N . GLU A 1 837 ? 9.957 22.826 6.479 1.00 93.31 837 GLU A N 1
ATOM 6658 C CA . GLU A 1 837 ? 9.868 24.280 6.275 1.00 93.31 837 GLU A CA 1
ATOM 6659 C C . GLU A 1 837 ? 10.166 25.165 7.505 1.00 93.31 837 GLU A C 1
ATOM 6661 O O . GLU A 1 837 ? 9.392 26.080 7.822 1.00 93.31 837 GLU A O 1
ATOM 6666 N N . PRO A 1 838 ? 11.288 24.965 8.221 1.00 93.00 838 PRO A N 1
ATOM 6667 C CA . PRO A 1 838 ? 11.597 25.760 9.399 1.00 93.00 838 PRO A CA 1
ATOM 6668 C C . PRO A 1 838 ? 11.760 27.246 9.037 1.00 93.00 838 PRO A C 1
ATOM 6670 O O . PRO A 1 838 ? 12.694 27.641 8.338 1.00 93.00 838 PRO A O 1
ATOM 6673 N N . ARG A 1 839 ? 10.870 28.105 9.552 1.00 89.25 839 ARG A N 1
ATOM 6674 C CA . ARG A 1 839 ? 10.959 29.566 9.373 1.00 89.25 839 ARG A CA 1
ATOM 6675 C C . ARG A 1 839 ? 11.849 30.200 10.433 1.00 89.25 839 ARG A C 1
ATOM 6677 O O . ARG A 1 839 ? 12.074 29.632 11.504 1.00 89.25 839 ARG A O 1
ATOM 6684 N N . ARG A 1 840 ? 12.340 31.409 10.127 1.00 86.62 840 ARG A N 1
ATOM 6685 C CA . ARG A 1 840 ? 13.219 32.220 10.998 1.00 86.62 840 ARG A CA 1
ATOM 6686 C C . ARG A 1 840 ? 14.389 31.411 11.563 1.00 86.62 840 ARG A C 1
ATOM 6688 O O . ARG A 1 840 ? 14.679 31.466 12.756 1.00 86.62 840 ARG A O 1
ATOM 6695 N N . LEU A 1 841 ? 15.020 30.646 10.678 1.00 86.88 841 LEU A N 1
ATOM 6696 C CA . LEU A 1 841 ? 15.978 29.606 11.013 1.00 86.88 841 LEU A CA 1
ATOM 6697 C C . LEU A 1 841 ? 17.101 30.114 11.928 1.00 86.88 841 LEU A C 1
ATOM 6699 O O . LEU A 1 841 ? 17.781 31.102 11.636 1.00 86.88 841 LEU A O 1
ATOM 6703 N N . ASN A 1 842 ? 17.318 29.410 13.037 1.00 91.94 842 ASN A N 1
ATOM 6704 C CA . ASN A 1 842 ? 18.436 29.665 13.933 1.00 91.94 842 ASN A CA 1
ATOM 6705 C C . ASN A 1 842 ? 19.623 28.768 13.546 1.00 91.94 842 ASN A C 1
ATOM 6707 O O . ASN A 1 842 ? 19.616 27.567 13.807 1.00 91.94 842 ASN A O 1
ATOM 6711 N N . LEU A 1 843 ? 20.666 29.353 12.947 1.00 92.81 843 LEU A N 1
ATOM 6712 C CA . LEU A 1 843 ? 21.824 28.599 12.442 1.00 92.81 843 LEU A CA 1
ATOM 6713 C C . LEU A 1 843 ? 22.610 27.869 13.545 1.00 92.81 843 LEU A C 1
ATOM 6715 O O . LEU A 1 843 ? 23.216 26.828 13.293 1.00 92.81 843 LEU A O 1
ATOM 6719 N N . THR A 1 844 ? 22.594 28.387 14.777 1.00 94.31 844 THR A N 1
ATOM 6720 C CA . THR A 1 844 ? 23.211 27.714 15.927 1.00 94.31 844 THR A CA 1
ATOM 6721 C C . THR A 1 844 ? 22.459 26.432 16.271 1.00 94.31 844 THR A C 1
ATOM 6723 O O . THR A 1 844 ? 23.089 25.396 16.477 1.00 94.31 844 THR A O 1
ATOM 6726 N N . TRP A 1 845 ? 21.125 26.478 16.282 1.00 96.00 845 TRP A N 1
ATOM 6727 C CA . TRP A 1 845 ? 20.284 25.296 16.457 1.00 96.00 845 TRP A CA 1
ATOM 6728 C C . TRP A 1 845 ? 20.487 24.290 15.321 1.00 96.00 845 TRP A C 1
ATOM 6730 O O . TRP A 1 845 ? 20.764 23.130 15.612 1.00 96.00 845 TRP A O 1
ATOM 6740 N N . VAL A 1 846 ? 20.468 24.736 14.056 1.00 96.19 846 VAL A N 1
ATOM 6741 C CA . VAL A 1 846 ? 20.727 23.865 12.892 1.00 96.19 846 VAL A CA 1
ATOM 6742 C C . VAL A 1 846 ? 22.036 23.109 13.072 1.00 96.19 846 VAL A C 1
ATOM 6744 O O . VAL A 1 846 ? 22.060 21.885 12.980 1.00 96.19 846 VAL A O 1
ATOM 6747 N N . ASN A 1 847 ? 23.123 23.819 13.386 1.00 97.25 847 ASN A N 1
ATOM 6748 C CA . ASN A 1 847 ? 24.424 23.189 13.557 1.00 97.25 847 ASN A CA 1
ATOM 6749 C C . ASN A 1 847 ? 24.446 22.206 14.739 1.00 97.25 847 ASN A C 1
ATOM 6751 O O . ASN A 1 847 ? 24.952 21.096 14.600 1.00 97.25 847 ASN A O 1
ATOM 6755 N N . HIS A 1 848 ? 23.890 22.579 15.895 1.00 97.00 848 HIS A N 1
ATOM 6756 C CA . HIS A 1 848 ? 23.866 21.697 17.065 1.00 97.00 848 HIS A CA 1
ATOM 6757 C C . HIS A 1 848 ? 23.028 20.436 16.835 1.00 97.00 848 HIS A C 1
ATOM 6759 O O . HIS A 1 848 ? 23.493 19.334 17.127 1.00 97.00 848 HIS A O 1
ATOM 6765 N N . THR A 1 849 ? 21.818 20.576 16.297 1.00 97.12 849 THR A N 1
ATOM 6766 C CA . THR A 1 849 ? 20.908 19.451 16.068 1.00 97.12 849 THR A CA 1
ATOM 6767 C C . THR A 1 849 ? 21.397 18.552 14.933 1.00 97.12 849 THR A C 1
ATOM 6769 O O . THR A 1 849 ? 21.389 17.331 15.089 1.00 97.12 849 THR A O 1
ATOM 6772 N N . ALA A 1 850 ? 21.919 19.114 13.836 1.00 98.06 850 ALA A N 1
ATOM 6773 C CA . ALA A 1 850 ? 22.526 18.319 12.768 1.00 98.06 850 ALA A CA 1
ATOM 6774 C C . ALA A 1 850 ? 23.742 17.527 13.274 1.00 98.06 850 ALA A C 1
ATOM 6776 O O . ALA A 1 850 ? 23.894 16.350 12.955 1.00 98.06 850 ALA A O 1
ATOM 6777 N N . CYS A 1 851 ? 24.596 18.123 14.109 1.00 98.00 851 CYS A N 1
ATOM 6778 C CA . CYS A 1 851 ? 25.745 17.400 14.652 1.00 98.00 851 CYS A CA 1
ATOM 6779 C C . CYS A 1 851 ? 25.366 16.362 15.719 1.00 98.00 851 CYS A C 1
ATOM 6781 O O . CYS A 1 851 ? 26.028 15.327 15.807 1.00 98.00 851 CYS A O 1
ATOM 6783 N N . LEU A 1 852 ? 24.275 16.569 16.466 1.00 98.00 852 LEU A N 1
ATOM 6784 C CA . LEU A 1 852 ? 23.685 15.522 17.306 1.00 98.00 852 LEU A CA 1
ATOM 6785 C C . LEU A 1 852 ? 23.239 14.324 16.453 1.00 98.00 852 LEU A C 1
ATOM 6787 O O . LEU A 1 852 ? 23.590 13.188 16.767 1.00 98.00 852 LEU A O 1
ATOM 6791 N N . LEU A 1 853 ? 22.516 14.563 15.356 1.00 98.31 853 LEU A N 1
ATOM 6792 C CA . LEU A 1 853 ? 22.109 13.506 14.426 1.00 98.31 853 LEU A CA 1
ATOM 6793 C C . LEU A 1 853 ? 23.314 12.788 13.817 1.00 98.31 853 LEU A C 1
ATOM 6795 O O . LEU A 1 853 ? 23.336 11.562 13.815 1.00 98.31 853 LEU A O 1
ATOM 6799 N N . ARG A 1 854 ? 24.357 13.519 13.402 1.00 97.94 854 ARG A N 1
ATOM 6800 C CA . ARG A 1 854 ? 25.597 12.921 12.878 1.00 97.94 854 ARG A CA 1
ATOM 6801 C C . ARG A 1 854 ? 26.266 12.003 13.898 1.00 97.94 854 ARG A C 1
ATOM 6803 O O . ARG A 1 854 ? 26.803 10.965 13.523 1.00 97.94 854 ARG A O 1
ATOM 6810 N N . GLN A 1 855 ? 26.241 12.376 15.178 1.00 97.69 855 GLN A N 1
ATOM 6811 C CA . GLN A 1 855 ? 26.779 11.548 16.256 1.00 97.69 855 GLN A CA 1
ATOM 6812 C C . GLN A 1 855 ? 25.947 10.275 16.477 1.00 97.69 855 GLN A C 1
ATOM 6814 O O . GLN A 1 855 ? 26.513 9.219 16.753 1.00 97.69 855 GLN A O 1
ATOM 6819 N N . LEU A 1 856 ? 24.618 10.373 16.389 1.00 97.44 856 LEU A N 1
ATOM 6820 C CA . LEU A 1 856 ? 23.704 9.253 16.626 1.00 97.44 856 LEU A CA 1
ATOM 6821 C C . LEU A 1 856 ? 23.625 8.285 15.438 1.00 97.44 856 LEU A C 1
ATOM 6823 O O . LEU A 1 856 ? 23.570 7.076 15.641 1.00 97.44 856 LEU A O 1
ATOM 6827 N N . ALA A 1 857 ? 23.617 8.816 14.218 1.00 97.12 857 ALA A N 1
ATOM 6828 C CA . ALA A 1 857 ? 23.346 8.108 12.973 1.00 97.12 857 ALA A CA 1
ATOM 6829 C C . ALA A 1 857 ? 24.399 8.481 11.910 1.00 97.12 857 ALA A C 1
ATOM 6831 O O . ALA A 1 857 ? 24.111 9.213 10.963 1.00 97.12 857 ALA A O 1
ATOM 6832 N N . PRO A 1 858 ? 25.654 8.012 12.056 1.00 96.25 858 PRO A N 1
ATOM 6833 C CA . PRO A 1 858 ? 26.764 8.470 11.222 1.00 96.25 858 PRO A CA 1
ATOM 6834 C C . PRO A 1 858 ? 26.673 8.030 9.754 1.00 96.25 858 PRO A C 1
ATOM 6836 O O . PRO A 1 858 ? 27.385 8.599 8.927 1.00 96.25 858 PRO A O 1
ATOM 6839 N N . LYS A 1 859 ? 25.837 7.031 9.436 1.00 96.06 859 LYS A N 1
ATOM 6840 C CA . LYS A 1 859 ? 25.731 6.406 8.106 1.00 96.06 859 LYS A CA 1
ATOM 6841 C C . LYS A 1 859 ? 24.674 7.047 7.205 1.00 96.06 859 LYS A C 1
ATOM 6843 O O . LYS A 1 859 ? 24.780 6.931 5.990 1.00 96.06 859 LYS A O 1
ATOM 6848 N N . GLN A 1 860 ? 23.666 7.686 7.789 1.00 97.62 860 GLN A N 1
ATOM 6849 C CA . GLN A 1 860 ? 22.574 8.343 7.077 1.00 97.62 860 GLN A CA 1
ATOM 6850 C C . GLN A 1 860 ? 22.939 9.783 6.722 1.00 97.62 860 GLN A C 1
ATOM 6852 O O . GLN A 1 860 ? 23.806 10.406 7.349 1.00 97.62 860 GLN A O 1
ATOM 6857 N N . LEU A 1 861 ? 22.236 10.318 5.728 1.00 98.50 861 LEU A N 1
ATOM 6858 C CA . LEU A 1 861 ? 22.345 11.722 5.369 1.00 98.50 861 LEU A CA 1
ATOM 6859 C C . LEU A 1 861 ? 21.531 12.607 6.322 1.00 98.50 861 LEU A C 1
ATOM 6861 O O . LEU A 1 861 ? 20.612 12.142 6.998 1.00 98.50 861 LEU A O 1
ATOM 6865 N N . ILE A 1 862 ? 21.843 13.896 6.366 1.00 98.62 862 ILE A N 1
ATOM 6866 C CA . ILE A 1 862 ? 21.169 14.888 7.203 1.00 98.62 862 ILE A CA 1
ATOM 6867 C C . ILE A 1 862 ? 20.877 16.128 6.363 1.00 98.62 862 ILE A C 1
ATOM 6869 O O . ILE A 1 862 ? 21.764 16.646 5.681 1.00 98.62 862 ILE A O 1
ATOM 6873 N N . THR A 1 863 ? 19.647 16.630 6.435 1.00 97.56 863 THR A N 1
ATOM 6874 C CA . THR A 1 863 ? 19.240 17.871 5.764 1.00 97.56 863 THR A CA 1
ATOM 6875 C C . THR A 1 863 ? 18.364 18.746 6.656 1.00 97.56 863 THR A C 1
ATOM 6877 O O . THR A 1 863 ? 17.932 18.334 7.730 1.00 97.56 863 THR A O 1
ATOM 6880 N N . THR A 1 864 ? 18.144 19.985 6.229 1.00 94.94 864 THR A N 1
ATOM 6881 C CA . THR A 1 864 ? 17.415 21.022 6.964 1.00 94.94 864 THR A CA 1
ATOM 6882 C C . THR A 1 864 ? 15.902 20.971 6.743 1.00 94.94 864 THR A C 1
ATOM 6884 O O . THR A 1 864 ? 15.189 21.177 7.720 1.00 94.94 864 THR A O 1
ATOM 6887 N N . GLY A 1 865 ? 15.447 20.704 5.510 1.00 94.38 865 GLY A N 1
ATOM 6888 C CA . GLY A 1 865 ? 14.042 20.759 5.065 1.00 94.38 865 GLY A CA 1
ATOM 6889 C C . GLY A 1 865 ? 13.532 22.177 4.754 1.00 94.38 865 GLY A C 1
ATOM 6890 O O . GLY A 1 865 ? 12.362 22.489 4.970 1.00 94.38 865 GLY A O 1
ATOM 6891 N N . VAL A 1 866 ? 14.417 23.092 4.340 1.00 93.12 866 VAL A N 1
ATOM 6892 C CA . VAL A 1 866 ? 14.088 24.513 4.104 1.00 93.12 866 VAL A CA 1
ATOM 6893 C C . VAL A 1 866 ? 13.397 24.699 2.745 1.00 93.12 866 VAL A C 1
ATOM 6895 O O . VAL A 1 866 ? 13.835 24.156 1.742 1.00 93.12 866 VAL A O 1
ATOM 6898 N N . GLU A 1 867 ? 12.365 25.552 2.680 1.00 90.50 867 GLU A N 1
ATOM 6899 C CA . GLU A 1 867 ? 11.574 25.800 1.449 1.00 90.50 867 GLU A CA 1
ATOM 6900 C C . GLU A 1 867 ? 12.390 26.471 0.313 1.00 90.50 867 GLU A C 1
ATOM 6902 O O . GLU A 1 867 ? 11.956 26.528 -0.833 1.00 90.50 867 GLU A O 1
ATOM 6907 N N . GLY A 1 868 ? 13.589 26.980 0.600 1.00 89.31 868 GLY A N 1
ATOM 6908 C CA . GLY A 1 868 ? 14.497 27.591 -0.374 1.00 89.31 868 GLY A CA 1
ATOM 6909 C C . GLY A 1 868 ? 14.615 29.111 -0.241 1.00 89.31 868 GLY A C 1
ATOM 6910 O O . GLY A 1 868 ? 14.299 29.710 0.786 1.00 89.31 868 GLY A O 1
ATOM 6911 N N . SER A 1 869 ? 15.102 29.775 -1.291 1.00 83.75 869 SER A N 1
ATOM 6912 C CA . SER A 1 869 ? 15.451 31.208 -1.262 1.00 83.75 869 SER A CA 1
ATOM 6913 C C . SER A 1 869 ? 14.275 32.190 -1.124 1.00 83.75 869 SER A C 1
ATOM 6915 O O . SER A 1 869 ? 14.508 33.382 -0.947 1.00 83.75 869 SER A O 1
ATOM 6917 N N . ILE A 1 870 ? 13.022 31.723 -1.196 1.00 80.94 870 ILE A N 1
ATOM 6918 C CA . ILE A 1 870 ? 11.835 32.571 -0.971 1.00 80.94 870 ILE A CA 1
ATOM 6919 C C . ILE A 1 870 ? 11.563 32.738 0.524 1.00 80.94 870 ILE A C 1
ATOM 6921 O O . ILE A 1 870 ? 11.215 33.828 0.974 1.00 80.94 870 ILE A O 1
ATOM 6925 N N . SER A 1 871 ? 11.756 31.673 1.300 1.00 71.00 871 SER A N 1
ATOM 6926 C CA . SER A 1 871 ? 11.600 31.689 2.756 1.00 71.00 871 SER A CA 1
ATOM 6927 C C . SER A 1 871 ? 12.886 32.069 3.485 1.00 71.00 871 SER A C 1
ATOM 6929 O O . SER A 1 871 ? 12.847 32.545 4.623 1.00 71.00 871 SER A O 1
ATOM 6931 N N . SER A 1 872 ? 14.028 31.873 2.826 1.00 74.62 872 SER A N 1
ATOM 6932 C CA . SER A 1 872 ? 15.351 32.116 3.376 1.00 74.62 872 SER A CA 1
ATOM 6933 C C . SER A 1 872 ? 15.930 33.463 2.966 1.00 74.62 872 SER A C 1
ATOM 6935 O O . SER A 1 872 ? 15.907 33.864 1.806 1.00 74.62 872 SER A O 1
ATOM 6937 N N . LYS A 1 873 ? 16.586 34.130 3.920 1.00 71.88 873 LYS A N 1
ATOM 6938 C CA . LYS A 1 873 ? 17.420 35.307 3.634 1.00 71.88 873 LYS A CA 1
ATOM 6939 C C . LYS A 1 873 ? 18.745 34.942 2.956 1.00 71.88 873 LYS A C 1
ATOM 6941 O O . LYS A 1 873 ? 19.353 35.811 2.335 1.00 71.88 873 LYS A O 1
ATOM 6946 N N . ASN A 1 874 ? 19.233 33.710 3.129 1.00 83.81 874 ASN A N 1
ATOM 6947 C CA . ASN A 1 874 ? 20.487 33.236 2.553 1.00 83.81 874 ASN A CA 1
ATOM 6948 C C . ASN A 1 874 ? 20.516 31.697 2.494 1.00 83.81 874 ASN A C 1
ATOM 6950 O O . ASN A 1 874 ? 20.905 31.034 3.455 1.00 83.81 874 ASN A O 1
ATOM 6954 N N . PHE A 1 875 ? 20.173 31.160 1.322 1.00 89.50 875 PHE A N 1
ATOM 6955 C CA . PHE A 1 875 ? 20.128 29.723 1.046 1.00 89.50 875 PHE A CA 1
ATOM 6956 C C . PHE A 1 875 ? 21.432 28.984 1.399 1.00 89.50 875 PHE A C 1
ATOM 6958 O O . PHE A 1 875 ? 21.395 27.890 1.960 1.00 89.50 875 PHE A O 1
ATOM 6965 N N . SER A 1 876 ? 22.593 29.587 1.120 1.00 88.75 876 SER A N 1
ATOM 6966 C CA . SER A 1 876 ? 23.896 28.989 1.432 1.00 88.75 876 SER A CA 1
ATOM 6967 C C . SER A 1 876 ? 24.143 28.891 2.938 1.00 88.75 876 SER A C 1
ATOM 6969 O O . SER A 1 876 ? 24.682 27.890 3.405 1.00 88.75 876 SER A O 1
ATOM 6971 N N . ASN A 1 877 ? 23.740 29.907 3.710 1.00 89.50 877 ASN A N 1
ATOM 6972 C CA . ASN A 1 877 ? 23.945 29.924 5.160 1.00 89.50 877 ASN A CA 1
ATOM 6973 C C . ASN A 1 877 ? 23.087 28.887 5.883 1.00 89.50 877 ASN A C 1
ATOM 6975 O O . ASN A 1 877 ? 23.567 28.268 6.832 1.00 89.50 877 ASN A O 1
ATOM 6979 N N . ASP A 1 878 ? 21.854 28.676 5.427 1.00 89.81 878 ASP A N 1
ATOM 6980 C CA . ASP A 1 878 ? 20.938 27.705 6.035 1.00 89.81 878 ASP A CA 1
ATOM 6981 C C . ASP A 1 878 ? 21.505 26.285 5.997 1.00 89.81 878 ASP A C 1
ATOM 6983 O O . ASP A 1 878 ? 21.309 25.499 6.922 1.00 89.81 878 ASP A O 1
ATOM 6987 N N . HIS A 1 879 ? 22.299 25.994 4.967 1.00 93.19 879 HIS A N 1
ATOM 6988 C CA . HIS A 1 879 ? 22.939 24.704 4.752 1.00 93.19 879 HIS A CA 1
ATOM 6989 C C . HIS A 1 879 ? 24.429 24.701 5.118 1.00 93.19 879 HIS A C 1
ATOM 6991 O O . HIS A 1 879 ? 25.110 23.716 4.852 1.00 93.19 879 HIS A O 1
ATOM 6997 N N . ALA A 1 880 ? 24.972 25.754 5.739 1.00 92.88 880 ALA A N 1
ATOM 6998 C CA . ALA A 1 880 ? 26.420 25.902 5.933 1.00 92.88 880 ALA A CA 1
ATOM 6999 C C . ALA A 1 880 ? 27.036 24.942 6.970 1.00 92.88 880 ALA A C 1
ATOM 7001 O O . ALA A 1 880 ? 28.249 24.729 6.962 1.00 92.88 880 ALA A O 1
ATOM 7002 N N . SER A 1 881 ? 26.237 24.350 7.869 1.00 95.44 881 SER A N 1
ATOM 7003 C CA . SER A 1 881 ? 26.750 23.394 8.864 1.00 95.44 881 SER A CA 1
ATOM 7004 C C . SER A 1 881 ? 27.437 22.207 8.185 1.00 95.44 881 SER A C 1
ATOM 7006 O O . SER A 1 881 ? 26.889 21.614 7.261 1.00 95.44 881 SER A O 1
ATOM 7008 N N . GLN A 1 882 ? 28.612 21.802 8.669 1.00 94.88 882 GLN A N 1
ATOM 7009 C CA . GLN A 1 882 ? 29.336 20.636 8.138 1.00 94.88 882 GLN A CA 1
ATOM 7010 C C . GLN A 1 882 ? 28.607 19.307 8.380 1.00 94.88 882 GLN A C 1
ATOM 7012 O O . GLN A 1 882 ? 28.925 18.314 7.739 1.00 94.88 882 GLN A O 1
ATOM 7017 N N . CYS A 1 883 ? 27.645 19.285 9.305 1.00 96.88 883 CYS A N 1
ATOM 7018 C CA . CYS A 1 883 ? 26.866 18.095 9.627 1.00 96.88 883 CYS A CA 1
ATOM 7019 C C . CYS A 1 883 ? 25.663 17.895 8.683 1.00 96.88 883 CYS A C 1
ATOM 7021 O O . CYS A 1 883 ? 25.081 16.818 8.705 1.00 96.88 883 CYS A O 1
ATOM 7023 N N . ILE A 1 884 ? 25.317 18.895 7.859 1.00 97.69 884 ILE A N 1
ATOM 7024 C CA . ILE A 1 884 ? 24.306 18.804 6.790 1.00 97.69 884 ILE A CA 1
ATOM 7025 C C . ILE A 1 884 ? 24.966 18.266 5.514 1.00 97.69 884 ILE A C 1
ATOM 7027 O O . ILE A 1 884 ? 26.000 18.793 5.111 1.00 97.69 884 ILE A O 1
ATOM 7031 N N . ASP A 1 885 ? 24.365 17.289 4.840 1.00 97.88 885 ASP A N 1
ATOM 7032 C CA . ASP A 1 885 ? 24.961 16.651 3.656 1.00 97.88 885 ASP A CA 1
ATOM 7033 C C . ASP A 1 885 ? 24.428 17.187 2.334 1.00 97.88 885 ASP A C 1
ATOM 7035 O O . ASP A 1 885 ? 25.179 17.267 1.367 1.00 97.88 885 ASP A O 1
ATOM 7039 N N . TYR A 1 886 ? 23.152 17.565 2.284 1.00 97.38 886 TYR A N 1
ATOM 7040 C CA . TYR A 1 886 ? 22.512 18.095 1.083 1.00 97.38 886 TYR A CA 1
ATOM 7041 C C . TYR A 1 886 ? 21.539 19.220 1.425 1.00 97.38 886 TYR A C 1
ATOM 7043 O O . TYR A 1 886 ? 21.043 19.317 2.551 1.00 97.38 886 TYR A O 1
ATOM 7051 N N . ALA A 1 887 ? 21.306 20.088 0.447 1.00 95.81 887 ALA A N 1
ATOM 7052 C CA . ALA A 1 887 ? 20.416 21.228 0.542 1.00 95.81 887 ALA A CA 1
ATOM 7053 C C . ALA A 1 887 ? 19.068 20.954 -0.124 1.00 95.81 887 ALA A C 1
ATOM 7055 O O . ALA A 1 887 ? 18.960 20.147 -1.047 1.00 95.81 887 ALA A O 1
ATOM 7056 N N . THR A 1 888 ? 18.040 21.631 0.361 1.00 95.62 888 THR A N 1
ATOM 7057 C CA . THR A 1 888 ? 16.647 21.370 -0.004 1.00 95.62 888 THR A CA 1
ATOM 7058 C C . THR A 1 888 ? 15.955 22.664 -0.378 1.00 95.62 888 THR A C 1
ATOM 7060 O O . THR A 1 888 ? 16.318 23.736 0.104 1.00 95.62 888 THR A O 1
ATOM 7063 N N . PHE A 1 889 ? 15.018 22.574 -1.315 1.00 96.38 889 PHE A N 1
ATOM 7064 C CA . PHE A 1 889 ? 14.133 23.670 -1.690 1.00 96.38 889 PHE A CA 1
ATOM 7065 C C . PHE A 1 889 ? 12.794 23.105 -2.159 1.00 96.38 889 PHE A C 1
ATOM 7067 O O . PHE A 1 889 ? 12.726 21.957 -2.607 1.00 96.38 889 PHE A O 1
ATOM 7074 N N . HIS A 1 890 ? 11.735 23.903 -2.056 1.00 96.69 890 HIS A N 1
ATOM 7075 C CA . HIS A 1 890 ? 10.380 23.548 -2.478 1.00 96.69 890 HIS A CA 1
ATOM 7076 C C . HIS A 1 890 ? 9.942 24.449 -3.640 1.00 96.69 890 HIS A C 1
ATOM 7078 O O . HIS A 1 890 ? 10.595 25.445 -3.954 1.00 96.69 890 HIS A O 1
ATOM 7084 N N . LEU A 1 891 ? 8.841 24.107 -4.307 1.00 96.81 891 LEU A N 1
ATOM 7085 C CA . LEU A 1 891 ? 8.318 24.859 -5.444 1.00 96.81 891 LEU A CA 1
ATOM 7086 C C . LEU A 1 891 ? 6.790 24.987 -5.375 1.00 96.81 891 LEU A C 1
ATOM 7088 O O . LEU A 1 891 ? 6.049 24.182 -5.943 1.00 96.81 891 LEU A O 1
ATOM 7092 N N . TRP A 1 892 ? 6.329 26.062 -4.731 1.00 95.38 892 TRP A N 1
ATOM 7093 C CA . TRP A 1 892 ? 4.918 26.335 -4.450 1.00 95.38 892 TRP A CA 1
ATOM 7094 C C . TRP A 1 892 ? 4.361 27.525 -5.238 1.00 95.38 892 TRP A C 1
ATOM 7096 O O . TRP A 1 892 ? 3.828 28.487 -4.686 1.00 95.38 892 TRP A O 1
ATOM 7106 N N . VAL A 1 893 ? 4.449 27.458 -6.572 1.00 96.50 893 VAL A N 1
ATOM 7107 C CA . VAL A 1 893 ? 4.056 28.564 -7.474 1.00 96.50 893 VAL A CA 1
ATOM 7108 C C . VAL A 1 893 ? 2.616 29.050 -7.274 1.00 96.50 893 VAL A C 1
ATOM 7110 O O . VAL A 1 893 ? 2.332 30.226 -7.502 1.00 96.50 893 VAL A O 1
ATOM 7113 N N . GLN A 1 894 ? 1.708 28.171 -6.844 1.00 95.62 894 GLN A N 1
ATOM 7114 C CA . GLN A 1 894 ? 0.327 28.535 -6.539 1.00 95.62 894 GLN A CA 1
ATOM 7115 C C . GLN A 1 894 ? 0.224 29.304 -5.214 1.00 95.62 894 GLN A C 1
ATOM 7117 O O . GLN A 1 894 ? -0.373 30.378 -5.179 1.00 95.62 894 GLN A O 1
ATOM 7122 N N . ASN A 1 895 ? 0.856 28.815 -4.143 1.00 92.38 895 ASN A N 1
ATOM 7123 C CA . ASN A 1 895 ? 0.842 29.466 -2.827 1.00 92.38 895 ASN A CA 1
ATOM 7124 C C . ASN A 1 895 ? 1.544 30.831 -2.854 1.00 92.38 895 ASN A C 1
ATOM 7126 O O . ASN A 1 895 ? 1.122 31.756 -2.165 1.00 92.38 895 ASN A O 1
ATOM 7130 N N . TRP A 1 896 ? 2.576 30.985 -3.684 1.00 93.81 896 TRP A N 1
ATOM 7131 C CA . TRP A 1 896 ? 3.286 32.254 -3.862 1.00 93.81 896 TRP A CA 1
ATOM 7132 C C . TRP A 1 896 ? 2.557 33.245 -4.790 1.00 93.81 896 TRP A C 1
ATOM 7134 O O . TRP A 1 896 ? 3.078 34.324 -5.068 1.00 93.81 896 TRP A O 1
ATOM 7144 N N . GLY A 1 897 ? 1.364 32.896 -5.291 1.00 94.12 897 GLY A N 1
ATOM 7145 C CA . GLY A 1 897 ? 0.530 33.769 -6.124 1.00 94.12 897 GLY A CA 1
ATOM 7146 C C . GLY A 1 897 ? 1.012 33.939 -7.569 1.00 94.12 897 GLY A C 1
ATOM 7147 O O . GLY A 1 897 ? 0.569 34.854 -8.261 1.00 94.12 897 GLY A O 1
ATOM 7148 N N . ILE A 1 898 ? 1.920 33.079 -8.035 1.00 96.44 898 ILE A N 1
ATOM 7149 C CA . ILE A 1 898 ? 2.482 33.113 -9.396 1.00 96.44 898 ILE A CA 1
ATOM 7150 C C . ILE A 1 898 ? 1.551 32.385 -10.372 1.00 96.44 898 ILE A C 1
ATOM 7152 O O . ILE A 1 898 ? 1.380 32.804 -11.518 1.00 96.44 898 ILE A O 1
ATOM 7156 N N . TYR A 1 899 ? 0.931 31.300 -9.906 1.00 97.69 899 TYR A N 1
ATOM 7157 C CA . TYR A 1 899 ? -0.063 30.527 -10.639 1.00 97.69 899 TYR A CA 1
ATOM 7158 C C . TYR A 1 899 ? -1.462 30.741 -10.052 1.00 97.69 899 TYR A C 1
ATOM 7160 O O . TYR A 1 899 ? -1.683 30.517 -8.865 1.00 97.69 899 TYR A O 1
ATOM 7168 N N . ASP A 1 900 ? -2.411 31.119 -10.911 1.00 97.31 900 ASP A N 1
ATOM 7169 C CA . ASP A 1 900 ? -3.842 31.158 -10.590 1.00 97.31 900 ASP A CA 1
ATOM 7170 C C . ASP A 1 900 ? -4.570 30.077 -11.408 1.00 97.31 900 ASP A C 1
ATOM 7172 O O . ASP A 1 900 ? -4.660 30.215 -12.637 1.00 97.31 900 ASP A O 1
ATOM 7176 N N . PRO A 1 901 ? -5.111 29.025 -10.766 1.00 96.12 901 PRO A N 1
ATOM 7177 C CA . PRO A 1 901 ? -5.812 27.944 -11.453 1.00 96.12 901 PRO A CA 1
ATOM 7178 C C . PRO A 1 901 ? -7.097 28.382 -12.168 1.00 96.12 901 PRO A C 1
ATOM 7180 O O . PRO A 1 901 ? -7.509 27.711 -13.116 1.00 96.12 901 PRO A O 1
ATOM 7183 N N . HIS A 1 902 ? -7.723 29.498 -11.777 1.00 96.25 902 HIS A N 1
ATOM 7184 C CA . HIS A 1 902 ? -8.892 30.050 -12.471 1.00 96.25 902 HIS A CA 1
ATOM 7185 C C . HIS A 1 902 ? -8.521 30.846 -13.731 1.00 96.25 902 HIS A C 1
ATOM 7187 O O . HIS A 1 902 ? -9.390 31.152 -14.549 1.00 96.25 902 HIS A O 1
ATOM 7193 N N . ASN A 1 903 ? -7.233 31.145 -13.923 1.00 96.38 903 ASN A N 1
ATOM 7194 C CA . ASN A 1 903 ? -6.701 31.855 -15.084 1.00 96.38 903 ASN A CA 1
ATOM 7195 C C . ASN A 1 903 ? -5.482 31.134 -15.694 1.00 96.38 903 ASN A C 1
ATOM 7197 O O . ASN A 1 903 ? -4.532 31.753 -16.183 1.00 96.38 903 ASN A O 1
ATOM 7201 N N . ALA A 1 904 ? -5.513 29.798 -15.675 1.00 95.44 904 ALA A N 1
ATOM 7202 C CA . ALA A 1 904 ? -4.380 28.949 -16.033 1.00 95.44 904 ALA A CA 1
ATOM 7203 C C . ALA A 1 904 ? -3.818 29.206 -17.443 1.00 95.44 904 ALA A C 1
ATOM 7205 O O . ALA A 1 904 ? -2.618 29.063 -17.661 1.00 95.44 904 ALA A O 1
ATOM 7206 N N . SER A 1 905 ? -4.645 29.622 -18.411 1.00 94.25 905 SER A N 1
ATOM 7207 C CA . SER A 1 905 ? -4.178 29.929 -19.773 1.00 94.25 905 SER A CA 1
ATOM 7208 C C . SER A 1 905 ? -3.170 31.079 -19.830 1.00 94.25 905 SER A C 1
ATOM 7210 O O . SER A 1 905 ? -2.355 31.119 -20.748 1.00 94.25 905 SER A O 1
ATOM 7212 N N . VAL A 1 906 ? -3.235 32.010 -18.872 1.00 95.88 906 VAL A N 1
ATOM 7213 C CA . VAL A 1 906 ? -2.328 33.163 -18.777 1.00 95.88 906 VAL A CA 1
ATOM 7214 C C . VAL A 1 906 ? -1.220 32.902 -17.763 1.00 95.88 906 VAL A C 1
ATOM 7216 O O . VAL A 1 906 ? -0.066 33.235 -18.018 1.00 95.88 906 VAL A O 1
ATOM 7219 N N . THR A 1 907 ? -1.555 32.305 -16.619 1.00 97.75 907 THR A N 1
ATOM 7220 C CA . THR A 1 907 ? -0.630 32.186 -15.484 1.00 97.75 907 THR A CA 1
ATOM 7221 C C . THR A 1 907 ? 0.272 30.956 -15.555 1.00 97.75 907 THR A C 1
ATOM 7223 O O . THR A 1 907 ? 1.387 31.014 -15.046 1.00 97.75 907 THR A O 1
ATOM 7226 N N . LEU A 1 908 ? -0.122 29.867 -16.234 1.00 97.88 908 LEU A N 1
ATOM 7227 C CA . LEU A 1 908 ? 0.727 28.673 -16.358 1.00 97.88 908 LEU A CA 1
ATOM 7228 C C . LEU A 1 908 ? 2.065 28.966 -17.064 1.00 97.88 908 LEU A C 1
ATOM 7230 O O . LEU A 1 908 ? 3.091 28.569 -16.518 1.00 97.88 908 LEU A O 1
ATOM 7234 N N . PRO A 1 909 ? 2.126 29.664 -18.219 1.00 98.00 909 PRO A N 1
ATOM 7235 C CA . PRO A 1 909 ? 3.409 30.001 -18.839 1.00 98.00 909 PRO A CA 1
ATOM 7236 C C . PRO A 1 909 ? 4.338 30.802 -17.914 1.00 98.00 909 PRO A C 1
ATOM 7238 O O . PRO A 1 909 ? 5.530 30.509 -17.856 1.00 98.00 909 PRO A O 1
ATOM 7241 N N . LEU A 1 910 ? 3.787 31.756 -17.151 1.00 97.31 910 LEU A N 1
ATOM 7242 C CA . LEU A 1 910 ? 4.538 32.554 -16.174 1.00 97.31 910 LEU A CA 1
ATOM 7243 C C . LEU A 1 910 ? 5.063 31.685 -15.027 1.00 97.31 910 LEU A C 1
ATOM 7245 O O . LEU A 1 910 ? 6.220 31.804 -14.630 1.00 97.31 910 LEU A O 1
ATOM 7249 N N . ALA A 1 911 ? 4.230 30.770 -14.530 1.00 98.06 911 ALA A N 1
ATOM 7250 C CA . ALA A 1 911 ? 4.611 29.823 -13.493 1.00 98.06 911 ALA A CA 1
ATOM 7251 C C . ALA A 1 911 ? 5.710 28.859 -13.963 1.00 98.06 911 ALA A C 1
ATOM 7253 O O . ALA A 1 911 ? 6.608 28.546 -13.186 1.00 98.06 911 ALA A O 1
ATOM 7254 N N . LEU A 1 912 ? 5.683 28.420 -15.226 1.00 98.50 912 LEU A N 1
ATOM 7255 C CA . LEU A 1 912 ? 6.725 27.573 -15.814 1.00 98.50 912 LEU A CA 1
ATOM 7256 C C . LEU A 1 912 ? 8.046 28.320 -16.012 1.00 98.50 912 LEU A C 1
ATOM 7258 O O . LEU A 1 912 ? 9.106 27.766 -15.722 1.00 98.50 912 LEU A O 1
ATOM 7262 N N . GLU A 1 913 ? 7.998 29.570 -16.477 1.00 98.25 913 GLU A N 1
ATOM 7263 C CA . GLU A 1 913 ? 9.187 30.421 -16.591 1.00 98.25 913 GLU A CA 1
ATOM 7264 C C . GLU A 1 913 ? 9.817 30.664 -15.216 1.00 98.25 913 GLU A C 1
ATOM 7266 O O . GLU A 1 913 ? 11.026 30.486 -15.042 1.00 98.25 913 GLU A O 1
ATOM 7271 N N . PHE A 1 914 ? 8.985 30.989 -14.222 1.00 98.06 914 PHE A N 1
ATOM 7272 C CA . PHE A 1 914 ? 9.425 31.151 -12.845 1.00 98.06 914 PHE A CA 1
ATOM 7273 C C . PHE A 1 914 ? 10.029 29.861 -12.290 1.00 98.06 914 PHE A C 1
ATOM 7275 O O . PHE A 1 914 ? 11.149 29.890 -11.792 1.00 98.06 914 PHE A O 1
ATOM 7282 N N . ALA A 1 915 ? 9.328 28.729 -12.408 1.00 98.12 915 ALA A N 1
ATOM 7283 C CA . ALA A 1 915 ? 9.793 27.429 -11.932 1.00 98.12 915 ALA A CA 1
ATOM 7284 C C . ALA A 1 915 ? 11.144 27.054 -12.541 1.00 98.12 915 ALA A C 1
ATOM 7286 O O . ALA A 1 915 ? 12.059 26.661 -11.820 1.00 98.12 915 ALA A O 1
ATOM 7287 N N . LYS A 1 916 ? 11.298 27.239 -13.857 1.00 98.31 916 LYS A N 1
ATOM 7288 C CA . LYS A 1 916 ? 12.565 26.997 -14.543 1.00 98.31 916 LYS A CA 1
ATOM 7289 C C . LYS A 1 916 ? 13.676 27.868 -13.963 1.00 98.31 916 LYS A C 1
ATOM 7291 O O . LYS A 1 916 ? 14.723 27.342 -13.604 1.00 98.31 916 LYS A O 1
ATOM 7296 N N . LYS A 1 917 ? 13.449 29.182 -13.854 1.00 97.56 917 LYS A N 1
ATOM 7297 C CA . LYS A 1 917 ? 14.448 30.106 -13.306 1.00 97.56 917 LYS A CA 1
ATOM 7298 C C . LYS A 1 917 ? 14.802 29.747 -11.861 1.00 97.56 917 LYS A C 1
ATOM 7300 O O . LYS A 1 917 ? 15.972 29.751 -11.503 1.00 97.56 917 LYS A O 1
ATOM 7305 N N . TYR A 1 918 ? 13.803 29.421 -11.049 1.00 97.12 918 TYR A N 1
ATOM 7306 C CA . TYR A 1 918 ? 13.987 29.059 -9.651 1.00 97.12 918 TYR A CA 1
ATOM 7307 C C . TYR A 1 918 ? 14.852 27.803 -9.513 1.00 97.12 918 TYR A C 1
ATOM 7309 O O . TYR A 1 918 ? 15.812 27.805 -8.748 1.00 97.12 918 TYR A O 1
ATOM 7317 N N . ILE A 1 919 ? 14.578 26.766 -10.310 1.00 97.56 919 ILE A N 1
ATOM 7318 C CA . ILE A 1 919 ? 15.397 25.549 -10.358 1.00 97.56 919 ILE A CA 1
ATOM 7319 C C . ILE A 1 919 ? 16.810 25.861 -10.873 1.00 97.56 919 ILE A C 1
ATOM 7321 O O . ILE A 1 919 ? 17.774 25.394 -10.275 1.00 97.56 919 ILE A O 1
ATOM 7325 N N . ASP A 1 920 ? 16.956 26.672 -11.927 1.00 96.88 920 ASP A N 1
ATOM 7326 C CA . ASP A 1 920 ? 18.264 27.081 -12.464 1.00 96.88 920 ASP A CA 1
ATOM 7327 C C . ASP A 1 920 ? 19.112 27.817 -11.402 1.00 96.88 920 ASP A C 1
ATOM 7329 O O . ASP A 1 920 ? 20.305 27.542 -11.257 1.00 96.88 920 ASP A O 1
ATOM 7333 N N . ASP A 1 921 ? 18.500 28.730 -10.638 1.00 94.44 921 ASP A N 1
ATOM 7334 C CA . ASP A 1 921 ? 19.168 29.493 -9.578 1.00 94.44 921 ASP A CA 1
ATOM 7335 C C . ASP A 1 921 ? 19.644 28.572 -8.438 1.00 94.44 921 ASP A C 1
ATOM 7337 O O . ASP A 1 921 ? 20.764 28.728 -7.950 1.00 94.44 921 ASP A O 1
ATOM 7341 N N . HIS A 1 922 ? 18.835 27.584 -8.034 1.00 94.88 922 HIS A N 1
ATOM 7342 C CA . HIS A 1 922 ? 19.237 26.604 -7.015 1.00 94.88 922 HIS A CA 1
ATOM 7343 C C . HIS A 1 922 ? 20.282 25.626 -7.558 1.00 94.88 922 HIS A C 1
ATOM 7345 O O . HIS A 1 922 ? 21.243 25.319 -6.861 1.00 94.88 922 HIS A O 1
ATOM 7351 N N . ALA A 1 923 ? 20.181 25.206 -8.822 1.00 93.00 923 ALA A N 1
ATOM 7352 C CA . ALA A 1 923 ? 21.175 24.363 -9.491 1.00 93.00 923 ALA A CA 1
ATOM 7353 C C . ALA A 1 923 ? 22.559 25.025 -9.614 1.00 93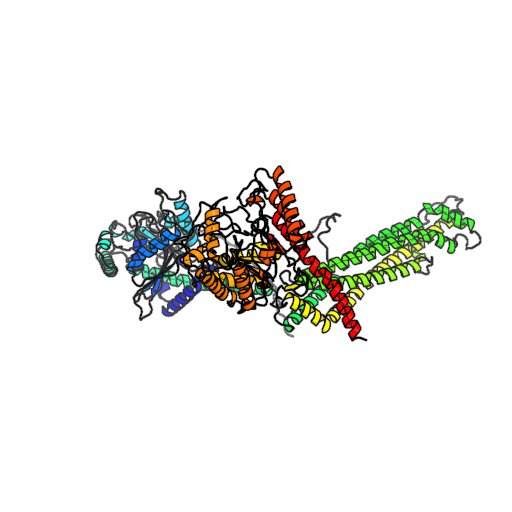.00 923 ALA A C 1
ATOM 7355 O O . ALA A 1 923 ? 23.569 24.336 -9.815 1.00 93.00 923 ALA A O 1
ATOM 7356 N N . ALA A 1 924 ? 22.629 26.355 -9.497 1.00 92.25 924 ALA A N 1
ATOM 7357 C CA . ALA A 1 924 ? 23.882 27.096 -9.433 1.00 92.25 924 ALA A CA 1
ATOM 7358 C C . ALA A 1 924 ? 24.598 26.964 -8.075 1.00 92.25 924 ALA A C 1
ATOM 7360 O O . ALA A 1 924 ? 25.799 27.227 -8.009 1.00 92.25 924 ALA A O 1
ATOM 7361 N N . TYR A 1 925 ? 23.914 26.524 -7.014 1.00 90.44 925 TYR A N 1
ATOM 7362 C CA . TYR A 1 925 ? 24.541 26.182 -5.738 1.00 90.44 925 TYR A CA 1
ATOM 7363 C C . TYR A 1 925 ? 25.394 24.914 -5.896 1.00 90.44 925 TYR A C 1
ATOM 7365 O O . TYR A 1 925 ? 24.927 23.896 -6.407 1.00 90.44 925 TYR A O 1
ATOM 7373 N N . LYS A 1 926 ? 26.674 24.988 -5.507 1.00 85.75 926 LYS A N 1
ATOM 7374 C CA . LYS A 1 926 ? 27.659 23.905 -5.709 1.00 85.75 926 LYS A CA 1
ATOM 7375 C C . LYS A 1 926 ? 28.298 23.383 -4.428 1.00 85.75 926 LYS A C 1
ATOM 7377 O O . LYS A 1 926 ? 29.066 22.430 -4.507 1.00 85.75 926 LYS A O 1
ATOM 7382 N N . ASP A 1 927 ? 27.998 23.974 -3.272 1.00 89.19 927 ASP A N 1
ATOM 7383 C CA . ASP A 1 927 ? 28.647 23.561 -2.023 1.00 89.19 927 ASP A CA 1
ATOM 7384 C C . ASP A 1 927 ? 28.179 22.166 -1.585 1.00 89.19 927 ASP A C 1
ATOM 7386 O O . ASP A 1 927 ? 28.956 21.418 -0.993 1.00 89.19 927 ASP A O 1
ATOM 7390 N N . LYS A 1 928 ? 26.916 21.814 -1.871 1.00 94.62 928 LYS A N 1
ATOM 7391 C CA . LYS A 1 928 ? 26.296 20.527 -1.525 1.00 94.62 928 LYS A CA 1
ATOM 7392 C C . LYS A 1 928 ? 25.308 20.081 -2.609 1.00 94.62 928 LYS A C 1
ATOM 7394 O O . LYS A 1 928 ? 24.791 20.945 -3.322 1.00 94.62 928 LYS A O 1
ATOM 7399 N N . PRO A 1 929 ? 25.012 18.770 -2.719 1.00 95.88 929 PRO A N 1
ATOM 7400 C CA . PRO A 1 929 ? 23.913 18.281 -3.547 1.00 95.88 929 PRO A CA 1
ATOM 7401 C C . PRO A 1 929 ? 22.604 18.980 -3.177 1.00 95.88 929 PRO A C 1
ATOM 7403 O O . PRO A 1 929 ? 22.414 19.363 -2.022 1.00 95.88 929 PRO A O 1
ATOM 7406 N N . ILE A 1 930 ? 21.699 19.109 -4.142 1.00 95.38 930 ILE A N 1
ATOM 7407 C CA . ILE A 1 930 ? 20.378 19.709 -3.943 1.00 95.38 930 ILE A CA 1
ATOM 7408 C C . ILE A 1 930 ? 19.269 18.709 -4.251 1.00 95.38 930 ILE A C 1
ATOM 7410 O O . ILE A 1 930 ? 19.413 17.881 -5.150 1.00 95.38 930 ILE A O 1
ATOM 7414 N N . VAL A 1 931 ? 18.162 18.817 -3.526 1.00 96.81 931 VAL A N 1
ATOM 7415 C CA . VAL A 1 931 ? 16.945 18.023 -3.717 1.00 96.81 931 VAL A CA 1
ATOM 7416 C C . VAL A 1 931 ? 15.743 18.967 -3.749 1.00 96.81 931 VAL A C 1
ATOM 7418 O O . VAL A 1 931 ? 15.636 19.864 -2.912 1.00 96.81 931 VAL A O 1
ATOM 7421 N N . LEU A 1 932 ? 14.846 18.769 -4.717 1.00 97.62 932 LEU A N 1
ATOM 7422 C CA . LEU A 1 932 ? 13.539 19.432 -4.743 1.00 97.62 932 LEU A CA 1
ATOM 7423 C C . LEU A 1 932 ? 12.552 18.570 -3.951 1.00 97.62 932 LEU A C 1
ATOM 7425 O O . LEU A 1 932 ? 12.062 17.569 -4.467 1.00 97.62 932 LEU A O 1
ATOM 7429 N N . GLU A 1 933 ? 12.291 18.911 -2.693 1.00 95.62 933 GLU A N 1
ATOM 7430 C CA . GLU A 1 933 ? 11.547 18.019 -1.787 1.00 95.62 933 GLU A CA 1
ATOM 7431 C C . GLU A 1 933 ? 10.026 18.135 -1.892 1.00 95.62 933 GLU A C 1
ATOM 7433 O O . GLU A 1 933 ? 9.305 17.206 -1.516 1.00 95.62 933 GLU A O 1
ATOM 7438 N N . GLU A 1 934 ? 9.527 19.248 -2.422 1.00 96.12 934 GLU A N 1
ATOM 7439 C CA . GLU A 1 934 ? 8.097 19.463 -2.598 1.00 96.12 934 GLU A CA 1
ATOM 7440 C C . GLU A 1 934 ? 7.827 20.310 -3.836 1.00 96.12 934 GLU A C 1
ATOM 7442 O O . GLU A 1 934 ? 8.443 21.355 -4.047 1.00 96.12 934 GLU A O 1
ATOM 7447 N N . PHE A 1 935 ? 6.870 19.877 -4.651 1.00 97.69 935 PHE A N 1
ATOM 7448 C CA . PHE A 1 935 ? 6.246 20.714 -5.667 1.00 97.69 935 PHE A CA 1
ATOM 7449 C C . PHE A 1 935 ? 4.856 20.179 -6.006 1.00 97.69 935 PHE A C 1
ATOM 7451 O O . PHE A 1 935 ? 4.606 18.971 -5.957 1.00 97.69 935 PHE A O 1
ATOM 7458 N N . GLY A 1 936 ? 3.953 21.068 -6.403 1.00 96.38 936 GLY A N 1
ATOM 7459 C CA . GLY A 1 936 ? 2.607 20.684 -6.805 1.00 96.38 936 GLY A CA 1
ATOM 7460 C C . GLY A 1 936 ? 1.740 21.883 -7.164 1.00 96.38 936 GLY A C 1
ATOM 7461 O O . GLY A 1 936 ? 2.031 23.015 -6.786 1.00 96.38 936 GLY A O 1
ATOM 7462 N N . ILE A 1 937 ? 0.669 21.617 -7.913 1.00 96.88 937 ILE A N 1
ATOM 7463 C CA . ILE A 1 937 ? -0.421 22.565 -8.171 1.00 96.88 937 ILE A CA 1
ATOM 7464 C C . ILE A 1 937 ? -1.767 21.837 -8.130 1.00 96.88 937 ILE A C 1
ATOM 7466 O O . ILE A 1 937 ? -1.846 20.603 -8.262 1.00 96.88 937 ILE A O 1
ATOM 7470 N N . SER A 1 938 ? -2.846 22.598 -7.954 1.00 95.88 938 SER A N 1
ATOM 7471 C CA . SER A 1 938 ? -4.186 22.031 -7.846 1.00 95.88 938 SER A CA 1
ATOM 7472 C C . SER A 1 938 ? -4.677 21.458 -9.173 1.00 95.88 938 SER A C 1
ATOM 7474 O O . SER A 1 938 ? -4.049 21.609 -10.226 1.00 95.88 938 SER A O 1
ATOM 7476 N N . ARG A 1 939 ? -5.779 20.707 -9.117 1.00 95.19 939 ARG A N 1
ATOM 7477 C CA . ARG A 1 939 ? -6.460 20.231 -10.329 1.00 95.19 939 ARG A CA 1
ATOM 7478 C C . ARG A 1 939 ? -7.054 21.429 -11.076 1.00 95.19 939 ARG A C 1
ATOM 7480 O O . ARG A 1 939 ? -7.173 22.528 -10.531 1.00 95.19 939 ARG A O 1
ATOM 7487 N N . ASP A 1 940 ? -7.460 21.216 -12.323 1.00 95.88 940 ASP A N 1
ATOM 7488 C CA . ASP A 1 940 ? -7.923 22.293 -13.198 1.00 95.88 940 ASP A CA 1
ATOM 7489 C C . ASP A 1 940 ? -9.059 23.107 -12.544 1.00 95.88 940 ASP A C 1
ATOM 7491 O O . ASP A 1 940 ? -10.039 22.544 -12.045 1.00 95.88 940 ASP A O 1
ATOM 7495 N N . ASN A 1 941 ? -8.945 24.440 -12.590 1.00 94.94 941 ASN A N 1
ATOM 7496 C CA . ASN A 1 941 ? -9.871 25.394 -11.963 1.00 94.94 941 ASN A CA 1
ATOM 7497 C C . ASN A 1 941 ? -10.007 25.256 -10.438 1.00 94.94 941 ASN A C 1
ATOM 7499 O O . ASN A 1 941 ? -11.076 25.546 -9.899 1.00 94.94 941 ASN A O 1
ATOM 7503 N N . ASP A 1 942 ? -8.955 24.804 -9.753 1.00 95.00 942 ASP A N 1
ATOM 7504 C CA . ASP A 1 942 ? -8.938 24.640 -8.296 1.00 95.00 942 ASP A CA 1
ATOM 7505 C C . ASP A 1 942 ? -10.045 23.707 -7.801 1.00 95.00 942 ASP A C 1
ATOM 7507 O O . ASP A 1 942 ? -10.726 23.950 -6.805 1.00 95.00 942 ASP A O 1
ATOM 7511 N N . ASN A 1 943 ? -10.295 22.647 -8.568 1.00 94.31 943 ASN A N 1
ATOM 7512 C CA . ASN A 1 943 ? -11.356 21.703 -8.274 1.00 94.31 943 ASN A CA 1
ATOM 7513 C C . ASN A 1 943 ? -10.824 20.549 -7.421 1.00 94.31 943 ASN A C 1
ATOM 7515 O O . ASN A 1 943 ? -10.034 19.736 -7.884 1.00 94.31 943 ASN A O 1
ATOM 7519 N N . HIS A 1 944 ? -11.324 20.426 -6.195 1.00 94.62 944 HIS A N 1
ATOM 7520 C CA . HIS A 1 944 ? -10.851 19.419 -5.241 1.00 94.62 944 HIS A CA 1
ATOM 7521 C C . HIS A 1 944 ? -11.543 18.051 -5.392 1.00 94.62 944 HIS A C 1
ATOM 7523 O O . HIS A 1 944 ? -11.438 17.188 -4.521 1.00 94.62 944 HIS A O 1
ATOM 7529 N N . SER A 1 945 ? -12.319 17.845 -6.461 1.00 93.88 945 SER A N 1
ATOM 7530 C CA . SER A 1 945 ? -12.892 16.534 -6.765 1.00 93.88 945 SER A CA 1
ATOM 7531 C C . SER A 1 945 ? -11.821 15.593 -7.309 1.00 93.88 945 SER A C 1
ATOM 7533 O O . SER A 1 945 ? -11.089 15.944 -8.233 1.00 93.88 945 SER A O 1
ATOM 7535 N N . SER A 1 946 ? -11.811 14.349 -6.834 1.00 92.19 946 SER A N 1
ATOM 7536 C CA . SER A 1 946 ? -10.938 13.286 -7.350 1.00 92.19 946 SER A CA 1
ATOM 7537 C C . SER A 1 946 ? -11.182 12.934 -8.821 1.00 92.19 946 SER A C 1
ATOM 7539 O O . SER A 1 946 ? -10.338 12.308 -9.452 1.00 92.19 946 SER A O 1
ATOM 7541 N N . THR A 1 947 ? -12.316 13.354 -9.386 1.00 93.81 947 THR A N 1
ATOM 7542 C CA . THR A 1 947 ? -12.659 13.163 -10.802 1.00 93.81 947 THR A CA 1
ATOM 7543 C C . THR A 1 947 ? -12.431 14.413 -11.651 1.00 93.81 947 THR A C 1
ATOM 7545 O O . THR A 1 947 ? -12.780 14.417 -12.832 1.00 93.81 947 THR A O 1
ATOM 7548 N N . ALA A 1 948 ? -11.924 15.506 -11.071 1.00 94.50 948 ALA A N 1
ATOM 7549 C CA . ALA A 1 948 ? -11.663 16.728 -11.822 1.00 94.50 948 ALA A CA 1
ATOM 7550 C C . ALA A 1 948 ? -10.501 16.540 -12.804 1.00 94.50 948 ALA A C 1
ATOM 7552 O O . ALA A 1 948 ? -9.602 15.728 -12.570 1.00 94.50 948 ALA A O 1
ATOM 7553 N N . SER A 1 949 ? -10.518 17.319 -13.887 1.00 96.38 949 SER A N 1
ATOM 7554 C CA . SER A 1 949 ? -9.458 17.312 -14.898 1.00 96.38 949 SER A CA 1
ATOM 7555 C C . SER A 1 949 ? -8.106 17.720 -14.302 1.00 96.38 949 SER A C 1
ATOM 7557 O O . SER A 1 949 ? -8.036 18.563 -13.410 1.00 96.38 949 SER A O 1
ATOM 7559 N N . ILE A 1 950 ? -7.043 17.113 -14.820 1.00 97.31 950 ILE A N 1
ATOM 7560 C CA . ILE A 1 950 ? -5.641 17.279 -14.401 1.00 97.31 950 ILE A CA 1
ATOM 7561 C C . ILE A 1 950 ? -4.760 17.755 -15.560 1.00 97.31 950 ILE A C 1
ATOM 7563 O O . ILE A 1 950 ? -3.542 17.649 -15.511 1.00 97.31 950 ILE A O 1
ATOM 7567 N N . THR A 1 951 ? -5.361 18.304 -16.614 1.00 97.50 951 THR A N 1
ATOM 7568 C CA . THR A 1 951 ? -4.653 18.642 -17.855 1.00 97.50 951 THR A CA 1
ATOM 7569 C C . THR A 1 951 ? -3.590 19.721 -17.634 1.00 97.50 951 THR A C 1
ATOM 7571 O O . THR A 1 951 ? -2.522 19.683 -18.246 1.00 97.50 951 THR A O 1
ATOM 7574 N N . VAL A 1 952 ? -3.869 20.715 -16.786 1.00 97.44 952 VAL A N 1
ATOM 7575 C CA . VAL A 1 952 ? -2.901 21.772 -16.462 1.00 97.44 952 VAL A CA 1
ATOM 7576 C C . VAL A 1 952 ? -1.831 21.254 -15.507 1.00 97.44 952 VAL A C 1
ATOM 7578 O O . VAL A 1 952 ? -0.651 21.545 -15.707 1.00 97.44 952 VAL A O 1
ATOM 7581 N N . ARG A 1 953 ? -2.230 20.438 -14.524 1.00 97.12 953 ARG A N 1
ATOM 7582 C CA . ARG A 1 953 ? -1.306 19.748 -13.615 1.00 97.12 953 ARG A CA 1
ATOM 7583 C C . ARG A 1 953 ? -0.290 18.913 -14.384 1.00 97.12 953 ARG A C 1
ATOM 7585 O O . ARG A 1 953 ? 0.897 19.051 -14.123 1.00 97.12 953 ARG A O 1
ATOM 7592 N N . ASP A 1 954 ? -0.735 18.124 -15.355 1.00 98.44 954 ASP A N 1
ATOM 7593 C CA . ASP A 1 954 ? 0.130 17.275 -16.177 1.00 98.44 954 ASP A CA 1
ATOM 7594 C C . ASP A 1 954 ? 1.209 18.094 -16.895 1.00 98.44 954 ASP A C 1
ATOM 7596 O O . ASP A 1 954 ? 2.391 17.772 -16.806 1.00 98.44 954 ASP A O 1
ATOM 7600 N N . LYS A 1 955 ? 0.829 19.217 -17.520 1.00 98.31 955 LYS A N 1
ATOM 7601 C CA . LYS A 1 955 ? 1.786 20.130 -18.174 1.00 98.31 955 LYS A CA 1
ATOM 7602 C C . LYS A 1 955 ? 2.802 20.711 -17.194 1.00 98.31 955 LYS A C 1
ATOM 7604 O O . LYS A 1 955 ? 3.966 20.885 -17.545 1.00 98.31 955 LYS A O 1
ATOM 7609 N N . TYR A 1 956 ? 2.356 21.049 -15.987 1.00 98.62 956 TYR A N 1
ATOM 7610 C CA . TYR A 1 956 ? 3.233 21.570 -14.946 1.00 98.62 956 TYR A CA 1
ATOM 7611 C C . TYR A 1 956 ? 4.202 20.499 -14.433 1.00 98.62 956 TYR A C 1
ATOM 7613 O O . TYR A 1 956 ? 5.405 20.743 -14.382 1.00 98.62 956 TYR A O 1
ATOM 7621 N N . TYR A 1 957 ? 3.695 19.304 -14.120 1.00 98.50 957 TYR A N 1
ATOM 7622 C CA . TYR A 1 957 ? 4.487 18.170 -13.644 1.00 98.50 957 TYR A CA 1
ATOM 7623 C C . TYR A 1 957 ? 5.536 17.755 -14.676 1.00 98.50 957 TYR A C 1
ATOM 7625 O O . TYR A 1 957 ? 6.710 17.645 -14.333 1.00 98.50 957 TYR A O 1
ATOM 7633 N N . GLU A 1 958 ? 5.147 17.590 -15.943 1.00 98.50 958 GLU A N 1
ATOM 7634 C CA . GLU A 1 958 ? 6.070 17.245 -17.030 1.00 98.50 958 GLU A CA 1
ATOM 7635 C C . GLU A 1 958 ? 7.209 18.269 -17.151 1.00 98.50 958 GLU A C 1
ATOM 7637 O O . GLU A 1 958 ? 8.379 17.894 -17.244 1.00 98.50 958 GLU A O 1
ATOM 7642 N N . ALA A 1 959 ? 6.893 19.564 -17.075 1.00 98.50 959 ALA A N 1
ATOM 7643 C CA . ALA A 1 959 ? 7.892 20.622 -17.152 1.00 98.50 959 ALA A CA 1
ATOM 7644 C C . ALA A 1 959 ? 8.837 20.639 -15.939 1.00 98.50 959 ALA A C 1
ATOM 7646 O O . ALA A 1 959 ? 10.051 20.693 -16.125 1.00 98.50 959 ALA A O 1
ATOM 7647 N N . VAL A 1 960 ? 8.311 20.563 -14.710 1.00 98.56 960 VAL A N 1
ATOM 7648 C CA . VAL A 1 960 ? 9.135 20.567 -13.487 1.00 98.56 960 VAL A CA 1
ATOM 7649 C C . VAL A 1 960 ? 10.045 19.341 -13.437 1.00 98.56 960 VAL A C 1
ATOM 7651 O O . VAL A 1 960 ? 11.246 19.494 -13.199 1.00 98.56 960 VAL A O 1
ATOM 7654 N N . PHE A 1 961 ? 9.521 18.149 -13.743 1.00 98.19 961 PHE A N 1
ATOM 7655 C CA . PHE A 1 961 ? 10.342 16.943 -13.848 1.00 98.19 961 PHE A CA 1
ATOM 7656 C C . PHE A 1 961 ? 11.435 17.096 -14.907 1.00 98.19 961 PHE A C 1
ATOM 7658 O O . PHE A 1 961 ? 12.587 16.760 -14.640 1.00 98.19 961 PHE A O 1
ATOM 7665 N N . GLN A 1 962 ? 11.120 17.658 -16.077 1.00 98.00 962 GLN A N 1
ATOM 7666 C CA . GLN A 1 962 ? 12.117 17.900 -17.117 1.00 98.00 962 GLN A CA 1
ATOM 7667 C C . GLN A 1 962 ? 13.200 18.892 -16.669 1.00 98.00 962 GLN A C 1
ATOM 7669 O O . GLN A 1 962 ? 14.382 18.672 -16.941 1.00 98.00 962 GLN A O 1
ATOM 7674 N N . PHE A 1 963 ? 12.827 19.982 -15.993 1.00 98.19 963 PHE A N 1
ATOM 7675 C CA . PHE A 1 963 ? 13.779 20.977 -15.492 1.00 98.19 963 PHE A CA 1
ATOM 7676 C C . PHE A 1 963 ? 14.719 20.374 -14.449 1.00 98.19 963 PHE A C 1
ATOM 7678 O O . PHE A 1 963 ? 15.933 20.530 -14.568 1.00 98.19 963 PHE A O 1
ATOM 7685 N N . ALA A 1 964 ? 14.178 19.633 -13.482 1.00 96.38 964 ALA A N 1
ATOM 7686 C CA . ALA A 1 964 ? 14.975 18.935 -12.482 1.00 96.38 964 ALA A CA 1
ATOM 7687 C C . ALA A 1 964 ? 15.870 17.856 -13.113 1.00 96.38 964 ALA A C 1
ATOM 7689 O O . ALA A 1 964 ? 17.057 17.773 -12.796 1.00 96.38 964 ALA A O 1
ATOM 7690 N N . TYR A 1 965 ? 15.346 17.091 -14.078 1.00 94.81 965 TYR A N 1
ATOM 7691 C CA . TYR A 1 965 ? 16.106 16.080 -14.812 1.00 94.81 965 TYR A CA 1
ATOM 7692 C C . TYR A 1 965 ? 17.307 16.664 -15.560 1.00 94.81 965 TYR A C 1
ATOM 7694 O O . TYR A 1 965 ? 18.387 16.069 -15.554 1.00 94.81 965 TYR A O 1
ATOM 7702 N N . ASN A 1 966 ? 17.147 17.840 -16.171 1.00 94.75 966 ASN A N 1
ATOM 7703 C CA . ASN A 1 966 ? 18.224 18.519 -16.894 1.00 94.75 966 ASN A CA 1
ATOM 7704 C C . ASN A 1 966 ? 19.395 18.932 -15.988 1.00 94.75 966 ASN A C 1
ATOM 7706 O O . ASN A 1 966 ? 20.523 19.016 -16.472 1.00 94.75 966 ASN A O 1
ATOM 7710 N N . HIS A 1 967 ? 19.126 19.175 -14.703 1.00 93.50 967 HIS A N 1
ATOM 7711 C CA . HIS A 1 967 ? 20.126 19.535 -13.691 1.00 93.50 967 HIS A CA 1
ATOM 7712 C C . HIS A 1 967 ? 20.521 18.374 -12.776 1.00 93.50 967 HIS A C 1
ATOM 7714 O O . HIS A 1 967 ? 21.291 18.579 -11.840 1.00 93.50 967 HIS A O 1
ATOM 7720 N N . HIS A 1 968 ? 20.004 17.167 -13.035 1.00 90.56 968 HIS A N 1
ATOM 7721 C CA . HIS A 1 968 ? 20.230 15.967 -12.221 1.00 90.56 968 HIS A CA 1
ATOM 7722 C C . HIS A 1 968 ? 19.819 16.143 -10.752 1.00 90.56 968 HIS A C 1
ATOM 7724 O O . HIS A 1 968 ? 20.480 15.641 -9.846 1.00 90.56 968 HIS A O 1
ATOM 7730 N N . ILE A 1 969 ? 18.717 16.855 -10.522 1.00 94.88 969 ILE A N 1
ATOM 7731 C CA . ILE A 1 969 ? 18.167 17.110 -9.190 1.00 94.88 969 ILE A CA 1
ATOM 7732 C C . ILE A 1 969 ? 17.159 16.001 -8.862 1.00 94.88 969 ILE A C 1
ATOM 7734 O O . ILE A 1 969 ? 16.192 15.842 -9.614 1.00 94.88 969 ILE A O 1
ATOM 7738 N N . PRO A 1 970 ? 17.346 15.225 -7.779 1.00 96.00 970 PRO A N 1
ATOM 7739 C CA . PRO A 1 970 ? 16.320 14.319 -7.274 1.00 96.00 970 PRO A CA 1
ATOM 7740 C C . PRO A 1 970 ? 15.101 15.097 -6.783 1.00 96.00 970 PRO A C 1
ATOM 7742 O O . PRO A 1 970 ? 15.245 16.206 -6.257 1.00 96.00 970 PRO A O 1
ATOM 7745 N N . VAL A 1 971 ? 13.909 14.525 -6.945 1.00 96.69 971 VAL A N 1
ATOM 7746 C CA . VAL A 1 971 ? 12.668 15.251 -6.652 1.00 96.69 971 VAL A CA 1
ATOM 7747 C C . VAL A 1 971 ? 11.654 14.418 -5.883 1.00 96.69 971 VAL A C 1
ATOM 7749 O O . VAL A 1 971 ? 11.518 13.222 -6.125 1.00 96.69 971 VAL A O 1
ATOM 7752 N N . ASN A 1 972 ? 10.878 15.084 -5.035 1.00 97.56 972 ASN A N 1
ATOM 7753 C CA . ASN A 1 972 ? 9.683 14.569 -4.383 1.00 97.56 972 ASN A CA 1
ATOM 7754 C C . ASN A 1 972 ? 8.489 15.456 -4.769 1.00 97.56 972 ASN A C 1
ATOM 7756 O O . ASN A 1 972 ? 8.478 16.656 -4.502 1.00 97.56 972 ASN A O 1
ATOM 7760 N N . PHE A 1 973 ? 7.469 14.886 -5.415 1.00 97.88 973 PHE A N 1
ATOM 7761 C CA . PHE A 1 973 ? 6.230 15.629 -5.685 1.00 97.88 973 PHE A CA 1
ATOM 7762 C C . PHE A 1 973 ? 5.293 15.599 -4.470 1.00 97.88 973 PHE A C 1
ATOM 7764 O O . PHE A 1 973 ? 5.354 14.691 -3.631 1.00 97.88 973 PHE A O 1
ATOM 7771 N N . TRP A 1 974 ? 4.392 16.576 -4.387 1.00 94.06 974 TRP A N 1
ATOM 7772 C CA . TRP A 1 974 ? 3.380 16.665 -3.339 1.00 94.06 974 TRP A CA 1
ATOM 7773 C C . TRP A 1 974 ? 1.987 16.296 -3.849 1.00 94.06 974 TRP A C 1
ATOM 7775 O O . TRP A 1 974 ? 1.522 16.842 -4.844 1.00 94.06 974 TRP A O 1
ATOM 7785 N N . ALA A 1 975 ? 1.233 15.423 -3.194 1.00 92.25 975 ALA A N 1
ATOM 7786 C CA . ALA A 1 975 ? 1.650 14.286 -2.378 1.00 92.25 975 ALA A CA 1
ATOM 7787 C C . ALA A 1 975 ? 0.785 13.099 -2.827 1.00 92.25 975 ALA A C 1
ATOM 7789 O O . ALA A 1 975 ? -0.329 13.291 -3.335 1.00 92.25 975 ALA A O 1
ATOM 7790 N N . TYR A 1 976 ? 1.279 11.870 -2.699 1.00 96.94 976 TYR A N 1
ATOM 7791 C CA . TYR A 1 976 ? 0.519 10.713 -3.164 1.00 96.94 976 TYR A CA 1
ATOM 7792 C C . TYR A 1 976 ? -0.686 10.466 -2.246 1.00 96.94 976 TYR A C 1
ATOM 7794 O O . TYR A 1 976 ? -0.531 10.177 -1.063 1.00 96.94 976 TYR A O 1
ATOM 7802 N N . GLY A 1 977 ? -1.898 10.606 -2.785 1.00 95.56 977 GLY A N 1
ATOM 7803 C CA . GLY A 1 977 ? -3.163 10.317 -2.101 1.00 95.56 977 GLY A CA 1
ATOM 7804 C C . GLY A 1 977 ? -3.664 8.890 -2.332 1.00 95.56 977 GLY A C 1
ATOM 7805 O O . GLY A 1 977 ? -4.520 8.418 -1.587 1.00 95.56 977 GLY A O 1
ATOM 7806 N N . GLY A 1 978 ? -3.133 8.209 -3.354 1.00 95.75 978 GLY A N 1
ATOM 7807 C CA . GLY A 1 978 ? -3.400 6.800 -3.631 1.00 95.75 978 GLY A CA 1
ATOM 7808 C C . GLY A 1 978 ? -4.890 6.482 -3.728 1.00 95.75 978 GLY A C 1
ATOM 7809 O O . GLY A 1 978 ? -5.612 7.126 -4.491 1.00 95.75 978 GLY A O 1
ATOM 7810 N N . GLU A 1 979 ? -5.339 5.485 -2.967 1.00 95.44 979 GLU A N 1
ATOM 7811 C CA . GLU A 1 979 ? -6.738 5.032 -2.929 1.00 95.44 979 GLU A CA 1
ATOM 7812 C C . GLU A 1 979 ? -7.638 5.928 -2.060 1.00 95.44 979 GLU A C 1
ATOM 7814 O O . GLU A 1 979 ? -8.861 5.856 -2.173 1.00 95.44 979 GLU A O 1
ATOM 7819 N N . GLY A 1 980 ? -7.061 6.783 -1.210 1.00 94.38 980 GLY A N 1
ATOM 7820 C CA . GLY A 1 980 ? -7.825 7.638 -0.303 1.00 94.38 980 GLY A CA 1
ATOM 7821 C C . GLY A 1 980 ? -8.622 8.700 -1.052 1.00 94.38 980 GLY A C 1
ATOM 7822 O O . GLY A 1 980 ? -8.200 9.183 -2.110 1.00 94.38 980 GLY A O 1
ATOM 7823 N N . ARG A 1 981 ? -9.794 9.076 -0.529 1.00 94.62 981 ARG A N 1
ATOM 7824 C CA . ARG A 1 981 ? -10.643 10.109 -1.143 1.00 94.62 981 ARG A CA 1
ATOM 7825 C C . ARG A 1 981 ? -11.175 11.102 -0.110 1.00 94.62 981 ARG A C 1
ATOM 7827 O O . ARG A 1 981 ? -11.542 10.702 0.991 1.00 94.62 981 ARG A O 1
ATOM 7834 N N . PRO A 1 982 ? -11.280 12.396 -0.466 1.00 92.50 982 PRO A N 1
ATOM 7835 C CA . PRO A 1 982 ? -11.934 13.359 0.402 1.00 92.50 982 PRO A CA 1
ATOM 7836 C C . PRO A 1 982 ? -13.415 12.990 0.534 1.00 92.50 982 PRO A C 1
ATOM 7838 O O . PRO A 1 982 ? -14.070 12.665 -0.459 1.00 92.50 982 PRO A O 1
ATOM 7841 N N . ARG A 1 983 ? -13.963 13.093 1.749 1.00 91.19 983 ARG A N 1
ATOM 7842 C CA . ARG A 1 983 ? -15.388 12.830 2.019 1.00 91.19 983 ARG A CA 1
ATOM 7843 C C . ARG A 1 983 ? -16.306 13.680 1.140 1.00 91.19 983 ARG A C 1
ATOM 7845 O O . ARG A 1 983 ? -17.301 13.189 0.615 1.00 91.19 983 ARG A O 1
ATOM 7852 N N . VAL A 1 984 ? -15.957 14.954 0.984 1.00 90.94 984 VAL A N 1
ATOM 7853 C CA . VAL A 1 984 ? -16.498 15.867 -0.029 1.00 90.94 984 VAL A CA 1
ATOM 7854 C C . VAL A 1 984 ? -15.367 16.773 -0.528 1.00 90.94 984 VAL A C 1
ATOM 7856 O O . VAL A 1 984 ? -14.454 17.062 0.251 1.00 90.94 984 VAL A O 1
ATOM 7859 N N . PRO A 1 985 ? -15.393 17.243 -1.789 1.00 90.69 985 PRO A N 1
ATOM 7860 C CA . PRO A 1 985 ? -14.396 18.190 -2.289 1.00 90.69 985 PRO A CA 1
ATOM 7861 C C . PRO A 1 985 ? -14.280 19.417 -1.373 1.00 90.69 985 PRO A C 1
ATOM 7863 O O . PRO A 1 985 ? -15.306 19.985 -0.994 1.00 90.69 985 PRO A O 1
ATOM 7866 N N . ARG A 1 986 ? -13.050 19.834 -1.037 1.00 91.88 986 ARG A N 1
ATOM 7867 C CA . ARG A 1 986 ? -12.752 20.946 -0.107 1.00 91.88 986 ARG A CA 1
ATOM 7868 C C . ARG A 1 986 ? -13.199 20.723 1.343 1.00 91.88 986 ARG A C 1
ATOM 7870 O O . ARG A 1 986 ? -13.286 21.690 2.096 1.00 91.88 986 ARG A O 1
ATOM 7877 N N . ALA A 1 987 ? -13.498 19.490 1.755 1.00 90.12 987 ALA A N 1
ATOM 7878 C CA . ALA A 1 987 ? -13.727 19.206 3.170 1.00 90.12 987 ALA A CA 1
ATOM 7879 C C . ALA A 1 987 ? -12.493 19.585 3.999 1.00 90.12 987 ALA A C 1
ATOM 7881 O O . ALA A 1 987 ? -11.371 19.438 3.526 1.00 90.12 987 ALA A O 1
ATOM 7882 N N . ASN A 1 988 ? -12.694 19.991 5.250 1.00 89.50 988 ASN A N 1
ATOM 7883 C CA . ASN A 1 988 ? -11.620 19.916 6.238 1.00 89.50 988 ASN A CA 1
ATOM 7884 C C . ASN A 1 988 ? -11.490 18.461 6.678 1.00 89.50 988 ASN A C 1
ATOM 7886 O O . ASN A 1 988 ? -12.511 17.785 6.851 1.00 89.50 988 ASN A O 1
ATOM 7890 N N . TRP A 1 989 ? -10.259 17.995 6.868 1.00 92.25 989 TRP A N 1
ATOM 7891 C CA . TRP A 1 989 ? -10.028 16.649 7.370 1.00 92.25 989 TRP A CA 1
ATOM 7892 C C . TRP A 1 989 ? -10.584 16.510 8.788 1.00 92.25 989 TRP A C 1
ATOM 7894 O O . TRP A 1 989 ? -10.375 17.371 9.647 1.00 92.25 989 TRP A O 1
ATOM 7904 N N . THR A 1 990 ? -11.283 15.411 9.045 1.00 89.81 990 THR A N 1
ATOM 7905 C CA . THR A 1 990 ? -11.768 15.051 10.374 1.00 89.81 990 THR A CA 1
ATOM 7906 C C . THR A 1 990 ? -11.394 13.617 10.711 1.00 89.81 990 THR A C 1
ATOM 7908 O O . THR A 1 990 ? -11.193 12.781 9.833 1.00 89.81 990 THR A O 1
ATOM 7911 N N . ARG A 1 991 ? -11.297 13.312 12.008 1.00 88.12 991 ARG A N 1
ATOM 7912 C CA . ARG A 1 991 ? -10.948 11.967 12.472 1.00 88.12 991 ARG A CA 1
ATOM 7913 C C . ARG A 1 991 ? -11.890 10.924 11.859 1.00 88.12 991 ARG A C 1
ATOM 7915 O O . ARG A 1 991 ? -13.095 10.976 12.089 1.00 88.12 991 ARG A O 1
ATOM 7922 N N . GLY A 1 992 ? -11.311 9.952 11.158 1.00 86.25 992 GLY A N 1
ATOM 7923 C CA . GLY A 1 992 ? -12.037 8.888 10.460 1.00 86.25 992 GLY A CA 1
ATOM 7924 C C . GLY A 1 992 ? -12.156 9.101 8.949 1.00 86.25 992 GLY A C 1
ATOM 7925 O O . GLY A 1 992 ? -12.484 8.144 8.254 1.00 86.25 992 GLY A O 1
ATOM 7926 N N . ASP A 1 993 ? -11.853 10.300 8.441 1.00 92.06 993 ASP A N 1
ATOM 7927 C CA . ASP A 1 993 ? -11.638 10.511 7.010 1.00 92.06 993 ASP A CA 1
ATOM 7928 C C . ASP A 1 993 ? -10.338 9.816 6.563 1.00 92.06 993 ASP A C 1
ATOM 7930 O O . ASP A 1 993 ? -9.401 9.639 7.350 1.00 92.06 993 ASP A O 1
ATOM 7934 N N . ASP A 1 994 ? -10.269 9.440 5.285 1.00 92.81 994 ASP A N 1
ATOM 7935 C CA . ASP A 1 994 ? -9.064 8.847 4.705 1.00 92.81 994 ASP A CA 1
ATOM 7936 C C . ASP A 1 994 ? -7.859 9.782 4.849 1.00 92.81 994 ASP A C 1
ATOM 7938 O O . ASP A 1 994 ? -7.948 10.987 4.606 1.00 92.81 994 ASP A O 1
ATOM 7942 N N . PHE A 1 995 ? -6.693 9.211 5.156 1.00 94.19 995 PHE A N 1
ATOM 7943 C CA . PHE A 1 995 ? -5.436 9.920 4.944 1.00 94.19 995 PHE A CA 1
ATOM 7944 C C . PHE A 1 995 ? -5.173 10.068 3.442 1.00 94.19 995 PHE A C 1
ATOM 7946 O O . PHE A 1 995 ? -5.214 9.079 2.699 1.00 94.19 995 PHE A O 1
ATOM 7953 N N . ILE A 1 996 ? -4.912 11.299 3.010 1.00 93.50 996 ILE A N 1
ATOM 7954 C CA . ILE A 1 996 ? -4.517 11.668 1.647 1.00 93.50 996 ILE A CA 1
ATOM 7955 C C . ILE A 1 996 ? -3.346 12.657 1.712 1.00 93.50 996 ILE A C 1
ATOM 7957 O O . ILE A 1 996 ? -2.860 12.974 2.793 1.00 93.50 996 ILE A O 1
ATOM 7961 N N . GLY A 1 997 ? -2.872 13.135 0.561 1.00 89.38 997 GLY A N 1
ATOM 7962 C CA . GLY A 1 997 ? -1.703 14.010 0.482 1.00 89.38 997 GLY A CA 1
ATOM 7963 C C . GLY A 1 997 ? -1.879 15.385 1.137 1.00 89.38 997 GLY A C 1
ATOM 7964 O O . GLY A 1 997 ? -0.886 15.979 1.544 1.00 89.38 997 GLY A O 1
ATOM 7965 N N . ASP A 1 998 ? -3.114 15.870 1.275 1.00 93.94 998 ASP A N 1
ATOM 7966 C CA . ASP A 1 998 ? -3.410 17.198 1.823 1.00 93.94 998 ASP A CA 1
ATOM 7967 C C . ASP A 1 998 ? -3.524 17.139 3.366 1.00 93.94 998 ASP A C 1
ATOM 7969 O O . ASP A 1 998 ? -4.391 16.426 3.884 1.00 93.94 998 ASP A O 1
ATOM 7973 N N . PRO A 1 999 ? -2.679 17.850 4.136 1.00 92.56 999 PRO A N 1
ATOM 7974 C CA . PRO A 1 999 ? -2.669 17.785 5.596 1.00 92.56 999 PRO A CA 1
ATOM 7975 C C . PRO A 1 999 ? -3.944 18.369 6.227 1.00 92.56 999 PRO A C 1
ATOM 7977 O O . PRO A 1 999 ? -4.650 19.149 5.593 1.00 92.56 999 PRO A O 1
ATOM 7980 N N . PRO A 1 1000 ? -4.245 18.068 7.505 1.00 90.62 1000 PRO A N 1
ATOM 7981 C CA . PRO A 1 1000 ? -5.548 18.394 8.094 1.00 90.62 1000 PRO A CA 1
ATOM 7982 C C . PRO A 1 1000 ? -5.953 19.871 8.151 1.00 90.62 1000 PRO A C 1
ATOM 7984 O O . PRO A 1 1000 ? -7.141 20.171 8.259 1.00 90.62 1000 PRO A O 1
ATOM 7987 N N . HIS A 1 1001 ? -4.990 20.790 8.083 1.00 87.88 1001 HIS A N 1
ATOM 7988 C CA . HIS A 1 1001 ? -5.253 22.227 8.002 1.00 87.88 1001 HIS A CA 1
ATOM 7989 C C . HIS A 1 1001 ? -5.616 22.727 6.594 1.00 87.88 1001 HIS A C 1
ATOM 7991 O O . HIS A 1 1001 ? -6.085 23.855 6.447 1.00 87.88 1001 HIS A O 1
ATOM 7997 N N . GLU A 1 1002 ? -5.429 21.894 5.570 1.00 91.38 1002 GLU A N 1
ATOM 7998 C CA . GLU A 1 1002 ? -5.689 22.219 4.174 1.00 91.38 1002 GLU A CA 1
ATOM 7999 C C . GLU A 1 1002 ? -7.000 21.598 3.668 1.00 91.38 1002 GLU A C 1
ATOM 8001 O O . GLU A 1 1002 ? -7.425 20.529 4.135 1.00 91.38 1002 GLU A O 1
ATOM 8006 N N . PRO A 1 1003 ? -7.651 22.231 2.671 1.00 92.69 1003 PRO A N 1
ATOM 8007 C CA . PRO A 1 1003 ? -8.831 21.659 2.042 1.00 92.69 1003 PRO A CA 1
ATOM 8008 C C . PRO A 1 1003 ? -8.498 20.330 1.354 1.00 92.69 1003 PRO A C 1
ATOM 8010 O O . PRO A 1 1003 ? -7.662 20.260 0.456 1.00 92.69 1003 PRO A O 1
ATOM 8013 N N . GLN A 1 1004 ? -9.214 19.274 1.714 1.00 94.62 1004 GLN A N 1
ATOM 8014 C CA . GLN A 1 1004 ? -8.961 17.930 1.208 1.00 94.62 1004 GLN A CA 1
ATOM 8015 C C . GLN A 1 1004 ? -9.266 17.829 -0.297 1.00 94.62 1004 GLN A C 1
ATOM 8017 O O . GLN A 1 1004 ? -10.330 18.257 -0.763 1.00 94.62 1004 GLN A O 1
ATOM 8022 N N . GLY A 1 1005 ? -8.326 17.252 -1.050 1.00 92.25 1005 GLY A N 1
ATOM 8023 C CA . GLY A 1 1005 ? -8.351 17.108 -2.507 1.00 92.25 1005 GLY A CA 1
ATOM 8024 C C . GLY A 1 1005 ? -7.642 18.215 -3.284 1.00 92.25 1005 GLY A C 1
ATOM 8025 O O . GLY A 1 1005 ? -7.879 18.352 -4.482 1.00 92.25 1005 GLY A O 1
ATOM 8026 N N . TRP A 1 1006 ? -6.803 19.017 -2.627 1.00 94.19 1006 TRP A N 1
ATOM 8027 C CA . TRP A 1 1006 ? -6.156 20.174 -3.243 1.00 94.19 1006 TRP A CA 1
ATOM 8028 C C . TRP A 1 1006 ? -5.021 19.774 -4.189 1.00 94.19 1006 TRP A C 1
ATOM 8030 O O . TRP A 1 1006 ? -5.135 19.931 -5.409 1.00 94.19 1006 TRP A O 1
ATOM 8040 N N . TYR A 1 1007 ? -3.952 19.201 -3.642 1.00 95.06 1007 TYR A N 1
ATOM 8041 C CA . TYR A 1 1007 ? -2.740 18.818 -4.361 1.00 95.06 1007 TYR A CA 1
ATOM 8042 C C . TYR A 1 1007 ? -2.552 17.306 -4.467 1.00 95.06 1007 TYR A C 1
ATOM 8044 O O . TYR A 1 1007 ? -1.783 16.866 -5.318 1.00 95.06 1007 TYR A O 1
ATOM 8052 N N . SER A 1 1008 ? -3.308 16.512 -3.701 1.00 95.50 1008 SER A N 1
ATOM 8053 C CA . SER A 1 1008 ? -3.274 15.045 -3.766 1.00 95.50 1008 SER A CA 1
ATOM 8054 C C . SER A 1 1008 ? -3.268 14.487 -5.205 1.00 95.50 1008 SER A C 1
ATOM 8056 O O . SER A 1 1008 ? -4.104 14.850 -6.049 1.00 95.50 1008 SER A O 1
ATOM 8058 N N . VAL A 1 1009 ? -2.336 13.563 -5.461 1.00 97.75 1009 VAL A N 1
ATOM 8059 C CA . VAL A 1 1009 ? -2.265 12.735 -6.677 1.00 97.75 1009 VAL A CA 1
ATOM 8060 C C . VAL A 1 1009 ? -2.895 11.378 -6.378 1.00 97.75 1009 VAL A C 1
ATOM 8062 O O . VAL A 1 1009 ? -2.406 10.637 -5.523 1.00 97.75 1009 VAL A O 1
ATOM 8065 N N . TYR A 1 1010 ? -3.989 11.051 -7.061 1.00 97.81 1010 TYR A N 1
ATOM 8066 C CA . TYR A 1 1010 ? -4.738 9.818 -6.821 1.00 97.81 1010 TYR A CA 1
ATOM 8067 C C . TYR A 1 1010 ? -4.285 8.676 -7.722 1.00 97.81 1010 TYR A C 1
ATOM 8069 O O . TYR A 1 1010 ? -3.745 8.879 -8.807 1.00 97.81 1010 TYR A O 1
ATOM 8077 N N . ASP A 1 1011 ? -4.600 7.449 -7.320 1.00 96.00 1011 ASP A N 1
ATOM 8078 C CA . ASP A 1 1011 ? -4.348 6.261 -8.134 1.00 96.00 1011 ASP A CA 1
ATOM 8079 C C . ASP A 1 1011 ? -5.136 6.207 -9.455 1.00 96.00 1011 ASP A C 1
ATOM 8081 O O . ASP A 1 1011 ? -4.818 5.412 -10.336 1.00 96.00 1011 ASP A O 1
ATOM 8085 N N . THR A 1 1012 ? -6.147 7.062 -9.602 1.00 96.12 1012 THR A N 1
ATOM 8086 C CA . THR A 1 1012 ? -6.937 7.228 -10.827 1.00 96.12 1012 THR A CA 1
ATOM 8087 C C . THR A 1 1012 ? -6.421 8.336 -11.749 1.00 96.12 1012 THR A C 1
ATOM 8089 O O . THR A 1 1012 ? -6.960 8.502 -12.844 1.00 96.12 1012 THR A O 1
ATOM 8092 N N . ASP A 1 1013 ? -5.385 9.082 -11.351 1.00 97.19 1013 ASP A N 1
ATOM 8093 C CA . ASP A 1 1013 ? -4.795 10.180 -12.132 1.00 97.19 1013 ASP A CA 1
ATOM 8094 C C . ASP A 1 1013 ? -3.855 9.643 -13.224 1.00 97.19 1013 ASP A C 1
ATOM 8096 O O . ASP A 1 1013 ? -2.674 9.974 -13.279 1.00 97.19 1013 ASP A O 1
ATOM 8100 N N . ASN A 1 1014 ? -4.382 8.769 -14.089 1.00 96.00 1014 ASN A N 1
ATOM 8101 C CA . ASN A 1 1014 ? -3.597 7.940 -15.008 1.00 96.00 1014 ASN A CA 1
ATOM 8102 C C . ASN A 1 1014 ? -2.557 8.732 -15.815 1.00 96.00 1014 ASN A C 1
ATOM 8104 O O . ASN A 1 1014 ? -1.424 8.281 -15.930 1.00 96.00 1014 ASN A O 1
ATOM 8108 N N . SER A 1 1015 ? -2.901 9.908 -16.350 1.00 97.56 1015 SER A N 1
ATOM 8109 C CA . SER A 1 1015 ? -1.963 10.721 -17.134 1.00 97.56 1015 SER A CA 1
ATOM 8110 C C . SER A 1 1015 ? -0.820 11.295 -16.290 1.00 97.56 1015 SER A C 1
ATOM 8112 O O . SER A 1 1015 ? 0.334 11.186 -16.702 1.00 97.56 1015 SER A O 1
ATOM 8114 N N . THR A 1 1016 ? -1.096 11.800 -15.082 1.00 98.00 1016 THR A N 1
ATOM 8115 C CA . THR A 1 1016 ? -0.049 12.219 -14.133 1.00 98.00 1016 THR A CA 1
ATOM 8116 C C . THR A 1 1016 ? 0.841 11.033 -13.743 1.00 98.00 1016 THR A C 1
ATOM 8118 O O . THR A 1 1016 ? 2.064 11.163 -13.696 1.00 98.00 1016 THR A O 1
ATOM 8121 N N . LEU A 1 1017 ? 0.253 9.853 -13.507 1.00 97.94 1017 LEU A N 1
ATOM 8122 C CA . LEU A 1 1017 ? 1.000 8.638 -13.160 1.00 97.94 1017 LEU A CA 1
ATOM 8123 C C . LEU A 1 1017 ? 1.898 8.151 -14.311 1.00 97.94 1017 LEU A C 1
ATOM 8125 O O . LEU A 1 1017 ? 3.016 7.705 -14.054 1.00 97.94 1017 LEU A O 1
ATOM 8129 N N . GLU A 1 1018 ? 1.466 8.265 -15.572 1.00 97.38 1018 GLU A N 1
ATOM 8130 C CA . GLU A 1 1018 ? 2.325 7.972 -16.730 1.00 97.38 1018 GLU A CA 1
ATOM 8131 C C . GLU A 1 1018 ? 3.503 8.949 -16.837 1.00 97.38 1018 GLU A C 1
ATOM 8133 O O . GLU A 1 1018 ? 4.615 8.520 -17.143 1.00 97.38 1018 GLU A O 1
ATOM 8138 N N . ILE A 1 1019 ? 3.297 10.240 -16.542 1.00 97.88 1019 ILE A N 1
ATOM 8139 C CA . ILE A 1 1019 ? 4.383 11.234 -16.502 1.00 97.88 1019 ILE A CA 1
ATOM 8140 C C . ILE A 1 1019 ? 5.406 10.850 -15.427 1.00 97.88 1019 ILE A C 1
ATOM 8142 O O . ILE A 1 1019 ? 6.603 10.786 -15.712 1.00 97.88 1019 ILE A O 1
ATOM 8146 N N . ILE A 1 1020 ? 4.944 10.524 -14.215 1.00 97.62 1020 ILE A N 1
ATOM 8147 C CA . ILE A 1 1020 ? 5.810 10.060 -13.120 1.00 97.62 1020 ILE A CA 1
ATOM 8148 C C . ILE A 1 1020 ? 6.603 8.822 -13.559 1.00 97.62 1020 ILE A C 1
ATOM 8150 O O . ILE A 1 1020 ? 7.828 8.803 -13.433 1.00 97.62 1020 ILE A O 1
ATOM 8154 N N . ARG A 1 1021 ? 5.932 7.818 -14.144 1.00 95.94 1021 ARG A N 1
ATOM 8155 C CA . ARG A 1 1021 ? 6.580 6.592 -14.636 1.00 95.94 1021 ARG A CA 1
ATOM 8156 C C . ARG A 1 1021 ? 7.623 6.882 -15.711 1.00 95.94 1021 ARG A C 1
ATOM 8158 O O . ARG A 1 1021 ? 8.694 6.272 -15.710 1.00 95.94 1021 ARG A O 1
ATOM 8165 N N . HIS A 1 1022 ? 7.324 7.795 -16.632 1.00 93.88 1022 HIS A N 1
ATOM 8166 C CA . HIS A 1 1022 ? 8.244 8.180 -17.693 1.00 93.88 1022 HIS A CA 1
ATOM 8167 C C . HIS A 1 1022 ? 9.559 8.709 -17.111 1.00 93.88 1022 HIS A C 1
ATOM 8169 O O . HIS A 1 1022 ? 10.619 8.147 -17.397 1.00 93.88 1022 HIS A O 1
ATOM 8175 N N . PHE A 1 1023 ? 9.497 9.712 -16.232 1.00 93.75 1023 PHE A N 1
ATOM 8176 C CA . PHE A 1 1023 ? 10.697 10.302 -15.636 1.00 93.75 1023 PHE A CA 1
ATOM 8177 C C . PHE A 1 1023 ? 11.422 9.350 -14.680 1.00 93.75 1023 PHE A C 1
ATOM 8179 O O . PHE A 1 1023 ? 12.650 9.287 -14.718 1.00 93.75 1023 PHE A O 1
ATOM 8186 N N . ALA A 1 1024 ? 10.694 8.541 -13.909 1.00 91.31 1024 ALA A N 1
ATOM 8187 C CA . ALA A 1 1024 ? 11.291 7.504 -13.068 1.00 91.31 1024 ALA A CA 1
ATOM 8188 C C . ALA A 1 1024 ? 12.059 6.455 -13.896 1.00 91.31 1024 ALA A C 1
ATOM 8190 O O . ALA A 1 1024 ? 13.147 6.021 -13.527 1.00 91.31 1024 ALA A O 1
ATOM 8191 N N . SER A 1 1025 ? 11.565 6.083 -15.082 1.00 84.94 1025 SER A N 1
ATOM 8192 C CA . SER A 1 1025 ? 12.308 5.173 -15.966 1.00 84.94 1025 SER A CA 1
ATOM 8193 C C . SER A 1 1025 ? 13.617 5.787 -16.488 1.00 84.94 1025 SER A C 1
ATOM 8195 O O . SER A 1 1025 ? 14.613 5.078 -16.658 1.00 84.94 1025 SER A O 1
ATOM 8197 N N . MET A 1 1026 ? 13.644 7.111 -16.692 1.00 82.81 1026 MET A N 1
ATOM 8198 C CA . MET A 1 1026 ? 14.810 7.835 -17.203 1.00 82.81 1026 MET A CA 1
ATOM 8199 C C . MET A 1 1026 ? 15.943 7.943 -16.177 1.00 82.81 1026 MET A C 1
ATOM 8201 O O . MET A 1 1026 ? 17.114 7.947 -16.579 1.00 82.81 1026 MET A O 1
ATOM 8205 N N . THR A 1 1027 ? 15.627 8.012 -14.880 1.00 76.75 1027 THR A N 1
ATOM 8206 C CA . THR A 1 1027 ? 16.633 8.020 -13.804 1.00 76.75 1027 THR A CA 1
ATOM 8207 C C . THR A 1 1027 ? 17.322 6.654 -13.682 1.00 76.75 1027 THR A C 1
ATOM 8209 O O . THR A 1 1027 ? 18.550 6.593 -13.603 1.00 76.75 1027 THR A O 1
ATOM 8212 N N . ILE A 1 1028 ? 16.574 5.552 -13.835 1.00 59.88 1028 ILE A N 1
ATOM 8213 C CA . ILE A 1 1028 ? 17.095 4.170 -13.803 1.00 59.88 1028 ILE A CA 1
ATOM 8214 C C . ILE A 1 1028 ? 18.058 3.889 -14.974 1.00 59.88 1028 ILE A C 1
ATOM 8216 O O . ILE A 1 1028 ? 19.118 3.280 -14.797 1.00 59.88 1028 ILE A O 1
ATOM 8220 N N . THR A 1 1029 ? 17.745 4.351 -16.192 1.00 42.03 1029 THR A N 1
ATOM 8221 C CA . THR A 1 1029 ? 18.581 4.079 -17.382 1.00 42.03 1029 THR A CA 1
ATOM 8222 C C . THR A 1 1029 ? 20.006 4.644 -17.309 1.00 42.03 1029 THR A C 1
ATOM 8224 O O . THR A 1 1029 ? 20.907 4.058 -17.915 1.00 42.03 1029 THR A O 1
ATOM 8227 N N . LYS A 1 1030 ? 20.271 5.715 -16.545 1.00 38.47 1030 LYS A N 1
ATOM 8228 C CA . LYS A 1 1030 ? 21.636 6.265 -16.393 1.00 38.47 1030 LYS A CA 1
ATOM 8229 C C . LYS A 1 1030 ? 22.531 5.417 -15.479 1.00 38.47 1030 LYS A C 1
ATOM 8231 O O . LYS A 1 1030 ? 23.698 5.227 -15.816 1.00 38.47 1030 LYS A O 1
ATOM 8236 N N . SER A 1 1031 ? 21.987 4.817 -14.415 1.00 36.97 1031 SER A N 1
ATOM 8237 C CA . SER A 1 1031 ? 22.716 3.856 -13.559 1.00 36.97 1031 SER A CA 1
ATOM 8238 C C . SER A 1 1031 ? 23.255 2.666 -14.379 1.00 36.97 1031 SER A C 1
ATOM 8240 O O . SER A 1 1031 ? 24.392 2.226 -14.192 1.00 36.97 1031 SER A O 1
ATOM 8242 N N . SER A 1 1032 ? 22.488 2.223 -15.383 1.00 31.08 1032 SER A N 1
ATOM 8243 C CA . SER A 1 1032 ? 22.863 1.108 -16.265 1.00 31.08 1032 SER A CA 1
ATOM 8244 C C . SER A 1 1032 ? 23.892 1.449 -17.359 1.00 31.08 1032 SER A C 1
ATOM 8246 O O . SER A 1 1032 ? 24.560 0.551 -17.879 1.00 31.08 1032 SER A O 1
ATOM 8248 N N . ALA A 1 1033 ? 24.074 2.732 -17.697 1.00 29.06 1033 ALA A N 1
ATOM 8249 C CA . ALA A 1 1033 ? 25.052 3.164 -18.702 1.00 29.06 1033 ALA A CA 1
ATOM 8250 C C . ALA A 1 1033 ? 26.501 3.065 -18.181 1.00 29.06 1033 ALA A C 1
ATOM 8252 O O . ALA A 1 1033 ? 27.409 2.709 -18.935 1.00 29.06 1033 ALA A O 1
ATOM 8253 N N . ASN A 1 1034 ? 26.712 3.262 -16.874 1.00 33.38 1034 ASN A N 1
ATOM 8254 C CA . ASN A 1 1034 ? 28.014 3.070 -16.224 1.00 33.38 1034 ASN A CA 1
ATOM 8255 C C . ASN A 1 1034 ? 28.345 1.589 -15.959 1.00 33.38 1034 ASN A C 1
ATOM 8257 O O . ASN A 1 1034 ? 29.518 1.232 -15.833 1.00 33.38 1034 ASN A O 1
ATOM 8261 N N . THR A 1 1035 ? 27.354 0.691 -15.967 1.00 32.38 1035 THR A N 1
ATOM 8262 C CA . THR A 1 1035 ? 27.575 -0.766 -15.893 1.00 32.38 1035 THR A CA 1
ATOM 8263 C C . THR A 1 1035 ? 28.322 -1.292 -17.124 1.00 32.38 1035 THR A C 1
ATOM 8265 O O . THR A 1 1035 ? 29.095 -2.243 -17.016 1.00 32.38 1035 THR A O 1
ATOM 8268 N N . LEU A 1 1036 ? 28.177 -0.636 -18.283 1.00 30.78 1036 LEU A N 1
ATOM 8269 C CA . LEU A 1 1036 ? 28.950 -0.964 -19.483 1.00 30.78 1036 LEU A CA 1
ATOM 8270 C C . LEU A 1 1036 ? 30.441 -0.623 -19.299 1.00 30.78 1036 LEU A C 1
ATOM 8272 O O . LEU A 1 1036 ? 31.304 -1.400 -19.700 1.00 30.78 1036 LEU A O 1
ATOM 8276 N N . VAL A 1 1037 ? 30.747 0.487 -18.618 1.00 33.00 1037 VAL A N 1
ATOM 8277 C CA . VAL A 1 1037 ? 32.121 0.914 -18.297 1.00 33.00 1037 VAL A CA 1
ATOM 8278 C C . VAL A 1 1037 ? 32.739 0.015 -17.221 1.00 33.00 1037 VAL A C 1
ATOM 8280 O O . VAL A 1 1037 ? 33.899 -0.375 -17.343 1.00 33.00 1037 VAL A O 1
ATOM 8283 N N . PHE A 1 1038 ? 31.956 -0.416 -16.227 1.00 33.72 1038 PHE A N 1
ATOM 8284 C CA . PHE A 1 1038 ? 32.409 -1.364 -15.202 1.00 33.72 1038 PHE A CA 1
ATOM 8285 C C . PHE A 1 1038 ? 32.610 -2.785 -15.757 1.00 33.72 1038 PHE A C 1
ATOM 8287 O O . PHE A 1 1038 ? 33.549 -3.469 -15.363 1.00 33.72 1038 PHE A O 1
ATOM 8294 N N . SER A 1 1039 ? 31.804 -3.215 -16.737 1.00 32.22 1039 SER A N 1
ATOM 8295 C CA . SER A 1 1039 ? 32.016 -4.472 -17.472 1.00 32.22 1039 SER A CA 1
ATOM 8296 C C . SER A 1 1039 ? 33.302 -4.440 -18.307 1.00 32.22 1039 SER A C 1
ATOM 8298 O O . SER A 1 1039 ? 33.987 -5.458 -18.410 1.00 32.22 1039 SER A O 1
ATOM 8300 N N . ILE A 1 1040 ? 33.664 -3.277 -18.862 1.00 38.69 1040 ILE A N 1
ATOM 8301 C CA . ILE A 1 1040 ? 34.933 -3.068 -19.577 1.00 38.69 1040 ILE A CA 1
ATOM 8302 C C . ILE A 1 1040 ? 36.115 -3.059 -18.593 1.00 38.69 1040 ILE A C 1
ATOM 8304 O O . ILE A 1 1040 ? 37.125 -3.707 -18.864 1.00 38.69 1040 ILE A O 1
ATOM 8308 N N . PHE A 1 1041 ? 35.978 -2.418 -17.426 1.00 33.66 1041 PHE A N 1
ATOM 8309 C CA . PHE A 1 1041 ? 36.995 -2.437 -16.364 1.00 33.66 1041 PHE A CA 1
ATOM 8310 C C . PHE A 1 1041 ? 37.192 -3.830 -15.756 1.00 33.66 1041 PHE A C 1
ATOM 8312 O O . PHE A 1 1041 ? 38.328 -4.226 -15.513 1.00 33.66 1041 PHE A O 1
ATOM 8319 N N . LEU A 1 1042 ? 36.121 -4.606 -15.571 1.00 36.25 1042 LEU A N 1
ATOM 8320 C CA . LEU A 1 1042 ? 36.192 -5.984 -15.081 1.00 36.25 1042 LEU A CA 1
ATOM 8321 C C . LEU A 1 1042 ? 36.809 -6.922 -16.131 1.00 36.25 1042 LEU A C 1
ATOM 8323 O O . LEU A 1 1042 ? 37.613 -7.781 -15.777 1.00 36.25 1042 LEU A O 1
ATOM 8327 N N . HIS A 1 1043 ? 36.520 -6.716 -17.423 1.00 38.91 1043 HIS A N 1
ATOM 8328 C CA . HIS A 1 1043 ? 37.224 -7.414 -18.504 1.00 38.91 1043 HIS A CA 1
ATOM 8329 C C . HIS A 1 1043 ? 38.718 -7.063 -18.528 1.00 38.91 1043 HIS A C 1
ATOM 8331 O O . HIS A 1 1043 ? 39.536 -7.964 -18.689 1.00 38.91 1043 HIS A O 1
ATOM 8337 N N . PHE A 1 1044 ? 39.094 -5.799 -18.298 1.00 33.69 1044 PHE A N 1
ATOM 8338 C CA . PHE A 1 1044 ? 40.497 -5.374 -18.218 1.00 33.69 1044 PHE A CA 1
ATOM 8339 C C . PHE A 1 1044 ? 41.215 -5.913 -16.971 1.00 33.69 1044 PHE A C 1
ATOM 8341 O O . PHE A 1 1044 ? 42.358 -6.356 -17.063 1.00 33.69 1044 PHE A O 1
ATOM 8348 N N . PHE A 1 1045 ? 40.549 -5.933 -15.815 1.00 32.28 1045 PHE A N 1
ATOM 8349 C CA . PHE A 1 1045 ? 41.110 -6.444 -14.562 1.00 32.28 1045 PHE A CA 1
ATOM 8350 C C . PHE A 1 1045 ? 41.331 -7.962 -14.621 1.00 32.28 1045 PHE A C 1
ATOM 8352 O O . PHE A 1 1045 ? 42.374 -8.452 -14.198 1.00 32.28 1045 PHE A O 1
ATOM 8359 N N . ILE A 1 1046 ? 40.409 -8.703 -15.246 1.00 39.19 1046 ILE A N 1
ATOM 8360 C CA . ILE A 1 1046 ? 40.574 -10.140 -15.504 1.00 39.19 1046 ILE A CA 1
ATOM 8361 C C . ILE A 1 1046 ? 41.695 -10.377 -16.527 1.00 39.19 1046 ILE A C 1
ATOM 8363 O O . ILE A 1 1046 ? 42.524 -11.254 -16.313 1.00 39.19 1046 ILE A O 1
ATOM 8367 N N . PHE A 1 1047 ? 41.805 -9.563 -17.582 1.00 34.09 1047 PHE A N 1
ATOM 8368 C CA . PHE A 1 1047 ? 42.898 -9.683 -18.559 1.00 34.09 1047 PHE A CA 1
ATOM 8369 C C . PHE A 1 1047 ? 44.283 -9.391 -17.951 1.00 34.09 1047 PHE A C 1
ATOM 8371 O O . PHE A 1 1047 ? 45.270 -9.979 -18.375 1.00 34.09 1047 PHE A O 1
ATOM 8378 N N . THR A 1 1048 ? 44.351 -8.536 -16.924 1.00 31.47 1048 THR A N 1
ATOM 8379 C CA . THR A 1 1048 ? 45.600 -8.177 -16.222 1.00 31.47 1048 THR A CA 1
ATOM 8380 C C . THR A 1 1048 ? 46.010 -9.213 -15.167 1.00 31.47 1048 THR A C 1
ATOM 8382 O O . THR A 1 1048 ? 47.180 -9.293 -14.827 1.00 31.47 1048 THR A O 1
ATOM 8385 N N . ILE A 1 1049 ? 45.075 -10.031 -14.667 1.00 36.81 1049 ILE A N 1
ATOM 8386 C CA . ILE A 1 1049 ? 45.367 -11.182 -13.786 1.00 36.81 1049 ILE A CA 1
ATOM 8387 C C . ILE A 1 1049 ? 45.775 -12.426 -14.604 1.00 36.81 1049 ILE A C 1
ATOM 8389 O O . ILE A 1 1049 ? 46.366 -13.360 -14.066 1.00 36.81 1049 ILE A O 1
ATOM 8393 N N . PHE A 1 1050 ? 45.466 -12.444 -15.904 1.00 36.78 1050 PHE A N 1
ATOM 8394 C CA . PHE A 1 1050 ? 45.819 -13.526 -16.829 1.00 36.78 1050 PHE A CA 1
ATOM 8395 C C . PHE A 1 1050 ? 47.170 -13.336 -17.555 1.00 36.78 1050 PHE A C 1
ATOM 8397 O O . PHE A 1 1050 ? 47.603 -14.267 -18.238 1.00 36.78 1050 PHE A O 1
ATOM 8404 N N . ILE A 1 1051 ? 47.832 -12.179 -17.406 1.00 32.19 1051 ILE A N 1
ATOM 8405 C CA . ILE A 1 1051 ? 49.247 -11.942 -17.770 1.00 32.19 1051 ILE A CA 1
ATOM 8406 C C . ILE A 1 1051 ? 50.077 -12.056 -16.494 1.00 32.19 1051 ILE A C 1
ATOM 8408 O O . ILE A 1 1051 ? 51.135 -12.724 -16.547 1.00 32.19 1051 ILE A O 1
#

InterPro domains:
  IPR000375 Dynamin stalk domain [PF01031] (268-556)
  IPR001401 Dynamin, GTPase domain [SM00053] (43-287)
  IPR001401 Dynamin, GTPase domain [cd08771] (65-337)
  IPR001547 Glycoside hydrolase, family 5 [PF26410] (645-1025)
  IPR017853 Glycoside hydrolase superfamily [SSF51445] (647-1021)
  IPR022812 Dynamin [PR00195] (67-85)
  IPR022812 Dynamin [PR00195] (91-108)
  IPR022812 Dynamin [PR00195] (167-184)
  IPR022812 Dynamin [PR00195] (217-235)
  IPR022812 Dynamin [PR00195] (236-252)
  IPR022812 Dynamin [PTHR11566] (61-547)
  IPR027417 P-loop containing nucleoside triphosphate hydrolase [G3DSA:3.40.50.300] (60-353)
  IPR027417 P-loop containing nucleoside triphosphate hydrolase [SSF52540] (44-346)
  IPR030381 Dynamin-type guanine nucleotide-binding (G) domain [PS51718] (64-337)
  IPR045063 Dynamin, N-terminal [PF00350] (70-246)

Sequence (1051 aa):
MAGRFRGQRRQISNGTSENHEANSSPSVSNYNPIAMINKEINGEDCRQLLMKVDTMREILRLEKISLPEIVVVGDQSVGKSSILEAISGIELPRAQNICTRCPLELRMKSAPPDSADYATIRCEGIDEARLNDLSEIPLRVMECTNHLTGNLVNISSKPIFLTVYKRDIHDDLTLVDLPGITRTQMEGQSPTIYQDIVGLIEGCVQHESAVVLHVIPSSVDFSTSESIKICQKYDPRYERQIIAVSKIDKHDKGIAEKLQGIGSGSLCLPLGCVAVLNRKQEEIDAGVSFEEMRRREADFFRTNPAFTDVPQEYLGSQELIKKLVLIQQDRIRCTLPLVIEKVKEKIQTMREELKQIPSVILTETDTRIAFNEILRNYRRAVEQRVQGDYEIKSEKTGEKFNQHAREKWDDRIAYHLKMIGKCTSEEIQKILSKFTSERQKPQVLQSIEENYGGGLPNFPSSNIIQQLYQPYHKQLEKPCKNLVLWVEEYMTACLAYILKTVLPAEATYTLPLSRELNNITKGIIQHSKEKCMESVHQMLEMEEKVFTVNPYYLAIFKKLKPNETAVNGIATASDNMGSSDALIGLQAYCSIVHARIVDHLSQLCDYWFIRNGVLVLDGRLNTALSPADLLKFVVLFIIANGQSSSFVTVENGGLTLNNQDYMYIGTNFWYGANLASQGPGGNRPRLLRELDRLHSLGVDNLRLQAGSEGPNTEPWRIVPSMQPEPGSYDEAVLDGLDFLLYEMNKRQMRAVMCLNNFWHWSGGFGQYVVWAGGANSIPYPGDYDAYELFSARFYELPRAVELFNNHIQFIVKRTNKYNNISYTEDPTIMSWELANEPRRLNLTWVNHTACLLRQLAPKQLITTGVEGSISSKNFSNDHASQCIDYATFHLWVQNWGIYDPHNASVTLPLALEFAKKYIDDHAAYKDKPIVLEEFGISRDNDNHSSTASITVRDKYYEAVFQFAYNHHIPVNFWAYGGEGRPRVPRANWTRGDDFIGDPPHEPQGWYSVYDTDNSTLEIIRHFASMTITKSSANTLVFSIFLHFFIFTIFI

pLDDT: mean 79.89, std 19.08, range [23.48, 98.69]

Radius of gyration: 44.56 Å; chains: 1; bounding box: 110×109×137 Å

Foldseek 3Di:
DDDDDDDDDDDDDDDDDDDDDDDDDDDDDDDQVVVVLVPDDDLVVLQVLVVVCVVCVVVCVVVVNDAFAEEEAFAPPLCSQLLVCLLQQAHAADDPAFRQQEKEKEKEAAADPPDAKWKWKDWVVGDIDIGNDSNCRRVVSVVRQCVQCVVFSHHHHTYIYMYIHHNPDSFMFIYIYATHQDDDDDPRYDPCRNVVSLCSLCVQLL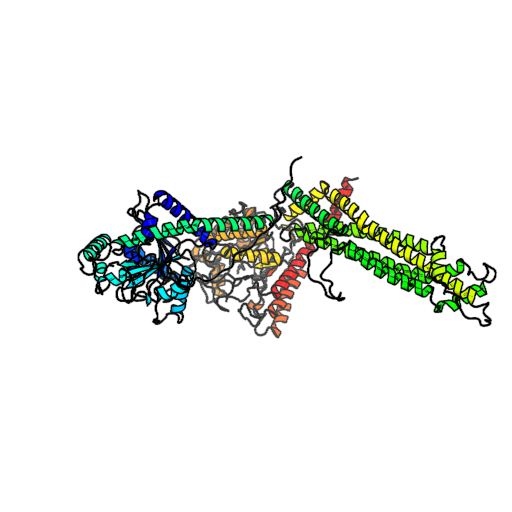DPSYAYEYRHELPAQPVVTPSCVSNCVNVVQLQRYEYEYEPCVVPLPCSQCQQVQHDPSHDDHSLGYAYEYGDDPVCVVVVPGSVNRQVVQVVCLVPDPSNPPHDPCRGYSVSVSVSSRSSSSVSNVVCVVVSVVVVVVVVVVVVVVVVLDDDDQDDLVSVVVVLVQLVVQLLVLLVCLLVVVDDPPDDDDDDDPDPPPPDDQDSNLVVVLVVLLVVLLVVLVVLLVVLLDPVCLVVLLVQLVVPVDPDDPLAGDQVVNLVSCQVSLVVNLVSLLVSLVVLLVSLLVSSLVSSVVSARPPDLCSVVVSVVLSVLLNVLSVVLSVQLSVQLVVLSVVVSRQDDPDPCLVVQLVVLDDDPDDDDDDDPDPSVPSSVSNSSSSVSSSVVSSVSSSVVSSVSSCVSCPVVSSVVSVVVSVVCPDVVNSVVVVVVVCVSVPPPFAAWAFDPQAIDGPNFGDFFEAAEPACQLVCLFPDFQHDVVLSLVQLVLCLVLLHAEYEYELFQEAAQPDPQADPPAQHNAQVDGDVRSVLSVLVNLVSSVVSSHAYAYALFELDPHSPGLLVLCCNLVVDVHQPPDDDPVVNLVNSLCCVVRVSSLVSSLVSVVVRQQDQRPPPRHRNLRRSSHQEYEHYAANAPDDLVSLQVSLVSCCVSRVRHAYEHNHQADVRDPDQCSSQVHPSHAEGEHEQECVVVVQDDLQPCVPRLVSSLVVLLVRLVVVLPDRPHAYAHEEDFFFARNQWLAPPGHRVSRLVNLLSNLVSCVVSSHHYYYQHEQEAFHAPDFQDQDDRNHHDFRARNNGRHSGGYDYPPNVSSSVSSSVSSVVSVVSSVVCVVVVVVVVVVVVVVVVD

Secondary structure (DSSP, 8-state):
------PPP-----------------------HHHHHTTS--HHHHHHHHHHHHHHHHHHHHTT-PPP-EEEE-BTTSSHHHHHHHHH-S-----SS-S--S-EEEEEEEPPTT---EEEEEETTEEEEEESSGGGHHHHHHHHHHHHTTTSSS--SSPEEEEEEETT--S-EEEEEPPPB--SPPTTS-TTHHHHHHHHHHHHHTSTT-EEEEEEETTS-GGG-HHHHHHHTT-TT-TTEEEEEE-TTT--TTHHHHHTT-STT----TT-EEE-PPPPHHHHHTT--HHHHHHHHHHHHHH-GGGTTS-GGGBSHHHHHHHHHHHHHHHHHHHHHHHHHHHHHHHHHHHHHHHHSPPP--SHHHHHHHHHHHHHHHHHHHHHHHHT--------------TT--S-----HHHHHHHHHHHHHHHHHHHHHHHTSGGGHHHHHHHHHTTTTSSSTT---HHHHHHHHHHHHHHHHHHHHHHHHHHHHHHHHHHHHHHHHHS-TT-TTHHHHHHHHHHHHHHHHHHHHHHHHHHHHHHHHHHHS-----THHHHHHHHHS------------SSSHHHHHHHHHHHHHHHHHHHHHHHHHHHHHIIIIIIIHHHHHHHHHHHTTSHHHHHHHHHHHHHHHH---PPPEEETTEEEETTEE---EEEE-TTHHHHH-SSTT--HHHHHHHHHHHHHTT--EEEEE---BS-TTSTTS-SS-SBSBTTB--HHHHHHHHHHHHHHHHTT-EEEEE--BSSTTT-HHHHHHHHTTS-SS---SS-HHHHHHHHHGGGG-HHHHHHHHHHHHHHHT-B-TTT--BGGG-TTEEEEES-BS-SS--HHHHHHHHHHHHHH-TTSEEE-----TTT-S-HHHHT-STT---EEEEE-TTTTTS--GGGHHHHHHHHHHHHHHHHHHHHT--SS-EEEEEE--PSGGG---TTS--HHHHHHHHHHHHHHHHTT--EEES-EEET---SSTTPPP-BTBPP-SS-TTSPTTSS-EETT-HHHHHHHHHHHHHHHHHHHHHHHHHHHHHHHHHHHH--

Organism: NCBI:txid433720